Protein AF-0000000075759577 (afdb_homodimer)

InterPro domains:
  IPR001563 Peptidase S10, serine carboxypeptidase [PF00450] (45-496)
  IPR001563 Peptidase S10, serine carboxypeptidase [PR00724] (120-132)
  IPR001563 Peptidase S10, serine carboxypeptidase [PR00724] (133-143)
  IPR001563 Peptidase S10, serine carboxypeptidase [PR00724] (204-229)
  IPR001563 Peptidase S10, serine carboxypeptidase [PR00724] (468-481)
  IPR001563 Peptidase S10, serine carboxypeptidase [PTHR11802] (53-485)
  IPR029058 Alpha/Beta hydrolase fold [G3DSA:3.40.50.1820] (35-510)
  IPR029058 Alpha/Beta hydrolase fold [SSF53474] (46-500)

Radius of gyration: 33.75 Å; Cα contacts (8 Å, |Δi|>4): 2721; chains: 2; bounding box: 63×104×94 Å

Nearest PDB structures (foldseek):
  4cia-assembly1_A-2  TM=8.245E-01  e=8.008E-30  Homo sapiens
  6wia-assembly1_A-2  TM=8.044E-01  e=1.510E-29  Homo sapiens
  1ivy-assembly1_A  TM=7.315E-01  e=8.516E-29  Homo sapiens
  7kdv-assembly1_B  TM=7.246E-01  e=3.411E-27  Mus musculus
  1ac5-assembly1_A  TM=7.403E-01  e=3.828E-27  Saccharomyces cerevisiae

Secondary structure (DSSP, 8-state):
------------------SSPPPPS--EEEE-GGG-EEEEEEPPTTSS---TTS-EEEEEEEEETTEEEEEEEE--SSS-TTTS-EEEEE--TTTB-THHIIIIISSSEEE-TTS-EEE-TT-GGGTSEEEEE--STTSTT-BSSEEEEEE-TTS-EEE-SSSS--HHHHTTT--EEEE---GGGS-SSHHHHHHHHHHHHHHHHHH-GGGSSS-EEEEEETTHHHHHHHHHHHHHHHHHH--TT-----EEEEEEES----HHHHHHHHHHHHTSS--TT------HHHHHHHHHHHHSTTSHHHHHHHHHHH--HHHHHHHHHHHIIIIIHHHHHHH-EETTEEEEESSP--S--THHHHHTSHHHHHHHT--S---SB-HHHHHHHHHHTGGGS-TTHHHHHHHHHHTT-EEEEEEETT-STT-HHHHHHHHHHH--TTGGG--EEEEE-TTS-EEEEEEEETTEEEEEETT--S-HHHHSHHHHHHHHHHHHTTB-TTTS-SB--TT---B--SBSS------GGG---SPPPTT--EETTTTEEPPPHHHHHHHHHHH-/------------------SSPPPPS--EEEE-GGG-EEEEEEPPTTSS---TTS-EEEEEEEEETTEEEEEEEE--SSS-TTTS-EEEEE--TTTB-THHIIIIISSSEEE-TTS-EEE-TT-GGGTSEEEEE--STTSTT-BSSEEEEEE-TTS-EEE-SSSS--HHHHTTT--EEEE---GGGS-SSHHHHHHHHHHHHHHHHHH-GGGSSS-EEEEEETTHHHHHHHHHHHHHHHHHH--TT-----EEEEEEES----HHHHHHHHHHHHTSS--TT------HHHHHHHHHHHHSTTSHHHHHHHHHHH--HHHHHHHHHHHIIIIIHHHHHHH-EETTEEEEESSP--S--THHHHHTSHHHHHHHT--S---SB-HHHHHHHHHHTGGG--TTHHHHHHHHHHTT-EEEEEEETT-STT-HHHHHHHHHHH--TTGGG--EEEEE-TTS-EEEEEEEETTEEEEEETT--S-HHHHSHHHHHHHHHHHHTTB-TTTS-SB--TT---B--SBSS------GGG---SPPPTT--EETTTTEEPPPHHHHHHHHHH--

Solvent-accessible surface area (backbone atoms only — not comparable to full-atom values): 56148 Å² total; per-residue (Å²): 135,83,78,77,78,76,78,78,75,76,78,70,78,74,71,66,63,49,46,65,46,61,75,59,85,73,61,46,76,38,66,18,22,57,78,15,42,23,36,30,40,72,35,58,61,55,76,46,50,64,52,76,87,45,58,31,36,21,30,31,22,44,66,46,95,58,27,27,32,21,36,44,36,35,41,15,64,53,71,58,38,59,68,21,29,26,33,38,37,34,40,19,63,66,16,22,18,15,60,52,45,34,44,42,33,41,23,48,19,34,44,42,93,88,62,47,69,43,79,35,92,47,17,48,28,47,69,18,20,34,35,33,34,14,47,56,44,40,5,20,58,7,25,39,49,71,35,37,22,31,51,51,98,86,52,48,77,46,46,46,95,46,93,61,75,49,78,74,47,48,86,72,68,41,42,19,15,35,43,51,79,53,60,89,72,36,47,38,39,65,76,62,43,31,61,54,54,51,40,36,51,32,4,50,40,42,57,39,48,59,43,55,70,44,41,29,32,44,33,29,22,35,34,12,23,38,41,50,25,46,34,50,41,49,50,54,52,42,47,74,63,54,56,76,68,52,73,74,74,55,66,43,38,38,40,28,31,19,35,42,41,42,36,76,55,40,57,54,26,47,49,25,42,51,65,58,89,31,39,47,40,69,61,67,90,68,51,70,48,57,50,50,46,44,48,33,36,35,69,24,68,80,22,31,52,50,31,33,50,48,18,68,73,67,66,41,33,65,50,12,22,49,27,33,53,48,32,44,61,51,43,59,39,47,51,51,72,72,64,51,30,28,48,46,28,52,39,32,26,55,69,57,49,75,72,64,68,43,46,58,63,48,53,31,23,53,69,47,24,60,48,45,50,36,44,34,47,62,42,66,58,18,49,56,35,37,50,39,25,48,56,38,10,43,80,34,33,46,84,56,18,55,61,24,44,48,52,34,46,72,72,59,24,29,39,38,39,36,15,15,58,33,11,51,78,36,25,37,71,24,45,51,54,49,53,59,69,48,48,53,80,62,35,89,74,22,5,30,36,62,23,58,44,95,85,71,48,72,51,29,34,32,33,29,18,46,46,36,35,44,32,44,30,56,72,9,25,51,56,35,35,51,38,38,29,65,59,43,36,54,46,49,50,19,55,76,67,36,24,37,72,35,70,50,77,46,76,58,42,84,85,60,76,50,58,34,80,50,40,84,60,84,78,79,61,78,42,53,80,63,49,47,91,59,69,60,57,78,82,62,49,79,29,69,88,73,42,36,70,53,75,57,72,79,52,55,51,47,53,52,51,67,72,92,135,83,79,76,76,77,76,79,75,73,78,69,80,71,70,65,63,47,44,66,46,61,76,60,82,75,60,46,77,38,68,17,23,56,80,14,41,25,37,31,38,72,35,59,61,53,77,45,49,65,51,79,87,45,57,32,36,21,29,32,24,43,65,45,93,58,27,28,32,22,36,44,36,35,41,15,65,54,71,59,36,57,68,21,29,25,33,38,38,34,41,19,65,66,16,20,15,15,62,52,46,35,46,45,34,42,24,48,18,33,43,41,93,87,64,47,68,41,78,34,91,46,16,50,28,47,70,19,20,34,36,32,33,14,46,57,44,40,4,21,59,8,24,37,48,71,35,37,22,33,49,50,98,86,53,47,76,45,45,44,94,45,93,59,75,49,78,72,47,49,84,71,69,41,44,19,14,34,43,52,80,53,61,90,70,36,46,37,39,65,77,62,43,29,62,55,55,51,39,38,49,33,5,50,41,41,57,40,50,59,43,55,70,45,42,30,32,43,35,29,23,34,36,12,22,38,41,51,25,46,35,50,42,50,49,56,53,43,49,74,64,56,57,77,68,52,73,75,75,54,66,43,38,37,39,28,30,18,36,42,41,41,36,77,54,41,58,52,26,48,49,25,40,52,64,58,89,31,39,47,40,69,61,67,90,67,52,71,48,55,50,50,47,43,47,32,36,35,70,24,67,80,24,32,52,49,32,34,50,47,18,67,74,66,65,42,33,65,49,13,22,50,27,33,53,48,30,45,61,49,44,58,40,46,50,51,73,73,64,51,30,29,49,46,28,53,40,34,24,55,69,56,48,73,72,65,68,43,46,58,63,49,52,31,22,53,70,48,26,61,48,46,52,36,43,35,48,60,42,66,57,17,51,57,36,36,50,38,24,48,56,39,10,42,80,33,34,46,84,55,18,54,61,24,44,48,52,35,45,74,71,59,24,28,39,38,39,35,16,16,58,33,11,53,78,35,26,36,69,25,45,51,52,48,53,58,69,47,47,54,78,62,36,89,74,22,4,30,37,61,24,61,44,96,83,72,51,74,52,29,33,32,32,28,18,45,47,36,35,43,32,45,30,56,72,10,25,50,56,35,36,51,40,38,29,65,60,42,34,54,45,48,51,18,56,78,67,36,25,37,71,34,70,50,76,46,77,57,42,84,83,60,77,50,58,34,81,50,42,84,60,85,77,80,62,77,41,52,80,62,48,47,91,58,69,59,58,78,80,62,48,79,28,70,87,73,43,35,68,53,70,55,71,80,54,48,53,48,52,55,50,68,72,92

Foldseek 3Di:
DPPPPPPPPPPPVPQPQPQAFAFFDPWDWDAFFPRKIWTKDKFQAQLAPPDRVKTKMWTWICLDQLWTKIKIKTAAPPDDSLQAAEEEEEEPQVFFFLVCCQAQFAHQWHAAPSGGIDGDPLHLSNGHIYMGIQDGAQRFLHARDKAFFFADPVGDTGGDPDQDDDPVRVVVVGTYIGHDLDLVRHAQALLRRQSSVQSRVRRVCRRCVSNQDHAYEYEYEACCLSNQLNNVLVLVVCLVVVPPRGDRHRFAAYEYELYQFAQLLLLVVLLCCAPPVHALQPDHPDDPVLNVQQCCQNPNPPHQNVLLVVCAVPLFQVSLLVSLVSSCVRHVCSCCVPQCADLQFRLAHPPDLPPPDSVLSSCSRNVSCNSNSGNIRGDRGHPSRSVSNSSRNNSSDSNCSLVSVLVCLVVNHFYEYEYEQRHSSSHLVSVLVSLVSSPHVPQQVAAWDFAAFPVRDGQWIWWDWFRYIYIYGYLGGRRRCNLASRLVSLQSVLNSQCADRRYSPHHGDSPPGDTHDDHRDDDDRPYNPQRDDDHDDSNWDADSVSSHTDDDPVVVVVVVVVVD/DPPPPPPPPPPPVPQPQDQAFAFFDPWDWDAFFPRKIWTKDKFQAQLAPPDRVKTKMWTWICLDQLWTKIKIKTAAPPDDSLQAAEEEEEEPQVFFFLVCCQAQFAHQWHAAPSGGIDGDPLHLSNGHIYMGIQDGAQRFLHARDKAFFFADPVGDTGGDPDQDDDPVRVVVVGTYIGHDLDLVRHAQALLRRQSSVQSRVRRVCRRCVSNQDHAYEYEYEACCLSNQLNNVLVLVVCLVVVPPRGDRHRFAAYEYELYQFAQLLLLVVLLCCAPPVHALQPDHPDDPVLNVQQCCQNPNPPHQNVLLVVCAVPVFQVSLLVSLVSSCVRHVCSCCVPQCADLQFRLAHPPDLPPPDSVLSSCSRNVSCNSNSGNIRGDRGHPSRSVSNSSRNNSSDSNCSLVSVLVCLVVNHFYEYEYEQRHSSSHLVSVLVSLVSSPHVCQQVAAWDFAAFPVRDGQWIWWDWFRYIYIYGYLGGRRRCNLASRLVSLQSVLNSQCADRRYSPHHGDSPPGDTHDDHRDDDDRPYNPQRDDDHDDNNWDADSVSSHTDDDPVVVVVVVVVVD

Sequence (1128 aa):
MVLYTKLFLAVLANYATAQFVPAPTDLLTKKGHAGIDVRYKEVPPGICEQDPNVKSYSGYADVGEDEHIFWWFFEARNGDPKDAPLTVWINGGPGSSSMIGLFQELGPCGVDQDGNVYNNPYSWSNVSNMLFVDQPATVGLSYTTPIPAYEDNDGNIVQLPSEQCPDYARDLGTCGTYSKPDIALVPNTTANAAPNMWKTLQGFMGAFPQYSRNGFNFATESYGGHYGPVFNEYFVKQNAKKPHNSIRIDLENVLIGNGWFDPLIQYQAYYNFSIFPGNTYDFNPYNESVQAEWYNNLYGEGNCVDRTRECYATGRNDICSAADDFCASKVESLFDIYSERDEYDMRELTPDPFPYAFYVDYLNSPKVQAAIGAYQNFSESSGTVSNAFGNTGDDDRESGTIESVRKLLEAGVQVLLYFGDADYNCNWLGGQVVAEEINAPGYEHAGFVNITTSDGVVHGQVRQSDLFSFVRIYESGHEVPFYQPLASLEMFERVLLRKDIATGKEHLKTLGGYRTRGTPTSDYREGNGTVVLKVLDSNATYNTTLNGPNPSDLASARLRRRGNMVLYTKLFLAVLANYATAQFVPAPTDLLTKKGHAGIDVRYKEVPPGICEQDPNVKSYSGYADVGEDEHIFWWFFEARNGDPKDAPLTVWINGGPGSSSMIGLFQELGPCGVDQDGNVYNNPYSWSNVSNMLFVDQPATVGLSYTTPIPAYEDNDGNIVQLPSEQCPDYARDLGTCGTYSKPDIALVPNTTANAAPNMWKTLQGFMGAFPQYSRNGFNFATESYGGHYGPVFNEYFVKQNAKKPHNSIRIDLENVLIGNGWFDPLIQYQAYYNFSIFPGNTYDFNPYNESVQAEWYNNLYGEGNCVDRTRECYATGRNDICSAADDFCASKVESLFDIYSERDEYDMRELTPDPFPYAFYVDYLNSPKVQAAIGAYQNFSESSGTVSNAFGNTGDDDRESGTIESVRKLLEAGVQVLLYFGDADYNCNWLGGQVVAEEINAPGYEHAGFVNITTSDGVVHGQVRQSDLFSFVRIYESGHEVPFYQPLASLEMFERVLLRKDIATGKEHLKTLGGYRTRGTPTSDYREGNGTVVLKVLDSNATYNTTLNGPNPSDLASARLRRRGN

Structure (mmCIF, N/CA/C/O backbone):
data_AF-0000000075759577-model_v1
#
loop_
_entity.id
_entity.type
_entity.pdbx_description
1 polymer 'Pc21g06670 protein'
#
loop_
_atom_site.group_PDB
_atom_site.id
_atom_site.type_symbol
_atom_site.label_atom_id
_atom_site.label_alt_id
_atom_site.label_comp_id
_atom_site.label_asym_id
_atom_site.label_entity_id
_atom_site.label_seq_id
_atom_site.pdbx_PDB_ins_code
_atom_site.Cartn_x
_atom_site.Cartn_y
_atom_site.Cartn_z
_atom_site.occupancy
_atom_site.B_iso_or_equiv
_atom_site.auth_seq_id
_atom_site.auth_comp_id
_atom_site.auth_asym_id
_atom_site.auth_atom_id
_atom_site.pdbx_PDB_model_num
ATOM 1 N N . MET A 1 1 ? -26.562 -6.52 57.094 1 25.06 1 MET A N 1
ATOM 2 C CA . MET A 1 1 ? -26.359 -5.148 56.656 1 25.06 1 MET A CA 1
ATOM 3 C C . MET A 1 1 ? -26.156 -5.102 55.156 1 25.06 1 MET A C 1
ATOM 5 O O . MET A 1 1 ? -25.203 -5.672 54.625 1 25.06 1 MET A O 1
ATOM 9 N N . VAL A 1 2 ? -27.281 -4.945 54.375 1 27.38 2 VAL A N 1
ATOM 10 C CA . VAL A 1 2 ? -27.594 -5.031 52.938 1 27.38 2 VAL A CA 1
ATOM 11 C C . VAL A 1 2 ? -27 -3.838 52.219 1 27.38 2 VAL A C 1
ATOM 13 O O . VAL A 1 2 ? -27.391 -2.693 52.438 1 27.38 2 VAL A O 1
ATOM 16 N N . LEU A 1 3 ? -25.625 -3.844 52.125 1 29.31 3 LEU A N 1
ATOM 17 C CA . LEU A 1 3 ? -24.969 -2.715 51.469 1 29.31 3 LEU A CA 1
ATOM 18 C C . LEU A 1 3 ? -25.578 -2.455 50.094 1 29.31 3 LEU A C 1
ATOM 20 O O . LEU A 1 3 ? -25.641 -3.359 49.25 1 29.31 3 LEU A O 1
ATOM 24 N N . TYR A 1 4 ? -26.516 -1.455 50 1 29.11 4 TYR A N 1
ATOM 25 C CA . TYR A 1 4 ? -27.172 -0.927 48.812 1 29.11 4 TYR A CA 1
ATOM 26 C C . TYR A 1 4 ? -26.172 -0.362 47.812 1 29.11 4 TYR A C 1
ATOM 28 O O . TYR A 1 4 ? -25.422 0.57 48.125 1 29.11 4 TYR A O 1
ATOM 36 N N . THR A 1 5 ? -25.516 -1.212 47 1 26.75 5 THR A N 1
ATOM 37 C CA . THR A 1 5 ? -24.625 -0.784 45.938 1 26.75 5 THR A CA 1
ATOM 38 C C . THR A 1 5 ? -25.344 0.19 45 1 26.75 5 THR A C 1
ATOM 40 O O . THR A 1 5 ? -26.328 -0.172 44.344 1 26.75 5 THR A O 1
ATOM 43 N N . LYS A 1 6 ? -25.328 1.464 45.344 1 29.81 6 LYS A N 1
ATOM 44 C CA . LYS A 1 6 ? -25.906 2.527 44.531 1 29.81 6 LYS A CA 1
ATOM 45 C C . LYS A 1 6 ? -25.328 2.51 43.125 1 29.81 6 LYS A C 1
ATOM 47 O O . LYS A 1 6 ? -24.125 2.621 42.938 1 29.81 6 LYS A O 1
ATOM 52 N N . LEU A 1 7 ? -26.047 1.998 42.156 1 29.67 7 LEU A N 1
ATOM 53 C CA . LEU A 1 7 ? -25.844 1.98 40.688 1 29.67 7 LEU A CA 1
ATOM 54 C C . LEU A 1 7 ? -25.781 3.398 40.156 1 29.67 7 LEU A C 1
ATOM 56 O O . LEU A 1 7 ? -26.781 4.137 40.219 1 29.67 7 LEU A O 1
ATOM 60 N N . PHE A 1 8 ? -24.688 4.117 40.312 1 29.16 8 PHE A N 1
ATOM 61 C CA . PHE A 1 8 ? -24.609 5.41 39.656 1 29.16 8 PHE A CA 1
ATOM 62 C C . PHE A 1 8 ? -24.828 5.258 38.156 1 29.16 8 PHE A C 1
ATOM 64 O O . PHE A 1 8 ? -24.078 4.555 37.469 1 29.16 8 PHE A O 1
ATOM 71 N N . LEU A 1 9 ? -26.062 5.441 37.688 1 28.97 9 LEU A N 1
ATOM 72 C CA . LEU A 1 9 ? -26.438 5.582 36.281 1 28.97 9 LEU A CA 1
ATOM 73 C C . LEU A 1 9 ? -25.797 6.82 35.656 1 28.97 9 LEU A C 1
ATOM 75 O O . LEU A 1 9 ? -26.172 7.949 36 1 28.97 9 LEU A O 1
ATOM 79 N N . ALA A 1 10 ? -24.531 6.848 35.375 1 33.28 10 ALA A N 1
ATOM 80 C CA . ALA A 1 10 ? -24.047 7.977 34.594 1 33.28 10 ALA A CA 1
ATOM 81 C C . ALA A 1 10 ? -24.938 8.211 33.375 1 33.28 10 ALA A C 1
ATOM 83 O O . ALA A 1 10 ? -25.172 7.293 32.594 1 33.28 10 ALA A O 1
ATOM 84 N N . VAL A 1 11 ? -25.75 9.195 33.438 1 31.98 11 VAL A N 1
ATOM 85 C CA . VAL A 1 11 ? -26.484 9.734 32.312 1 31.98 11 VAL A CA 1
ATOM 86 C C . VAL A 1 11 ? -25.531 10.055 31.156 1 31.98 11 VAL A C 1
ATOM 88 O O . VAL A 1 11 ? -24.719 10.977 31.266 1 31.98 11 VAL A O 1
ATOM 91 N N . LEU A 1 12 ? -24.922 9.109 30.5 1 32.34 12 LEU A N 1
ATOM 92 C CA . LEU A 1 12 ? -24.297 9.383 29.203 1 32.34 12 LEU A CA 1
ATOM 93 C C . LEU A 1 12 ? -25.234 10.211 28.328 1 32.34 12 LEU A C 1
ATOM 95 O O . LEU A 1 12 ? -26.344 9.773 28 1 32.34 12 LEU A O 1
ATOM 99 N N . ALA A 1 13 ? -25.219 11.453 28.453 1 34.97 13 ALA A N 1
ATOM 100 C CA . ALA A 1 13 ? -25.906 12.289 27.469 1 34.97 13 ALA A CA 1
ATOM 101 C C . ALA A 1 13 ? -25.734 11.727 26.062 1 34.97 13 ALA A C 1
ATOM 103 O O . ALA A 1 13 ? -24.641 11.734 25.516 1 34.97 13 ALA A O 1
ATOM 104 N N . ASN A 1 14 ? -26.391 10.711 25.578 1 37.59 14 ASN A N 1
ATOM 105 C CA . ASN A 1 14 ? -26.5 10.109 24.25 1 37.59 14 ASN A CA 1
ATOM 106 C C . ASN A 1 14 ? -26.672 11.164 23.172 1 37.59 14 ASN A C 1
ATOM 108 O O . ASN A 1 14 ? -27.781 11.641 22.938 1 37.59 14 ASN A O 1
ATOM 112 N N . TYR A 1 15 ? -25.75 12.047 23.016 1 40 15 TYR A N 1
ATOM 113 C CA . TYR A 1 15 ? -25.891 12.805 21.781 1 40 15 TYR A CA 1
ATOM 114 C C . TYR A 1 15 ? -26.219 11.883 20.609 1 40 15 TYR A C 1
ATOM 116 O O . TYR A 1 15 ? -25.562 10.852 20.438 1 40 15 TYR A O 1
ATOM 124 N N . ALA A 1 16 ? -27.406 12.016 20.125 1 45.25 16 ALA A N 1
ATOM 125 C CA . ALA A 1 16 ? -27.812 11.234 18.969 1 45.25 16 ALA A CA 1
ATOM 126 C C . ALA A 1 16 ? -26.859 11.477 17.781 1 45.25 16 ALA A C 1
ATOM 128 O O . ALA A 1 16 ? -26.672 12.617 17.359 1 45.25 16 ALA A O 1
ATOM 129 N N . THR A 1 17 ? -25.781 10.82 17.562 1 54.84 17 THR A N 1
ATOM 130 C CA . THR A 1 17 ? -24.953 10.883 16.359 1 54.84 17 THR A CA 1
ATOM 131 C C . THR A 1 17 ? -25.828 10.742 15.109 1 54.84 17 THR A C 1
ATOM 133 O O . THR A 1 17 ? -26.734 9.906 15.07 1 54.84 17 THR A O 1
ATOM 136 N N . ALA A 1 18 ? -25.953 11.867 14.336 1 59.88 18 ALA A N 1
ATOM 137 C CA . ALA A 1 18 ? -26.641 11.742 13.047 1 59.88 18 ALA A CA 1
ATOM 138 C C . ALA A 1 18 ? -26 10.633 12.211 1 59.88 18 ALA A C 1
ATOM 140 O O . ALA A 1 18 ? -24.812 10.695 11.883 1 59.88 18 ALA A O 1
ATOM 141 N N . GLN A 1 19 ? -26.703 9.703 12.047 1 80.62 19 GLN A N 1
ATOM 142 C CA . GLN A 1 19 ? -26.125 8.625 11.242 1 80.62 19 GLN A CA 1
ATOM 143 C C . GLN A 1 19 ? -25.906 9.07 9.805 1 80.62 19 GLN A C 1
ATOM 145 O O . GLN A 1 19 ? -24.766 9.281 9.375 1 80.62 19 GLN A O 1
ATOM 150 N N . PHE A 1 20 ? -27 9.625 9.078 1 96.12 20 PHE A N 1
ATOM 151 C CA . PHE A 1 20 ? -26.859 10.141 7.723 1 96.12 20 PHE A CA 1
ATOM 152 C C . PHE A 1 20 ? -27.141 11.641 7.676 1 96.12 20 PHE A C 1
ATOM 154 O O . PHE A 1 20 ? -28.172 12.094 8.18 1 96.12 20 PHE A O 1
ATOM 161 N N . VAL A 1 21 ? -26.266 12.484 7.121 1 97.75 21 VAL A N 1
ATOM 162 C CA . VAL A 1 21 ? -26.328 13.938 7.125 1 97.75 21 VAL A CA 1
ATOM 163 C C . VAL A 1 21 ? -27.125 14.422 5.918 1 97.75 21 VAL A C 1
ATOM 165 O O . VAL A 1 21 ? -26.734 14.188 4.77 1 97.75 21 VAL A O 1
ATOM 168 N N . PRO A 1 22 ? -28.234 15.086 6.09 1 96.12 22 PRO A N 1
ATOM 169 C CA . PRO A 1 22 ? -28.984 15.609 4.949 1 96.12 22 PRO A CA 1
ATOM 170 C C . PRO A 1 22 ? -28.297 16.781 4.266 1 96.12 22 PRO A C 1
ATOM 172 O O . PRO A 1 22 ? -27.516 17.5 4.902 1 96.12 22 PRO A O 1
ATOM 175 N N . ALA A 1 23 ? -28.547 16.969 3.012 1 96.19 23 ALA A N 1
ATOM 176 C CA . ALA A 1 23 ? -28.016 18.125 2.297 1 96.19 23 ALA A CA 1
ATOM 177 C C . ALA A 1 23 ? -28.453 19.438 2.963 1 96.19 23 ALA A C 1
ATOM 179 O O . ALA A 1 23 ? -29.609 19.562 3.381 1 96.19 23 ALA A O 1
ATOM 180 N N . PRO A 1 24 ? -27.547 20.359 3.086 1 96.88 24 PRO A N 1
ATOM 181 C CA . PRO A 1 24 ? -27.984 21.641 3.617 1 96.88 24 PRO A CA 1
ATOM 182 C C . PRO A 1 24 ? -28.953 22.375 2.686 1 96.88 24 PRO A C 1
ATOM 184 O O . PRO A 1 24 ? -28.797 22.312 1.463 1 96.88 24 PRO A O 1
ATOM 187 N N . THR A 1 25 ? -29.922 23.078 3.205 1 95.5 25 THR A N 1
ATOM 188 C CA . THR A 1 25 ? -30.953 23.719 2.389 1 95.5 25 THR A CA 1
ATOM 189 C C . THR A 1 25 ? -30.922 25.234 2.566 1 95.5 25 THR A C 1
ATOM 191 O O . THR A 1 25 ? -31.672 25.953 1.908 1 95.5 25 THR A O 1
ATOM 194 N N . ASP A 1 26 ? -30.125 25.734 3.414 1 97.69 26 ASP A N 1
ATOM 195 C CA . ASP A 1 26 ? -30.203 27.141 3.773 1 97.69 26 ASP A CA 1
ATOM 196 C C . ASP A 1 26 ? -28.891 27.859 3.477 1 97.69 26 ASP A C 1
ATOM 198 O O . ASP A 1 26 ? -28.547 28.844 4.141 1 97.69 26 ASP A O 1
ATOM 202 N N . LEU A 1 27 ? -28.125 27.328 2.578 1 98.38 27 LEU A N 1
ATOM 203 C CA . LEU A 1 27 ? -26.922 28.031 2.162 1 98.38 27 LEU A CA 1
ATOM 204 C C . LEU A 1 27 ? -27.25 29.109 1.129 1 98.38 27 LEU A C 1
ATOM 206 O O . LEU A 1 27 ? -28.094 28.891 0.255 1 98.38 27 LEU A O 1
ATOM 210 N N . LEU A 1 28 ? -26.641 30.234 1.27 1 98.44 28 LEU A N 1
ATOM 211 C CA . LEU A 1 28 ? -26.688 31.281 0.265 1 98.44 28 LEU A CA 1
ATOM 212 C C . LEU A 1 28 ? -25.547 31.125 -0.746 1 98.44 28 LEU A C 1
ATOM 214 O O . LEU A 1 28 ? -24.469 30.672 -0.399 1 98.44 28 LEU A O 1
ATOM 218 N N . THR A 1 29 ? -25.781 31.484 -1.975 1 98.12 29 THR A N 1
ATOM 219 C CA . THR A 1 29 ? -24.766 31.375 -3.004 1 98.12 29 THR A CA 1
ATOM 220 C C . THR A 1 29 ? -24.297 32.75 -3.467 1 98.12 29 THR A C 1
ATOM 222 O O . THR A 1 29 ? -25.125 33.656 -3.684 1 98.12 29 THR A O 1
ATOM 225 N N . LYS A 1 30 ? -23.094 32.906 -3.531 1 97.44 30 LYS A N 1
ATOM 226 C CA . LYS A 1 30 ? -22.453 34.094 -4.086 1 97.44 30 LYS A CA 1
ATOM 227 C C . LYS A 1 30 ? -21.375 33.719 -5.098 1 97.44 30 LYS A C 1
ATOM 229 O O . LYS A 1 30 ? -20.703 32.688 -4.949 1 97.44 30 LYS A O 1
ATOM 234 N N . LYS A 1 31 ? -21.234 34.531 -6.102 1 96.62 31 LYS A N 1
ATOM 235 C CA . LYS A 1 31 ? -20.172 34.344 -7.07 1 96.62 31 LYS A CA 1
ATOM 236 C C . LYS A 1 31 ? -18.859 34.938 -6.578 1 96.62 31 LYS A C 1
ATOM 238 O O . LYS A 1 31 ? -18.812 36.125 -6.215 1 96.62 31 LYS A O 1
ATOM 243 N N . GLY A 1 32 ? -17.906 34.125 -6.562 1 97.25 32 GLY A N 1
ATOM 244 C CA . GLY A 1 32 ? -16.562 34.594 -6.223 1 97.25 32 GLY A CA 1
ATOM 245 C C . GLY A 1 32 ? -15.734 34.938 -7.438 1 97.25 32 GLY A C 1
ATOM 246 O O . GLY A 1 32 ? -16.25 35.031 -8.555 1 97.25 32 GLY A O 1
ATOM 247 N N . HIS A 1 33 ? -14.516 35.281 -7.164 1 97.69 33 HIS A N 1
ATOM 248 C CA . HIS A 1 33 ? -13.578 35.531 -8.25 1 97.69 33 HIS A CA 1
ATOM 249 C C . HIS A 1 33 ? -13.227 34.219 -8.969 1 97.69 33 HIS A C 1
ATOM 251 O O . HIS A 1 33 ? -13.516 33.156 -8.469 1 97.69 33 HIS A O 1
ATOM 257 N N . ALA A 1 34 ? -12.617 34.312 -10.195 1 97.38 34 ALA A N 1
ATOM 258 C CA . ALA A 1 34 ? -12.156 33.219 -11.023 1 97.38 34 ALA A CA 1
ATOM 259 C C . ALA A 1 34 ? -13.305 32.281 -11.359 1 97.38 34 ALA A C 1
ATOM 261 O O . ALA A 1 34 ? -13.086 31.078 -11.57 1 97.38 34 ALA A O 1
ATOM 262 N N . GLY A 1 35 ? -14.469 32.781 -11.242 1 96.69 35 GLY A N 1
ATOM 263 C CA . GLY A 1 35 ? -15.648 32 -11.641 1 96.69 35 GLY A CA 1
ATOM 264 C C . GLY A 1 35 ? -16.062 30.969 -10.617 1 96.69 35 GLY A C 1
ATOM 265 O O . GLY A 1 35 ? -16.797 30.031 -10.938 1 96.69 35 GLY A O 1
ATOM 266 N N . ILE A 1 36 ? -15.656 31.094 -9.359 1 98.38 36 ILE A N 1
ATOM 267 C CA . ILE A 1 36 ? -15.914 30.094 -8.328 1 98.38 36 ILE A CA 1
ATOM 268 C C . ILE A 1 36 ? -17.188 30.453 -7.578 1 98.38 36 ILE A C 1
ATOM 270 O O . ILE A 1 36 ? -17.312 31.547 -7.02 1 98.38 36 ILE A O 1
ATOM 274 N N . ASP A 1 37 ? -18.109 29.531 -7.543 1 98.38 37 ASP A N 1
ATOM 275 C CA . ASP A 1 37 ? -19.297 29.719 -6.715 1 98.38 37 ASP A CA 1
ATOM 276 C C . ASP A 1 37 ? -19.016 29.391 -5.254 1 98.38 37 ASP A C 1
ATOM 278 O O . ASP A 1 37 ? -18.312 28.422 -4.953 1 98.38 37 ASP A O 1
ATOM 282 N N . VAL A 1 38 ? -19.547 30.25 -4.422 1 98.75 38 VAL A N 1
ATOM 283 C CA . VAL A 1 38 ? -19.406 30.047 -2.982 1 98.75 38 VAL A CA 1
ATOM 284 C C . VAL A 1 38 ? -20.797 29.906 -2.346 1 98.75 38 VAL A C 1
ATOM 286 O O . VAL A 1 38 ? -21.656 30.766 -2.533 1 98.75 38 VAL A O 1
ATOM 289 N N . ARG A 1 39 ? -20.984 28.781 -1.662 1 98.81 39 ARG A N 1
ATOM 290 C CA . ARG A 1 39 ? -22.188 28.578 -0.858 1 98.81 39 ARG A CA 1
ATOM 291 C C . ARG A 1 39 ? -21.875 28.703 0.63 1 98.81 39 ARG A C 1
ATOM 293 O O . ARG A 1 39 ? -20.875 28.172 1.11 1 98.81 39 ARG A O 1
ATOM 300 N N . TYR A 1 40 ? -22.719 29.516 1.342 1 98.75 40 TYR A N 1
ATOM 301 C CA . TYR A 1 40 ? -22.328 29.766 2.721 1 98.75 40 TYR A CA 1
ATOM 302 C C . TYR A 1 40 ? -23.531 30.109 3.582 1 98.75 40 TYR A C 1
ATOM 304 O O . TYR A 1 40 ? -24.641 30.297 3.068 1 98.75 40 TYR A O 1
ATOM 312 N N . LYS A 1 41 ? -23.297 30.141 4.895 1 98.69 41 LYS A N 1
ATOM 313 C CA . LYS A 1 41 ? -24.25 30.641 5.879 1 98.69 41 LYS A CA 1
ATOM 314 C C . LYS A 1 41 ? -23.531 31.25 7.078 1 98.69 41 LYS A C 1
ATOM 316 O O . LYS A 1 41 ? -22.359 30.953 7.316 1 98.69 41 LYS A O 1
ATOM 321 N N . GLU A 1 42 ? -24.234 32.125 7.727 1 98.44 42 GLU A N 1
ATOM 322 C CA . GLU A 1 42 ? -23.719 32.625 9 1 98.44 42 GLU A CA 1
ATOM 323 C C . GLU A 1 42 ? -23.891 31.562 10.102 1 98.44 42 GLU A C 1
ATOM 325 O O . GLU A 1 42 ? -24.938 30.938 10.211 1 98.44 42 GLU A O 1
ATOM 330 N N . VAL A 1 43 ? -22.859 31.312 10.836 1 98.75 43 VAL A N 1
ATOM 331 C CA . VAL A 1 43 ? -22.891 30.328 11.914 1 98.75 43 VAL A CA 1
ATOM 332 C C . VAL A 1 43 ? -23.344 31 13.203 1 98.75 43 VAL A C 1
ATOM 334 O O . VAL A 1 43 ? -22.797 32.031 13.609 1 98.75 43 VAL A O 1
ATOM 337 N N . PRO A 1 44 ? -24.297 30.453 13.922 1 98 44 PRO A N 1
ATOM 338 C CA . PRO A 1 44 ? -24.797 31.094 15.141 1 98 44 PRO A CA 1
ATOM 339 C C . PRO A 1 44 ? -23.75 31.203 16.234 1 98 44 PRO A C 1
ATOM 341 O O . PRO A 1 44 ? -22.953 30.281 16.422 1 98 44 PRO A O 1
ATOM 344 N N . PRO A 1 45 ? -23.828 32.312 16.922 1 96.75 45 PRO A N 1
ATOM 345 C CA . PRO A 1 45 ? -22.953 32.406 18.094 1 96.75 45 PRO A CA 1
ATOM 346 C C . PRO A 1 45 ? -23.141 31.219 19.047 1 96.75 45 PRO A C 1
ATOM 348 O O . PRO A 1 45 ? -24.266 30.766 19.25 1 96.75 45 PRO A O 1
ATOM 351 N N . GLY A 1 46 ? -22.062 30.734 19.578 1 96.69 46 GLY A N 1
ATOM 352 C CA . GLY A 1 46 ? -22.156 29.656 20.547 1 96.69 46 GLY A CA 1
ATOM 353 C C . GLY A 1 46 ? -21.781 28.312 19.969 1 96.69 46 GLY A C 1
ATOM 354 O O . GLY A 1 46 ? -21.422 27.391 20.703 1 96.69 46 GLY A O 1
ATOM 355 N N . ILE A 1 47 ? -21.859 28.188 18.656 1 98.44 47 ILE A N 1
ATOM 356 C CA . ILE A 1 47 ? -21.422 26.953 18.031 1 98.44 47 ILE A CA 1
ATOM 357 C C . ILE A 1 47 ? -19.906 26.797 18.203 1 98.44 47 ILE A C 1
ATOM 359 O O . ILE A 1 47 ? -19.422 25.688 18.469 1 98.44 47 ILE A O 1
ATOM 363 N N . CYS A 1 48 ? -19.172 27.875 17.984 1 98.5 48 CYS A N 1
ATOM 364 C CA . CYS A 1 48 ? -17.766 27.969 18.312 1 98.5 48 CYS A CA 1
ATOM 365 C C . CYS A 1 48 ? -17.438 29.328 18.906 1 98.5 48 CYS A C 1
ATOM 367 O O . CYS A 1 48 ? -17.391 29.484 20.141 1 98.5 48 CYS A O 1
ATOM 369 N N . GLU A 1 49 ? -17.453 30.344 18.062 1 97.75 49 GLU A N 1
ATOM 370 C CA . GLU A 1 49 ? -17.281 31.688 18.594 1 97.75 49 GLU A CA 1
ATOM 371 C C . GLU A 1 49 ? -18.422 32.031 19.562 1 97.75 49 GLU A C 1
ATOM 373 O O . GLU A 1 49 ? -19.594 31.969 19.188 1 97.75 49 GLU A O 1
ATOM 378 N N . GLN A 1 50 ? -18.094 32.469 20.781 1 95.31 50 GLN A N 1
ATOM 379 C CA . GLN A 1 50 ? -19.094 32.688 21.828 1 95.31 50 GLN A CA 1
ATOM 380 C C . GLN A 1 50 ? -19.531 34.156 21.875 1 95.31 50 GLN A C 1
ATOM 382 O O . GLN A 1 50 ? -20.594 34.469 22.422 1 95.31 50 GLN A O 1
ATOM 387 N N . ASP A 1 51 ? -18.734 35.031 21.375 1 96.31 51 ASP A N 1
ATOM 388 C CA . ASP A 1 51 ? -19.078 36.438 21.344 1 96.31 51 ASP A CA 1
ATOM 389 C C . ASP A 1 51 ? -20.109 36.719 20.266 1 96.31 51 ASP A C 1
ATOM 391 O O . ASP A 1 51 ? -19.812 36.625 19.078 1 96.31 51 ASP A O 1
ATOM 395 N N . PRO A 1 52 ? -21.266 37.156 20.594 1 95.94 52 PRO A N 1
ATOM 396 C CA . PRO A 1 52 ? -22.312 37.375 19.594 1 95.94 52 PRO A CA 1
ATOM 397 C C . PRO A 1 52 ? -22.016 38.531 18.656 1 95.94 52 PRO A C 1
ATOM 399 O O . PRO A 1 52 ? -22.672 38.719 17.641 1 95.94 52 PRO A O 1
ATOM 402 N N . ASN A 1 53 ? -21.094 39.344 19 1 95.81 53 ASN A N 1
ATOM 403 C CA . ASN A 1 53 ? -20.75 40.5 18.172 1 95.81 53 ASN A CA 1
ATOM 404 C C . ASN A 1 53 ? -19.672 40.156 17.141 1 95.81 53 ASN A C 1
ATOM 406 O O . ASN A 1 53 ? -19.312 40.969 16.312 1 95.81 53 ASN A O 1
ATOM 410 N N . VAL A 1 54 ? -19.125 39.062 17.203 1 97.62 54 VAL A N 1
ATOM 411 C CA . VAL A 1 54 ? -18.125 38.562 16.25 1 97.62 54 VAL A CA 1
ATOM 412 C C . VAL A 1 54 ? -18.75 37.531 15.312 1 97.62 54 VAL A C 1
ATOM 414 O O . VAL A 1 54 ? -19.203 36.469 15.75 1 97.62 54 VAL A O 1
ATOM 417 N N . LYS A 1 55 ? -18.75 37.781 14.055 1 98 55 LYS A N 1
ATOM 418 C CA . LYS A 1 55 ? -19.469 36.938 13.102 1 98 55 LYS A CA 1
ATOM 419 C C . LYS A 1 55 ? -18.594 35.75 12.664 1 98 55 LYS A C 1
ATOM 421 O O . LYS A 1 55 ? -17.359 35.844 12.688 1 98 55 LYS A O 1
ATOM 426 N N . SER A 1 56 ? -19.266 34.75 12.32 1 98.5 56 SER A N 1
ATOM 427 C CA . SER A 1 56 ? -18.656 33.562 11.734 1 98.5 56 SER A CA 1
ATOM 428 C C . SER A 1 56 ? -19.5 33.031 10.586 1 98.5 56 SER A C 1
ATOM 430 O O . SER A 1 56 ? -20.734 33.125 10.609 1 98.5 56 SER A O 1
ATOM 432 N N . TYR A 1 57 ? -18.812 32.594 9.539 1 98.69 57 TYR A N 1
ATOM 433 C CA . TYR A 1 57 ? -19.453 31.969 8.383 1 98.69 57 TYR A CA 1
ATOM 434 C C . TYR A 1 57 ? -18.812 30.641 8.047 1 98.69 57 TYR A C 1
ATOM 436 O O . TYR A 1 57 ? -17.625 30.422 8.32 1 98.69 57 TYR A O 1
ATOM 444 N N . SER A 1 58 ? -19.547 29.734 7.551 1 98.81 58 SER A N 1
ATOM 445 C CA . SER A 1 58 ? -19.031 28.5 6.984 1 98.81 58 SER A CA 1
ATOM 446 C C . SER A 1 58 ? -19.719 28.172 5.66 1 98.81 58 SER A C 1
ATOM 448 O O . SER A 1 58 ? -20.797 28.688 5.363 1 98.81 58 SER A O 1
ATOM 450 N N . GLY A 1 59 ? -19.016 27.391 4.883 1 98.44 59 GLY A N 1
ATOM 451 C CA . GLY A 1 59 ? -19.578 27 3.602 1 98.44 59 GLY A CA 1
ATOM 452 C C . GLY A 1 59 ? -18.594 26.266 2.705 1 98.44 59 GLY A C 1
ATOM 453 O O . GLY A 1 59 ? -17.734 25.547 3.189 1 98.44 59 GLY A O 1
ATOM 454 N N . TYR A 1 60 ? -18.891 26.344 1.381 1 98.81 60 TYR A N 1
ATOM 455 C CA . TYR A 1 60 ? -18.141 25.594 0.392 1 98.81 60 TYR A CA 1
ATOM 456 C C . TYR A 1 60 ? -17.703 26.484 -0.767 1 98.81 60 TYR A C 1
ATOM 458 O O . TYR A 1 60 ? -18.469 27.344 -1.206 1 98.81 60 TYR A O 1
ATOM 466 N N . ALA A 1 61 ? -16.516 26.359 -1.184 1 98.88 61 ALA A N 1
ATOM 467 C CA . ALA A 1 61 ? -16.094 26.812 -2.51 1 98.88 61 ALA A CA 1
ATOM 468 C C . ALA A 1 61 ? -16.188 25.688 -3.529 1 98.88 61 ALA A C 1
ATOM 470 O O . ALA A 1 61 ? -15.586 24.625 -3.344 1 98.88 61 ALA A O 1
ATOM 471 N N . ASP A 1 62 ? -16.938 25.844 -4.578 1 98.69 62 ASP A N 1
ATOM 472 C CA . ASP A 1 62 ? -17.109 24.828 -5.617 1 98.69 62 ASP A CA 1
ATOM 473 C C . ASP A 1 62 ? -16.031 24.953 -6.688 1 98.69 62 ASP A C 1
ATOM 475 O O . ASP A 1 62 ? -16.234 25.594 -7.711 1 98.69 62 ASP A O 1
ATOM 479 N N . VAL A 1 63 ? -14.953 24.266 -6.523 1 98.5 63 VAL A N 1
ATOM 480 C CA . VAL A 1 63 ? -13.727 24.547 -7.273 1 98.5 63 VAL A CA 1
ATOM 481 C C . VAL A 1 63 ? -13.695 23.688 -8.539 1 98.5 63 VAL A C 1
ATOM 483 O O . VAL A 1 63 ? -12.812 23.859 -9.383 1 98.5 63 VAL A O 1
ATOM 486 N N . GLY A 1 64 ? -14.594 22.844 -8.703 1 97.19 64 GLY A N 1
ATOM 487 C CA . GLY A 1 64 ? -14.742 21.969 -9.859 1 97.19 64 GLY A CA 1
ATOM 488 C C . GLY A 1 64 ? -15.984 21.094 -9.797 1 97.19 64 GLY A C 1
ATOM 489 O O . GLY A 1 64 ? -16.719 21.125 -8.805 1 97.19 64 GLY A O 1
ATOM 490 N N . GLU A 1 65 ? -16.172 20.328 -10.883 1 96.5 65 GLU A N 1
ATOM 491 C CA . GLU A 1 65 ? -17.297 19.406 -10.867 1 96.5 65 GLU A CA 1
ATOM 492 C C . GLU A 1 65 ? -17.156 18.375 -9.75 1 96.5 65 GLU A C 1
ATOM 494 O O . GLU A 1 65 ? -16.172 17.625 -9.711 1 96.5 65 GLU A O 1
ATOM 499 N N . ASP A 1 66 ? -18 18.391 -8.766 1 97.31 66 ASP A N 1
ATOM 500 C CA . ASP A 1 66 ? -18.078 17.5 -7.609 1 97.31 66 ASP A CA 1
ATOM 501 C C . ASP A 1 66 ? -16.891 17.719 -6.676 1 97.31 66 ASP A C 1
ATOM 503 O O . ASP A 1 66 ? -16.422 16.766 -6.031 1 97.31 66 ASP A O 1
ATOM 507 N N . GLU A 1 67 ? -16.297 18.781 -6.727 1 98.38 67 GLU A N 1
ATOM 508 C CA . GLU A 1 67 ? -15.242 19.172 -5.805 1 98.38 67 GLU A CA 1
ATOM 509 C C . GLU A 1 67 ? -15.641 20.406 -4.984 1 98.38 67 GLU A C 1
ATOM 511 O O . GLU A 1 67 ? -15.508 21.531 -5.445 1 98.38 67 GLU A O 1
ATOM 516 N N . HIS A 1 68 ? -16.047 20.203 -3.764 1 98.75 68 HIS A N 1
ATOM 517 C CA . HIS A 1 68 ? -16.578 21.234 -2.879 1 98.75 68 HIS A CA 1
ATOM 518 C C . HIS A 1 68 ? -15.727 21.375 -1.617 1 98.75 68 HIS A C 1
ATOM 520 O O . HIS A 1 68 ? -15.758 20.5 -0.749 1 98.75 68 HIS A O 1
ATOM 526 N N . ILE A 1 69 ? -15.023 22.422 -1.519 1 98.88 69 ILE A N 1
ATOM 527 C CA . ILE A 1 69 ? -14.047 22.609 -0.446 1 98.88 69 ILE A CA 1
ATOM 528 C C . ILE A 1 69 ? -14.695 23.375 0.708 1 98.88 69 ILE A C 1
ATOM 530 O O . ILE A 1 69 ? -15.109 24.531 0.543 1 98.88 69 ILE A O 1
ATOM 534 N N . PHE A 1 70 ? -14.766 22.734 1.866 1 98.88 70 PHE A N 1
ATOM 535 C CA . PHE A 1 70 ? -15.352 23.328 3.059 1 98.88 70 PHE A CA 1
ATOM 536 C C . PHE A 1 70 ? -14.398 24.328 3.699 1 98.88 70 PHE A C 1
ATOM 538 O O . PHE A 1 70 ? -13.188 24.094 3.762 1 98.88 70 PHE A O 1
ATOM 545 N N . TRP A 1 71 ? -14.953 25.422 4.145 1 98.88 71 TRP A N 1
ATOM 546 C CA . TRP A 1 71 ? -14.195 26.406 4.918 1 98.88 71 TRP A CA 1
ATOM 547 C C . TRP A 1 71 ? -15.039 26.953 6.062 1 98.88 71 TRP A C 1
ATOM 549 O O . TRP A 1 71 ? -16.266 26.969 5.992 1 98.88 71 TRP A O 1
ATOM 559 N N . TRP A 1 72 ? -14.438 27.312 7.117 1 98.94 72 TRP A N 1
ATOM 560 C CA . TRP A 1 72 ? -15.039 27.938 8.289 1 98.94 72 TRP A CA 1
ATOM 561 C C . TRP A 1 72 ? -14.297 29.219 8.656 1 98.94 72 TRP A C 1
ATOM 563 O O . TRP A 1 72 ? -13.109 29.188 9 1 98.94 72 TRP A O 1
ATOM 573 N N . PHE A 1 73 ? -15.023 30.375 8.562 1 98.88 73 PHE A N 1
ATOM 574 C CA . PHE A 1 73 ? -14.453 31.703 8.711 1 98.88 73 PHE A CA 1
ATOM 575 C C . PHE A 1 73 ? -14.859 32.344 10.039 1 98.88 73 PHE A C 1
ATOM 577 O O . PHE A 1 73 ? -16 32.188 10.477 1 98.88 73 PHE A O 1
ATOM 584 N N . PHE A 1 74 ? -13.891 33.125 10.672 1 98.88 74 PHE A N 1
ATOM 585 C CA . PHE A 1 74 ? -14.141 33.875 11.883 1 98.88 74 PHE A CA 1
ATOM 586 C C . PHE A 1 74 ? -13.609 35.312 11.734 1 98.88 74 PHE A C 1
ATOM 588 O O . PHE A 1 74 ? -12.445 35.5 11.367 1 98.88 74 PHE A O 1
ATOM 595 N N . GLU A 1 75 ? -14.406 36.281 12.07 1 98.69 75 GLU A N 1
ATOM 596 C CA . GLU A 1 75 ? -13.961 37.656 12.117 1 98.69 75 GLU A CA 1
ATOM 597 C C . GLU A 1 75 ? -12.938 37.875 13.227 1 98.69 75 GLU A C 1
ATOM 599 O O . GLU A 1 75 ? -12.953 37.188 14.242 1 98.69 75 GLU A O 1
ATOM 604 N N . ALA A 1 76 ? -12.117 38.812 12.977 1 98.38 76 ALA A N 1
ATOM 605 C CA . ALA A 1 76 ? -11.211 39.25 14.039 1 98.38 76 ALA A CA 1
ATOM 606 C C . ALA A 1 76 ? -11.984 39.781 15.242 1 98.38 76 ALA A C 1
ATOM 608 O O . ALA A 1 76 ? -12.992 40.469 15.094 1 98.38 76 ALA A O 1
ATOM 609 N N . ARG A 1 77 ? -11.477 39.438 16.438 1 97.75 77 ARG A N 1
ATOM 610 C CA . ARG A 1 77 ? -12.125 39.844 17.672 1 97.75 77 ARG A CA 1
ATOM 611 C C . ARG A 1 77 ? -11.797 41.281 18.031 1 97.75 77 ARG A C 1
ATOM 613 O O . ARG A 1 77 ? -12.641 42 18.562 1 97.75 77 ARG A O 1
ATOM 620 N N . ASN A 1 78 ? -10.562 41.594 17.844 1 96.25 78 ASN A N 1
ATOM 621 C CA . ASN A 1 78 ? -10.109 42.938 18.219 1 96.25 78 ASN A CA 1
ATOM 622 C C . ASN A 1 78 ? -10.031 43.844 17.016 1 96.25 78 ASN A C 1
ATOM 624 O O . ASN A 1 78 ? -9.359 43.531 16.016 1 96.25 78 ASN A O 1
ATOM 628 N N . GLY A 1 79 ? -10.695 45 17.109 1 93.06 79 GLY A N 1
ATOM 629 C CA . GLY A 1 79 ? -10.734 45.938 16 1 93.06 79 GLY A CA 1
ATOM 630 C C . GLY A 1 79 ? -11.844 45.625 15.008 1 93.06 79 GLY A C 1
ATOM 631 O O . GLY A 1 79 ? -12.672 44.75 15.234 1 93.06 79 GLY A O 1
ATOM 632 N N . ASP A 1 80 ? -11.859 46.406 13.906 1 96.31 80 ASP A N 1
ATOM 633 C CA . ASP A 1 80 ? -12.812 46.188 12.828 1 96.31 80 ASP A CA 1
ATOM 634 C C . ASP A 1 80 ? -12.359 45.062 11.914 1 96.31 80 ASP A C 1
ATOM 636 O O . ASP A 1 80 ? -11.305 45.156 11.289 1 96.31 80 ASP A O 1
ATOM 640 N N . PRO A 1 81 ? -13.141 44.031 11.82 1 97.44 81 PRO A N 1
ATOM 641 C CA . PRO A 1 81 ? -12.766 42.906 10.969 1 97.44 81 PRO A CA 1
ATOM 642 C C . PRO A 1 81 ? -12.484 43.312 9.531 1 97.44 81 PRO A C 1
ATOM 644 O O . PRO A 1 81 ? -11.695 42.656 8.836 1 97.44 81 PRO A O 1
ATOM 647 N N . LYS A 1 82 ? -13.023 44.375 9.07 1 96.75 82 LYS A N 1
ATOM 648 C CA . LYS A 1 82 ? -12.82 44.844 7.695 1 96.75 82 LYS A CA 1
ATOM 649 C C . LYS A 1 82 ? -11.422 45.406 7.508 1 96.75 82 LYS A C 1
ATOM 651 O O . LYS A 1 82 ? -10.938 45.531 6.379 1 96.75 82 LYS A O 1
ATOM 656 N N . ASP A 1 83 ? -10.859 45.781 8.617 1 95.88 83 ASP A N 1
ATOM 657 C CA . ASP A 1 83 ? -9.516 46.344 8.562 1 95.88 83 ASP A CA 1
ATOM 658 C C . ASP A 1 83 ? -8.469 45.312 8.938 1 95.88 83 ASP A C 1
ATOM 660 O O . ASP A 1 83 ? -7.266 45.531 8.789 1 95.88 83 ASP A O 1
ATOM 664 N N . ALA A 1 84 ? -8.93 44.156 9.422 1 97.56 84 ALA A N 1
ATOM 665 C CA . ALA A 1 84 ? -8.008 43.125 9.867 1 97.56 84 ALA A CA 1
ATOM 666 C C . ALA A 1 84 ? -7.488 42.312 8.68 1 97.56 84 ALA A C 1
ATOM 668 O O . ALA A 1 84 ? -8.18 42.188 7.668 1 97.56 84 ALA A O 1
ATOM 669 N N . PRO A 1 85 ? -6.27 41.812 8.773 1 97.81 85 PRO A N 1
ATOM 670 C CA . PRO A 1 85 ? -5.793 40.906 7.723 1 97.81 85 PRO A CA 1
ATOM 671 C C . PRO A 1 85 ? -6.547 39.594 7.707 1 97.81 85 PRO A C 1
ATOM 673 O O . PRO A 1 85 ? -7.27 39.281 8.656 1 97.81 85 PRO A O 1
ATOM 676 N N . LEU A 1 86 ? -6.414 38.875 6.59 1 98.69 86 LEU A N 1
ATOM 677 C CA . LEU A 1 86 ? -6.977 37.531 6.449 1 98.69 86 LEU A CA 1
ATOM 678 C C . LEU A 1 86 ? -5.891 36.469 6.562 1 98.69 86 LEU A C 1
ATOM 680 O O . LEU A 1 86 ? -4.875 36.531 5.867 1 98.69 86 LEU A O 1
ATOM 684 N N . THR A 1 87 ? -6.047 35.562 7.461 1 98.88 87 THR A N 1
ATOM 685 C CA . THR A 1 87 ? -5.141 34.438 7.594 1 98.88 87 THR A CA 1
ATOM 686 C C . THR A 1 87 ? -5.867 33.125 7.312 1 98.88 87 THR A C 1
ATOM 688 O O . THR A 1 87 ? -6.93 32.875 7.883 1 98.88 87 THR A O 1
ATOM 691 N N . VAL A 1 88 ? -5.281 32.312 6.473 1 98.81 88 VAL A N 1
ATOM 692 C CA . VAL A 1 88 ? -5.816 30.984 6.23 1 98.81 88 VAL A CA 1
ATOM 693 C C . VAL A 1 88 ? -5 29.953 7.008 1 98.81 88 VAL A C 1
ATOM 695 O O . VAL A 1 88 ? -3.779 30.094 7.133 1 98.81 88 VAL A O 1
ATOM 698 N N . TRP A 1 89 ? -5.703 29 7.492 1 98.88 89 TRP A N 1
ATOM 699 C CA . TRP A 1 89 ? -5.086 27.828 8.125 1 98.88 89 TRP A CA 1
ATOM 700 C C . TRP A 1 89 ? -5.48 26.547 7.398 1 98.88 89 TRP A C 1
ATOM 702 O O . TRP A 1 89 ? -6.664 26.297 7.164 1 98.88 89 TRP A O 1
ATOM 712 N N . ILE A 1 90 ? -4.488 25.703 7.062 1 98.75 90 ILE A N 1
ATOM 713 C CA . ILE A 1 90 ? -4.746 24.328 6.629 1 98.75 90 ILE A CA 1
ATOM 714 C C . ILE A 1 90 ? -3.844 23.359 7.398 1 98.75 90 ILE A C 1
ATOM 716 O O . ILE A 1 90 ? -2.699 23.688 7.715 1 98.75 90 ILE A O 1
ATOM 720 N N . ASN A 1 91 ? -4.387 22.219 7.754 1 98.5 91 ASN A N 1
ATOM 721 C CA . ASN A 1 91 ? -3.568 21.172 8.328 1 98.5 91 ASN A CA 1
ATOM 722 C C . ASN A 1 91 ? -2.82 20.391 7.254 1 98.5 91 ASN A C 1
ATOM 724 O O . ASN A 1 91 ? -3.059 20.578 6.062 1 98.5 91 ASN A O 1
ATOM 728 N N . GLY A 1 92 ? -1.93 19.562 7.75 1 96.69 92 GLY A N 1
ATOM 729 C CA . GLY A 1 92 ? -1.139 18.766 6.828 1 96.69 92 GLY A CA 1
ATOM 730 C C . GLY A 1 92 ? -1.784 17.438 6.48 1 96.69 92 GLY A C 1
ATOM 731 O O . GLY A 1 92 ? -2.951 17.391 6.086 1 96.69 92 GLY A O 1
ATOM 732 N N . GLY A 1 93 ? -1.061 16.438 6.691 1 93.75 93 GLY A N 1
ATOM 733 C CA . GLY A 1 93 ? -1.445 15.086 6.328 1 93.75 93 GLY A CA 1
ATOM 734 C C . GLY A 1 93 ? -0.42 14.391 5.453 1 93.75 93 GLY A C 1
ATOM 735 O O . GLY A 1 93 ? 0.708 14.148 5.887 1 93.75 93 GLY A O 1
ATOM 736 N N . PRO A 1 94 ? -0.692 14.367 4.227 1 94.88 94 PRO A N 1
ATOM 737 C CA . PRO A 1 94 ? -1.778 14.969 3.451 1 94.88 94 PRO A CA 1
ATOM 738 C C . PRO A 1 94 ? -3.137 14.336 3.75 1 94.88 94 PRO A C 1
ATOM 740 O O . PRO A 1 94 ? -3.227 13.133 3.975 1 94.88 94 PRO A O 1
ATOM 743 N N . GLY A 1 95 ? -4.086 15.172 3.908 1 96.25 95 GLY A N 1
ATOM 744 C CA . GLY A 1 95 ? -5.449 14.703 4.078 1 96.25 95 GLY A CA 1
ATOM 745 C C . GLY A 1 95 ? -5.996 14.945 5.473 1 96.25 95 GLY A C 1
ATOM 746 O O . GLY A 1 95 ? -7.027 14.383 5.848 1 96.25 95 GLY A O 1
ATOM 747 N N . SER A 1 96 ? -5.324 15.742 6.285 1 98 96 SER A N 1
ATOM 748 C CA . SER A 1 96 ? -5.816 16.062 7.621 1 98 96 SER A CA 1
ATOM 749 C C . SER A 1 96 ? -6.723 17.281 7.594 1 98 96 SER A C 1
ATOM 751 O O . SER A 1 96 ? -6.453 18.25 6.875 1 98 96 SER A O 1
ATOM 753 N N . SER A 1 97 ? -7.707 17.281 8.391 1 98.62 97 SER A N 1
ATOM 754 C CA . SER A 1 97 ? -8.695 18.359 8.445 1 98.62 97 SER A CA 1
ATOM 755 C C . SER A 1 97 ? -8.156 19.562 9.203 1 98.62 97 SER A C 1
ATOM 757 O O . SER A 1 97 ? -7.469 19.406 10.211 1 98.62 97 SER A O 1
ATOM 759 N N . SER A 1 98 ? -8.609 20.703 8.812 1 98.81 98 SER A N 1
ATOM 760 C CA . SER A 1 98 ? -8.234 21.953 9.469 1 98.81 98 SER A CA 1
ATOM 761 C C . SER A 1 98 ? -9.047 22.172 10.734 1 98.81 98 SER A C 1
ATOM 763 O O . SER A 1 98 ? -8.727 23.047 11.539 1 98.81 98 SER A O 1
ATOM 765 N N . MET A 1 99 ? -10.031 21.297 10.945 1 98.81 99 MET A N 1
ATOM 766 C CA . MET A 1 99 ? -10.773 21.359 12.203 1 98.81 99 MET A CA 1
ATOM 767 C C . MET A 1 99 ? -9.891 20.969 13.383 1 98.81 99 MET A C 1
ATOM 769 O O . MET A 1 99 ? -10.164 21.344 14.523 1 98.81 99 MET A O 1
ATOM 773 N N . ILE A 1 100 ? -8.82 20.266 13.055 1 98.69 100 ILE A N 1
ATOM 774 C CA . ILE A 1 100 ? -7.84 19.984 14.094 1 98.69 100 ILE A CA 1
ATOM 775 C C . ILE A 1 100 ? -7.266 21.297 14.633 1 98.69 100 ILE A C 1
ATOM 777 O O . ILE A 1 100 ? -7.324 21.562 15.836 1 98.69 100 ILE A O 1
ATOM 781 N N . GLY A 1 101 ? -6.777 22.141 13.742 1 98.69 101 GLY A N 1
ATOM 782 C CA . GLY A 1 101 ? -6.262 23.438 14.141 1 98.69 101 GLY A CA 1
ATOM 783 C C . GLY A 1 101 ? -7.312 24.312 14.781 1 98.69 101 GLY A C 1
ATOM 784 O O . GLY A 1 101 ? -7.031 25.031 15.75 1 98.69 101 GLY A O 1
ATOM 785 N N . LEU A 1 102 ? -8.5 24.234 14.297 1 98.88 102 LEU A N 1
ATOM 786 C CA . LEU A 1 102 ? -9.586 25.094 14.781 1 98.88 102 LEU A CA 1
ATOM 787 C C . LEU A 1 102 ? -9.938 24.75 16.234 1 98.88 102 LEU A C 1
ATOM 789 O O . LEU A 1 102 ? -10.062 25.641 17.062 1 98.88 102 LEU A O 1
ATOM 793 N N . PHE A 1 103 ? -10.016 23.5 16.5 1 98.75 103 PHE A N 1
ATOM 794 C CA . PHE A 1 103 ? -10.602 23.125 17.781 1 98.75 103 PHE A CA 1
ATOM 795 C C . PHE A 1 103 ? -9.516 22.781 18.797 1 98.75 103 PHE A C 1
ATOM 797 O O . PHE A 1 103 ? -9.727 22.891 20 1 98.75 103 PHE A O 1
ATOM 804 N N . GLN A 1 104 ? -8.344 22.359 18.344 1 98.12 104 GLN A N 1
ATOM 805 C CA . GLN A 1 104 ? -7.301 21.938 19.266 1 98.12 104 GLN A CA 1
ATOM 806 C C . GLN A 1 104 ? -6.266 23.031 19.484 1 98.12 104 GLN A C 1
ATOM 808 O O . GLN A 1 104 ? -5.57 23.047 20.5 1 98.12 104 GLN A O 1
ATOM 813 N N . GLU A 1 105 ? -6.199 23.969 18.531 1 98.38 105 GLU A N 1
ATOM 814 C CA . GLU A 1 105 ? -5.02 24.812 18.531 1 98.38 105 GLU A CA 1
ATOM 815 C C . GLU A 1 105 ? -5.406 26.297 18.547 1 98.38 105 GLU A C 1
ATOM 817 O O . GLU A 1 105 ? -5.672 26.859 19.609 1 98.38 105 GLU A O 1
ATOM 822 N N . LEU A 1 106 ? -5.617 26.938 17.484 1 98.31 106 LEU A N 1
ATOM 823 C CA . LEU A 1 106 ? -5.547 28.391 17.391 1 98.31 106 LEU A CA 1
ATOM 824 C C . LEU A 1 106 ? -6.926 28.984 17.094 1 98.31 106 LEU A C 1
ATOM 826 O O . LEU A 1 106 ? -7.055 30.188 16.891 1 98.31 106 LEU A O 1
ATOM 830 N N . GLY A 1 107 ? -7.969 28.172 17.047 1 98.69 107 GLY A N 1
ATOM 831 C CA . GLY A 1 107 ? -9.312 28.656 16.828 1 98.69 107 GLY A CA 1
ATOM 832 C C . GLY A 1 107 ? -9.914 29.344 18.031 1 98.69 107 GLY A C 1
ATOM 833 O O . GLY A 1 107 ? -9.305 29.359 19.109 1 98.69 107 GLY A O 1
ATOM 834 N N . PRO A 1 108 ? -11.117 29.891 17.875 1 98.62 108 PRO A N 1
ATOM 835 C CA . PRO A 1 108 ? -11.703 30.703 18.938 1 98.62 108 PRO A CA 1
ATOM 836 C C . PRO A 1 108 ? -12.375 29.875 20.016 1 98.62 108 PRO A C 1
ATOM 838 O O . PRO A 1 108 ? -12.773 30.406 21.062 1 98.62 108 PRO A O 1
ATOM 841 N N . CYS A 1 109 ? -12.469 28.562 19.844 1 98.62 109 CYS A N 1
ATOM 842 C CA . CYS A 1 109 ? -13.18 27.734 20.812 1 98.62 109 CYS A CA 1
ATOM 843 C C . CYS A 1 109 ? -12.523 26.375 20.953 1 98.62 109 CYS A C 1
ATOM 845 O O . CYS A 1 109 ? -11.625 26.031 20.172 1 98.62 109 CYS A O 1
ATOM 847 N N . GLY A 1 110 ? -12.867 25.609 21.969 1 97.94 110 GLY A N 1
ATOM 848 C CA . GLY A 1 110 ? -12.641 24.188 22.172 1 97.94 110 GLY A CA 1
ATOM 849 C C . GLY A 1 110 ? -13.867 23.453 22.688 1 97.94 110 GLY A C 1
ATOM 850 O O . GLY A 1 110 ? -14.898 24.078 22.953 1 97.94 110 GLY A O 1
ATOM 851 N N . VAL A 1 111 ? -13.742 22.172 22.719 1 97.75 111 VAL A N 1
ATOM 852 C CA . VAL A 1 111 ? -14.82 21.359 23.25 1 97.75 111 VAL A CA 1
ATOM 853 C C . VAL A 1 111 ? -14.297 20.484 24.391 1 97.75 111 VAL A C 1
ATOM 855 O O . VAL A 1 111 ? -13.25 19.859 24.266 1 97.75 111 VAL A O 1
ATOM 858 N N . ASP A 1 112 ? -14.984 20.5 25.516 1 95.62 112 ASP A N 1
ATOM 859 C CA . ASP A 1 112 ? -14.516 19.719 26.656 1 95.62 112 ASP A CA 1
ATOM 860 C C . ASP A 1 112 ? -15.125 18.312 26.641 1 95.62 112 ASP A C 1
ATOM 862 O O . ASP A 1 112 ? -15.805 17.938 25.688 1 95.62 112 ASP A O 1
ATOM 866 N N . GLN A 1 113 ? -14.812 17.453 27.609 1 94.31 113 GLN A N 1
ATOM 867 C CA . GLN A 1 113 ? -15.188 16.047 27.672 1 94.31 113 GLN A CA 1
ATOM 868 C C . GLN A 1 113 ? -16.703 15.875 27.719 1 94.31 113 GLN A C 1
ATOM 870 O O . GLN A 1 113 ? -17.234 14.844 27.297 1 94.31 113 GLN A O 1
ATOM 875 N N . ASP A 1 114 ? -17.422 16.906 28.25 1 94.94 114 ASP A N 1
ATOM 876 C CA . ASP A 1 114 ? -18.875 16.828 28.391 1 94.94 114 ASP A CA 1
ATOM 877 C C . ASP A 1 114 ? -19.578 17.359 27.141 1 94.94 114 ASP A C 1
ATOM 879 O O . ASP A 1 114 ? -20.797 17.422 27.094 1 94.94 114 ASP A O 1
ATOM 883 N N . GLY A 1 115 ? -18.797 17.859 26.156 1 95 115 GLY A N 1
ATOM 884 C CA . GLY A 1 115 ? -19.375 18.359 24.906 1 95 115 GLY A CA 1
ATOM 885 C C . GLY A 1 115 ? -19.656 19.844 24.938 1 95 115 GLY A C 1
ATOM 886 O O . GLY A 1 115 ? -20.281 20.375 24.016 1 95 115 GLY A O 1
ATOM 887 N N . ASN A 1 116 ? -19.219 20.453 25.969 1 96.5 116 ASN A N 1
ATOM 888 C CA . ASN A 1 116 ? -19.438 21.906 26.062 1 96.5 116 ASN A CA 1
ATOM 889 C C . ASN A 1 116 ? -18.344 22.672 25.328 1 96.5 116 ASN A C 1
ATOM 891 O O . ASN A 1 116 ? -17.172 22.312 25.391 1 96.5 116 ASN A O 1
ATOM 895 N N . VAL A 1 117 ? -18.828 23.719 24.703 1 98.06 117 VAL A N 1
ATOM 896 C CA . VAL A 1 117 ? -17.906 24.594 23.984 1 98.06 117 VAL A CA 1
ATOM 897 C C . VAL A 1 117 ? -17.344 25.656 24.938 1 98.06 117 VAL A C 1
ATOM 899 O O . VAL A 1 117 ? -18.094 26.219 25.734 1 98.06 117 VAL A O 1
ATOM 902 N N . TYR A 1 118 ? -16.078 25.891 24.922 1 97 118 TYR A N 1
ATOM 903 C CA . TYR A 1 118 ? -15.477 26.938 25.75 1 97 118 TYR A CA 1
ATOM 904 C C . TYR A 1 118 ? -14.672 27.906 24.891 1 97 118 TYR A C 1
ATOM 906 O O . TYR A 1 118 ? -14.211 27.547 23.797 1 97 118 TYR A O 1
ATOM 914 N N . ASN A 1 119 ? -14.5 29.125 25.359 1 97.81 119 ASN A N 1
ATOM 915 C CA . ASN A 1 119 ? -13.75 30.188 24.688 1 97.81 119 ASN A CA 1
ATOM 916 C C . ASN A 1 119 ? -12.242 29.953 24.781 1 97.81 119 ASN A C 1
ATOM 918 O O . ASN A 1 119 ? -11.727 29.578 25.844 1 97.81 119 ASN A O 1
ATOM 922 N N . ASN A 1 120 ? -11.562 30.156 23.688 1 98.25 120 ASN A N 1
ATOM 923 C CA . ASN A 1 120 ? -10.102 30.188 23.672 1 98.25 120 ASN A CA 1
ATOM 924 C C . ASN A 1 120 ? -9.57 31.609 23.703 1 98.25 120 ASN A C 1
ATOM 926 O O . ASN A 1 120 ? -9.555 32.312 22.688 1 98.25 120 ASN A O 1
ATOM 930 N N . PRO A 1 121 ? -9.102 32 24.812 1 97.62 121 PRO A N 1
ATOM 931 C CA . PRO A 1 121 ? -8.641 33.375 24.891 1 97.62 121 PRO A CA 1
ATOM 932 C C . PRO A 1 121 ? -7.359 33.625 24.109 1 97.62 121 PRO A C 1
ATOM 934 O O . PRO A 1 121 ? -6.973 34.781 23.891 1 97.62 121 PRO A O 1
ATOM 937 N N . TYR A 1 122 ? -6.727 32.625 23.641 1 98.31 122 TYR A N 1
ATOM 938 C CA . TYR A 1 122 ? -5.473 32.75 22.906 1 98.31 122 TYR A CA 1
ATOM 939 C C . TYR A 1 122 ? -5.672 32.5 21.422 1 98.31 122 TYR A C 1
ATOM 941 O O . TYR A 1 122 ? -4.723 32.156 20.703 1 98.31 122 TYR A O 1
ATOM 949 N N . SER A 1 123 ? -6.875 32.625 20.969 1 98.62 123 SER A N 1
ATOM 950 C CA . SER A 1 123 ? -7.207 32.438 19.547 1 98.62 123 SER A CA 1
ATOM 951 C C . SER A 1 123 ? -6.445 33.406 18.672 1 98.62 123 SER A C 1
ATOM 953 O O . SER A 1 123 ? -6.273 34.594 19.031 1 98.62 123 SER A O 1
ATOM 955 N N . TRP A 1 124 ? -6.023 32.938 17.516 1 98.88 124 TRP A N 1
ATOM 956 C CA . TRP A 1 124 ? -5.391 33.844 16.547 1 98.88 124 TRP A CA 1
ATOM 957 C C . TRP A 1 124 ? -6.398 34.812 15.977 1 98.88 124 TRP A C 1
ATOM 959 O O . TRP A 1 124 ? -6.02 35.875 15.438 1 98.88 124 TRP A O 1
ATOM 969 N N . SER A 1 125 ? -7.727 34.562 16.156 1 98.69 125 SER A N 1
ATOM 970 C CA . SER A 1 125 ? -8.75 35.5 15.695 1 98.69 125 SER A CA 1
ATOM 971 C C . SER A 1 125 ? -8.766 36.781 16.531 1 98.69 125 SER A C 1
ATOM 973 O O . SER A 1 125 ? -9.453 37.75 16.188 1 98.69 125 SER A O 1
ATOM 975 N N . ASN A 1 126 ? -7.973 36.781 17.562 1 98.5 126 ASN A N 1
ATOM 976 C CA . ASN A 1 126 ? -7.82 38.031 18.312 1 98.5 126 ASN A CA 1
ATOM 977 C C . ASN A 1 126 ? -7.266 39.125 17.422 1 98.5 126 ASN A C 1
ATOM 979 O O . ASN A 1 126 ? -7.559 40.312 17.641 1 98.5 126 ASN A O 1
ATOM 983 N N . VAL A 1 127 ? -6.488 38.781 16.391 1 97.94 127 VAL A N 1
ATOM 984 C CA . VAL A 1 127 ? -5.758 39.844 15.703 1 97.94 127 VAL A CA 1
ATOM 985 C C . VAL A 1 127 ? -5.902 39.656 14.188 1 97.94 127 VAL A C 1
ATOM 987 O O . VAL A 1 127 ? -5.375 40.469 13.414 1 97.94 127 VAL A O 1
ATOM 990 N N . SER A 1 128 ? -6.594 38.688 13.75 1 98.5 128 SER A N 1
ATOM 991 C CA . SER A 1 128 ? -6.777 38.438 12.328 1 98.5 128 SER A CA 1
ATOM 992 C C . SER A 1 128 ? -8.133 37.812 12.055 1 98.5 128 SER A C 1
ATOM 994 O O . SER A 1 128 ? -8.688 37.094 12.906 1 98.5 128 SER A O 1
ATOM 996 N N . ASN A 1 129 ? -8.75 38.156 10.859 1 98.75 129 ASN A N 1
ATOM 997 C CA . ASN A 1 129 ? -9.742 37.219 10.312 1 98.75 129 ASN A CA 1
ATOM 998 C C . ASN A 1 129 ? -9.133 35.844 10.031 1 98.75 129 ASN A C 1
ATOM 1000 O O . ASN A 1 129 ? -8.008 35.75 9.547 1 98.75 129 ASN A O 1
ATOM 1004 N N . MET A 1 130 ? -9.852 34.812 10.43 1 98.88 130 MET A N 1
ATOM 1005 C CA . MET A 1 130 ? -9.305 33.469 10.266 1 98.88 130 MET A CA 1
ATOM 1006 C C . MET A 1 130 ? -10.18 32.656 9.328 1 98.88 130 MET A C 1
ATOM 1008 O O . MET A 1 130 ? -11.406 32.656 9.453 1 98.88 130 MET A O 1
ATOM 1012 N N . LEU A 1 131 ? -9.555 31.984 8.406 1 98.88 131 LEU A N 1
ATOM 1013 C CA . LEU A 1 131 ? -10.211 31.062 7.477 1 98.88 131 LEU A CA 1
ATOM 1014 C C . LEU A 1 131 ? -9.609 29.672 7.574 1 98.88 131 LEU A C 1
ATOM 1016 O O . LEU A 1 131 ? -8.453 29.453 7.203 1 98.88 131 LEU A O 1
ATOM 1020 N N . PHE A 1 132 ? -10.359 28.719 8.117 1 98.88 132 PHE A N 1
ATOM 1021 C CA . PHE A 1 132 ? -9.945 27.328 8.188 1 98.88 132 PHE A CA 1
ATOM 1022 C C . PHE A 1 132 ? -10.484 26.547 6.992 1 98.88 132 PHE A C 1
ATOM 1024 O O . PHE A 1 132 ? -11.695 26.516 6.75 1 98.88 132 PHE A O 1
ATOM 1031 N N . VAL A 1 133 ? -9.602 25.859 6.238 1 98.94 133 VAL A N 1
ATOM 1032 C CA . VAL A 1 133 ? -10.016 25.234 4.988 1 98.94 133 VAL A CA 1
ATOM 1033 C C . VAL A 1 133 ? -9.695 23.734 5.031 1 98.94 133 VAL A C 1
ATOM 1035 O O . VAL A 1 133 ? -8.539 23.344 5.215 1 98.94 133 VAL A O 1
ATOM 1038 N N . ASP A 1 134 ? -10.719 22.922 4.914 1 98.69 134 ASP A N 1
ATOM 1039 C CA . ASP A 1 134 ? -10.523 21.484 4.703 1 98.69 134 ASP A CA 1
ATOM 1040 C C . ASP A 1 134 ? -10.156 21.203 3.25 1 98.69 134 ASP A C 1
ATOM 1042 O O . ASP A 1 134 ? -11.023 21.172 2.377 1 98.69 134 ASP A O 1
ATOM 1046 N N . GLN A 1 135 ? -8.914 21.031 3.027 1 97.44 135 GLN A N 1
ATOM 1047 C CA . GLN A 1 135 ? -8.477 20.766 1.661 1 97.44 135 GLN A CA 1
ATOM 1048 C C . GLN A 1 135 ? -7.527 19.578 1.605 1 97.44 135 GLN A C 1
ATOM 1050 O O . GLN A 1 135 ? -6.801 19.297 2.564 1 97.44 135 GLN A O 1
ATOM 1055 N N . PRO A 1 136 ? -7.539 18.781 0.437 1 97.69 136 PRO A N 1
ATOM 1056 C CA . PRO A 1 136 ? -8.383 18.891 -0.756 1 97.69 136 PRO A CA 1
ATOM 1057 C C . PRO A 1 136 ? -9.758 18.25 -0.567 1 97.69 136 PRO A C 1
ATOM 1059 O O . PRO A 1 136 ? -10.219 18.109 0.566 1 97.69 136 PRO A O 1
ATOM 1062 N N . ALA A 1 137 ? -10.445 18.047 -1.73 1 97.88 137 ALA A N 1
ATOM 1063 C CA . ALA A 1 137 ? -11.742 17.375 -1.642 1 97.88 137 ALA A CA 1
ATOM 1064 C C . ALA A 1 137 ? -11.633 16.062 -0.874 1 97.88 137 ALA A C 1
ATOM 1066 O O . ALA A 1 137 ? -10.609 15.383 -0.951 1 97.88 137 ALA A O 1
ATOM 1067 N N . THR A 1 138 ? -12.633 15.75 -0.061 1 97.44 138 THR A N 1
ATOM 1068 C CA . THR A 1 138 ? -12.836 14.57 0.778 1 97.44 138 THR A CA 1
ATOM 1069 C C . THR A 1 138 ? -12.211 14.773 2.154 1 97.44 138 THR A C 1
ATOM 1071 O O . THR A 1 138 ? -12.43 13.977 3.066 1 97.44 138 THR A O 1
ATOM 1074 N N . VAL A 1 139 ? -11.477 15.812 2.398 1 98.06 139 VAL A N 1
ATOM 1075 C CA . VAL A 1 139 ? -10.852 16.062 3.693 1 98.06 139 VAL A CA 1
ATOM 1076 C C . VAL A 1 139 ? -11.852 16.766 4.617 1 98.06 139 VAL A C 1
ATOM 1078 O O . VAL A 1 139 ? -12.453 17.766 4.25 1 98.06 139 VAL A O 1
ATOM 1081 N N . GLY A 1 140 ? -11.984 16.172 5.809 1 98.06 140 GLY A N 1
ATOM 1082 C CA . GLY A 1 140 ? -12.875 16.766 6.797 1 98.06 140 GLY A CA 1
ATOM 1083 C C . GLY A 1 140 ? -14.312 16.844 6.324 1 98.06 140 GLY A C 1
ATOM 1084 O O . GLY A 1 140 ? -14.938 15.836 6.023 1 98.06 140 GLY A O 1
ATOM 1085 N N . LEU A 1 141 ? -14.734 18.109 6.094 1 98.69 141 LEU A N 1
ATOM 1086 C CA . LEU A 1 141 ? -16.125 18.344 5.695 1 98.69 141 LEU A CA 1
ATOM 1087 C C . LEU A 1 141 ? -16.203 18.672 4.211 1 98.69 141 LEU A C 1
ATOM 1089 O O . LEU A 1 141 ? -17.297 18.953 3.699 1 98.69 141 LEU A O 1
ATOM 1093 N N . SER A 1 142 ? -15.07 18.719 3.547 1 98.69 142 SER A N 1
ATOM 1094 C CA . SER A 1 142 ? -15.086 18.844 2.092 1 98.69 142 SER A CA 1
ATOM 1095 C C . SER A 1 142 ? -15.562 17.547 1.432 1 98.69 142 SER A C 1
ATOM 1097 O O . SER A 1 142 ? -15.32 16.453 1.943 1 98.69 142 SER A O 1
ATOM 1099 N N . TYR A 1 143 ? -16.219 17.734 0.278 1 98.12 143 TYR A N 1
ATOM 1100 C CA . TYR A 1 143 ? -16.781 16.5 -0.275 1 98.12 143 TYR A CA 1
ATOM 1101 C C . TYR A 1 143 ? -16.75 16.531 -1.798 1 98.12 143 TYR A C 1
ATOM 1103 O O . TYR A 1 143 ? -16.625 17.594 -2.406 1 98.12 143 TYR A O 1
ATOM 1111 N N . THR A 1 144 ? -16.766 15.375 -2.398 1 97.62 144 THR A N 1
ATOM 1112 C CA . THR A 1 144 ? -17.062 15.172 -3.812 1 97.62 144 THR A CA 1
ATOM 1113 C C . THR A 1 144 ? -18.547 14.891 -4.027 1 97.62 144 THR A C 1
ATOM 1115 O O . THR A 1 144 ? -19.375 15.805 -3.977 1 97.62 144 THR A O 1
ATOM 1118 N N . THR A 1 145 ? -18.906 13.617 -4.098 1 97.5 145 THR A N 1
ATOM 1119 C CA . THR A 1 145 ? -20.312 13.203 -4.117 1 97.5 145 THR A CA 1
ATOM 1120 C C . THR A 1 145 ? -20.688 12.531 -2.801 1 97.5 145 THR A C 1
ATOM 1122 O O . THR A 1 145 ? -20.219 11.438 -2.49 1 97.5 145 THR A O 1
ATOM 1125 N N . PRO A 1 146 ? -21.578 13.242 -2.053 1 97.44 146 PRO A N 1
ATOM 1126 C CA . PRO A 1 146 ? -22.016 12.602 -0.805 1 97.44 146 PRO A CA 1
ATOM 1127 C C . PRO A 1 146 ? -22.812 11.32 -1.04 1 97.44 146 PRO A C 1
ATOM 1129 O O . PRO A 1 146 ? -23.734 11.305 -1.864 1 97.44 146 PRO A O 1
ATOM 1132 N N . ILE A 1 147 ? -22.469 10.281 -0.334 1 98 147 ILE A N 1
ATOM 1133 C CA . ILE A 1 147 ? -23.125 8.984 -0.465 1 98 147 ILE A CA 1
ATOM 1134 C C . ILE A 1 147 ? -23.375 8.391 0.919 1 98 147 ILE A C 1
ATOM 1136 O O . ILE A 1 147 ? -22.625 8.656 1.861 1 98 147 ILE A O 1
ATOM 1140 N N . PRO A 1 148 ? -24.5 7.59 1.088 1 98.06 148 PRO A N 1
ATOM 1141 C CA . PRO A 1 148 ? -24.562 6.758 2.291 1 98.06 148 PRO A CA 1
ATOM 1142 C C . PRO A 1 148 ? -23.484 5.68 2.318 1 98.06 148 PRO A C 1
ATOM 1144 O O . PRO A 1 148 ? -23.266 5.004 1.312 1 98.06 148 PRO A O 1
ATOM 1147 N N . ALA A 1 149 ? -22.75 5.543 3.348 1 98.25 149 ALA A N 1
ATOM 1148 C CA . ALA A 1 149 ? -21.641 4.59 3.432 1 98.25 149 ALA A CA 1
ATOM 1149 C C . ALA A 1 149 ? -21.297 4.281 4.883 1 98.25 149 ALA A C 1
ATOM 1151 O O . ALA A 1 149 ? -21.938 4.785 5.805 1 98.25 149 ALA A O 1
ATOM 1152 N N . TYR A 1 150 ? -20.453 3.381 5.113 1 96.75 150 TYR A N 1
ATOM 1153 C CA . TYR A 1 150 ? -19.719 3.221 6.371 1 96.75 150 TYR A CA 1
ATOM 1154 C C . TYR A 1 150 ? -18.219 3.176 6.129 1 96.75 150 TYR A C 1
ATOM 1156 O O . TYR A 1 150 ? -17.766 2.943 5.008 1 96.75 150 TYR A O 1
ATOM 1164 N N . GLU A 1 151 ? -17.469 3.559 7.07 1 93.44 151 GLU A N 1
ATOM 1165 C CA . GLU A 1 151 ? -16.016 3.436 7.07 1 93.44 151 GLU A CA 1
ATOM 1166 C C . GLU A 1 151 ? -15.57 2.221 7.875 1 93.44 151 GLU A C 1
ATOM 1168 O O . GLU A 1 151 ? -15.961 2.059 9.031 1 93.44 151 GLU A O 1
ATOM 1173 N N . ASP A 1 152 ? -14.766 1.414 7.25 1 89.44 152 ASP A N 1
ATOM 1174 C CA . ASP A 1 152 ? -14.297 0.247 7.992 1 89.44 152 ASP A CA 1
ATOM 1175 C C . ASP A 1 152 ? -13.055 0.578 8.82 1 89.44 152 ASP A C 1
ATOM 1177 O O . ASP A 1 152 ? -12.633 1.733 8.867 1 89.44 152 ASP A O 1
ATOM 1181 N N . ASN A 1 153 ? -12.484 -0.442 9.484 1 83.38 153 ASN A N 1
ATOM 1182 C CA . ASN A 1 153 ? -11.383 -0.234 10.422 1 83.38 153 ASN A CA 1
ATOM 1183 C C . ASN A 1 153 ? -10.102 0.16 9.695 1 83.38 153 ASN A C 1
ATOM 1185 O O . ASN A 1 153 ? -9.195 0.748 10.297 1 83.38 153 ASN A O 1
ATOM 1189 N N . ASP A 1 154 ? -10.094 -0.068 8.422 1 77.25 154 ASP A N 1
ATOM 1190 C CA . ASP A 1 154 ? -8.898 0.253 7.652 1 77.25 154 ASP A CA 1
ATOM 1191 C C . ASP A 1 154 ? -9.047 1.59 6.93 1 77.25 154 ASP A C 1
ATOM 1193 O O . ASP A 1 154 ? -8.156 2.006 6.188 1 77.25 154 ASP A O 1
ATOM 1197 N N . GLY A 1 155 ? -10.164 2.209 7.125 1 80.75 155 GLY A N 1
ATOM 1198 C CA . GLY A 1 155 ? -10.375 3.537 6.566 1 80.75 155 GLY A CA 1
ATOM 1199 C C . GLY A 1 155 ? -11.047 3.516 5.207 1 80.75 155 GLY A C 1
ATOM 1200 O O . GLY A 1 155 ? -11.195 4.559 4.57 1 80.75 155 GLY A O 1
ATOM 1201 N N . ASN A 1 156 ? -11.492 2.354 4.777 1 86.12 156 ASN A N 1
ATOM 1202 C CA . ASN A 1 156 ? -12.219 2.256 3.514 1 86.12 156 ASN A CA 1
ATOM 1203 C C . ASN A 1 156 ? -13.656 2.764 3.65 1 86.12 156 ASN A C 1
ATOM 1205 O O . ASN A 1 156 ? -14.32 2.498 4.652 1 86.12 156 ASN A O 1
ATOM 1209 N N . ILE A 1 157 ? -14.023 3.533 2.674 1 95 157 ILE A N 1
ATOM 1210 C CA . ILE A 1 157 ? -15.414 3.957 2.568 1 95 157 ILE A CA 1
ATOM 1211 C C . ILE A 1 157 ? -16.188 2.971 1.696 1 95 157 ILE A C 1
ATOM 1213 O O . ILE A 1 157 ? -15.891 2.818 0.509 1 95 157 ILE A O 1
ATOM 1217 N N . VAL A 1 158 ? -17.156 2.287 2.234 1 97 158 VAL A N 1
ATOM 1218 C CA . VAL A 1 158 ? -17.984 1.318 1.513 1 97 158 VAL A CA 1
ATOM 1219 C C . VAL A 1 158 ? -19.391 1.865 1.339 1 97 158 VAL A C 1
ATOM 1221 O O . VAL A 1 158 ? -20.109 2.084 2.32 1 97 158 VAL A O 1
ATOM 1224 N N . GLN A 1 159 ? -19.797 2.072 0.132 1 98.12 159 GLN A N 1
ATOM 1225 C CA . GLN A 1 159 ? -21.094 2.676 -0.15 1 98.12 159 GLN A CA 1
ATOM 1226 C C . GLN A 1 159 ? -22.234 1.715 0.188 1 98.12 159 GLN A C 1
ATOM 1228 O O . GLN A 1 159 ? -22.141 0.517 -0.087 1 98.12 159 GLN A O 1
ATOM 1233 N N . LEU A 1 160 ? -23.219 2.195 0.825 1 98 160 LEU A N 1
ATOM 1234 C CA . LEU A 1 160 ? -24.422 1.448 1.178 1 98 160 LEU A CA 1
ATOM 1235 C C . LEU A 1 160 ? -25.5 1.629 0.119 1 98 160 LEU A C 1
ATOM 1237 O O . LEU A 1 160 ? -25.5 2.619 -0.616 1 98 160 LEU A O 1
ATOM 1241 N N . PRO A 1 161 ? -26.453 0.673 0.022 1 96.25 161 PRO A N 1
ATOM 1242 C CA . PRO A 1 161 ? -27.516 0.786 -0.977 1 96.25 161 PRO A CA 1
ATOM 1243 C C . PRO A 1 161 ? -28.547 1.857 -0.623 1 96.25 161 PRO A C 1
ATOM 1245 O O . PRO A 1 161 ? -29.297 2.305 -1.49 1 96.25 161 PRO A O 1
ATOM 1248 N N . SER A 1 162 ? -28.641 2.182 0.675 1 96.06 162 SER A N 1
ATOM 1249 C CA . SER A 1 162 ? -29.594 3.18 1.157 1 96.06 162 SER A CA 1
ATOM 1250 C C . SER A 1 162 ? -29.109 3.83 2.447 1 96.06 162 SER A C 1
ATOM 1252 O O . SER A 1 162 ? -28.031 3.49 2.953 1 96.06 162 SER A O 1
ATOM 1254 N N . GLU A 1 163 ? -29.828 4.77 2.932 1 96.19 163 GLU A N 1
ATOM 1255 C CA . GLU A 1 163 ? -29.516 5.43 4.195 1 96.19 163 GLU A CA 1
ATOM 1256 C C . GLU A 1 163 ? -30 4.602 5.383 1 96.19 163 GLU A C 1
ATOM 1258 O O . GLU A 1 163 ? -30.672 5.121 6.281 1 96.19 163 GLU A O 1
ATOM 1263 N N . GLN A 1 164 ? -29.906 3.383 5.297 1 96.12 164 GLN A N 1
ATOM 1264 C CA . GLN A 1 164 ? -30.125 2.434 6.383 1 96.12 164 GLN A CA 1
ATOM 1265 C C . GLN A 1 164 ? -28.844 1.665 6.703 1 96.12 164 GLN A C 1
ATOM 1267 O O . GLN A 1 164 ? -28.156 1.175 5.797 1 96.12 164 GLN A O 1
ATOM 1272 N N . CYS A 1 165 ? -28.5 1.661 7.941 1 97 165 CYS A N 1
ATOM 1273 C CA . CYS A 1 165 ? -27.297 0.955 8.344 1 97 165 CYS A CA 1
ATOM 1274 C C . CYS A 1 165 ? -27.547 -0.544 8.453 1 97 165 CYS A C 1
ATOM 1276 O O . CYS A 1 165 ? -28.312 -0.988 9.312 1 97 165 CYS A O 1
ATOM 1278 N N . PRO A 1 166 ? -26.953 -1.291 7.629 1 97.06 166 PRO A N 1
ATOM 1279 C CA . PRO A 1 166 ? -27.188 -2.734 7.68 1 97.06 166 PRO A CA 1
ATOM 1280 C C . PRO A 1 166 ? -26.547 -3.398 8.891 1 97.06 166 PRO A C 1
ATOM 1282 O O . PRO A 1 166 ? -25.656 -2.811 9.523 1 97.06 166 PRO A O 1
ATOM 1285 N N . ASP A 1 167 ? -26.906 -4.637 9.18 1 96.19 167 ASP A N 1
ATOM 1286 C CA . ASP A 1 167 ? -26.422 -5.391 10.336 1 96.19 167 ASP A CA 1
ATOM 1287 C C . ASP A 1 167 ? -24.906 -5.539 10.297 1 96.19 167 ASP A C 1
ATOM 1289 O O . ASP A 1 167 ? -24.234 -5.41 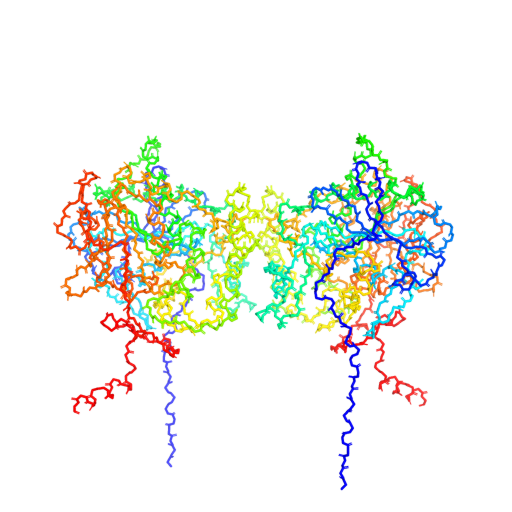11.328 1 96.19 167 ASP A O 1
ATOM 1293 N N . TYR A 1 168 ? -24.359 -5.727 9.141 1 95.75 168 TYR A N 1
ATOM 1294 C CA . TYR A 1 168 ? -22.938 -6.031 9.016 1 95.75 168 TYR A CA 1
ATOM 1295 C C . TYR A 1 168 ? -22.078 -4.793 9.273 1 95.75 168 TYR A C 1
ATOM 1297 O O . TYR A 1 168 ? -20.859 -4.891 9.438 1 95.75 168 TYR A O 1
ATOM 1305 N N . ALA A 1 169 ? -22.672 -3.631 9.289 1 95.81 169 ALA A N 1
ATOM 1306 C CA . ALA A 1 169 ? -21.922 -2.389 9.484 1 95.81 169 ALA A CA 1
ATOM 1307 C C . ALA A 1 169 ? -22.328 -1.706 10.789 1 95.81 169 ALA A C 1
ATOM 1309 O O . ALA A 1 169 ? -21.688 -0.746 11.211 1 95.81 169 ALA A O 1
ATOM 1310 N N . ARG A 1 170 ? -23.344 -2.168 11.484 1 94 170 ARG A N 1
ATOM 1311 C CA . ARG A 1 170 ? -23.969 -1.493 12.617 1 94 170 ARG A CA 1
ATOM 1312 C C . ARG A 1 170 ? -23 -1.401 13.797 1 94 170 ARG A C 1
ATOM 1314 O O . ARG A 1 170 ? -22.906 -0.362 14.453 1 94 170 ARG A O 1
ATOM 1321 N N . ASP A 1 171 ? -22.297 -2.486 13.977 1 92.75 171 ASP A N 1
ATOM 1322 C CA . ASP A 1 171 ? -21.453 -2.568 15.172 1 92.75 171 ASP A CA 1
ATOM 1323 C C . ASP A 1 171 ? -20.219 -1.67 15.039 1 92.75 171 ASP A C 1
ATOM 1325 O O . ASP A 1 171 ? -19.578 -1.335 16.031 1 92.75 171 ASP A O 1
ATOM 1329 N N . LEU A 1 172 ? -19.859 -1.321 13.773 1 92.12 172 LEU A N 1
ATOM 1330 C CA . LEU A 1 172 ? -18.75 -0.416 13.562 1 92.12 172 LEU A CA 1
ATOM 1331 C C . LEU A 1 172 ? -19.078 0.993 14.031 1 92.12 172 LEU A C 1
ATOM 1333 O O . LEU A 1 172 ? -18.188 1.776 14.359 1 92.12 172 LEU A O 1
ATOM 1337 N N . GLY A 1 173 ? -20.359 1.338 13.922 1 93.88 173 GLY A N 1
ATOM 1338 C CA . GLY A 1 173 ? -20.812 2.639 14.391 1 93.88 173 GLY A CA 1
ATOM 1339 C C . GLY A 1 173 ? -20.406 3.777 13.477 1 93.88 173 GLY A C 1
ATOM 1340 O O . GLY A 1 173 ? -20.328 4.93 13.906 1 93.88 173 GLY A O 1
ATOM 1341 N N . THR A 1 174 ? -20.109 3.479 12.195 1 95.69 174 THR A N 1
ATOM 1342 C CA . THR A 1 174 ? -19.562 4.512 11.328 1 95.69 174 THR A CA 1
ATOM 1343 C C . THR A 1 174 ? -20.531 4.809 10.172 1 95.69 174 THR A C 1
ATOM 1345 O O . THR A 1 174 ? -20.188 5.555 9.25 1 95.69 174 THR A O 1
ATOM 1348 N N . CYS A 1 175 ? -21.688 4.156 10.141 1 97.25 175 CYS A N 1
ATOM 1349 C CA . CYS A 1 175 ? -22.609 4.461 9.062 1 97.25 175 CYS A CA 1
ATOM 1350 C C . CYS A 1 175 ? -22.922 5.953 9.008 1 97.25 175 CYS A C 1
ATOM 1352 O O . CYS A 1 175 ? -23.156 6.578 10.039 1 97.25 175 CYS A O 1
ATOM 1354 N N . GLY A 1 176 ? -22.859 6.492 7.844 1 97.75 176 GLY A N 1
ATOM 1355 C CA . GLY A 1 176 ? -23.109 7.918 7.672 1 97.75 176 GLY A CA 1
ATOM 1356 C C . GLY A 1 176 ? -22.984 8.375 6.23 1 97.75 176 GLY A C 1
ATOM 1357 O O . GLY A 1 176 ? -23.062 7.562 5.309 1 97.75 176 GLY A O 1
ATOM 1358 N N . THR A 1 177 ? -22.969 9.641 6.047 1 98.25 177 THR A N 1
ATOM 1359 C CA . THR A 1 177 ? -22.75 10.266 4.742 1 98.25 177 THR A CA 1
ATOM 1360 C C . THR A 1 177 ? -21.281 10.617 4.543 1 98.25 177 THR A C 1
ATOM 1362 O O . THR A 1 177 ? -20.688 11.336 5.355 1 98.25 177 THR A O 1
ATOM 1365 N N . TYR A 1 178 ? -20.734 10.078 3.508 1 97.75 178 TYR A N 1
ATOM 1366 C CA . TYR A 1 178 ? -19.328 10.312 3.201 1 97.75 178 TYR A CA 1
ATOM 1367 C C . TYR A 1 178 ? -19.156 10.719 1.744 1 97.75 178 TYR A C 1
ATOM 1369 O O . TYR A 1 178 ? -20.078 10.594 0.938 1 97.75 178 TYR A O 1
ATOM 1377 N N . SER A 1 179 ? -18 11.258 1.481 1 97.5 179 SER A N 1
ATOM 1378 C CA . SER A 1 179 ? -17.625 11.484 0.088 1 97.5 179 SER A CA 1
ATOM 1379 C C . SER A 1 179 ? -17.391 10.172 -0.646 1 97.5 179 SER A C 1
ATOM 1381 O O . SER A 1 179 ? -16.719 9.273 -0.126 1 97.5 179 SER A O 1
ATOM 1383 N N . LYS A 1 180 ? -18 10.102 -1.868 1 96.62 180 LYS A N 1
ATOM 1384 C CA . LYS A 1 180 ? -17.531 9.023 -2.736 1 96.62 180 LYS A CA 1
ATOM 1385 C C . LYS A 1 180 ? -16 9.062 -2.869 1 96.62 180 LYS A C 1
ATOM 1387 O O . LYS A 1 180 ? -15.422 10.109 -3.141 1 96.62 180 LYS A O 1
ATOM 1392 N N . PRO A 1 181 ? -15.336 7.891 -2.596 1 95.25 181 PRO A N 1
ATOM 1393 C CA . PRO A 1 181 ? -13.875 7.879 -2.637 1 95.25 181 PRO A CA 1
ATOM 1394 C C . PRO A 1 181 ? -13.328 7.824 -4.062 1 95.25 181 PRO A C 1
ATOM 1396 O O . PRO A 1 181 ? -12.641 6.863 -4.43 1 95.25 181 PRO A O 1
ATOM 1399 N N . ASP A 1 182 ? -13.516 8.875 -4.824 1 94.31 182 ASP A N 1
ATOM 1400 C CA . ASP A 1 182 ? -13.102 8.977 -6.223 1 94.31 182 ASP A CA 1
ATOM 1401 C C . ASP A 1 182 ? -11.672 9.5 -6.332 1 94.31 182 ASP A C 1
ATOM 1403 O O . ASP A 1 182 ? -11.445 10.711 -6.285 1 94.31 182 ASP A O 1
ATOM 1407 N N . ILE A 1 183 ? -10.75 8.633 -6.625 1 93.31 183 ILE A N 1
ATOM 1408 C CA . ILE A 1 183 ? -9.328 8.953 -6.68 1 93.31 183 ILE A CA 1
ATOM 1409 C C . ILE A 1 183 ? -9.078 9.984 -7.773 1 93.31 183 ILE A C 1
ATOM 1411 O O . ILE A 1 183 ? -8.172 10.812 -7.656 1 93.31 183 ILE A O 1
ATOM 1415 N N . ALA A 1 184 ? -9.883 10.031 -8.758 1 93.31 184 ALA A N 1
ATOM 1416 C CA . ALA A 1 184 ? -9.695 10.922 -9.906 1 93.31 184 ALA A CA 1
ATOM 1417 C C . ALA A 1 184 ? -10.016 12.375 -9.531 1 93.31 184 ALA A C 1
ATOM 1419 O O . ALA A 1 184 ? -9.633 13.305 -10.242 1 93.31 184 ALA A O 1
ATOM 1420 N N . LEU A 1 185 ? -10.688 12.602 -8.406 1 96 185 LEU A N 1
ATOM 1421 C CA . LEU A 1 185 ? -11.141 13.938 -8.039 1 96 185 LEU A CA 1
ATOM 1422 C C . LEU A 1 185 ? -10.289 14.523 -6.922 1 96 185 LEU A C 1
ATOM 1424 O O . LEU A 1 185 ? -10.555 15.617 -6.43 1 96 185 LEU A O 1
ATOM 1428 N N . VAL A 1 186 ? -9.266 13.789 -6.492 1 96.31 186 VAL A N 1
ATOM 1429 C CA . VAL A 1 186 ? -8.359 14.336 -5.484 1 96.31 186 VAL A CA 1
ATOM 1430 C C . VAL A 1 186 ? -6.938 14.391 -6.047 1 96.31 186 VAL A C 1
ATOM 1432 O O . VAL A 1 186 ? -6.57 13.586 -6.906 1 96.31 186 VAL A O 1
ATOM 1435 N N . PRO A 1 187 ? -6.18 15.383 -5.598 1 96.94 187 PRO A N 1
ATOM 1436 C CA . PRO A 1 187 ? -4.785 15.43 -6.047 1 96.94 187 PRO A CA 1
ATOM 1437 C C . PRO A 1 187 ? -3.936 14.305 -5.457 1 96.94 187 PRO A C 1
ATOM 1439 O O . PRO A 1 187 ? -4.328 13.688 -4.465 1 96.94 187 PRO A O 1
ATOM 1442 N N . ASN A 1 188 ? -2.766 14.039 -6.113 1 95.31 188 ASN A N 1
ATOM 1443 C CA . ASN A 1 188 ? -1.907 12.953 -5.648 1 95.31 188 ASN A CA 1
ATOM 1444 C C . ASN A 1 188 ? -0.49 13.445 -5.367 1 95.31 188 ASN A C 1
ATOM 1446 O O . ASN A 1 188 ? 0.397 12.641 -5.062 1 95.31 188 ASN A O 1
ATOM 1450 N N . THR A 1 189 ? -0.208 14.742 -5.504 1 97.06 189 THR A N 1
ATOM 1451 C CA . THR A 1 189 ? 1.04 15.391 -5.121 1 97.06 189 THR A CA 1
ATOM 1452 C C . THR A 1 189 ? 0.773 16.781 -4.559 1 97.06 189 THR A C 1
ATOM 1454 O O . THR A 1 189 ? -0.309 17.344 -4.754 1 97.06 189 THR A O 1
ATOM 1457 N N . THR A 1 190 ? 1.769 17.312 -3.918 1 98 190 THR A N 1
ATOM 1458 C CA . THR A 1 190 ? 1.684 18.656 -3.381 1 98 190 THR A CA 1
ATOM 1459 C C . THR A 1 190 ? 1.444 19.672 -4.496 1 98 190 THR A C 1
ATOM 1461 O O . THR A 1 190 ? 0.583 20.547 -4.379 1 98 190 THR A O 1
ATOM 1464 N N . ALA A 1 191 ? 2.141 19.547 -5.582 1 97.62 191 ALA A N 1
ATOM 1465 C CA . ALA A 1 191 ? 2.008 20.484 -6.699 1 97.62 191 ALA A CA 1
ATOM 1466 C C . ALA A 1 191 ? 0.61 20.422 -7.305 1 97.62 191 ALA A C 1
ATOM 1468 O O . ALA A 1 191 ? 0.032 21.453 -7.668 1 97.62 191 ALA A O 1
ATOM 1469 N N . ASN A 1 192 ? 0.087 19.203 -7.352 1 97.44 192 ASN A N 1
ATOM 1470 C CA . ASN A 1 192 ? -1.226 19.016 -7.957 1 97.44 192 ASN A CA 1
ATOM 1471 C C . ASN A 1 192 ? -2.342 19.547 -7.062 1 97.44 192 ASN A C 1
ATOM 1473 O O . ASN A 1 192 ? -3.469 19.734 -7.52 1 97.44 192 ASN A O 1
ATOM 1477 N N . ALA A 1 193 ? -2.068 19.812 -5.816 1 98.06 193 ALA A N 1
ATOM 1478 C CA . ALA A 1 193 ? -3.086 20.266 -4.867 1 98.06 193 ALA A CA 1
ATOM 1479 C C . ALA A 1 193 ? -3.188 21.781 -4.848 1 98.06 193 ALA A C 1
ATOM 1481 O O . ALA A 1 193 ? -4.199 22.344 -4.414 1 98.06 193 ALA A O 1
ATOM 1482 N N . ALA A 1 194 ? -2.223 22.469 -5.336 1 98.56 194 ALA A N 1
ATOM 1483 C CA . ALA A 1 194 ? -2.086 23.922 -5.207 1 98.56 194 ALA A CA 1
ATOM 1484 C C . ALA A 1 194 ? -3.189 24.656 -5.969 1 98.56 194 ALA A C 1
ATOM 1486 O O . ALA A 1 194 ? -3.783 25.609 -5.457 1 98.56 194 ALA A O 1
ATOM 1487 N N . PRO A 1 195 ? -3.596 24.203 -7.168 1 98.38 195 PRO A N 1
ATOM 1488 C CA . PRO A 1 195 ? -4.582 24.969 -7.949 1 98.38 195 PRO A CA 1
ATOM 1489 C C . PRO A 1 195 ? -5.938 25.062 -7.254 1 98.38 195 PRO A C 1
ATOM 1491 O O . PRO A 1 195 ? -6.559 26.125 -7.238 1 98.38 195 PRO A O 1
ATOM 1494 N N . ASN A 1 196 ? -6.355 23.984 -6.672 1 98.38 196 ASN A N 1
ATOM 1495 C CA . ASN A 1 196 ? -7.668 24.031 -6.035 1 98.38 196 ASN A CA 1
ATOM 1496 C C . ASN A 1 196 ? -7.648 24.859 -4.758 1 98.38 196 ASN A C 1
ATOM 1498 O O . ASN A 1 196 ? -8.648 25.484 -4.402 1 98.38 196 ASN A O 1
ATOM 1502 N N . MET A 1 197 ? -6.523 24.891 -4.066 1 98.75 197 MET A N 1
ATOM 1503 C CA . MET A 1 197 ? -6.402 25.797 -2.936 1 98.75 197 MET A CA 1
ATOM 1504 C C . MET A 1 197 ? -6.488 27.25 -3.396 1 98.75 197 MET A C 1
ATOM 1506 O O . MET A 1 197 ? -7.145 28.078 -2.756 1 98.75 197 MET A O 1
ATOM 1510 N N . TRP A 1 198 ? -5.828 27.531 -4.508 1 98.81 198 TRP A N 1
ATOM 1511 C CA . TRP A 1 198 ? -5.895 28.875 -5.098 1 98.81 198 TRP A CA 1
ATOM 1512 C C . TRP A 1 198 ? -7.332 29.234 -5.465 1 98.81 198 TRP A C 1
ATOM 1514 O O . TRP A 1 198 ? -7.801 30.328 -5.16 1 98.81 198 TRP A O 1
ATOM 1524 N N . LYS A 1 199 ? -8.039 28.297 -6.07 1 98.75 199 LYS A N 1
ATOM 1525 C CA . LYS A 1 199 ? -9.43 28.531 -6.457 1 98.75 199 LYS A CA 1
ATOM 1526 C C . LYS A 1 199 ? -10.312 28.766 -5.234 1 98.75 199 LYS A C 1
ATOM 1528 O O . LYS A 1 199 ? -11.211 29.609 -5.27 1 98.75 199 LYS A O 1
ATOM 1533 N N . THR A 1 200 ? -10.062 28.016 -4.211 1 98.88 200 THR A N 1
ATOM 1534 C CA . THR A 1 200 ? -10.82 28.188 -2.975 1 98.88 200 THR A CA 1
ATOM 1535 C C . THR A 1 200 ? -10.664 29.609 -2.441 1 98.88 200 THR A C 1
ATOM 1537 O O . THR A 1 200 ? -11.656 30.25 -2.072 1 98.88 200 THR A O 1
ATOM 1540 N N . LEU A 1 201 ? -9.453 30.094 -2.467 1 98.75 201 LEU A N 1
ATOM 1541 C CA . LEU A 1 201 ? -9.188 31.438 -1.974 1 98.75 201 LEU A CA 1
ATOM 1542 C C . LEU A 1 201 ? -9.828 32.5 -2.879 1 98.75 201 LEU A C 1
ATOM 1544 O O . LEU A 1 201 ? -10.391 33.469 -2.395 1 98.75 201 LEU A O 1
ATOM 1548 N N . GLN A 1 202 ? -9.766 32.281 -4.195 1 98.62 202 GLN A N 1
ATOM 1549 C CA . GLN A 1 202 ? -10.414 33.188 -5.129 1 98.62 202 GLN A CA 1
ATOM 1550 C C . GLN A 1 202 ? -11.914 33.281 -4.879 1 98.62 202 GLN A C 1
ATOM 1552 O O . GLN A 1 202 ? -12.5 34.344 -4.891 1 98.62 202 GLN A O 1
ATOM 1557 N N . GLY A 1 203 ? -12.477 32.125 -4.672 1 98.75 203 GLY A N 1
ATOM 1558 C CA . GLY A 1 203 ? -13.898 32.062 -4.355 1 98.75 203 GLY A CA 1
ATOM 1559 C C . GLY A 1 203 ? -14.25 32.844 -3.104 1 98.75 203 GLY A C 1
ATOM 1560 O O . GLY A 1 203 ? -15.109 33.719 -3.139 1 98.75 203 GLY A O 1
ATOM 1561 N N . PHE A 1 204 ? -13.594 32.625 -2.045 1 98.62 204 PHE A N 1
ATOM 1562 C CA . PHE A 1 204 ? -13.891 33.25 -0.774 1 98.62 204 PHE A CA 1
ATOM 1563 C C . PHE A 1 204 ? -13.688 34.781 -0.875 1 98.62 204 PHE A C 1
ATOM 1565 O O . PHE A 1 204 ? -14.531 35.531 -0.432 1 98.62 204 PHE A O 1
ATOM 1572 N N . MET A 1 205 ? -12.547 35.188 -1.444 1 98.19 205 MET A N 1
ATOM 1573 C CA . MET A 1 205 ? -12.195 36.625 -1.519 1 98.19 205 MET A CA 1
ATOM 1574 C C . MET A 1 205 ? -13.18 37.375 -2.396 1 98.19 205 MET A C 1
ATOM 1576 O O . MET A 1 205 ? -13.43 38.562 -2.168 1 98.19 205 MET A O 1
ATOM 1580 N N . GLY A 1 206 ? -13.688 36.688 -3.354 1 97.56 206 GLY A N 1
ATOM 1581 C CA . GLY A 1 206 ? -14.711 37.312 -4.176 1 97.56 206 GLY A CA 1
ATOM 1582 C C . GLY A 1 206 ? -16.062 37.406 -3.479 1 97.56 206 GLY A C 1
ATOM 1583 O O . GLY A 1 206 ? -16.766 38.406 -3.633 1 97.56 206 GLY A O 1
ATOM 1584 N N . ALA A 1 207 ? -16.375 36.406 -2.736 1 97.94 207 ALA A N 1
ATOM 1585 C CA . ALA A 1 207 ? -17.641 36.406 -2.02 1 97.94 207 ALA A CA 1
ATOM 1586 C C . ALA A 1 207 ? -17.625 37.344 -0.835 1 97.94 207 ALA A C 1
ATOM 1588 O O . ALA A 1 207 ? -18.672 37.938 -0.475 1 97.94 207 ALA A O 1
ATOM 1589 N N . PHE A 1 208 ? -16.453 37.562 -0.248 1 97.69 208 PHE A N 1
ATOM 1590 C CA . PHE A 1 208 ? -16.312 38.406 0.934 1 97.69 208 PHE A CA 1
ATOM 1591 C C . PHE A 1 208 ? -15.18 39.406 0.757 1 97.69 208 PHE A C 1
ATOM 1593 O O . PHE A 1 208 ? -14.195 39.375 1.503 1 97.69 208 PHE A O 1
ATOM 1600 N N . PRO A 1 209 ? -15.305 40.312 -0.134 1 96.25 209 PRO A N 1
ATOM 1601 C CA . PRO A 1 209 ? -14.211 41.219 -0.429 1 96.25 209 PRO A CA 1
ATOM 1602 C C . PRO A 1 209 ? -13.844 42.094 0.767 1 96.25 209 PRO A C 1
ATOM 1604 O O . PRO A 1 209 ? -12.695 42.531 0.883 1 96.25 209 PRO A O 1
ATOM 1607 N N . GLN A 1 210 ? -14.742 42.344 1.729 1 96.06 210 GLN A N 1
ATOM 1608 C CA . GLN A 1 210 ? -14.492 43.219 2.875 1 96.06 210 GLN A CA 1
ATOM 1609 C C . GLN A 1 210 ? -13.453 42.594 3.809 1 96.06 210 GLN A C 1
ATOM 1611 O O . GLN A 1 210 ? -12.836 43.312 4.609 1 96.06 210 GLN A O 1
ATOM 1616 N N . TYR A 1 211 ? -13.227 41.281 3.709 1 96.62 211 TYR A N 1
ATOM 1617 C CA . TYR A 1 211 ? -12.289 40.625 4.609 1 96.62 211 TYR A CA 1
ATOM 1618 C C . TYR A 1 211 ? -10.953 40.375 3.92 1 96.62 211 TYR A C 1
ATOM 1620 O O . TYR A 1 211 ? -10.07 39.719 4.48 1 96.62 211 TYR A O 1
ATOM 1628 N N . SER A 1 212 ? -10.766 40.812 2.711 1 90.19 212 SER A N 1
ATOM 1629 C CA . SER A 1 212 ? -9.602 40.438 1.922 1 90.19 212 SER A CA 1
ATOM 1630 C C . SER A 1 212 ? -8.836 41.656 1.431 1 90.19 212 SER A C 1
ATOM 1632 O O . SER A 1 212 ? -8.141 41.625 0.416 1 90.19 212 SER A O 1
ATOM 1634 N N . ARG A 1 213 ? -8.898 42.719 2.115 1 87.88 213 ARG A N 1
ATOM 1635 C CA . ARG A 1 213 ? -8.391 44 1.6 1 87.88 213 ARG A CA 1
ATOM 1636 C C . ARG A 1 213 ? -7.062 44.344 2.254 1 87.88 213 ARG A C 1
ATOM 1638 O O . ARG A 1 213 ? -6.324 45.188 1.736 1 87.88 213 ARG A O 1
ATOM 1645 N N . ASN A 1 214 ? -6.809 43.781 3.336 1 89.25 214 ASN A N 1
ATOM 1646 C CA . ASN A 1 214 ? -5.707 44.281 4.141 1 89.25 214 ASN A CA 1
ATOM 1647 C C . ASN A 1 214 ? -4.656 43.219 4.406 1 89.25 214 ASN A C 1
ATOM 1649 O O . ASN A 1 214 ? -4.281 42.969 5.555 1 89.25 214 ASN A O 1
ATOM 1653 N N . GLY A 1 215 ? -4.246 42.531 3.309 1 94.25 215 GLY A N 1
ATOM 1654 C CA . GLY A 1 215 ? -3.158 41.562 3.432 1 94.25 215 GLY A CA 1
ATOM 1655 C C . GLY A 1 215 ? -3.637 40.156 3.646 1 94.25 215 GLY A C 1
ATOM 1656 O O . GLY A 1 215 ? -4.723 39.938 4.188 1 94.25 215 GLY A O 1
ATOM 1657 N N . PHE A 1 216 ? -2.82 39.188 3.229 1 98.25 216 PHE A N 1
ATOM 1658 C CA . PHE A 1 216 ? -3.137 37.781 3.303 1 98.25 216 PHE A CA 1
ATOM 1659 C C . PHE A 1 216 ? -1.98 37 3.91 1 98.25 216 PHE A C 1
ATOM 1661 O O . PHE A 1 216 ? -0.817 37.25 3.586 1 98.25 216 PHE A O 1
ATOM 1668 N N . ASN A 1 217 ? -2.303 36.188 4.855 1 98.81 217 ASN A N 1
ATOM 1669 C CA . ASN A 1 217 ? -1.339 35.281 5.492 1 98.81 217 ASN A CA 1
ATOM 1670 C C . ASN A 1 217 ? -1.75 33.812 5.359 1 98.81 217 ASN A C 1
ATOM 1672 O O . ASN A 1 217 ? -2.941 33.5 5.332 1 98.81 217 ASN A O 1
ATOM 1676 N N . PHE A 1 218 ? -0.742 33 5.211 1 98.88 218 PHE A N 1
ATOM 1677 C CA . PHE A 1 218 ? -0.943 31.547 5.086 1 98.88 218 PHE A CA 1
ATOM 1678 C C . PHE A 1 218 ? -0.238 30.797 6.215 1 98.88 218 PHE A C 1
ATOM 1680 O O . PHE A 1 218 ? 0.972 30.953 6.398 1 98.88 218 PHE A O 1
ATOM 1687 N N . ALA A 1 219 ? -1.023 30.047 6.961 1 98.94 219 ALA A N 1
ATOM 1688 C CA . ALA A 1 219 ? -0.448 29.266 8.055 1 98.94 219 ALA A CA 1
ATOM 1689 C C . ALA A 1 219 ? -0.811 27.781 7.922 1 98.94 219 ALA A C 1
ATOM 1691 O O . ALA A 1 219 ? -1.917 27.453 7.492 1 98.94 219 ALA A O 1
ATOM 1692 N N . THR A 1 220 ? 0.106 26.922 8.242 1 98.81 220 THR A N 1
ATOM 1693 C CA . THR A 1 220 ? -0.074 25.484 8.141 1 98.81 220 THR A CA 1
ATOM 1694 C C . THR A 1 220 ? 0.864 24.75 9.102 1 98.81 220 THR A C 1
ATOM 1696 O O . THR A 1 220 ? 1.53 25.375 9.922 1 98.81 220 THR A O 1
ATOM 1699 N N . GLU A 1 221 ? 0.77 23.438 9.102 1 98.5 221 GLU A N 1
ATOM 1700 C CA . GLU A 1 221 ? 1.552 22.609 10.023 1 98.5 221 GLU A CA 1
ATOM 1701 C C . GLU A 1 221 ? 1.817 21.234 9.438 1 98.5 221 GLU A C 1
ATOM 1703 O O . GLU A 1 221 ? 1.148 20.812 8.492 1 98.5 221 GLU A O 1
ATOM 1708 N N . SER A 1 222 ? 2.846 20.484 9.992 1 98.38 222 SER A N 1
ATOM 1709 C CA . SER A 1 222 ? 3.107 19.109 9.625 1 98.38 222 SER A CA 1
ATOM 1710 C C . SER A 1 222 ? 3.418 18.984 8.133 1 98.38 222 SER A C 1
ATOM 1712 O O . SER A 1 222 ? 4.305 19.656 7.617 1 98.38 222 SER A O 1
ATOM 1714 N N . TYR A 1 223 ? 2.574 18.219 7.375 1 98.38 223 TYR A N 1
ATOM 1715 C CA . TYR A 1 223 ? 2.752 18.125 5.93 1 98.38 223 TYR A CA 1
ATOM 1716 C C . TYR A 1 223 ? 2.625 19.5 5.281 1 98.38 223 TYR A C 1
ATOM 1718 O O . TYR A 1 223 ? 2.928 19.656 4.098 1 98.38 223 TYR A O 1
ATOM 1726 N N . GLY A 1 224 ? 2.307 20.469 6.109 1 98.5 224 GLY A N 1
ATOM 1727 C CA . GLY A 1 224 ? 2.33 21.859 5.688 1 98.5 224 GLY A CA 1
ATOM 1728 C C . GLY A 1 224 ? 3.703 22.328 5.246 1 98.5 224 GLY A C 1
ATOM 1729 O O . GLY A 1 224 ? 3.824 23.328 4.535 1 98.5 224 GLY A O 1
ATOM 1730 N N . GLY A 1 225 ? 4.719 21.609 5.68 1 98.69 225 GLY A N 1
ATOM 1731 C CA . GLY A 1 225 ? 6.043 21.891 5.152 1 98.69 225 GLY A CA 1
ATOM 1732 C C . GLY A 1 225 ? 6.148 21.672 3.656 1 98.69 225 GLY A C 1
ATOM 1733 O O . GLY A 1 225 ? 6.977 22.297 2.988 1 98.69 225 GLY A O 1
ATOM 1734 N N . HIS A 1 226 ? 5.324 20.75 3.146 1 98.56 226 HIS A N 1
ATOM 1735 C CA . HIS A 1 226 ? 5.18 20.594 1.704 1 98.56 226 HIS A CA 1
ATOM 1736 C C . HIS A 1 226 ? 4.199 21.609 1.132 1 98.56 226 HIS A C 1
ATOM 1738 O O . HIS A 1 226 ? 4.527 22.344 0.189 1 98.56 226 HIS A O 1
ATOM 1744 N N . TYR A 1 227 ? 3.062 21.766 1.724 1 98.56 227 TYR A N 1
ATOM 1745 C CA . TYR A 1 227 ? 1.973 22.578 1.202 1 98.56 227 TYR A CA 1
ATOM 1746 C C . TYR A 1 227 ? 2.346 24.062 1.212 1 98.56 227 TYR A C 1
ATOM 1748 O O . TYR A 1 227 ? 2.238 24.734 0.189 1 98.56 227 TYR A O 1
ATOM 1756 N N . GLY A 1 228 ? 2.809 24.531 2.363 1 98.69 228 GLY A N 1
ATOM 1757 C CA . GLY A 1 228 ? 3.035 25.953 2.572 1 98.69 228 GLY A CA 1
ATOM 1758 C C . GLY A 1 228 ? 3.877 26.594 1.484 1 98.69 228 GLY A C 1
ATOM 1759 O O . GLY A 1 228 ? 3.406 27.484 0.763 1 98.69 228 GLY A O 1
ATOM 1760 N N . PRO A 1 229 ? 5.066 26.078 1.324 1 98.81 229 PRO A N 1
ATOM 1761 C CA . PRO A 1 229 ? 5.941 26.672 0.318 1 98.81 229 PRO A CA 1
ATOM 1762 C C . PRO A 1 229 ? 5.402 26.531 -1.103 1 98.81 229 PRO A C 1
ATOM 1764 O O . PRO A 1 229 ? 5.348 27.5 -1.855 1 98.81 229 PRO A O 1
ATOM 1767 N N . VAL A 1 230 ? 4.922 25.359 -1.42 1 98.75 230 VAL A N 1
ATOM 1768 C CA . VAL A 1 230 ? 4.566 25.062 -2.801 1 98.75 230 VAL A CA 1
ATOM 1769 C C . VAL A 1 230 ? 3.268 25.766 -3.172 1 98.75 230 VAL A C 1
ATOM 1771 O O . VAL A 1 230 ? 3.15 26.328 -4.266 1 98.75 230 VAL A O 1
ATOM 1774 N N . PHE A 1 231 ? 2.307 25.766 -2.293 1 98.81 231 PHE A N 1
ATOM 1775 C CA . PHE A 1 231 ? 1.054 26.469 -2.557 1 98.81 231 PHE A CA 1
ATOM 1776 C C . PHE A 1 231 ? 1.297 27.953 -2.75 1 98.81 231 PHE A C 1
ATOM 1778 O O . PHE A 1 231 ? 0.794 28.547 -3.703 1 98.81 231 PHE A O 1
ATOM 1785 N N . ASN A 1 232 ? 2.043 28.531 -1.902 1 98.88 232 ASN A N 1
ATOM 1786 C CA . ASN A 1 232 ? 2.18 29.984 -1.917 1 98.88 232 ASN A CA 1
ATOM 1787 C C . ASN A 1 232 ? 3.076 30.438 -3.062 1 98.88 232 ASN A C 1
ATOM 1789 O O . ASN A 1 232 ? 2.875 31.531 -3.611 1 98.88 232 ASN A O 1
ATOM 1793 N N . GLU A 1 233 ? 4.098 29.625 -3.385 1 98.75 233 GLU A N 1
ATOM 1794 C CA . GLU A 1 233 ? 4.789 29.938 -4.625 1 98.75 233 GLU A CA 1
ATOM 1795 C C . GLU A 1 233 ? 3.83 29.938 -5.812 1 98.75 233 GLU A C 1
ATOM 1797 O O . GLU A 1 233 ? 3.926 30.797 -6.695 1 98.75 233 GLU A O 1
ATOM 1802 N N . TYR A 1 234 ? 2.965 28.953 -5.848 1 98.75 234 TYR A N 1
ATOM 1803 C CA . TYR A 1 234 ? 1.955 28.906 -6.898 1 98.75 234 TYR A CA 1
ATOM 1804 C C . TYR A 1 234 ? 1.105 30.172 -6.902 1 98.75 234 TYR A C 1
ATOM 1806 O O . TYR A 1 234 ? 0.804 30.719 -7.965 1 98.75 234 TYR A O 1
ATOM 1814 N N . PHE A 1 235 ? 0.697 30.688 -5.711 1 98.62 235 PHE A N 1
ATOM 1815 C CA . PHE A 1 235 ? -0.095 31.906 -5.617 1 98.62 235 PHE A CA 1
ATOM 1816 C C . PHE A 1 235 ? 0.661 33.094 -6.207 1 98.62 235 PHE A C 1
ATOM 1818 O O . PHE A 1 235 ? 0.091 33.875 -6.957 1 98.62 235 PHE A O 1
ATOM 1825 N N . VAL A 1 236 ? 1.911 33.188 -5.863 1 98.38 236 VAL A N 1
ATOM 1826 C CA . VAL A 1 236 ? 2.744 34.281 -6.367 1 98.38 236 VAL A CA 1
ATOM 1827 C C . VAL A 1 236 ? 2.834 34.188 -7.887 1 98.38 236 VAL A C 1
ATOM 1829 O O . VAL A 1 236 ? 2.744 35.219 -8.578 1 98.38 236 VAL A O 1
ATOM 1832 N N . LYS A 1 237 ? 2.994 32.969 -8.383 1 98.19 237 LYS A N 1
ATOM 1833 C CA . LYS A 1 237 ? 3.066 32.781 -9.828 1 98.19 237 LYS A CA 1
ATOM 1834 C C . LYS A 1 237 ? 1.749 33.156 -10.5 1 98.19 237 LYS A C 1
ATOM 1836 O O . LYS A 1 237 ? 1.744 33.75 -11.578 1 98.19 237 LYS A O 1
ATOM 1841 N N . GLN A 1 238 ? 0.678 32.812 -9.867 1 98.31 238 GLN A N 1
ATOM 1842 C CA . GLN A 1 238 ? -0.626 33.156 -10.422 1 98.31 238 GLN A CA 1
ATOM 1843 C C . GLN A 1 238 ? -0.85 34.656 -10.406 1 98.31 238 GLN A C 1
ATOM 1845 O O . GLN A 1 238 ? -1.477 35.219 -11.312 1 98.31 238 GLN A O 1
ATOM 1850 N N . ASN A 1 239 ? -0.417 35.344 -9.375 1 97.81 239 ASN A N 1
ATOM 1851 C CA . ASN A 1 239 ? -0.485 36.781 -9.336 1 97.81 239 ASN A CA 1
ATOM 1852 C C . ASN A 1 239 ? 0.186 37.406 -10.555 1 97.81 239 ASN A C 1
ATOM 1854 O O . ASN A 1 239 ? -0.299 38.406 -11.086 1 97.81 239 ASN A O 1
ATOM 1858 N N . ALA A 1 240 ? 1.302 36.812 -10.906 1 97.19 240 ALA A N 1
ATOM 1859 C CA . ALA A 1 240 ? 2.047 37.344 -12.055 1 97.19 240 ALA A CA 1
ATOM 1860 C C . ALA A 1 240 ? 1.306 37.062 -13.359 1 97.19 240 ALA A C 1
ATOM 1862 O O . ALA A 1 240 ? 1.335 37.875 -14.281 1 97.19 240 ALA A O 1
ATOM 1863 N N . LYS A 1 241 ? 0.6 35.938 -13.406 1 97.44 241 LYS A N 1
ATOM 1864 C CA . LYS A 1 241 ? -0.096 35.531 -14.617 1 97.44 241 LYS A CA 1
ATOM 1865 C C . LYS A 1 241 ? -1.434 36.25 -14.766 1 97.44 241 LYS A C 1
ATOM 1867 O O . LYS A 1 241 ? -1.943 36.406 -15.875 1 97.44 241 LYS A O 1
ATOM 1872 N N . LYS A 1 242 ? -2.01 36.594 -13.734 1 95.5 242 LYS A N 1
ATOM 1873 C CA . LYS A 1 242 ? -3.271 37.312 -13.688 1 95.5 242 LYS A CA 1
ATOM 1874 C C . LYS A 1 242 ? -4.363 36.594 -14.453 1 95.5 242 LYS A C 1
ATOM 1876 O O . LYS A 1 242 ? -4.973 37.156 -15.367 1 95.5 242 LYS A O 1
ATOM 1881 N N . PRO A 1 243 ? -4.625 35.375 -14.016 1 94.88 243 PRO A N 1
ATOM 1882 C CA . PRO A 1 243 ? -5.703 34.656 -14.703 1 94.88 243 PRO A CA 1
ATOM 1883 C C . PRO A 1 243 ? -6.988 35.469 -14.797 1 94.88 243 PRO A C 1
ATOM 1885 O O . PRO A 1 243 ? -7.238 36.344 -13.945 1 94.88 243 PRO A O 1
ATOM 1888 N N . HIS A 1 244 ? -7.855 35.156 -15.727 1 94.56 244 HIS A N 1
ATOM 1889 C CA . HIS A 1 244 ? -9.078 35.906 -16.016 1 94.56 244 HIS A CA 1
ATOM 1890 C C . HIS A 1 244 ? -10 35.938 -14.797 1 94.56 244 HIS A C 1
ATOM 1892 O O . HIS A 1 244 ? -10.219 34.906 -14.156 1 94.56 244 HIS A O 1
ATOM 1898 N N . ASN A 1 245 ? -10.531 37.156 -14.492 1 96.38 245 ASN A N 1
ATOM 1899 C CA . ASN A 1 245 ? -11.523 37.375 -13.453 1 96.38 245 ASN A CA 1
ATOM 1900 C C . ASN A 1 245 ? -10.992 36.969 -12.07 1 96.38 245 ASN A C 1
ATOM 1902 O O . ASN A 1 245 ? -11.758 36.562 -11.203 1 96.38 245 ASN A O 1
ATOM 1906 N N . SER A 1 246 ? -9.711 36.938 -11.898 1 97.38 246 SER A N 1
ATOM 1907 C CA . SER A 1 246 ? -9.102 36.656 -10.609 1 97.38 246 SER A CA 1
ATOM 1908 C C . SER A 1 246 ? -8.594 37.906 -9.938 1 97.38 246 SER A C 1
ATOM 1910 O O . SER A 1 246 ? -8.508 38.969 -10.57 1 97.38 246 SER A O 1
ATOM 1912 N N . ILE A 1 247 ? -8.305 37.812 -8.656 1 97.12 247 ILE A N 1
ATOM 1913 C CA . ILE A 1 247 ? -7.691 38.906 -7.93 1 97.12 247 ILE A CA 1
ATOM 1914 C C . ILE A 1 247 ? -6.297 38.531 -7.457 1 97.12 247 ILE A C 1
ATOM 1916 O O . ILE A 1 247 ? -5.984 37.344 -7.355 1 97.12 247 ILE A O 1
ATOM 1920 N N . ARG A 1 248 ? -5.535 39.531 -7.285 1 97 248 ARG A N 1
ATOM 1921 C CA . ARG A 1 248 ? -4.223 39.312 -6.688 1 97 248 ARG A CA 1
ATOM 1922 C C . ARG A 1 248 ? -4.348 38.875 -5.223 1 97 248 ARG A C 1
ATOM 1924 O O . ARG A 1 248 ? -5.125 39.5 -4.473 1 97 248 ARG A O 1
ATOM 1931 N N . ILE A 1 249 ? -3.697 37.875 -4.844 1 97.94 249 ILE A N 1
ATOM 1932 C CA . ILE A 1 249 ? -3.553 37.531 -3.436 1 97.94 249 ILE A CA 1
ATOM 1933 C C . ILE A 1 249 ? -2.344 38.25 -2.842 1 97.94 249 ILE A C 1
ATOM 1935 O O . ILE A 1 249 ? -1.204 37.969 -3.23 1 97.94 249 ILE A O 1
ATOM 1939 N N . ASP A 1 250 ? -2.619 39.156 -1.967 1 97.38 250 ASP A N 1
ATOM 1940 C CA . ASP A 1 250 ? -1.56 39.969 -1.363 1 97.38 250 ASP A CA 1
ATOM 1941 C C . ASP A 1 250 ? -0.875 39.219 -0.228 1 97.38 250 ASP A C 1
ATOM 1943 O O . ASP A 1 250 ? -0.999 39.594 0.939 1 97.38 250 ASP A O 1
ATOM 1947 N N . LEU A 1 251 ? -0.062 38.219 -0.595 1 98.44 251 LEU A N 1
ATOM 1948 C CA . LEU A 1 251 ? 0.604 37.344 0.342 1 98.44 251 LEU A CA 1
ATOM 1949 C C . LEU A 1 251 ? 1.711 38.062 1.099 1 98.44 251 LEU A C 1
ATOM 1951 O O . LEU A 1 251 ? 2.674 38.531 0.492 1 98.44 251 LEU A O 1
ATOM 1955 N N . GLU A 1 252 ? 1.559 38.094 2.416 1 98 252 GLU A N 1
ATOM 1956 C CA . GLU A 1 252 ? 2.52 38.812 3.234 1 98 252 GLU A CA 1
ATOM 1957 C C . GLU A 1 252 ? 3.369 37.875 4.074 1 98 252 GLU A C 1
ATOM 1959 O O . GLU A 1 252 ? 4.578 38.062 4.203 1 98 252 GLU A O 1
ATOM 1964 N N . ASN A 1 253 ? 2.742 36.875 4.629 1 98.62 253 ASN A N 1
ATOM 1965 C CA . ASN A 1 253 ? 3.424 36 5.578 1 98.62 253 ASN A CA 1
ATOM 1966 C C . ASN A 1 253 ? 3.025 34.562 5.383 1 98.62 253 ASN A C 1
ATOM 1968 O O . ASN A 1 253 ? 1.87 34.25 5.066 1 98.62 253 ASN A O 1
ATOM 1972 N N . VAL A 1 254 ? 3.99 33.656 5.547 1 98.94 254 VAL A N 1
ATOM 1973 C CA . VAL A 1 254 ? 3.758 32.219 5.605 1 98.94 254 VAL A CA 1
ATOM 1974 C C . VAL A 1 254 ? 4.32 31.656 6.91 1 98.94 254 VAL A C 1
ATOM 1976 O O . VAL A 1 254 ? 5.5 31.859 7.219 1 98.94 254 VAL A O 1
ATOM 1979 N N . LEU A 1 255 ? 3.459 31.031 7.695 1 98.94 255 LEU A N 1
ATOM 1980 C CA . LEU A 1 255 ? 3.852 30.391 8.945 1 98.94 255 LEU A CA 1
ATOM 1981 C C . LEU A 1 255 ? 3.697 28.875 8.844 1 98.94 255 LEU A C 1
ATOM 1983 O O . LEU A 1 255 ? 2.643 28.391 8.438 1 98.94 255 LEU A O 1
ATOM 1987 N N . ILE A 1 256 ? 4.719 28.125 9.25 1 98.94 256 ILE A N 1
ATOM 1988 C CA . ILE A 1 256 ? 4.688 26.672 9.133 1 98.94 256 ILE A CA 1
ATOM 1989 C C . ILE A 1 256 ? 5.137 26.047 10.453 1 98.94 256 ILE A C 1
ATOM 1991 O O . ILE A 1 256 ? 6.293 26.188 10.852 1 98.94 256 ILE A O 1
ATOM 1995 N N . GLY A 1 257 ? 4.238 25.344 11.086 1 98.88 257 GLY A N 1
ATOM 1996 C CA . GLY A 1 257 ? 4.527 24.672 12.344 1 98.88 257 GLY A CA 1
ATOM 1997 C C . GLY A 1 257 ? 4.941 23.219 12.148 1 98.88 257 GLY A C 1
ATOM 1998 O O . GLY A 1 257 ? 4.258 22.469 11.461 1 98.88 257 GLY A O 1
ATOM 1999 N N . ASN A 1 258 ? 6.043 22.875 12.781 1 98.75 258 ASN A N 1
ATOM 2000 C CA . ASN A 1 258 ? 6.512 21.5 12.711 1 98.75 258 ASN A CA 1
ATOM 2001 C C . ASN A 1 258 ? 6.328 20.922 11.312 1 98.75 258 ASN A C 1
ATOM 2003 O O . ASN A 1 258 ? 5.734 19.844 11.148 1 98.75 258 ASN A O 1
ATOM 2007 N N . GLY A 1 259 ? 6.938 21.547 10.375 1 98.75 259 GLY A N 1
ATOM 2008 C CA . GLY A 1 259 ? 6.707 21.219 8.977 1 98.75 259 GLY A CA 1
ATOM 2009 C C . GLY A 1 259 ? 7.57 20.078 8.469 1 98.75 259 GLY A C 1
ATOM 2010 O O . GLY A 1 259 ? 8.727 19.938 8.883 1 98.75 259 GLY A O 1
ATOM 2011 N N . TRP A 1 260 ? 7.043 19.297 7.57 1 98.69 260 TRP A N 1
ATOM 2012 C CA . TRP A 1 260 ? 7.758 18.281 6.805 1 98.69 260 TRP A CA 1
ATOM 2013 C C . TRP A 1 260 ? 8.188 18.828 5.445 1 98.69 260 TRP A C 1
ATOM 2015 O O . TRP A 1 260 ? 7.348 19.078 4.574 1 98.69 260 TRP A O 1
ATOM 2025 N N . PHE A 1 261 ? 9.531 19 5.219 1 98.5 261 PHE A N 1
ATOM 2026 C CA . PHE A 1 261 ? 10.062 19.656 4.027 1 98.5 261 PHE A CA 1
ATOM 2027 C C . PHE A 1 261 ? 10.836 18.656 3.166 1 98.5 261 PHE A C 1
ATOM 2029 O O . PHE A 1 261 ? 10.391 18.297 2.08 1 98.5 261 PHE A O 1
ATOM 2036 N N . ASP A 1 262 ? 11.914 18.234 3.715 1 98.44 262 ASP A N 1
ATOM 2037 C CA . ASP A 1 262 ? 12.867 17.375 3.004 1 98.44 262 ASP A CA 1
ATOM 2038 C C . ASP A 1 262 ? 13.062 16.047 3.723 1 98.44 262 ASP A C 1
ATOM 2040 O O . ASP A 1 262 ? 13.727 15.984 4.758 1 98.44 262 ASP A O 1
ATOM 2044 N N . PRO A 1 263 ? 12.609 15.008 3.08 1 98.38 263 PRO A N 1
ATOM 2045 C CA . PRO A 1 263 ? 12.703 13.703 3.734 1 98.38 263 PRO A CA 1
ATOM 2046 C C . PRO A 1 263 ? 14.148 13.273 4.004 1 98.38 263 PRO A C 1
ATOM 2048 O O . PRO A 1 263 ? 14.43 12.648 5.027 1 98.38 263 PRO A O 1
ATOM 2051 N N . LEU A 1 264 ? 15.07 13.562 3.109 1 98.38 264 LEU A N 1
ATOM 2052 C CA . LEU A 1 264 ? 16.453 13.148 3.307 1 98.38 264 LEU A CA 1
ATOM 2053 C C . LEU A 1 264 ? 17.031 13.758 4.582 1 98.38 264 LEU A C 1
ATOM 2055 O O . LEU A 1 264 ? 17.797 13.109 5.293 1 98.38 264 LEU A O 1
ATOM 2059 N N . ILE A 1 265 ? 16.672 14.945 4.902 1 98.5 265 ILE A N 1
ATOM 2060 C CA . ILE A 1 265 ? 17.109 15.625 6.117 1 98.5 265 ILE A CA 1
ATOM 2061 C C . ILE A 1 265 ? 16.328 15.086 7.312 1 98.5 265 ILE A C 1
ATOM 2063 O O . ILE A 1 265 ? 16.906 14.734 8.336 1 98.5 265 ILE A O 1
ATOM 2067 N N . GLN A 1 266 ? 15.062 14.992 7.168 1 98.56 266 GLN A N 1
ATOM 2068 C CA . GLN A 1 266 ? 14.211 14.828 8.344 1 98.56 266 GLN A CA 1
ATOM 2069 C C . GLN A 1 266 ? 14.109 13.359 8.75 1 98.56 266 GLN A C 1
ATOM 2071 O O . GLN A 1 266 ? 13.797 13.055 9.898 1 98.56 266 GLN A O 1
ATOM 2076 N N . TYR A 1 267 ? 14.375 12.414 7.867 1 98.56 267 TYR A N 1
ATOM 2077 C CA . TYR A 1 267 ? 14.539 11.031 8.32 1 98.56 267 TYR A CA 1
ATOM 2078 C C . TYR A 1 267 ? 15.781 10.891 9.188 1 98.56 267 TYR A C 1
ATOM 2080 O O . TYR A 1 267 ? 15.773 10.125 10.164 1 98.56 267 TYR A O 1
ATOM 2088 N N . GLN A 1 268 ? 16.875 11.555 8.828 1 98.62 268 GLN A N 1
ATOM 2089 C CA . GLN A 1 268 ? 18.062 11.531 9.656 1 98.62 268 GLN A CA 1
ATOM 2090 C C . GLN A 1 268 ? 17.797 12.156 11.023 1 98.62 268 GLN A C 1
ATOM 2092 O O . GLN A 1 268 ? 18.359 11.711 12.031 1 98.62 268 GLN A O 1
ATOM 2097 N N . ALA A 1 269 ? 16.938 13.109 11.047 1 98.69 269 ALA A N 1
ATOM 2098 C CA . ALA A 1 269 ? 16.625 13.812 12.289 1 98.69 269 ALA A CA 1
ATOM 2099 C C . ALA A 1 269 ? 15.914 12.898 13.273 1 98.69 269 ALA A C 1
ATOM 2101 O O . ALA A 1 269 ? 15.953 13.117 14.484 1 98.69 269 ALA A O 1
ATOM 2102 N N . TYR A 1 270 ? 15.195 11.836 12.742 1 98.69 270 TYR A N 1
ATOM 2103 C CA . TYR A 1 270 ? 14.586 10.867 13.641 1 98.69 270 TYR A CA 1
ATOM 2104 C C . TYR A 1 270 ? 15.648 10.188 14.5 1 98.69 270 TYR A C 1
ATOM 2106 O O . TYR A 1 270 ? 15.461 10.016 15.711 1 98.69 270 TYR A O 1
ATOM 2114 N N . TYR A 1 271 ? 16.734 9.781 13.852 1 98.31 271 TYR A N 1
ATOM 2115 C CA . TYR A 1 271 ? 17.844 9.18 14.586 1 98.31 271 TYR A CA 1
ATOM 2116 C C . TYR A 1 271 ? 18.5 10.203 15.508 1 98.31 271 TYR A C 1
ATOM 2118 O O . TYR A 1 271 ? 18.812 9.891 16.656 1 98.31 271 TYR A O 1
ATOM 2126 N N . ASN A 1 272 ? 18.719 11.414 15.047 1 98.12 272 ASN A N 1
ATOM 2127 C CA . ASN A 1 272 ? 19.359 12.469 15.844 1 98.12 272 ASN A CA 1
ATOM 2128 C C . ASN A 1 272 ? 18.547 12.797 17.094 1 98.12 272 ASN A C 1
ATOM 2130 O O . ASN A 1 272 ? 19.109 12.969 18.172 1 98.12 272 ASN A O 1
ATOM 2134 N N . PHE A 1 273 ? 17.25 12.883 16.922 1 98.25 273 PHE A N 1
ATOM 2135 C CA . PHE A 1 273 ? 16.344 13.234 18.016 1 98.25 273 PHE A CA 1
ATOM 2136 C C . PHE A 1 273 ? 16.266 12.109 19.047 1 98.25 273 PHE A C 1
ATOM 2138 O O . PHE A 1 273 ? 16.172 12.359 20.25 1 98.25 273 PHE A O 1
ATOM 2145 N N . SER A 1 274 ? 16.375 10.867 18.594 1 97.81 274 SER A N 1
ATOM 2146 C CA . SER A 1 274 ? 16.109 9.719 19.453 1 97.81 274 SER A CA 1
ATOM 2147 C C . SER A 1 274 ? 17.406 9.211 20.094 1 97.81 274 SER A C 1
ATOM 2149 O O . SER A 1 274 ? 17.406 8.781 21.25 1 97.81 274 SER A O 1
ATOM 2151 N N . ILE A 1 275 ? 18.516 9.281 19.359 1 96.81 275 ILE A N 1
ATOM 2152 C CA . ILE A 1 275 ? 19.719 8.555 19.781 1 96.81 275 ILE A CA 1
ATOM 2153 C C . ILE A 1 275 ? 20.844 9.547 20 1 96.81 275 ILE A C 1
ATOM 2155 O O . ILE A 1 275 ? 21.328 9.703 21.141 1 96.81 275 ILE A O 1
ATOM 2159 N N . PHE A 1 276 ? 21.312 10.18 18.953 1 94.94 276 PHE A N 1
ATOM 2160 C CA . PHE A 1 276 ? 22.438 11.109 19.078 1 94.94 276 PHE A CA 1
ATOM 2161 C C . PHE A 1 276 ? 22.281 12.281 18.125 1 94.94 276 PHE A C 1
ATOM 2163 O O . PHE A 1 276 ? 22.188 12.086 16.906 1 94.94 276 PHE A O 1
ATOM 2170 N N . PRO A 1 277 ? 22.312 13.562 18.688 1 94.94 277 PRO A N 1
ATOM 2171 C CA . PRO A 1 277 ? 22.688 13.961 20.047 1 94.94 277 PRO A CA 1
ATOM 2172 C C . PRO A 1 277 ? 21.562 13.734 21.062 1 94.94 277 PRO A C 1
ATOM 2174 O O . PRO A 1 277 ? 21.781 13.867 22.266 1 94.94 277 PRO A O 1
ATOM 2177 N N . GLY A 1 278 ? 20.375 13.312 20.531 1 96 278 GLY A N 1
ATOM 2178 C CA . GLY A 1 278 ? 19.266 13.039 21.422 1 96 278 GLY A CA 1
ATOM 2179 C C . GLY A 1 278 ? 18.391 14.25 21.672 1 96 278 GLY A C 1
ATOM 2180 O O . GLY A 1 278 ? 18.812 15.383 21.453 1 96 278 GLY A O 1
ATOM 2181 N N . ASN A 1 279 ? 17.188 13.93 22.172 1 96.69 279 ASN A N 1
ATOM 2182 C CA . ASN A 1 279 ? 16.281 15.008 22.516 1 96.69 279 ASN A CA 1
ATOM 2183 C C . ASN A 1 279 ? 16.734 15.75 23.766 1 96.69 279 ASN A C 1
ATOM 2185 O O . ASN A 1 279 ? 17.547 15.242 24.531 1 96.69 279 ASN A O 1
ATOM 2189 N N . THR A 1 280 ? 16.156 16.906 23.953 1 96.31 280 THR A N 1
ATOM 2190 C CA . THR A 1 280 ? 16.625 17.797 25.016 1 96.31 280 THR A CA 1
ATOM 2191 C C . THR A 1 280 ? 15.852 17.516 26.312 1 96.31 280 THR A C 1
ATOM 2193 O O . THR A 1 280 ? 16.062 18.203 27.328 1 96.31 280 THR A O 1
ATOM 2196 N N . TYR A 1 281 ? 14.984 16.562 26.25 1 97.38 281 TYR A N 1
ATOM 2197 C CA . TYR A 1 281 ? 14.258 16.125 27.438 1 97.38 281 TYR A CA 1
ATOM 2198 C C . TYR A 1 281 ? 14.992 14.992 28.141 1 97.38 281 TYR A C 1
ATOM 2200 O O . TYR A 1 281 ? 14.461 14.398 29.094 1 97.38 281 TYR A O 1
ATOM 2208 N N . ASP A 1 282 ? 16.172 14.695 27.625 1 94.75 282 ASP A N 1
ATOM 2209 C CA . ASP A 1 282 ? 17.078 13.711 28.203 1 94.75 282 ASP A CA 1
ATOM 2210 C C . ASP A 1 282 ? 16.406 12.352 28.359 1 94.75 282 ASP A C 1
ATOM 2212 O O . ASP A 1 282 ? 16.5 11.711 29.406 1 94.75 282 ASP A O 1
ATOM 2216 N N . PHE A 1 283 ? 15.68 11.984 27.453 1 93.5 283 PHE A N 1
ATOM 2217 C CA . PHE A 1 283 ? 15.016 10.688 27.406 1 93.5 283 PHE A CA 1
ATOM 2218 C C . PHE A 1 283 ? 15.641 9.797 26.344 1 93.5 283 PHE A C 1
ATOM 2220 O O . PHE A 1 283 ? 15.602 10.117 25.141 1 93.5 283 PHE A O 1
ATOM 2227 N N . ASN A 1 284 ? 16.297 8.734 26.672 1 91.94 284 ASN A N 1
ATOM 2228 C CA . ASN A 1 284 ? 16.922 7.77 25.766 1 91.94 284 ASN A CA 1
ATOM 2229 C C . ASN A 1 284 ? 16.859 6.352 26.328 1 91.94 284 ASN A C 1
ATOM 2231 O O . ASN A 1 284 ? 17.844 5.852 26.859 1 91.94 284 ASN A O 1
ATOM 2235 N N . PRO A 1 285 ? 15.703 5.727 26.078 1 94.81 285 PRO A N 1
ATOM 2236 C CA . PRO A 1 285 ? 15.539 4.391 26.641 1 94.81 285 PRO A CA 1
ATOM 2237 C C . PRO A 1 285 ? 16.109 3.291 25.75 1 94.81 285 PRO A C 1
ATOM 2239 O O . PRO A 1 285 ? 15.938 2.104 26.047 1 94.81 285 PRO A O 1
ATOM 2242 N N . TYR A 1 286 ? 16.766 3.561 24.734 1 97.31 286 TYR A N 1
ATOM 2243 C CA . TYR A 1 286 ? 17.109 2.598 23.703 1 97.31 286 TYR A CA 1
ATOM 2244 C C . TYR A 1 286 ? 18.438 1.922 24 1 97.31 286 TYR A C 1
ATOM 2246 O O . TYR A 1 286 ? 19.469 2.594 24.188 1 97.31 286 TYR A O 1
ATOM 2254 N N . ASN A 1 287 ? 18.484 0.627 24.094 1 97.25 287 ASN A N 1
ATOM 2255 C CA . ASN A 1 287 ? 19.719 -0.106 24.297 1 97.25 287 ASN A CA 1
ATOM 2256 C C . ASN A 1 287 ? 20.578 -0.146 23.047 1 97.25 287 ASN A C 1
ATOM 2258 O O . ASN A 1 287 ? 20.188 0.399 22 1 97.25 287 ASN A O 1
ATOM 2262 N N . GLU A 1 288 ? 21.703 -0.733 23.125 1 97.25 288 GLU A N 1
ATOM 2263 C CA . GLU A 1 288 ? 22.688 -0.725 22.047 1 97.25 288 GLU A CA 1
ATOM 2264 C C . GLU A 1 288 ? 22.141 -1.402 20.797 1 97.25 288 GLU A C 1
ATOM 2266 O O . GLU A 1 288 ? 22.438 -0.974 19.672 1 97.25 288 GLU A O 1
ATOM 2271 N N . SER A 1 289 ? 21.422 -2.449 20.953 1 97.25 289 SER A N 1
ATOM 2272 C CA . SER A 1 289 ? 20.859 -3.203 19.844 1 97.25 289 SER A CA 1
ATOM 2273 C C . SER A 1 289 ? 19.875 -2.361 19.047 1 97.25 289 SER A C 1
ATOM 2275 O O . SER A 1 289 ? 19.891 -2.354 17.812 1 97.25 289 SER A O 1
ATOM 2277 N N . VAL A 1 290 ? 19 -1.688 19.719 1 97.5 290 VAL A N 1
ATOM 2278 C CA . VAL A 1 290 ? 18.016 -0.824 19.094 1 97.5 290 VAL A CA 1
ATOM 2279 C C . VAL A 1 290 ? 18.719 0.323 18.359 1 97.5 290 VAL A C 1
ATOM 2281 O O . VAL A 1 290 ? 18.344 0.685 17.25 1 97.5 290 VAL A O 1
ATOM 2284 N N . GLN A 1 291 ? 19.734 0.906 18.984 1 98.12 291 GLN A N 1
ATOM 2285 C CA . GLN A 1 291 ? 20.484 1.988 18.375 1 98.12 291 GLN A CA 1
ATOM 2286 C C . GLN A 1 291 ? 21.156 1.523 17.078 1 98.12 291 GLN A C 1
ATOM 2288 O O . GLN A 1 291 ? 21.156 2.244 16.078 1 98.12 291 GLN A O 1
ATOM 2293 N N . ALA A 1 292 ? 21.688 0.338 17.172 1 97.88 292 ALA A N 1
ATOM 2294 C CA . ALA A 1 292 ? 22.344 -0.231 15.984 1 97.88 292 ALA A CA 1
ATOM 2295 C C . ALA A 1 292 ? 21.344 -0.473 14.867 1 97.88 292 ALA A C 1
ATOM 2297 O O . ALA A 1 292 ? 21.641 -0.236 13.695 1 97.88 292 ALA A O 1
ATOM 2298 N N . GLU A 1 293 ? 20.172 -1.013 15.211 1 97.75 293 GLU A N 1
ATOM 2299 C CA . GLU A 1 293 ? 19.094 -1.218 14.242 1 97.75 293 GLU A CA 1
ATOM 2300 C C . GLU A 1 293 ? 18.719 0.092 13.555 1 97.75 293 GLU A C 1
ATOM 2302 O O . GLU A 1 293 ? 18.625 0.152 12.328 1 97.75 293 GLU A O 1
ATOM 2307 N N . TRP A 1 294 ? 18.516 1.112 14.352 1 98.25 294 TRP A N 1
ATOM 2308 C CA . TRP A 1 294 ? 18.125 2.426 13.859 1 98.25 294 TRP A CA 1
ATOM 2309 C C . TRP A 1 294 ? 19.172 2.984 12.898 1 98.25 294 TRP A C 1
ATOM 2311 O O . TRP A 1 294 ? 18.828 3.473 11.82 1 98.25 294 TRP A O 1
ATOM 2321 N N . TYR A 1 295 ? 20.406 2.902 13.312 1 98.5 295 TYR A N 1
ATOM 2322 C CA . TYR A 1 295 ? 21.5 3.414 12.508 1 98.5 295 TYR A CA 1
ATOM 2323 C C . TYR A 1 295 ? 21.578 2.688 11.164 1 98.5 295 TYR A C 1
ATOM 2325 O O . TYR A 1 295 ? 21.719 3.318 10.117 1 98.5 295 TYR A O 1
ATOM 2333 N N . ASN A 1 296 ? 21.516 1.405 11.219 1 98.44 296 ASN A N 1
ATOM 2334 C CA . ASN A 1 296 ? 21.594 0.625 9.984 1 98.44 296 ASN A CA 1
ATOM 2335 C C . ASN A 1 296 ? 20.406 0.913 9.07 1 98.44 296 ASN A C 1
ATOM 2337 O O . ASN A 1 296 ? 20.578 1.078 7.859 1 98.44 296 ASN A O 1
ATOM 2341 N N . ASN A 1 297 ? 19.203 0.875 9.617 1 98.25 297 ASN A N 1
ATOM 2342 C CA . ASN A 1 297 ? 18 1.126 8.82 1 98.25 297 ASN A CA 1
ATOM 2343 C C . ASN A 1 297 ? 18.062 2.488 8.133 1 98.25 297 ASN A C 1
ATOM 2345 O O . ASN A 1 297 ? 17.531 2.656 7.035 1 98.25 297 ASN A O 1
ATOM 2349 N N . LEU A 1 298 ? 18.734 3.391 8.766 1 98.75 298 LEU A N 1
ATOM 2350 C CA . LEU A 1 298 ? 18.797 4.75 8.234 1 98.75 298 LEU A CA 1
ATOM 2351 C C . LEU A 1 298 ? 19.969 4.918 7.285 1 98.75 298 LEU A C 1
ATOM 2353 O O . LEU A 1 298 ? 19.797 5.367 6.148 1 98.75 298 LEU A O 1
ATOM 2357 N N . TYR A 1 299 ? 21.203 4.551 7.77 1 98.62 299 TYR A N 1
ATOM 2358 C CA . TYR A 1 299 ? 22.422 4.938 7.082 1 98.62 299 TYR A CA 1
ATOM 2359 C C . TYR A 1 299 ? 23.047 3.742 6.375 1 98.62 299 TYR A C 1
ATOM 2361 O O . TYR A 1 299 ? 23.938 3.908 5.531 1 98.62 299 TYR A O 1
ATOM 2369 N N . GLY A 1 300 ? 22.672 2.537 6.824 1 98.25 300 GLY A N 1
ATOM 2370 C CA . GLY A 1 300 ? 23.266 1.372 6.18 1 98.25 300 GLY A CA 1
ATOM 2371 C C . GLY A 1 300 ? 23.094 1.378 4.672 1 98.25 300 GLY A C 1
ATOM 2372 O O . GLY A 1 300 ? 22.109 1.907 4.152 1 98.25 300 GLY A O 1
ATOM 2373 N N . GLU A 1 301 ? 23.969 0.699 4.039 1 97.44 301 GLU A N 1
ATOM 2374 C CA . GLU A 1 301 ? 23.953 0.63 2.582 1 97.44 301 GLU A CA 1
ATOM 2375 C C . GLU A 1 301 ? 22.609 0.086 2.078 1 97.44 301 GLU A C 1
ATOM 2377 O O . GLU A 1 301 ? 22.109 -0.905 2.604 1 97.44 301 GLU A O 1
ATOM 2382 N N . GLY A 1 302 ? 22 0.803 1.094 1 96.81 302 GLY A N 1
ATOM 2383 C CA . GLY A 1 302 ? 20.797 0.351 0.431 1 96.81 302 GLY A CA 1
ATOM 2384 C C . GLY A 1 302 ? 19.531 0.627 1.235 1 96.81 302 GLY A C 1
ATOM 2385 O O . GLY A 1 302 ? 18.422 0.319 0.79 1 96.81 302 GLY A O 1
ATOM 2386 N N . ASN A 1 303 ? 19.688 1.145 2.398 1 98.06 303 ASN A N 1
ATOM 2387 C CA . ASN A 1 303 ? 18.531 1.363 3.262 1 98.06 303 ASN A CA 1
ATOM 2388 C C . ASN A 1 303 ? 17.984 2.779 3.117 1 98.06 303 ASN A C 1
ATOM 2390 O O . ASN A 1 303 ? 17.984 3.342 2.021 1 98.06 303 ASN A O 1
ATOM 2394 N N . CYS A 1 304 ? 17.438 3.424 4.062 1 98.38 304 CYS A N 1
ATOM 2395 C CA . CYS A 1 304 ? 16.547 4.566 3.945 1 98.38 304 CYS A CA 1
ATOM 2396 C C . CYS A 1 304 ? 17.219 5.711 3.191 1 98.38 304 CYS A C 1
ATOM 2398 O O . CYS A 1 304 ? 16.672 6.215 2.207 1 98.38 304 CYS A O 1
ATOM 2400 N N . VAL A 1 305 ? 18.375 6.184 3.625 1 98.75 305 VAL A N 1
ATOM 2401 C CA . VAL A 1 305 ? 19.047 7.316 3 1 98.75 305 VAL A CA 1
ATOM 2402 C C . VAL A 1 305 ? 19.297 7.023 1.523 1 98.75 305 VAL A C 1
ATOM 2404 O O . VAL A 1 305 ? 19.031 7.863 0.662 1 98.75 305 VAL A O 1
ATOM 2407 N N . ASP A 1 306 ? 19.797 5.824 1.244 1 98.31 306 ASP A N 1
ATOM 2408 C CA . ASP A 1 306 ? 20.062 5.434 -0.136 1 98.31 306 ASP A CA 1
ATOM 2409 C C . ASP A 1 306 ? 18.766 5.375 -0.952 1 98.31 306 ASP A C 1
ATOM 2411 O O . ASP A 1 306 ? 18.734 5.797 -2.109 1 98.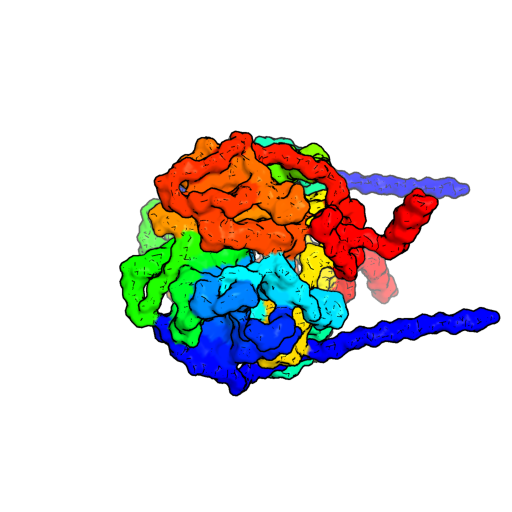31 306 ASP A O 1
ATOM 2415 N N . ARG A 1 307 ? 17.734 4.844 -0.412 1 97.75 307 ARG A N 1
ATOM 2416 C CA . ARG A 1 307 ? 16.453 4.723 -1.109 1 97.75 307 ARG A CA 1
ATOM 2417 C C . ARG A 1 307 ? 15.852 6.094 -1.393 1 97.75 307 ARG A C 1
ATOM 2419 O O . ARG A 1 307 ? 15.32 6.336 -2.48 1 97.75 307 ARG A O 1
ATOM 2426 N N . THR A 1 308 ? 15.891 6.977 -0.446 1 98.56 308 THR A N 1
ATOM 2427 C CA . THR A 1 308 ? 15.406 8.336 -0.644 1 98.56 308 THR A CA 1
ATOM 2428 C C . THR A 1 308 ? 16.203 9.047 -1.725 1 98.56 308 THR A C 1
ATOM 2430 O O . THR A 1 308 ? 15.648 9.773 -2.551 1 98.56 308 THR A O 1
ATOM 2433 N N . ARG A 1 309 ? 17.5 8.859 -1.705 1 98.44 309 ARG A N 1
ATOM 2434 C CA . ARG A 1 309 ? 18.344 9.453 -2.738 1 98.44 309 ARG A CA 1
ATOM 2435 C C . ARG A 1 309 ? 17.969 8.93 -4.121 1 98.44 309 ARG A C 1
ATOM 2437 O O . ARG A 1 309 ? 17.984 9.68 -5.098 1 98.44 309 ARG A O 1
ATOM 2444 N N . GLU A 1 310 ? 17.672 7.648 -4.188 1 97.69 310 GLU A N 1
ATOM 2445 C CA . GLU A 1 310 ? 17.219 7.09 -5.461 1 97.69 310 GLU A CA 1
ATOM 2446 C C . GLU A 1 310 ? 15.906 7.715 -5.906 1 97.69 310 GLU A C 1
ATOM 2448 O O . GLU A 1 310 ? 15.703 7.977 -7.094 1 97.69 310 GLU A O 1
ATOM 2453 N N . CYS A 1 311 ? 15.008 7.902 -5.008 1 97.75 311 CYS A N 1
ATOM 2454 C CA . CYS A 1 311 ? 13.773 8.617 -5.305 1 97.75 311 CYS A CA 1
ATOM 2455 C C . CYS A 1 311 ? 14.062 9.984 -5.898 1 97.75 311 CYS A C 1
ATOM 2457 O O . CYS A 1 311 ? 13.516 10.344 -6.941 1 97.75 311 CYS A O 1
ATOM 2459 N N . TYR A 1 312 ? 14.961 10.719 -5.254 1 97.88 312 TYR A N 1
ATOM 2460 C CA . TYR A 1 312 ? 15.328 12.047 -5.738 1 97.88 312 TYR A CA 1
ATOM 2461 C C . TYR A 1 312 ? 15.906 11.969 -7.145 1 97.88 312 TYR A C 1
ATOM 2463 O O . TYR A 1 312 ? 15.609 12.82 -7.988 1 97.88 312 TYR A O 1
ATOM 2471 N N . ALA A 1 313 ? 16.703 10.984 -7.379 1 97.31 313 ALA A N 1
ATOM 2472 C CA . ALA A 1 313 ? 17.453 10.875 -8.633 1 97.31 313 ALA A CA 1
ATOM 2473 C C . ALA A 1 313 ? 16.531 10.477 -9.781 1 97.31 313 ALA A C 1
ATOM 2475 O O . ALA A 1 313 ? 16.703 10.945 -10.914 1 97.31 313 ALA A O 1
ATOM 2476 N N . THR A 1 314 ? 15.539 9.625 -9.539 1 95.75 314 THR A N 1
ATOM 2477 C CA . THR A 1 314 ? 14.75 9.047 -10.625 1 95.75 314 THR A CA 1
ATOM 2478 C C . THR A 1 314 ? 13.43 9.789 -10.789 1 95.75 314 THR A C 1
ATOM 2480 O O . THR A 1 314 ? 12.891 9.875 -11.898 1 95.75 314 THR A O 1
ATOM 2483 N N . GLY A 1 315 ? 12.867 10.18 -9.672 1 95.25 315 GLY A N 1
ATOM 2484 C CA . GLY A 1 315 ? 11.555 10.805 -9.695 1 95.25 315 GLY A CA 1
ATOM 2485 C C . GLY A 1 315 ? 10.43 9.836 -9.992 1 95.25 315 GLY A C 1
ATOM 2486 O O . GLY A 1 315 ? 9.281 10.242 -10.172 1 95.25 315 GLY A O 1
ATOM 2487 N N . ARG A 1 316 ? 10.734 8.547 -10.031 1 92.62 316 ARG A N 1
ATOM 2488 C CA . ARG A 1 316 ? 9.719 7.547 -10.359 1 92.62 316 ARG A CA 1
ATOM 2489 C C . ARG A 1 316 ? 8.773 7.332 -9.188 1 92.62 316 ARG A C 1
ATOM 2491 O O . ARG A 1 316 ? 9.211 7.191 -8.039 1 92.62 316 ARG A O 1
ATOM 2498 N N . ASN A 1 317 ? 7.473 7.215 -9.492 1 92.88 317 ASN A N 1
ATOM 2499 C CA . ASN A 1 317 ? 6.461 7.078 -8.445 1 92.88 317 ASN A CA 1
ATOM 2500 C C . ASN A 1 317 ? 6.645 5.785 -7.656 1 92.88 317 ASN A C 1
ATOM 2502 O O . ASN A 1 317 ? 6.574 5.789 -6.426 1 92.88 317 ASN A O 1
ATOM 2506 N N . ASP A 1 318 ? 6.863 4.652 -8.312 1 92.12 318 ASP A N 1
ATOM 2507 C CA . ASP A 1 318 ? 6.973 3.361 -7.641 1 92.12 318 ASP A CA 1
ATOM 2508 C C . ASP A 1 318 ? 8.211 3.309 -6.75 1 92.12 318 ASP A C 1
ATOM 2510 O O . ASP A 1 318 ? 8.172 2.744 -5.656 1 92.12 318 ASP A O 1
ATOM 2514 N N . ILE A 1 319 ? 9.344 3.916 -7.164 1 94.94 319 ILE A N 1
ATOM 2515 C CA . ILE A 1 319 ? 10.578 3.961 -6.391 1 94.94 319 ILE A CA 1
ATOM 2516 C C . ILE A 1 319 ? 10.391 4.844 -5.16 1 94.94 319 ILE A C 1
ATOM 2518 O O . ILE A 1 319 ? 10.758 4.457 -4.047 1 94.94 319 ILE A O 1
ATOM 2522 N N . CYS A 1 320 ? 9.75 5.996 -5.371 1 96.88 320 CYS A N 1
ATOM 2523 C CA . CYS A 1 320 ? 9.539 6.926 -4.27 1 96.88 320 CYS A CA 1
ATOM 2524 C C . CYS A 1 320 ? 8.555 6.359 -3.254 1 96.88 320 CYS A C 1
ATOM 2526 O O . CYS A 1 320 ? 8.742 6.516 -2.047 1 96.88 320 CYS A O 1
ATOM 2528 N N . SER A 1 321 ? 7.48 5.734 -3.777 1 95.94 321 SER A N 1
ATOM 2529 C CA . SER A 1 321 ? 6.512 5.098 -2.887 1 95.94 321 SER A CA 1
ATOM 2530 C C . SER A 1 321 ? 7.172 4.012 -2.043 1 95.94 321 SER A C 1
ATOM 2532 O O . SER A 1 321 ? 6.93 3.92 -0.838 1 95.94 321 SER A O 1
ATOM 2534 N N . ALA A 1 322 ? 8.031 3.23 -2.635 1 94.44 322 ALA A N 1
ATOM 2535 C CA . ALA A 1 322 ? 8.727 2.164 -1.918 1 94.44 322 ALA A CA 1
ATOM 2536 C C . ALA A 1 322 ? 9.695 2.734 -0.886 1 94.44 322 ALA A C 1
ATOM 2538 O O . ALA A 1 322 ? 9.836 2.188 0.209 1 94.44 322 ALA A O 1
ATOM 2539 N N . ALA A 1 323 ? 10.383 3.771 -1.249 1 96.94 323 ALA A N 1
ATOM 2540 C CA . ALA A 1 323 ? 11.289 4.43 -0.317 1 96.94 323 ALA A CA 1
ATOM 2541 C C . ALA A 1 323 ? 10.539 4.969 0.896 1 96.94 323 ALA A C 1
ATOM 2543 O O . ALA A 1 323 ? 10.977 4.793 2.035 1 96.94 323 ALA A O 1
ATOM 2544 N N . ASP A 1 324 ? 9.438 5.57 0.593 1 97.12 324 ASP A N 1
ATOM 2545 C CA . ASP A 1 324 ? 8.609 6.117 1.665 1 97.12 324 ASP A CA 1
ATOM 2546 C C . ASP A 1 324 ? 8.164 5.02 2.629 1 97.12 324 ASP A C 1
ATOM 2548 O O . ASP A 1 324 ? 8.266 5.18 3.848 1 97.12 324 ASP A O 1
ATOM 2552 N N . ASP A 1 325 ? 7.684 3.965 2.061 1 95.5 325 ASP A N 1
ATOM 2553 C CA . ASP A 1 325 ? 7.199 2.852 2.869 1 95.5 325 ASP A CA 1
ATOM 2554 C C . ASP A 1 325 ? 8.312 2.287 3.75 1 95.5 325 ASP A C 1
ATOM 2556 O O . ASP A 1 325 ? 8.094 2.004 4.93 1 95.5 325 ASP A O 1
ATOM 2560 N N . PHE A 1 326 ? 9.477 2.094 3.184 1 96.56 326 PHE A N 1
ATOM 2561 C CA . PHE A 1 326 ? 10.602 1.532 3.926 1 96.56 326 PHE A CA 1
ATOM 2562 C C . PHE A 1 326 ? 11.031 2.467 5.051 1 96.56 326 PHE A C 1
ATOM 2564 O O . PHE A 1 326 ? 11.195 2.033 6.191 1 96.56 326 PHE A O 1
ATOM 2571 N N . CYS A 1 327 ? 11.227 3.729 4.758 1 98.19 327 CYS A N 1
ATOM 2572 C CA . CYS A 1 327 ? 11.734 4.688 5.73 1 98.19 327 CYS A CA 1
ATOM 2573 C C . CYS A 1 327 ? 10.727 4.918 6.852 1 98.19 327 CYS A C 1
ATOM 2575 O O . CYS A 1 327 ? 11.109 5.047 8.016 1 98.19 327 CYS A O 1
ATOM 2577 N N . ALA A 1 328 ? 9.461 4.961 6.469 1 97.38 328 ALA A N 1
ATOM 2578 C CA . ALA A 1 328 ? 8.422 5.094 7.484 1 97.38 328 ALA A CA 1
ATOM 2579 C C . ALA A 1 328 ? 8.414 3.895 8.43 1 97.38 328 ALA A C 1
ATOM 2581 O O . ALA A 1 328 ? 8.375 4.059 9.648 1 97.38 328 ALA A O 1
ATOM 2582 N N . SER A 1 329 ? 8.555 2.715 7.895 1 96.5 329 SER A N 1
ATOM 2583 C CA . SER A 1 329 ? 8.398 1.491 8.672 1 96.5 329 SER A CA 1
ATOM 2584 C C . SER A 1 329 ? 9.68 1.161 9.445 1 96.5 329 SER A C 1
ATOM 2586 O O . SER A 1 329 ? 9.617 0.627 10.555 1 96.5 329 SER A O 1
ATOM 2588 N N . LYS A 1 330 ? 10.836 1.457 8.875 1 97.38 330 LYS A N 1
ATOM 2589 C CA . LYS A 1 330 ? 12.078 0.933 9.422 1 97.38 330 LYS A CA 1
ATOM 2590 C C . LYS A 1 330 ? 12.867 2.023 10.148 1 97.38 330 LYS A C 1
ATOM 2592 O O . LYS A 1 330 ? 13.812 1.732 10.883 1 97.38 330 LYS A O 1
ATOM 2597 N N . VAL A 1 331 ? 12.406 3.275 9.984 1 98.06 331 VAL A N 1
ATOM 2598 C CA . VAL A 1 331 ? 13.125 4.348 10.664 1 98.06 331 VAL A CA 1
ATOM 2599 C C . VAL A 1 331 ? 12.164 5.113 11.578 1 98.06 331 VAL A C 1
ATOM 2601 O O . VAL A 1 331 ? 12.312 5.094 12.805 1 98.06 331 VAL A O 1
ATOM 2604 N N . GLU A 1 332 ? 11.125 5.664 10.992 1 98 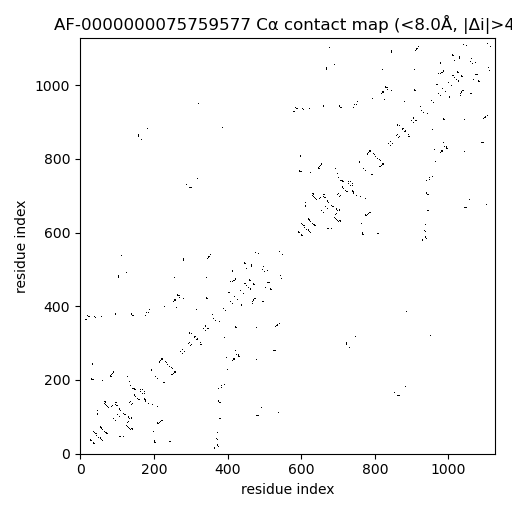332 GLU A N 1
ATOM 2605 C CA . GLU A 1 332 ? 10.188 6.477 11.766 1 98 332 GLU A CA 1
ATOM 2606 C C . GLU A 1 332 ? 9.477 5.645 12.828 1 98 332 GLU A C 1
ATOM 2608 O O . GLU A 1 332 ? 9.383 6.055 13.984 1 98 332 GLU A O 1
ATOM 2613 N N . SER A 1 333 ? 9.023 4.48 12.461 1 96.94 333 SER A N 1
ATOM 2614 C CA . SER A 1 333 ? 8.164 3.668 13.32 1 96.94 333 SER A CA 1
ATOM 2615 C C . SER A 1 333 ? 8.938 3.109 14.508 1 96.94 333 SER A C 1
ATOM 2617 O O . SER A 1 333 ? 8.336 2.645 15.484 1 96.94 333 SER A O 1
ATOM 2619 N N . LEU A 1 334 ? 10.281 3.102 14.469 1 97 334 LEU A N 1
ATOM 2620 C CA . LEU A 1 334 ? 11.07 2.551 15.562 1 97 334 LEU A CA 1
ATOM 2621 C C . LEU A 1 334 ? 10.797 3.293 16.859 1 97 334 LEU A C 1
ATOM 2623 O O . LEU A 1 334 ? 10.828 2.697 17.938 1 97 334 LEU A O 1
ATOM 2627 N N . PHE A 1 335 ? 10.5 4.586 16.719 1 97.88 335 PHE A N 1
ATOM 2628 C CA . PHE A 1 335 ? 10.148 5.352 17.891 1 97.88 335 PHE A CA 1
ATOM 2629 C C . PHE A 1 335 ? 8.906 4.773 18.562 1 97.88 335 PHE A C 1
ATOM 2631 O O . PHE A 1 335 ? 8.898 4.539 19.781 1 97.88 335 PHE A O 1
ATOM 2638 N N . ASP A 1 336 ? 7.887 4.504 17.781 1 96.31 336 ASP A N 1
ATOM 2639 C CA . ASP A 1 336 ? 6.633 3.963 18.312 1 96.31 336 ASP A CA 1
ATOM 2640 C C . ASP A 1 336 ? 6.836 2.559 18.875 1 96.31 336 ASP A C 1
ATOM 2642 O O . ASP A 1 336 ? 6.25 2.205 19.891 1 96.31 336 ASP A O 1
ATOM 2646 N N . ILE A 1 337 ? 7.633 1.811 18.219 1 94.38 337 ILE A N 1
ATOM 2647 C CA . ILE A 1 337 ? 7.832 0.408 18.562 1 94.38 337 ILE A CA 1
ATOM 2648 C C . ILE A 1 337 ? 8.586 0.309 19.891 1 94.38 337 ILE A C 1
ATOM 2650 O O . ILE A 1 337 ? 8.242 -0.514 20.75 1 94.38 337 ILE A O 1
ATOM 2654 N N . TYR A 1 338 ? 9.539 1.187 20.125 1 96.38 338 TYR A N 1
ATOM 2655 C CA . TYR A 1 338 ? 10.461 0.932 21.219 1 96.38 338 TYR A CA 1
ATOM 2656 C C . TYR A 1 338 ? 10.234 1.911 22.359 1 96.38 338 TYR A C 1
ATOM 2658 O O . TYR A 1 338 ? 10.664 1.669 23.484 1 96.38 338 TYR A O 1
ATOM 2666 N N . SER A 1 339 ? 9.633 3.096 22.094 1 95.81 339 SER A N 1
ATOM 2667 C CA . SER A 1 339 ? 9.523 4.082 23.156 1 95.81 339 SER A CA 1
ATOM 2668 C C . SER A 1 339 ? 8.164 3.992 23.859 1 95.81 339 SER A C 1
ATOM 2670 O O . SER A 1 339 ? 8.023 4.41 25 1 95.81 339 SER A O 1
ATOM 2672 N N . GLU A 1 340 ? 7.113 3.514 23.125 1 93.94 340 GLU A N 1
ATOM 2673 C CA . GLU A 1 340 ? 5.727 3.459 23.594 1 93.94 340 GLU A CA 1
ATOM 2674 C C . GLU A 1 340 ? 5.184 4.855 23.875 1 93.94 340 GLU A C 1
ATOM 2676 O O . GLU A 1 340 ? 4.293 5.027 24.703 1 93.94 340 GLU A O 1
ATOM 2681 N N . ARG A 1 341 ? 5.773 5.863 23.312 1 97.25 341 ARG A N 1
ATOM 2682 C CA . ARG A 1 341 ? 5.414 7.254 23.562 1 97.25 341 ARG A CA 1
ATOM 2683 C C . ARG A 1 341 ? 4.789 7.887 22.328 1 97.25 341 ARG A C 1
ATOM 2685 O O . ARG A 1 341 ? 4.922 7.355 21.219 1 97.25 341 ARG A O 1
ATOM 2692 N N . ASP A 1 342 ? 4.07 8.969 22.562 1 97.81 342 ASP A N 1
ATOM 2693 C CA . ASP A 1 342 ? 3.35 9.641 21.484 1 97.81 342 ASP A CA 1
ATOM 2694 C C . ASP A 1 342 ? 4.309 10.398 20.562 1 97.81 342 ASP A C 1
ATOM 2696 O O . ASP A 1 342 ? 5.055 11.266 21.016 1 97.81 342 ASP A O 1
ATOM 2700 N N . GLU A 1 343 ? 4.238 10.18 19.328 1 97.69 343 GLU A N 1
ATOM 2701 C CA . GLU A 1 343 ? 5.16 10.789 18.359 1 97.69 343 GLU A CA 1
ATOM 2702 C C . GLU A 1 343 ? 4.906 12.281 18.234 1 97.69 343 GLU A C 1
ATOM 2704 O O . GLU A 1 343 ? 5.77 13.023 17.75 1 97.69 343 GLU A O 1
ATOM 2709 N N . TYR A 1 344 ? 3.725 12.766 18.656 1 98.31 344 TYR A N 1
ATOM 2710 C CA . TYR A 1 344 ? 3.398 14.188 18.547 1 98.31 344 TYR A CA 1
ATOM 2711 C C . TYR A 1 344 ? 3.779 14.938 19.812 1 98.31 344 TYR A C 1
ATOM 2713 O O . TYR A 1 344 ? 3.809 16.172 19.828 1 98.31 344 TYR A O 1
ATOM 2721 N N . ASP A 1 345 ? 4.035 14.227 20.844 1 98.5 345 ASP A N 1
ATOM 2722 C CA . ASP A 1 345 ? 4.609 14.727 22.094 1 98.5 345 ASP A CA 1
ATOM 2723 C C . ASP A 1 345 ? 5.328 13.609 22.844 1 98.5 345 ASP A C 1
ATOM 2725 O O . ASP A 1 345 ? 4.73 12.93 23.688 1 98.5 345 ASP A O 1
ATOM 2729 N N . MET A 1 346 ? 6.547 13.523 22.641 1 98.06 346 MET A N 1
ATOM 2730 C CA . MET A 1 346 ? 7.328 12.406 23.156 1 98.06 346 MET A CA 1
ATOM 2731 C C . MET A 1 346 ? 7.309 12.383 24.672 1 98.06 346 MET A C 1
ATOM 2733 O O . MET A 1 346 ? 7.691 11.383 25.297 1 98.06 346 MET A O 1
ATOM 2737 N N . ARG A 1 347 ? 6.844 13.406 25.344 1 97.69 347 ARG A N 1
ATOM 2738 C CA . ARG A 1 347 ? 6.797 13.438 26.797 1 97.69 347 ARG A CA 1
ATOM 2739 C C . ARG A 1 347 ? 5.703 12.516 27.328 1 97.69 347 ARG A C 1
ATOM 2741 O O . ARG A 1 347 ? 5.723 12.133 28.5 1 97.69 347 ARG A O 1
ATOM 2748 N N . GLU A 1 348 ? 4.77 12.188 26.469 1 98.06 348 GLU A N 1
ATOM 2749 C CA . GLU A 1 348 ? 3.58 11.461 26.891 1 98.06 348 GLU A CA 1
ATOM 2750 C C . GLU A 1 348 ? 3.623 10.008 26.422 1 98.06 348 GLU A C 1
ATOM 2752 O O . GLU A 1 348 ? 4.039 9.719 25.297 1 98.06 348 GLU A O 1
ATOM 2757 N N . LEU A 1 349 ? 3.152 9.133 27.297 1 97.19 349 LEU A N 1
ATOM 2758 C CA . LEU A 1 349 ? 2.936 7.742 26.906 1 97.19 349 LEU A CA 1
ATOM 2759 C C . LEU A 1 349 ? 1.65 7.602 26.094 1 97.19 349 LEU A C 1
ATOM 2761 O O . LEU A 1 349 ? 0.741 8.422 26.219 1 97.19 349 LEU A O 1
ATOM 2765 N N . THR A 1 350 ? 1.6 6.621 25.25 1 96.81 350 THR A N 1
ATOM 2766 C CA . THR A 1 350 ? 0.381 6.309 24.516 1 96.81 350 THR A CA 1
ATOM 2767 C C . THR A 1 350 ? -0.5 5.348 25.312 1 96.81 350 THR A C 1
ATOM 2769 O O . THR A 1 350 ? -0.002 4.402 25.922 1 96.81 350 THR A O 1
ATOM 2772 N N . PRO A 1 351 ? -1.825 5.473 25.312 1 96.69 351 PRO A N 1
ATOM 2773 C CA . PRO A 1 351 ? -2.551 6.555 24.641 1 96.69 351 PRO A CA 1
ATOM 2774 C C . PRO A 1 351 ? -2.375 7.902 25.344 1 96.69 351 PRO A C 1
ATOM 2776 O O . PRO A 1 351 ? -2.348 7.969 26.562 1 96.69 351 PRO A O 1
ATOM 2779 N N . ASP A 1 352 ? -2.174 8.93 24.578 1 96.94 352 ASP A N 1
ATOM 2780 C CA . ASP A 1 352 ? -2.037 10.312 25.016 1 96.94 352 ASP A CA 1
ATOM 2781 C C . ASP A 1 352 ? -3.354 11.07 24.875 1 96.94 352 ASP A C 1
ATOM 2783 O O . ASP A 1 352 ? -3.867 11.211 23.75 1 96.94 352 ASP A O 1
ATOM 2787 N N . PRO A 1 353 ? -3.889 11.586 25.922 1 96.62 353 PRO A N 1
ATOM 2788 C CA . PRO A 1 353 ? -5.176 12.281 25.828 1 96.62 353 PRO A CA 1
ATOM 2789 C C . PRO A 1 353 ? -5.047 13.688 25.234 1 96.62 353 PRO A C 1
ATOM 2791 O O . PRO A 1 353 ? -6.055 14.359 25 1 96.62 353 PRO A O 1
ATOM 2794 N N . PHE A 1 354 ? -3.793 14.219 25 1 97.06 354 PHE A N 1
ATOM 2795 C CA . PHE A 1 354 ? -3.59 15.586 24.531 1 97.06 354 PHE A CA 1
ATOM 2796 C C . PHE A 1 354 ? -3.141 15.609 23.078 1 97.06 354 PHE A C 1
ATOM 2798 O O . PHE A 1 354 ? -2.32 14.781 22.656 1 97.06 354 PHE A O 1
ATOM 2805 N N . PRO A 1 355 ? -3.574 16.609 22.266 1 97.31 355 PRO A N 1
ATOM 2806 C CA . PRO A 1 355 ? -4.684 17.516 22.578 1 97.31 355 PRO A CA 1
ATOM 2807 C C . PRO A 1 355 ? -6.031 16.797 22.609 1 97.31 355 PRO A C 1
ATOM 2809 O O . PRO A 1 355 ? -6.137 15.641 22.203 1 97.31 355 PRO A O 1
ATOM 2812 N N . TYR A 1 356 ? -7.062 17.469 23.031 1 96.69 356 TYR A N 1
ATOM 2813 C CA . TYR A 1 356 ? -8.367 16.844 23.219 1 96.69 356 TYR A CA 1
ATOM 2814 C C . TYR A 1 356 ? -9.039 16.562 21.891 1 96.69 356 TYR A C 1
ATOM 2816 O O . TYR A 1 356 ? -8.992 17.391 20.969 1 96.69 356 TYR A O 1
ATOM 2824 N N . ALA A 1 357 ? -9.672 15.414 21.781 1 95.88 357 ALA A N 1
ATOM 2825 C CA . ALA A 1 357 ? -10.32 15.047 20.531 1 95.88 357 ALA A CA 1
ATOM 2826 C C . ALA A 1 357 ? -11.836 15.055 20.672 1 95.88 357 ALA A C 1
ATOM 2828 O O . ALA A 1 357 ? -12.555 14.555 19.797 1 95.88 357 ALA A O 1
ATOM 2829 N N . PHE A 1 358 ? -12.445 15.641 21.672 1 97.31 358 PHE A N 1
ATOM 2830 C CA . PHE A 1 358 ? -13.875 15.633 21.969 1 97.31 358 PHE A CA 1
ATOM 2831 C C . PHE A 1 358 ? -14.656 16.359 20.875 1 97.31 358 PHE A C 1
ATOM 2833 O O . PHE A 1 358 ? -15.859 16.125 20.719 1 97.31 358 PHE A O 1
ATOM 2840 N N . TYR A 1 359 ? -14 17.203 20.141 1 98.12 359 TYR A N 1
ATOM 2841 C CA . TYR A 1 359 ? -14.656 17.984 19.094 1 98.12 359 TYR A CA 1
ATOM 2842 C C . TYR A 1 359 ? -15.148 17.078 17.969 1 98.12 359 TYR A C 1
ATOM 2844 O O . TYR A 1 359 ? -16.031 17.469 17.188 1 98.12 359 TYR A O 1
ATOM 2852 N N . VAL A 1 360 ? -14.594 15.922 17.781 1 97.62 360 VAL A N 1
ATOM 2853 C CA . VAL A 1 360 ? -14.992 15.008 16.719 1 97.62 360 VAL A CA 1
ATOM 2854 C C . VAL A 1 360 ? -16.453 14.617 16.891 1 97.62 360 VAL A C 1
ATOM 2856 O O . VAL A 1 360 ? -17.25 14.695 15.945 1 97.62 360 VAL A O 1
ATOM 2859 N N . ASP A 1 361 ? -16.812 14.188 18.109 1 96.62 361 ASP A N 1
ATOM 2860 C CA . ASP A 1 361 ? -18.219 13.867 18.406 1 96.62 361 ASP A CA 1
ATOM 2861 C C . ASP A 1 361 ? -19.094 15.109 18.266 1 96.62 361 ASP A C 1
ATOM 2863 O O . ASP A 1 361 ? -20.234 15.023 17.781 1 96.62 361 ASP A O 1
ATOM 2867 N N . TYR A 1 362 ? -18.594 16.234 18.734 1 97.69 362 TYR A N 1
ATOM 2868 C CA . TYR A 1 362 ? -19.312 17.5 18.656 1 97.69 362 TYR A CA 1
ATOM 2869 C C . TYR A 1 362 ? -19.656 17.859 17.219 1 97.69 362 TYR A C 1
ATOM 2871 O O . TYR A 1 362 ? -20.812 18.172 16.906 1 97.69 362 TYR A O 1
ATOM 2879 N N . LEU A 1 363 ? -18.672 17.734 16.297 1 98.31 363 LEU A N 1
ATOM 2880 C CA . LEU A 1 363 ? -18.859 18.078 14.891 1 98.31 363 LEU A CA 1
ATOM 2881 C C . LEU A 1 363 ? -19.797 17.094 14.203 1 98.31 363 LEU A C 1
ATOM 2883 O O . LEU A 1 363 ? -20.344 17.375 13.133 1 98.31 363 LEU A O 1
ATOM 2887 N N . ASN A 1 364 ? -19.984 15.938 14.781 1 97.56 364 ASN A N 1
ATOM 2888 C CA . ASN A 1 364 ? -20.844 14.93 14.172 1 97.56 364 ASN A CA 1
ATOM 2889 C C . ASN A 1 364 ? -22.25 14.938 14.781 1 97.56 364 ASN A C 1
ATOM 2891 O O . ASN A 1 364 ? -23.062 14.062 14.492 1 97.56 364 ASN A O 1
ATOM 2895 N N . SER A 1 365 ? -22.547 15.906 15.617 1 96.81 365 SER A N 1
ATOM 2896 C CA . SER A 1 365 ? -23.906 16.094 16.109 1 96.81 365 SER A CA 1
ATOM 2897 C C . SER A 1 365 ? -24.781 16.797 15.094 1 96.81 365 SER A C 1
ATOM 2899 O O . SER A 1 365 ? -24.328 17.688 14.383 1 96.81 365 SER A O 1
ATOM 2901 N N . PRO A 1 366 ? -26.078 16.391 15.016 1 96.38 366 PRO A N 1
ATOM 2902 C CA . PRO A 1 366 ? -26.969 17.016 14.031 1 96.38 366 PRO A CA 1
ATOM 2903 C C . PRO A 1 366 ? -27.062 18.531 14.188 1 96.38 366 PRO A C 1
ATOM 2905 O O . PRO A 1 366 ? -27.109 19.25 13.188 1 96.38 366 PRO A O 1
ATOM 2908 N N . LYS A 1 367 ? -27.094 18.984 15.406 1 96.44 367 LYS A N 1
ATOM 2909 C CA . LYS A 1 367 ? -27.188 20.406 15.68 1 96.44 367 LYS A CA 1
ATOM 2910 C C . LYS A 1 367 ? -26.016 21.172 15.055 1 96.44 367 LYS A C 1
ATOM 2912 O O . LYS A 1 367 ? -26.219 22.188 14.391 1 96.44 367 LYS A O 1
ATOM 2917 N N . VAL A 1 368 ? -24.844 20.703 15.281 1 98.06 368 VAL A N 1
ATOM 2918 C CA . VAL A 1 368 ? -23.656 21.406 14.797 1 98.06 368 VAL A CA 1
ATOM 2919 C C . VAL A 1 368 ? -23.562 21.281 13.281 1 98.06 368 VAL A C 1
ATOM 2921 O O . VAL A 1 368 ? -23.234 22.25 12.586 1 98.06 368 VAL A O 1
ATOM 2924 N N . GLN A 1 369 ? -23.844 20.078 12.734 1 98.19 369 GLN A N 1
ATOM 2925 C CA . GLN A 1 369 ? -23.812 19.891 11.297 1 98.19 369 GLN A CA 1
ATOM 2926 C C . GLN A 1 369 ? -24.781 20.828 10.586 1 98.19 369 GLN A C 1
ATOM 2928 O O . GLN A 1 369 ? -24.453 21.406 9.547 1 98.19 369 GLN A O 1
ATOM 2933 N N . ALA A 1 370 ? -25.953 20.969 11.156 1 97.62 370 ALA A N 1
ATOM 2934 C CA . ALA A 1 370 ? -26.906 21.922 10.594 1 97.62 370 ALA A CA 1
ATOM 2935 C C . ALA A 1 370 ? -26.406 23.344 10.711 1 97.62 370 ALA A C 1
ATOM 2937 O O . ALA A 1 370 ? -26.578 24.141 9.789 1 97.62 370 ALA A O 1
ATOM 2938 N N . ALA A 1 371 ? -25.812 23.672 11.82 1 98.38 371 ALA A N 1
ATOM 2939 C CA . ALA A 1 371 ? -25.375 25.031 12.109 1 98.38 371 ALA A CA 1
ATOM 2940 C C . ALA A 1 371 ? -24.266 25.469 11.148 1 98.38 371 ALA A C 1
ATOM 2942 O O . ALA A 1 371 ? -24.172 26.641 10.789 1 98.38 371 ALA A O 1
ATOM 2943 N N . ILE A 1 372 ? -23.469 24.516 10.711 1 98.69 372 ILE A N 1
ATOM 2944 C CA . ILE A 1 372 ? -22.312 24.891 9.883 1 98.69 372 ILE A CA 1
ATOM 2945 C C . ILE A 1 372 ? -22.594 24.5 8.43 1 98.69 372 ILE A C 1
ATOM 2947 O O . ILE A 1 372 ? -21.734 24.719 7.559 1 98.69 372 ILE A O 1
ATOM 2951 N N . GLY A 1 373 ? -23.703 23.938 8.164 1 98.31 373 GLY A N 1
ATOM 2952 C CA . GLY A 1 373 ? -24.094 23.578 6.805 1 98.31 373 GLY A CA 1
ATOM 2953 C C . GLY A 1 373 ? -23.297 22.406 6.262 1 98.31 373 GLY A C 1
ATOM 2954 O O . GLY A 1 373 ? -22.938 22.375 5.082 1 98.31 373 GLY A O 1
ATOM 2955 N N . ALA A 1 374 ? -22.953 21.453 7.098 1 98.06 374 ALA A N 1
ATOM 2956 C CA . ALA A 1 374 ? -22.219 20.281 6.672 1 98.06 374 ALA A CA 1
ATOM 2957 C C . ALA A 1 374 ? -23.109 19.328 5.871 1 98.06 374 ALA A C 1
ATOM 2959 O O . ALA A 1 374 ? -24.297 19.188 6.16 1 98.06 374 ALA A O 1
ATOM 2960 N N . TYR A 1 375 ? -22.484 18.656 4.863 1 97.81 375 TYR A N 1
ATOM 2961 C CA . TYR A 1 375 ? -23.234 17.719 4.043 1 97.81 375 TYR A CA 1
ATOM 2962 C C . TYR A 1 375 ? -22.719 16.297 4.246 1 97.81 375 TYR A C 1
ATOM 2964 O O . TYR A 1 375 ? -23.156 15.367 3.566 1 97.81 375 TYR A O 1
ATOM 2972 N N . GLN A 1 376 ? -21.734 16.109 5.055 1 97.69 376 GLN A N 1
ATOM 2973 C CA . GLN A 1 376 ? -21.219 14.781 5.367 1 97.69 376 GLN A CA 1
ATOM 2974 C C . GLN A 1 376 ? -20.766 14.688 6.82 1 97.69 376 GLN A C 1
ATOM 2976 O O . GLN A 1 376 ? -20.641 15.711 7.5 1 97.69 376 GLN A O 1
ATOM 2981 N N . ASN A 1 377 ? -20.578 13.445 7.273 1 97.56 377 ASN A N 1
ATOM 2982 C CA . ASN A 1 377 ? -19.984 13.219 8.586 1 97.56 377 ASN A CA 1
ATOM 2983 C C . ASN A 1 377 ? -18.531 13.664 8.617 1 97.56 377 ASN A C 1
ATOM 2985 O O . ASN A 1 377 ? -17.828 13.609 7.598 1 97.56 377 ASN A O 1
ATOM 2989 N N . PHE A 1 378 ? -18.172 14.133 9.75 1 97.44 378 PHE A N 1
ATOM 2990 C CA . PHE A 1 378 ? -16.812 14.633 9.93 1 97.44 378 PHE A CA 1
ATOM 2991 C C . PHE A 1 378 ? -15.852 13.5 10.219 1 97.44 378 PHE A C 1
ATOM 2993 O O . PHE A 1 378 ? -16.172 12.578 10.977 1 97.44 378 PHE A O 1
ATOM 3000 N N . SER A 1 379 ? -14.672 13.539 9.586 1 95.06 379 SER A N 1
ATOM 3001 C CA . SER A 1 379 ? -13.508 12.734 9.922 1 95.06 379 SER A CA 1
ATOM 3002 C C . SER A 1 379 ? -12.234 13.578 9.93 1 95.06 379 SER A C 1
ATOM 3004 O O . SER A 1 379 ? -12.117 14.547 9.172 1 95.06 379 SER A O 1
ATOM 3006 N N . GLU A 1 380 ? -11.289 13.164 10.719 1 96 380 GLU A N 1
ATOM 3007 C CA . GLU A 1 380 ? -10.07 13.953 10.891 1 96 380 GLU A CA 1
ATOM 3008 C C . GLU A 1 380 ? -9.109 13.734 9.727 1 96 380 GLU A C 1
ATOM 3010 O O . GLU A 1 380 ? -8.211 14.547 9.492 1 96 380 GLU A O 1
ATOM 3015 N N . SER A 1 381 ? -9.289 12.633 9.039 1 95.38 381 SER A N 1
ATOM 3016 C CA . SER A 1 381 ? -8.367 12.312 7.961 1 95.38 381 SER A CA 1
ATOM 3017 C C . SER A 1 381 ? -9.094 11.672 6.781 1 95.38 381 SER A C 1
ATOM 3019 O O . SER A 1 381 ? -10.102 11 6.965 1 95.38 381 SER A O 1
ATOM 3021 N N . SER A 1 382 ? -8.594 11.992 5.586 1 95.81 382 SER A N 1
ATOM 3022 C CA . SER A 1 382 ? -9.125 11.391 4.367 1 95.81 382 SER A CA 1
ATOM 3023 C C . SER A 1 382 ? -8.219 10.266 3.875 1 95.81 382 SER A C 1
ATOM 3025 O O . SER A 1 382 ? -7.113 10.516 3.395 1 95.81 382 SER A O 1
ATOM 3027 N N . GLY A 1 383 ? -8.734 9.047 3.941 1 93.44 383 GLY A N 1
ATOM 3028 C CA . GLY A 1 383 ? -8.008 7.926 3.381 1 93.44 383 GLY A CA 1
ATOM 3029 C C . GLY A 1 383 ? -7.828 8.016 1.878 1 93.44 383 GLY A C 1
ATOM 3030 O O . GLY A 1 383 ? -6.805 7.586 1.34 1 93.44 383 GLY A O 1
ATOM 3031 N N . THR A 1 384 ? -8.812 8.617 1.155 1 94.12 384 THR A N 1
ATOM 3032 C CA . THR A 1 384 ? -8.75 8.781 -0.293 1 94.12 384 THR A CA 1
ATOM 3033 C C . THR A 1 384 ? -7.543 9.625 -0.692 1 94.12 384 THR A C 1
ATOM 3035 O O . THR A 1 384 ? -6.789 9.25 -1.596 1 94.12 384 THR A O 1
ATOM 3038 N N . VAL A 1 385 ? -7.355 10.688 0.032 1 95.75 385 VAL A N 1
ATOM 3039 C CA . VAL A 1 385 ? -6.25 11.594 -0.255 1 95.75 385 VAL A CA 1
ATOM 3040 C C . VAL A 1 385 ? -4.926 10.938 0.13 1 95.75 385 VAL A C 1
ATOM 3042 O O . VAL A 1 385 ? -3.959 10.984 -0.633 1 95.75 385 VAL A O 1
ATOM 3045 N N . SER A 1 386 ? -4.895 10.312 1.29 1 94.38 386 SER A N 1
ATOM 3046 C CA . SER A 1 386 ? -3.668 9.656 1.744 1 94.38 386 SER A CA 1
ATOM 3047 C C . SER A 1 386 ? -3.219 8.586 0.761 1 94.38 386 SER A C 1
ATOM 3049 O O . SER A 1 386 ? -2.023 8.445 0.489 1 94.38 386 SER A O 1
ATOM 3051 N N . ASN A 1 387 ? -4.168 7.859 0.256 1 91.38 387 ASN A N 1
ATOM 3052 C CA . ASN A 1 387 ? -3.85 6.805 -0.704 1 91.38 387 ASN A CA 1
ATOM 3053 C C . ASN A 1 387 ? -3.316 7.383 -2.012 1 91.38 387 ASN A C 1
ATOM 3055 O O . ASN A 1 387 ? -2.381 6.836 -2.602 1 91.38 387 ASN A O 1
ATOM 3059 N N . ALA A 1 388 ? -3.957 8.398 -2.488 1 93.81 388 ALA A N 1
ATOM 3060 C CA . ALA A 1 388 ? -3.518 9.039 -3.729 1 93.81 388 ALA A CA 1
ATOM 3061 C C . ALA A 1 388 ? -2.082 9.539 -3.607 1 93.81 388 ALA A C 1
ATOM 3063 O O . ALA A 1 388 ? -1.261 9.312 -4.496 1 93.81 388 ALA A O 1
ATOM 3064 N N . PHE A 1 389 ? -1.79 10.195 -2.482 1 96.19 389 PHE A N 1
ATOM 3065 C CA . PHE A 1 389 ? -0.445 10.719 -2.26 1 96.19 389 PHE A CA 1
ATOM 3066 C C . PHE A 1 389 ? 0.542 9.578 -2.029 1 96.19 389 PHE A C 1
ATOM 3068 O O . PHE A 1 389 ? 1.696 9.656 -2.453 1 96.19 389 PHE A O 1
ATOM 3075 N N . GLY A 1 390 ? 0.124 8.531 -1.345 1 94.88 390 GLY A N 1
ATOM 3076 C CA . GLY A 1 390 ? 0.966 7.371 -1.124 1 94.88 390 GLY A CA 1
ATOM 3077 C C . GLY A 1 390 ? 1.401 6.695 -2.412 1 94.88 390 GLY A C 1
ATOM 3078 O O . GLY A 1 390 ? 2.521 6.191 -2.508 1 94.88 390 GLY A O 1
ATOM 3079 N N . ASN A 1 391 ? 0.573 6.695 -3.414 1 94.31 391 ASN A N 1
ATOM 3080 C CA . ASN A 1 391 ? 0.852 6.035 -4.684 1 94.31 391 ASN A CA 1
ATOM 3081 C C . ASN A 1 391 ? 1.997 6.711 -5.43 1 94.31 391 ASN A C 1
ATOM 3083 O O . ASN A 1 391 ? 2.729 6.059 -6.18 1 94.31 391 ASN A O 1
ATOM 3087 N N . THR A 1 392 ? 2.244 8.008 -5.176 1 95.94 392 THR A N 1
ATOM 3088 C CA . THR A 1 392 ? 3.307 8.727 -5.871 1 95.94 392 THR A CA 1
ATOM 3089 C C . THR A 1 392 ? 4.535 8.875 -4.977 1 95.94 392 THR A C 1
ATOM 3091 O O . THR A 1 392 ? 5.594 9.312 -5.434 1 95.94 392 THR A O 1
ATOM 3094 N N . GLY A 1 393 ? 4.398 8.586 -3.68 1 97 393 GLY A N 1
ATOM 3095 C CA . GLY A 1 393 ? 5.496 8.758 -2.742 1 97 393 GLY A CA 1
ATOM 3096 C C . GLY A 1 393 ? 5.852 10.211 -2.506 1 97 393 GLY A C 1
ATOM 3097 O O . GLY A 1 393 ? 7.023 10.547 -2.32 1 97 393 GLY A O 1
ATOM 3098 N N . ASP A 1 394 ? 4.84 11.047 -2.518 1 97.69 394 ASP A N 1
ATOM 3099 C CA . ASP A 1 394 ? 5.09 12.477 -2.375 1 97.69 394 ASP A CA 1
ATOM 3100 C C . ASP A 1 394 ? 5.777 12.781 -1.046 1 97.69 394 ASP A C 1
ATOM 3102 O O . ASP A 1 394 ? 6.59 13.703 -0.96 1 97.69 394 ASP A O 1
ATOM 3106 N N . ASP A 1 395 ? 5.527 11.992 -0.061 1 97.56 395 ASP A N 1
ATOM 3107 C CA . ASP A 1 395 ? 6.055 12.18 1.287 1 97.56 395 ASP A CA 1
ATOM 3108 C C . ASP A 1 395 ? 7.559 11.914 1.329 1 97.56 395 ASP A C 1
ATOM 3110 O O . ASP A 1 395 ? 8.234 12.32 2.275 1 97.56 395 ASP A O 1
ATOM 3114 N N . ASP A 1 396 ? 8.086 11.25 0.36 1 98.19 396 ASP A N 1
ATOM 3115 C CA . ASP A 1 396 ? 9.516 10.961 0.316 1 98.19 396 ASP A CA 1
ATOM 3116 C C . ASP A 1 396 ? 10.227 11.844 -0.708 1 98.19 396 ASP A C 1
ATOM 3118 O O . ASP A 1 396 ? 11.391 11.609 -1.037 1 98.19 396 ASP A O 1
ATOM 3122 N N . ARG A 1 397 ? 9.516 12.852 -1.175 1 97.44 397 ARG A N 1
ATOM 3123 C CA . ARG A 1 397 ? 10.086 13.805 -2.119 1 97.44 397 ARG A CA 1
ATOM 3124 C C . ARG A 1 397 ? 10.352 15.148 -1.447 1 97.44 397 ARG A C 1
ATOM 3126 O O . ARG A 1 397 ? 9.609 15.555 -0.545 1 97.44 397 ARG A O 1
ATOM 3133 N N . GLU A 1 398 ? 11.422 15.75 -1.909 1 92.12 398 GLU A N 1
ATOM 3134 C CA . GLU A 1 398 ? 11.617 17.125 -1.441 1 92.12 398 GLU A CA 1
ATOM 3135 C C . GLU A 1 398 ? 10.602 18.062 -2.062 1 92.12 398 GLU A C 1
ATOM 3137 O O . GLU A 1 398 ? 10.148 19.016 -1.414 1 92.12 398 GLU A O 1
ATOM 3142 N N . SER A 1 399 ? 10.172 17.781 -3.232 1 88.69 399 SER A N 1
ATOM 3143 C CA . SER A 1 399 ? 9.062 18.438 -3.932 1 88.69 399 SER A CA 1
ATOM 3144 C C . SER A 1 399 ? 9.32 19.922 -4.113 1 88.69 399 SER A C 1
ATOM 3146 O O . SER A 1 399 ? 8.383 20.719 -4.16 1 88.69 399 SER A O 1
ATOM 3148 N N . GLY A 1 400 ? 10.586 20.422 -3.965 1 96.19 400 GLY A N 1
ATOM 3149 C CA . GLY A 1 400 ? 10.953 21.812 -4.227 1 96.19 400 GLY A CA 1
ATOM 3150 C C . GLY A 1 400 ? 10.617 22.734 -3.078 1 96.19 400 GLY A C 1
ATOM 3151 O O . GLY A 1 400 ? 10.555 23.953 -3.258 1 96.19 400 GLY A O 1
ATOM 3152 N N . THR A 1 401 ? 10.406 22.266 -1.945 1 98.31 401 THR A N 1
ATOM 3153 C CA . THR A 1 401 ? 9.945 23.047 -0.804 1 98.31 401 THR A CA 1
ATOM 3154 C C . THR A 1 401 ? 10.977 24.094 -0.41 1 98.31 401 THR A C 1
ATOM 3156 O O . THR A 1 401 ? 10.633 25.25 -0.149 1 98.31 401 THR A O 1
ATOM 3159 N N . ILE A 1 402 ? 12.242 23.719 -0.445 1 98.31 402 ILE A N 1
ATOM 3160 C CA . ILE A 1 402 ? 13.32 24.625 -0.035 1 98.31 402 ILE A CA 1
ATOM 3161 C C . ILE A 1 402 ? 13.43 25.766 -1.028 1 98.31 402 ILE A C 1
ATOM 3163 O O . ILE A 1 402 ? 13.469 26.938 -0.632 1 98.31 402 ILE A O 1
ATOM 3167 N N . GLU A 1 403 ? 13.461 25.438 -2.285 1 98.31 403 GLU A N 1
ATOM 3168 C CA . GLU A 1 403 ? 13.539 26.469 -3.318 1 98.31 403 GLU A CA 1
ATOM 3169 C C . GLU A 1 403 ? 12.305 27.359 -3.293 1 98.31 403 GLU A C 1
ATOM 3171 O O . GLU A 1 403 ? 12.406 28.562 -3.551 1 98.31 403 GLU A O 1
ATOM 3176 N N . SER A 1 404 ? 11.211 26.75 -2.988 1 98.75 404 SER A N 1
ATOM 3177 C CA . SER A 1 404 ? 9.977 27.531 -2.918 1 98.75 404 SER A CA 1
ATOM 3178 C C . SER A 1 404 ? 10.039 28.562 -1.796 1 98.75 404 SER A C 1
ATOM 3180 O O . SER A 1 404 ? 9.57 29.688 -1.956 1 98.75 404 SER A O 1
ATOM 3182 N N . VAL A 1 405 ? 10.586 28.203 -0.679 1 98.81 405 VAL A N 1
ATOM 3183 C CA . VAL A 1 405 ? 10.734 29.156 0.413 1 98.81 405 VAL A CA 1
ATOM 3184 C C . VAL A 1 405 ? 11.648 30.312 -0.023 1 98.81 405 VAL A C 1
ATOM 3186 O O . VAL A 1 405 ? 11.359 31.469 0.248 1 98.81 405 VAL A O 1
ATOM 3189 N N . ARG A 1 406 ? 12.742 30 -0.72 1 98.5 406 ARG A N 1
ATOM 3190 C CA . ARG A 1 406 ? 13.656 31.016 -1.205 1 98.5 406 ARG A CA 1
ATOM 3191 C C . ARG A 1 406 ? 12.938 32 -2.139 1 98.5 406 ARG A C 1
ATOM 3193 O O . ARG A 1 406 ? 13.125 33.219 -2.041 1 98.5 406 ARG A O 1
ATOM 3200 N N . LYS A 1 407 ? 12.141 31.406 -2.975 1 98.31 407 LYS A N 1
ATOM 3201 C CA . LYS A 1 407 ? 11.406 32.25 -3.932 1 98.31 407 LYS A CA 1
ATOM 3202 C C . LYS A 1 407 ? 10.406 33.156 -3.223 1 98.31 407 LYS A C 1
ATOM 3204 O O . LYS A 1 407 ? 10.188 34.281 -3.639 1 98.31 407 LYS A O 1
ATOM 3209 N N . LEU A 1 408 ? 9.797 32.656 -2.188 1 98.62 408 LEU A N 1
ATOM 3210 C CA . LEU A 1 408 ? 8.867 33.469 -1.411 1 98.62 408 LEU A CA 1
ATOM 3211 C C . LEU A 1 408 ? 9.602 34.625 -0.736 1 98.62 408 LEU A C 1
ATOM 3213 O O . LEU A 1 408 ? 9.125 35.75 -0.761 1 98.62 408 LEU A O 1
ATOM 3217 N N . LEU A 1 409 ? 10.727 34.344 -0.199 1 97.69 409 LEU A N 1
ATOM 3218 C CA . LEU A 1 409 ? 11.523 35.375 0.45 1 97.69 409 LEU A CA 1
ATOM 3219 C C . LEU A 1 409 ? 11.961 36.438 -0.557 1 97.69 409 LEU A C 1
ATOM 3221 O O . LEU A 1 409 ? 11.938 37.656 -0.26 1 97.69 409 LEU A O 1
ATOM 3225 N N . GLU A 1 410 ? 12.352 36 -1.712 1 96.25 410 GLU A N 1
ATOM 3226 C CA . GLU A 1 410 ? 12.734 36.938 -2.777 1 96.25 410 GLU A CA 1
ATOM 3227 C C . GLU A 1 410 ? 11.57 37.812 -3.178 1 96.25 410 GLU A C 1
ATOM 3229 O O . GLU A 1 410 ? 11.781 38.969 -3.562 1 96.25 410 GLU A O 1
ATOM 3234 N N . ALA A 1 411 ? 10.398 37.312 -3.039 1 96.31 411 ALA A N 1
ATOM 3235 C CA . ALA A 1 411 ? 9.195 38.031 -3.412 1 96.31 411 ALA A CA 1
ATOM 3236 C C . ALA A 1 411 ? 8.758 38.969 -2.287 1 96.31 411 ALA A C 1
ATOM 3238 O O . ALA A 1 411 ? 7.746 39.688 -2.408 1 96.31 411 ALA A O 1
ATOM 3239 N N . GLY A 1 412 ? 9.469 38.969 -1.191 1 95.94 412 GLY A N 1
ATOM 3240 C CA . GLY A 1 412 ? 9.164 39.875 -0.087 1 95.94 412 GLY A CA 1
ATOM 3241 C C . GLY A 1 412 ? 8.195 39.281 0.914 1 95.94 412 GLY A C 1
ATOM 3242 O O . GLY A 1 412 ? 7.656 40 1.763 1 95.94 412 GLY A O 1
ATOM 3243 N N . VAL A 1 413 ? 7.953 38.031 0.812 1 97.94 413 VAL A N 1
ATOM 3244 C CA . VAL A 1 413 ? 7.074 37.312 1.742 1 97.94 413 VAL A CA 1
ATOM 3245 C C . VAL A 1 413 ? 7.859 36.906 2.979 1 97.94 413 VAL A C 1
ATOM 3247 O O . VAL A 1 413 ? 8.969 36.344 2.861 1 97.94 413 VAL A O 1
ATOM 3250 N N . GLN A 1 414 ? 7.352 37.219 4.148 1 98.19 414 GLN A N 1
ATOM 3251 C CA . GLN A 1 414 ? 7.949 36.75 5.387 1 98.19 414 GLN A CA 1
ATOM 3252 C C . GLN A 1 414 ? 7.617 35.281 5.617 1 98.19 414 GLN A C 1
ATOM 3254 O O . GLN A 1 414 ? 6.477 34.844 5.41 1 98.19 414 GLN A O 1
ATOM 3259 N N . VAL A 1 415 ? 8.633 34.438 5.977 1 98.81 415 VAL A N 1
ATOM 3260 C CA . VAL A 1 415 ? 8.422 33.031 6.266 1 98.81 415 VAL A CA 1
ATOM 3261 C C . VAL A 1 415 ? 8.922 32.719 7.672 1 98.81 415 VAL A C 1
ATOM 3263 O O . VAL A 1 415 ? 10.07 33 8.008 1 98.81 415 VAL A O 1
ATOM 3266 N N . LEU A 1 416 ? 8.062 32.156 8.469 1 98.88 416 LEU A N 1
ATOM 3267 C CA . LEU A 1 416 ? 8.406 31.734 9.82 1 98.88 416 LEU A CA 1
ATOM 3268 C C . LEU A 1 416 ? 8.203 30.234 9.977 1 98.88 416 LEU A C 1
ATOM 3270 O O . LEU A 1 416 ? 7.113 29.719 9.711 1 98.88 416 LEU A O 1
ATOM 3274 N N . LEU A 1 417 ? 9.227 29.547 10.352 1 98.94 417 LEU A N 1
ATOM 3275 C CA . LEU A 1 417 ? 9.164 28.141 10.758 1 98.94 417 LEU A CA 1
ATOM 3276 C C . LEU A 1 417 ? 9.164 28.016 12.281 1 98.94 417 LEU A C 1
ATOM 3278 O O . LEU A 1 417 ? 10.078 28.516 12.945 1 98.94 417 LEU A O 1
ATOM 3282 N N . TYR A 1 418 ? 8.18 27.391 12.836 1 98.94 418 TYR A N 1
ATOM 3283 C CA . TYR A 1 418 ? 8.188 27.188 14.281 1 98.94 418 TYR A CA 1
ATOM 3284 C C . TYR A 1 418 ? 7.957 25.719 14.625 1 98.94 418 TYR A C 1
ATOM 3286 O O . TYR A 1 418 ? 7.195 25.031 13.945 1 98.94 418 TYR A O 1
ATOM 3294 N N . PHE A 1 419 ? 8.695 25.219 15.609 1 98.88 419 PHE A N 1
ATOM 3295 C CA . PHE A 1 419 ? 8.695 23.812 15.977 1 98.88 419 PHE A CA 1
ATOM 3296 C C . PHE A 1 419 ? 8.539 23.641 17.484 1 98.88 419 PHE A C 1
ATOM 3298 O O . PHE A 1 419 ? 9.32 24.203 18.25 1 98.88 419 PHE A O 1
ATOM 3305 N N . GLY A 1 420 ? 7.449 22.906 17.891 1 98.88 420 GLY A N 1
ATOM 3306 C CA . GLY A 1 420 ? 7.484 22.375 19.25 1 98.88 420 GLY A CA 1
ATOM 3307 C C . GLY A 1 420 ? 8.594 21.359 19.453 1 98.88 420 GLY A C 1
ATOM 3308 O O . GLY A 1 420 ? 8.773 20.453 18.641 1 98.88 420 GLY A O 1
ATOM 3309 N N . ASP A 1 421 ? 9.297 21.469 20.531 1 98.44 421 ASP A N 1
ATOM 3310 C CA . ASP A 1 421 ? 10.562 20.75 20.609 1 98.44 421 ASP A CA 1
ATOM 3311 C C . ASP A 1 421 ? 10.383 19.375 21.25 1 98.44 421 ASP A C 1
ATOM 3313 O O . ASP A 1 421 ? 11.352 18.625 21.391 1 98.44 421 ASP A O 1
ATOM 3317 N N . ALA A 1 422 ? 9.117 19.016 21.609 1 98.62 422 ALA A N 1
ATOM 3318 C CA . ALA A 1 422 ? 8.844 17.672 22.094 1 98.62 422 ALA A CA 1
ATOM 3319 C C . ALA A 1 422 ? 8.211 16.812 21 1 98.62 422 ALA A C 1
ATOM 3321 O O . ALA A 1 422 ? 7.883 15.648 21.234 1 98.62 422 ALA A O 1
ATOM 3322 N N . ASP A 1 423 ? 8.062 17.344 19.891 1 98.69 423 ASP A N 1
ATOM 3323 C CA . ASP A 1 423 ? 7.531 16.625 18.734 1 98.69 423 ASP A CA 1
ATOM 3324 C C . ASP A 1 423 ? 8.594 15.727 18.109 1 98.69 423 ASP A C 1
ATOM 3326 O O . ASP A 1 423 ? 9.648 16.203 17.672 1 98.69 423 ASP A O 1
ATOM 3330 N N . TYR A 1 424 ? 8.273 14.5 18.016 1 98.44 424 TYR A N 1
ATOM 3331 C CA . TYR A 1 424 ? 9.164 13.57 17.328 1 98.44 424 TYR A CA 1
ATOM 3332 C C . TYR A 1 424 ? 8.867 13.547 15.828 1 98.44 424 TYR A C 1
ATOM 3334 O O . TYR A 1 424 ? 9.789 13.43 15.008 1 98.44 424 TYR A O 1
ATOM 3342 N N . ASN A 1 425 ? 7.688 13.57 15.406 1 98.12 425 ASN A N 1
ATOM 3343 C CA . ASN A 1 425 ? 7.203 13.305 14.055 1 98.12 425 ASN A CA 1
ATOM 3344 C C . ASN A 1 425 ? 7.797 14.289 13.047 1 98.12 425 ASN A C 1
ATOM 3346 O O . ASN A 1 425 ? 8.211 13.891 11.953 1 98.12 425 ASN A O 1
ATOM 3350 N N . CYS A 1 426 ? 7.789 15.57 13.336 1 98.38 426 CYS A N 1
ATOM 3351 C CA . CYS A 1 426 ? 8.484 16.656 12.641 1 98.38 426 CYS A CA 1
ATOM 3352 C C . CYS A 1 426 ? 9.352 17.453 13.602 1 98.38 426 CYS A C 1
ATOM 3354 O O . CYS A 1 426 ? 9.094 18.641 13.836 1 98.38 426 CYS A O 1
ATOM 3356 N N . ASN A 1 427 ? 10.438 16.797 13.992 1 98.62 427 ASN A N 1
ATOM 3357 C CA . ASN A 1 427 ? 11.148 17.344 15.141 1 98.62 427 ASN A CA 1
ATOM 3358 C C . ASN A 1 427 ? 12.023 18.531 14.75 1 98.62 427 ASN A C 1
ATOM 3360 O O . ASN A 1 427 ? 12.359 18.703 13.57 1 98.62 427 ASN A O 1
ATOM 3364 N N . TRP A 1 428 ? 12.328 19.312 15.758 1 98.69 428 TRP A N 1
ATOM 3365 C CA . TRP A 1 428 ? 12.945 20.625 15.547 1 98.69 428 TRP A CA 1
ATOM 3366 C C . TRP A 1 428 ? 14.391 20.484 15.086 1 98.69 428 TRP A C 1
ATOM 3368 O O . TRP A 1 428 ? 14.93 21.391 14.438 1 98.69 428 TRP A O 1
ATOM 3378 N N . LEU A 1 429 ? 15.07 19.391 15.398 1 98.44 429 LEU A N 1
ATOM 3379 C CA . LEU A 1 429 ? 16.438 19.203 14.922 1 98.44 429 LEU A CA 1
ATOM 3380 C C . LEU A 1 429 ? 16.469 19.156 13.398 1 98.44 429 LEU A C 1
ATOM 3382 O O . LEU A 1 429 ? 17.344 19.781 12.773 1 98.44 429 LEU A O 1
ATOM 3386 N N . GLY A 1 430 ? 15.516 18.391 12.844 1 98.44 430 GLY A N 1
ATOM 3387 C CA . GLY A 1 430 ? 15.391 18.406 11.398 1 98.44 430 GLY A CA 1
ATOM 3388 C C . GLY A 1 430 ? 15 19.75 10.836 1 98.44 430 GLY A C 1
ATOM 3389 O O . GLY A 1 430 ? 15.508 20.172 9.789 1 98.44 430 GLY A O 1
ATOM 3390 N N . GLY A 1 431 ? 14.102 20.406 11.5 1 98.31 431 GLY A N 1
ATOM 3391 C CA . GLY A 1 431 ? 13.688 21.75 11.094 1 98.31 431 GLY A CA 1
ATOM 3392 C C . GLY A 1 431 ? 14.836 22.734 11.055 1 98.31 431 GLY A C 1
ATOM 3393 O O . GLY A 1 431 ? 14.898 23.578 10.156 1 98.31 431 GLY A O 1
ATOM 3394 N N . GLN A 1 432 ? 15.664 22.641 12.016 1 98 432 GLN A N 1
ATOM 3395 C CA . GLN A 1 432 ? 16.812 23.531 12.07 1 98 432 GLN A CA 1
ATOM 3396 C C . GLN A 1 432 ? 17.719 23.344 10.859 1 98 432 GLN A C 1
ATOM 3398 O O . GLN A 1 432 ? 18.203 24.312 10.281 1 98 432 GLN A O 1
ATOM 3403 N N . VAL A 1 433 ? 18 22.062 10.5 1 98.19 433 VAL A N 1
ATOM 3404 C CA . VAL A 1 433 ? 18.828 21.781 9.336 1 98.19 433 VAL A CA 1
ATOM 3405 C C . VAL A 1 433 ? 18.125 22.297 8.07 1 98.19 433 VAL A C 1
ATOM 3407 O O . VAL A 1 433 ? 18.781 22.828 7.172 1 98.19 433 VAL A O 1
ATOM 3410 N N . VAL A 1 434 ? 16.828 22.141 7.965 1 98.56 434 VAL A N 1
ATOM 3411 C CA . VAL A 1 434 ? 16.062 22.672 6.844 1 98.56 434 VAL A CA 1
ATOM 3412 C C . VAL A 1 434 ? 16.25 24.172 6.742 1 98.56 434 VAL A C 1
ATOM 3414 O O . VAL A 1 434 ? 16.453 24.719 5.648 1 98.56 434 VAL A O 1
ATOM 3417 N N . ALA A 1 435 ? 16.172 24.859 7.859 1 98.56 435 ALA A N 1
ATOM 3418 C CA . ALA A 1 435 ? 16.359 26.312 7.875 1 98.56 435 ALA A CA 1
ATOM 3419 C C . ALA A 1 435 ? 17.75 26.672 7.348 1 98.56 435 ALA A C 1
ATOM 3421 O O . ALA A 1 435 ? 17.891 27.656 6.613 1 98.56 435 ALA A O 1
ATOM 3422 N N . GLU A 1 436 ? 18.734 25.922 7.766 1 98.06 436 GLU A N 1
ATOM 3423 C CA . GLU A 1 436 ? 20.078 26.156 7.27 1 98.06 436 GLU A CA 1
ATOM 3424 C C . GLU A 1 436 ? 20.172 25.938 5.762 1 98.06 436 GLU A C 1
ATOM 3426 O O . GLU A 1 436 ? 20.891 26.656 5.062 1 98.06 436 GLU A O 1
ATOM 3431 N N . GLU A 1 437 ? 19.469 24.922 5.301 1 97.94 437 GLU A N 1
ATOM 3432 C CA . GLU A 1 437 ? 19.469 24.625 3.871 1 97.94 437 GLU A CA 1
ATOM 3433 C C . GLU A 1 437 ? 18.781 25.719 3.074 1 97.94 437 GLU A C 1
ATOM 3435 O O . GLU A 1 437 ? 19.172 26.016 1.939 1 97.94 437 GLU A O 1
ATOM 3440 N N . ILE A 1 438 ? 17.688 26.203 3.613 1 98.25 438 ILE A N 1
ATOM 3441 C CA . ILE A 1 438 ? 17.016 27.328 2.967 1 98.25 438 ILE A CA 1
ATOM 3442 C C . ILE A 1 438 ? 18 28.484 2.799 1 98.25 438 ILE A C 1
ATOM 3444 O O . ILE A 1 438 ? 18.062 29.109 1.735 1 98.25 438 ILE A O 1
ATOM 3448 N N . ASN A 1 439 ? 18.734 28.781 3.855 1 95.88 439 ASN A N 1
ATOM 3449 C CA . ASN A 1 439 ? 19.828 29.75 3.869 1 95.88 439 ASN A CA 1
ATOM 3450 C C . ASN A 1 439 ? 19.375 31.109 3.35 1 95.88 439 ASN A C 1
ATOM 3452 O O . ASN A 1 439 ? 19.969 31.641 2.412 1 95.88 439 ASN A O 1
ATOM 3456 N N . ALA A 1 440 ? 18.344 31.656 3.973 1 96.5 440 ALA A N 1
ATOM 3457 C CA . ALA A 1 440 ? 17.906 33 3.652 1 96.5 440 ALA A CA 1
ATOM 3458 C C . ALA A 1 440 ? 19.062 34 3.746 1 96.5 440 ALA A C 1
ATOM 3460 O O . ALA A 1 440 ? 20.031 33.75 4.469 1 96.5 440 ALA A O 1
ATOM 3461 N N . PRO A 1 441 ? 19 35.125 2.979 1 94.88 441 PRO A N 1
ATOM 3462 C CA . PRO A 1 441 ? 20.094 36.094 3.041 1 94.88 441 PRO A CA 1
ATOM 3463 C C . PRO A 1 441 ? 20.406 36.531 4.469 1 94.88 441 PRO A C 1
ATOM 3465 O O . PRO A 1 441 ? 19.531 37 5.195 1 94.88 441 PRO A O 1
ATOM 3468 N N . GLY A 1 442 ? 21.641 36.312 4.867 1 95.44 442 GLY A N 1
ATOM 3469 C CA . GLY A 1 442 ? 22.109 36.75 6.164 1 95.44 442 GLY A CA 1
ATOM 3470 C C . GLY A 1 442 ? 21.875 35.75 7.277 1 95.44 442 GLY A C 1
ATOM 3471 O O . GLY A 1 442 ? 22.359 35.938 8.391 1 95.44 442 GLY A O 1
ATOM 3472 N N . TYR A 1 443 ? 21.172 34.719 6.984 1 97.44 443 TYR A N 1
ATOM 3473 C CA . TYR A 1 443 ? 20.781 33.781 8.016 1 97.44 443 TYR A CA 1
ATOM 3474 C C . TYR A 1 443 ? 22 33.094 8.625 1 97.44 443 TYR A C 1
ATOM 3476 O O . TYR A 1 443 ? 22.031 32.781 9.82 1 97.44 443 TYR A O 1
ATOM 3484 N N . GLU A 1 444 ? 23.031 32.812 7.805 1 96.38 444 GLU A N 1
ATOM 3485 C CA . GLU A 1 444 ? 24.25 32.156 8.273 1 96.38 444 GLU A CA 1
ATOM 3486 C C . GLU A 1 444 ? 24.938 32.969 9.367 1 96.38 444 GLU A C 1
ATOM 3488 O O . GLU A 1 444 ? 25.734 32.438 10.141 1 96.38 444 GLU A O 1
ATOM 3493 N N . HIS A 1 445 ? 24.609 34.25 9.469 1 96.75 445 HIS A N 1
ATOM 3494 C CA . HIS A 1 445 ? 25.25 35.125 10.445 1 96.75 445 HIS A CA 1
ATOM 3495 C C . HIS A 1 445 ? 24.344 35.344 11.641 1 96.75 445 HIS A C 1
ATOM 3497 O O . HIS A 1 445 ? 24.75 36 12.609 1 96.75 445 HIS A O 1
ATOM 3503 N N . ALA A 1 446 ? 23.141 34.875 11.594 1 98.12 446 ALA A N 1
ATOM 3504 C CA . ALA A 1 446 ? 22.219 35.031 12.711 1 98.12 446 ALA A CA 1
ATOM 3505 C C . ALA A 1 446 ? 22.438 33.969 13.766 1 98.12 446 ALA A C 1
ATOM 3507 O O . ALA A 1 446 ? 23.109 32.969 13.5 1 98.12 446 ALA A O 1
ATOM 3508 N N . GLY A 1 447 ? 21.938 34.219 14.977 1 98.31 447 GLY A N 1
ATOM 3509 C CA . GLY A 1 447 ? 22.016 33.25 16.062 1 98.31 447 GLY A CA 1
ATOM 3510 C C . GLY A 1 447 ? 20.766 33.219 16.906 1 98.31 447 GLY A C 1
ATOM 3511 O O . GLY A 1 447 ? 19.906 34.094 16.812 1 98.31 447 GLY A O 1
ATOM 3512 N N . PHE A 1 448 ? 20.734 32.188 17.75 1 98.62 448 PHE A N 1
ATOM 3513 C CA . PHE A 1 448 ? 19.547 31.969 18.562 1 98.62 448 PHE A CA 1
ATOM 3514 C C . PHE A 1 448 ? 19.516 32.906 19.766 1 98.62 448 PHE A C 1
ATOM 3516 O O . PHE A 1 448 ? 20.531 33.094 20.422 1 98.62 448 PHE A O 1
ATOM 3523 N N . VAL A 1 449 ? 18.375 33.531 20.016 1 98.56 449 VAL A N 1
ATOM 3524 C CA . VAL A 1 449 ? 18.125 34.344 21.188 1 98.56 449 VAL A CA 1
ATOM 3525 C C . VAL A 1 449 ? 16.781 33.969 21.797 1 98.56 449 VAL A C 1
ATOM 3527 O O . VAL A 1 449 ? 15.938 33.375 21.141 1 98.56 449 VAL A O 1
ATOM 3530 N N . ASN A 1 450 ? 16.594 34.312 22.984 1 98.25 450 ASN A N 1
ATOM 3531 C CA . ASN A 1 450 ? 15.367 34 23.688 1 98.25 450 ASN A CA 1
ATOM 3532 C C . ASN A 1 450 ? 14.18 34.781 23.125 1 98.25 450 ASN A C 1
ATOM 3534 O O . ASN A 1 450 ? 14.336 35.938 22.688 1 98.25 450 ASN A O 1
ATOM 3538 N N . ILE A 1 451 ? 13.078 34.188 23.172 1 98.31 451 ILE A N 1
ATOM 3539 C CA . ILE A 1 451 ? 11.82 34.875 22.906 1 98.31 451 ILE A CA 1
ATOM 3540 C C . ILE A 1 451 ? 11.227 35.406 24.219 1 98.31 451 ILE A C 1
ATOM 3542 O O . ILE A 1 451 ? 10.992 34.625 25.156 1 98.31 451 ILE A O 1
ATOM 3546 N N . THR A 1 452 ? 11 36.594 24.328 1 94.44 452 THR A N 1
ATOM 3547 C CA . THR A 1 452 ? 10.367 37.188 25.5 1 94.44 452 THR A CA 1
ATOM 3548 C C . THR A 1 452 ? 8.867 37.375 25.281 1 94.44 452 THR A C 1
ATOM 3550 O O . THR A 1 452 ? 8.445 37.969 24.281 1 94.44 452 THR A O 1
ATOM 3553 N N . THR A 1 453 ? 8.062 36.844 26.188 1 96.88 453 THR A N 1
ATOM 3554 C CA . THR A 1 453 ? 6.613 37 26.094 1 96.88 453 THR A CA 1
ATOM 3555 C C . THR A 1 453 ? 6.082 37.875 27.234 1 96.88 453 THR A C 1
ATOM 3557 O O . THR A 1 453 ? 6.828 38.219 28.141 1 96.88 453 THR A O 1
ATOM 3560 N N . SER A 1 454 ? 4.852 38.188 27.156 1 97.12 454 SER A N 1
ATOM 3561 C CA . SER A 1 454 ? 4.254 39.156 28.062 1 97.12 454 SER A CA 1
ATOM 3562 C C . SER A 1 454 ? 4.191 38.625 29.484 1 97.12 454 SER A C 1
ATOM 3564 O O . SER A 1 454 ? 4.094 39.406 30.438 1 97.12 454 SER A O 1
ATOM 3566 N N . ASP A 1 455 ? 4.23 37.375 29.625 1 96.25 455 ASP A N 1
ATOM 3567 C CA . ASP A 1 455 ? 4.188 36.812 30.969 1 96.25 455 ASP A CA 1
ATOM 3568 C C . ASP A 1 455 ? 5.582 36.75 31.578 1 96.25 455 ASP A C 1
ATOM 3570 O O . ASP A 1 455 ? 5.746 36.281 32.719 1 96.25 455 ASP A O 1
ATOM 3574 N N . GLY A 1 456 ? 6.527 37.125 30.906 1 95.81 456 GLY A N 1
ATOM 3575 C CA . GLY A 1 456 ? 7.887 37.188 31.422 1 95.81 456 GLY A CA 1
ATOM 3576 C C . GLY A 1 456 ? 8.602 35.844 31.375 1 95.81 456 GLY A C 1
ATOM 3577 O O . GLY A 1 456 ? 9.719 35.719 31.859 1 95.81 456 GLY A O 1
ATOM 3578 N N . VAL A 1 457 ? 8.016 34.875 30.781 1 95.75 457 VAL A N 1
ATOM 3579 C CA . VAL A 1 457 ? 8.594 33.531 30.672 1 95.75 457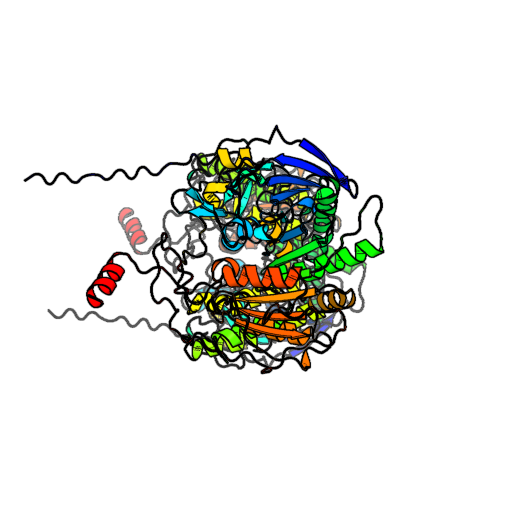 VAL A CA 1
ATOM 3580 C C . VAL A 1 457 ? 9.297 33.375 29.328 1 95.75 457 VAL A C 1
ATOM 3582 O O . VAL A 1 457 ? 8.836 33.906 28.312 1 95.75 457 VAL A O 1
ATOM 3585 N N . VAL A 1 458 ? 10.422 32.688 29.234 1 96.69 458 VAL A N 1
ATOM 3586 C CA . VAL A 1 458 ? 11.094 32.312 28 1 96.69 458 VAL A CA 1
ATOM 3587 C C . VAL A 1 458 ? 10.516 31 27.469 1 96.69 458 VAL A C 1
ATOM 3589 O O . VAL A 1 458 ? 10.93 29.922 27.875 1 96.69 458 VAL A O 1
ATOM 3592 N N . HIS A 1 459 ? 9.711 31.109 26.531 1 97.19 459 HIS A N 1
ATOM 3593 C CA . HIS A 1 459 ? 9.008 29.953 25.984 1 97.19 459 HIS A CA 1
ATOM 3594 C C . HIS A 1 459 ? 9.773 29.328 24.844 1 97.19 459 HIS A C 1
ATOM 3596 O O . HIS A 1 459 ? 9.352 28.297 24.281 1 97.19 459 HIS A O 1
ATOM 3602 N N . GLY A 1 460 ? 10.836 29.891 24.422 1 98.31 460 GLY A N 1
ATOM 3603 C CA . GLY A 1 460 ? 11.594 29.359 23.297 1 98.31 460 GLY A CA 1
ATOM 3604 C C . GLY A 1 460 ? 12.688 30.297 22.828 1 98.31 460 GLY A C 1
ATOM 3605 O O . GLY A 1 460 ? 13.016 31.266 23.5 1 98.31 460 GLY A O 1
ATOM 3606 N N . GLN A 1 461 ? 13.258 29.953 21.672 1 98.81 461 GLN A N 1
ATOM 3607 C CA . GLN A 1 461 ? 14.305 30.75 21.047 1 98.81 461 GLN A CA 1
ATOM 3608 C C . GLN A 1 461 ? 14.031 30.938 19.547 1 98.81 461 GLN A C 1
ATOM 3610 O O . GLN A 1 461 ? 13.328 30.125 18.938 1 98.81 461 GLN A O 1
ATOM 3615 N N . VAL A 1 462 ? 14.617 31.984 19.031 1 98.81 462 VAL A N 1
ATOM 3616 C CA . VAL A 1 462 ? 14.453 32.281 17.625 1 98.81 462 VAL A CA 1
ATOM 3617 C C . VAL A 1 462 ? 15.812 32.625 17 1 98.81 462 VAL A C 1
ATOM 3619 O O . VAL A 1 462 ? 16.672 33.219 17.672 1 98.81 462 VAL A O 1
ATOM 3622 N N . ARG A 1 463 ? 16.078 32.156 15.891 1 98.75 463 ARG A N 1
ATOM 3623 C CA . ARG A 1 463 ? 17.109 32.594 14.953 1 98.75 463 ARG A CA 1
ATOM 3624 C C . ARG A 1 463 ? 16.484 33.25 13.734 1 98.75 463 ARG A C 1
ATOM 3626 O O . ARG A 1 463 ? 15.734 32.625 12.984 1 98.75 463 ARG A O 1
ATOM 3633 N N . GLN A 1 464 ? 16.766 34.594 13.57 1 98.44 464 GLN A N 1
ATOM 3634 C CA . GLN A 1 464 ? 16.031 35.344 12.578 1 98.44 464 GLN A CA 1
ATOM 3635 C C . GLN A 1 464 ? 16.984 36.219 11.758 1 98.44 464 GLN A C 1
ATOM 3637 O O . GLN A 1 464 ? 17.922 36.812 12.297 1 98.44 464 GLN A O 1
ATOM 3642 N N . SER A 1 465 ? 16.797 36.25 10.508 1 97.56 465 SER A N 1
ATOM 3643 C CA . SER A 1 465 ? 17.406 37.188 9.57 1 97.56 465 SER A CA 1
ATOM 3644 C C . SER A 1 465 ? 16.328 37.875 8.719 1 97.56 465 SER A C 1
ATOM 3646 O O . SER A 1 465 ? 15.766 37.25 7.809 1 97.56 465 SER A O 1
ATOM 3648 N N . ASP A 1 466 ? 16.047 39.125 9.055 1 97 466 ASP A N 1
ATOM 3649 C CA . ASP A 1 466 ? 15 39.906 8.383 1 97 466 ASP A CA 1
ATOM 3650 C C . ASP A 1 466 ? 13.688 39.125 8.336 1 97 466 ASP A C 1
ATOM 3652 O O . ASP A 1 466 ? 13.148 38.75 9.375 1 97 466 ASP A O 1
ATOM 3656 N N . LEU A 1 467 ? 13.273 38.688 7.113 1 97.62 467 LEU A N 1
ATOM 3657 C CA . LEU A 1 467 ? 11.922 38.156 6.926 1 97.62 467 LEU A CA 1
ATOM 3658 C C . LEU A 1 467 ? 11.906 36.656 7.082 1 97.62 467 LEU A C 1
ATOM 3660 O O . LEU A 1 467 ? 10.891 36 6.824 1 97.62 467 LEU A O 1
ATOM 3664 N N . PHE A 1 468 ? 13.031 36.062 7.504 1 98.38 468 PHE A N 1
ATOM 3665 C CA . PHE A 1 468 ? 13.078 34.625 7.715 1 98.38 468 PHE A CA 1
ATOM 3666 C C . PHE A 1 468 ? 13.43 34.312 9.164 1 98.38 468 PHE A C 1
ATOM 3668 O O . PHE A 1 468 ? 14.383 34.844 9.711 1 98.38 468 PHE A O 1
ATOM 3675 N N . SER A 1 469 ? 12.672 33.438 9.742 1 98.62 469 SER A N 1
ATOM 3676 C CA . SER A 1 469 ? 12.945 33.062 11.125 1 98.62 469 SER A CA 1
ATOM 3677 C C . SER A 1 469 ? 12.695 31.578 11.359 1 98.62 469 SER A C 1
ATOM 3679 O O . SER A 1 469 ? 11.781 31 10.773 1 98.62 469 SER A O 1
ATOM 3681 N N . PHE A 1 470 ? 13.508 30.969 12.148 1 98.81 470 PHE A N 1
ATOM 3682 C CA . PHE A 1 470 ? 13.336 29.641 12.734 1 98.81 470 PHE A CA 1
ATOM 3683 C C . PHE A 1 470 ? 13.125 29.734 14.242 1 98.81 470 PHE A C 1
ATOM 3685 O O . PHE A 1 470 ? 13.945 30.328 14.953 1 98.81 470 PHE A O 1
ATOM 3692 N N . VAL A 1 471 ? 12.047 29.109 14.695 1 98.94 471 VAL A N 1
ATOM 3693 C CA . VAL A 1 471 ? 11.68 29.234 16.109 1 98.94 471 VAL A CA 1
ATOM 3694 C C . VAL A 1 471 ? 11.594 27.844 16.719 1 98.94 471 VAL A C 1
ATOM 3696 O O . VAL A 1 471 ? 10.922 26.953 16.203 1 98.94 471 VAL A O 1
ATOM 3699 N N . ARG A 1 472 ? 12.281 27.578 17.781 1 98.88 472 ARG A N 1
ATOM 3700 C CA . ARG A 1 472 ? 12.117 26.438 18.672 1 98.88 472 ARG A CA 1
ATOM 3701 C C . ARG A 1 472 ? 11.258 26.797 19.875 1 98.88 472 ARG A C 1
ATOM 3703 O O . ARG A 1 472 ? 11.594 27.719 20.641 1 98.88 472 ARG A O 1
ATOM 3710 N N . ILE A 1 473 ? 10.18 26.172 20.078 1 98.81 473 ILE A N 1
ATOM 3711 C CA . ILE A 1 473 ? 9.289 26.406 21.203 1 98.81 473 ILE A CA 1
ATOM 3712 C C . ILE A 1 473 ? 9.43 25.281 22.234 1 98.81 473 ILE A C 1
ATOM 3714 O O . ILE A 1 473 ? 9.219 24.109 21.906 1 98.81 473 ILE A O 1
ATOM 3718 N N . TYR A 1 474 ? 9.703 25.672 23.5 1 98.25 474 TYR A N 1
ATOM 3719 C CA . TYR A 1 474 ? 9.977 24.719 24.578 1 98.25 474 TYR A CA 1
ATOM 3720 C C . TYR A 1 474 ? 8.68 24.078 25.078 1 98.25 474 TYR A C 1
ATOM 3722 O O . TYR A 1 474 ? 7.613 24.703 25 1 98.25 474 TYR A O 1
ATOM 3730 N N . GLU A 1 475 ? 8.805 22.828 25.594 1 97.88 475 GLU A N 1
ATOM 3731 C CA . GLU A 1 475 ? 7.746 22.094 26.281 1 97.88 475 GLU A CA 1
ATOM 3732 C C . GLU A 1 475 ? 6.469 22.047 25.453 1 97.88 475 GLU A C 1
ATOM 3734 O O . GLU A 1 475 ? 5.379 22.312 25.953 1 97.88 475 GLU A O 1
ATOM 3739 N N . SER A 1 476 ? 6.699 21.766 24.203 1 98.44 476 SER A N 1
ATOM 3740 C CA . SER A 1 476 ? 5.598 21.766 23.25 1 98.44 476 SER A CA 1
ATOM 3741 C C . SER A 1 476 ? 5.672 20.562 22.328 1 98.44 476 SER A C 1
ATOM 3743 O O . SER A 1 476 ? 6.734 20.266 21.781 1 98.44 476 SER A O 1
ATOM 3745 N N . GLY A 1 477 ? 4.516 19.891 22.219 1 98.44 477 GLY A N 1
ATOM 3746 C CA . GLY A 1 477 ? 4.387 18.875 21.188 1 98.44 477 GLY A CA 1
ATOM 3747 C C . GLY A 1 477 ? 4.129 19.453 19.812 1 98.44 477 GLY A C 1
ATOM 3748 O O . GLY A 1 477 ? 4.539 20.578 19.531 1 98.44 477 GLY A O 1
ATOM 3749 N N . HIS A 1 478 ? 3.523 18.672 18.922 1 98.56 478 HIS A N 1
ATOM 3750 C CA . HIS A 1 478 ? 3.293 18.969 17.516 1 98.56 478 HIS A CA 1
ATOM 3751 C C . HIS A 1 478 ? 2.387 20.188 17.344 1 98.56 478 HIS A C 1
ATOM 3753 O O . HIS A 1 478 ? 2.625 21.031 16.484 1 98.56 478 HIS A O 1
ATOM 3759 N N . GLU A 1 479 ? 1.335 20.234 18.188 1 98.69 479 GLU A N 1
ATOM 3760 C CA . GLU A 1 479 ? 0.348 21.297 18.109 1 98.69 479 GLU A CA 1
ATOM 3761 C C . GLU A 1 479 ? 0.729 22.469 19.016 1 98.69 479 GLU A C 1
ATOM 3763 O O . GLU A 1 479 ? 0.058 22.719 20.016 1 98.69 479 GLU A O 1
ATOM 3768 N N . VAL A 1 480 ? 1.563 23.312 18.609 1 98.88 480 VAL A N 1
ATOM 3769 C CA . VAL A 1 480 ? 2.213 24.344 19.406 1 98.88 480 VAL A CA 1
ATOM 3770 C C . VAL A 1 480 ? 1.158 25.25 20.047 1 98.88 480 VAL A C 1
ATOM 3772 O O . VAL A 1 480 ? 1.221 25.531 21.25 1 98.88 480 VAL A O 1
ATOM 3775 N N . PRO A 1 481 ? 0.133 25.703 19.328 1 98.88 481 PRO A N 1
ATOM 3776 C CA . PRO A 1 481 ? -0.82 26.609 19.969 1 98.88 481 PRO A CA 1
ATOM 3777 C C . PRO A 1 481 ? -1.581 25.953 21.109 1 98.88 481 PRO A C 1
ATOM 3779 O O . PRO A 1 481 ? -2.115 26.656 21.984 1 98.88 481 PRO A O 1
ATOM 3782 N N . PHE A 1 482 ? -1.657 24.609 21.078 1 98.56 482 PHE A N 1
ATOM 3783 C CA . PHE A 1 482 ? -2.279 23.922 22.203 1 98.56 482 PHE A CA 1
ATOM 3784 C C . PHE A 1 482 ? -1.379 23.969 23.438 1 98.56 482 PHE A C 1
ATOM 3786 O O . PHE A 1 482 ? -1.829 24.312 24.531 1 98.56 482 PHE A O 1
ATOM 3793 N N . TYR A 1 483 ? -0.118 23.688 23.297 1 98.56 483 TYR A N 1
ATOM 3794 C CA . TYR A 1 483 ? 0.804 23.484 24.406 1 98.56 483 TYR A CA 1
ATOM 3795 C C . TYR A 1 483 ? 1.329 24.812 24.938 1 98.56 483 TYR A C 1
ATOM 3797 O O . TYR A 1 483 ? 1.632 24.938 26.125 1 98.56 483 TYR A O 1
ATOM 3805 N N . GLN A 1 484 ? 1.522 25.75 24.016 1 98.38 484 GLN A N 1
ATOM 3806 C CA . GLN A 1 484 ? 2.025 27.078 24.359 1 98.38 484 GLN A CA 1
ATOM 3807 C C . GLN A 1 484 ? 1.169 28.172 23.719 1 98.38 484 GLN A C 1
ATOM 3809 O O . GLN A 1 484 ? 1.64 28.922 22.859 1 98.38 484 GLN A O 1
ATOM 3814 N N . PRO A 1 485 ? -0.042 28.344 24.219 1 98.38 485 PRO A N 1
ATOM 3815 C CA . PRO A 1 485 ? -1.012 29.219 23.562 1 98.38 485 PRO A CA 1
ATOM 3816 C C . PRO A 1 485 ? -0.587 30.688 23.562 1 98.38 485 PRO A C 1
ATOM 3818 O O . PRO A 1 485 ? -0.717 31.375 22.547 1 98.38 485 PRO A O 1
ATOM 3821 N N . LEU A 1 486 ? -0.034 31.188 24.688 1 98.31 486 LEU A N 1
ATOM 3822 C CA . LEU A 1 486 ? 0.377 32.594 24.75 1 98.31 486 LEU A CA 1
ATOM 3823 C C . LEU A 1 486 ? 1.506 32.875 23.766 1 98.31 486 LEU A C 1
ATOM 3825 O O . LEU A 1 486 ? 1.446 33.844 23.016 1 98.31 486 LEU A O 1
ATOM 3829 N N . ALA A 1 487 ? 2.527 32.062 23.812 1 98.44 487 ALA A N 1
ATOM 3830 C CA . ALA A 1 487 ? 3.668 32.25 22.922 1 98.44 487 ALA A CA 1
ATOM 3831 C C . ALA A 1 487 ? 3.232 32.188 21.469 1 98.44 487 ALA A C 1
ATOM 3833 O O . ALA A 1 487 ? 3.74 32.938 20.625 1 98.44 487 ALA A O 1
ATOM 3834 N N . SER A 1 488 ? 2.352 31.266 21.203 1 98.75 488 SER A N 1
ATOM 3835 C CA . SER A 1 488 ? 1.84 31.109 19.844 1 98.75 488 SER A CA 1
ATOM 3836 C C . SER A 1 488 ? 1.147 32.375 19.359 1 98.75 488 SER A C 1
ATOM 3838 O O . SER A 1 488 ? 1.42 32.875 18.25 1 98.75 488 SER A O 1
ATOM 3840 N N . LEU A 1 489 ? 0.26 32.938 20.125 1 98.81 489 LEU A N 1
ATOM 3841 C CA . LEU A 1 489 ? -0.49 34.125 19.734 1 98.81 489 LEU A CA 1
ATOM 3842 C C . LEU A 1 489 ? 0.435 35.312 19.594 1 98.81 489 LEU A C 1
ATOM 3844 O O . LEU A 1 489 ? 0.327 36.094 18.625 1 98.81 489 LEU A O 1
ATOM 3848 N N . GLU A 1 490 ? 1.336 35.5 20.516 1 98.69 490 GLU A N 1
ATOM 3849 C CA . GLU A 1 490 ? 2.221 36.656 20.453 1 98.69 490 GLU A CA 1
ATOM 3850 C C . GLU A 1 490 ? 3.197 36.562 19.297 1 98.69 490 GLU A C 1
ATOM 3852 O O . GLU A 1 490 ? 3.537 37.562 18.656 1 98.69 490 GLU A O 1
ATOM 3857 N N . MET A 1 491 ? 3.717 35.344 19.047 1 98.75 491 MET A N 1
ATOM 3858 C CA . MET A 1 491 ? 4.527 35.094 17.859 1 98.75 491 MET A CA 1
ATOM 3859 C C . MET A 1 491 ? 3.764 35.469 16.594 1 98.75 491 MET A C 1
ATOM 3861 O O . MET A 1 491 ? 4.301 36.156 15.719 1 98.75 491 MET A O 1
ATOM 3865 N N . PHE A 1 492 ? 2.537 35.125 16.5 1 98.81 492 PHE A N 1
ATOM 3866 C CA . PHE A 1 492 ? 1.688 35.406 15.352 1 98.81 492 PHE A CA 1
ATOM 3867 C C . PHE A 1 492 ? 1.479 36.906 15.203 1 98.81 492 PHE A C 1
ATOM 3869 O O . PHE A 1 492 ? 1.566 37.438 14.094 1 98.81 492 PHE A O 1
ATOM 3876 N N . GLU A 1 493 ? 1.223 37.562 16.281 1 98.38 493 GLU A N 1
ATOM 3877 C CA . GLU A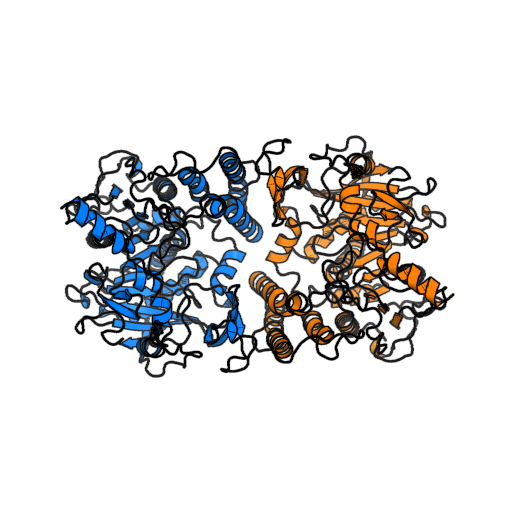 1 493 ? 1.05 39 16.266 1 98.38 493 GLU A CA 1
ATOM 3878 C C . GLU A 1 493 ? 2.291 39.688 15.719 1 98.38 493 GLU A C 1
ATOM 3880 O O . GLU A 1 493 ? 2.182 40.625 14.922 1 98.38 493 GLU A O 1
ATOM 3885 N N . ARG A 1 494 ? 3.377 39.281 16.172 1 98.69 494 ARG A N 1
ATOM 3886 C CA . ARG A 1 494 ? 4.629 39.875 15.727 1 98.69 494 ARG A CA 1
ATOM 3887 C C . ARG A 1 494 ? 4.848 39.656 14.234 1 98.69 494 ARG A C 1
ATOM 3889 O O . ARG A 1 494 ? 5.348 40.531 13.539 1 98.69 494 ARG A O 1
ATOM 3896 N N . VAL A 1 495 ? 4.512 38.469 13.766 1 98.56 495 VAL A N 1
ATOM 3897 C CA . VAL A 1 495 ? 4.613 38.156 12.344 1 98.56 495 VAL A CA 1
ATOM 3898 C C . VAL A 1 495 ? 3.723 39.094 11.539 1 98.56 495 VAL A C 1
ATOM 3900 O O . VAL A 1 495 ? 4.156 39.656 10.539 1 98.56 495 VAL A O 1
ATOM 3903 N N . LEU A 1 496 ? 2.477 39.281 11.969 1 97.69 496 LEU A N 1
ATOM 3904 C CA . LEU A 1 496 ? 1.52 40.125 11.25 1 97.69 496 LEU A CA 1
ATOM 3905 C C . LEU A 1 496 ? 2.02 41.562 11.156 1 97.69 496 LEU A C 1
ATOM 3907 O O . LEU A 1 496 ? 1.792 42.219 10.156 1 97.69 496 LEU A O 1
ATOM 3911 N N . LEU A 1 497 ? 2.697 41.938 12.203 1 96.31 497 LEU A N 1
ATOM 3912 C CA . LEU A 1 497 ? 3.15 43.344 12.273 1 96.31 497 LEU A CA 1
ATOM 3913 C C . LEU A 1 497 ? 4.547 43.469 11.68 1 96.31 497 LEU A C 1
ATOM 3915 O O . LEU A 1 497 ? 5.113 44.562 11.672 1 96.31 497 LEU A O 1
ATOM 3919 N N . ARG A 1 498 ? 5.176 42.406 11.25 1 96.5 498 ARG A N 1
ATOM 3920 C CA . ARG A 1 498 ? 6.531 42.375 10.711 1 96.5 498 ARG A CA 1
ATOM 3921 C C . ARG A 1 498 ? 7.535 42.938 11.711 1 96.5 498 ARG A C 1
ATOM 3923 O O . ARG A 1 498 ? 8.32 43.812 11.383 1 96.5 498 ARG A O 1
ATOM 3930 N N . LYS A 1 499 ? 7.387 42.406 12.836 1 97.88 499 LYS A N 1
ATOM 3931 C CA . LYS A 1 499 ? 8.32 42.719 13.914 1 97.88 499 LYS A CA 1
ATOM 3932 C C . LYS A 1 499 ? 9.211 41.531 14.227 1 97.88 499 LYS A C 1
ATOM 3934 O O . LYS A 1 499 ? 8.906 40.406 13.844 1 97.88 499 LYS A O 1
ATOM 3939 N N . ASP A 1 500 ? 10.32 41.875 14.891 1 98.19 500 ASP A N 1
ATOM 3940 C CA . ASP A 1 500 ? 11.203 40.781 15.273 1 98.19 500 ASP A CA 1
ATOM 3941 C C . ASP A 1 500 ? 10.492 39.812 16.203 1 98.19 500 ASP A C 1
ATOM 3943 O O . ASP A 1 500 ? 9.688 40.219 17.047 1 98.19 500 ASP A O 1
ATOM 3947 N N . ILE A 1 501 ? 10.852 38.562 16.109 1 98.69 501 ILE A N 1
ATOM 3948 C CA . ILE A 1 501 ? 10.141 37.5 16.828 1 98.69 501 ILE A CA 1
ATOM 3949 C C . ILE A 1 501 ? 10.609 37.469 18.281 1 98.69 501 ILE A C 1
ATOM 3951 O O . ILE A 1 501 ? 9.828 37.156 19.188 1 98.69 501 ILE A O 1
ATOM 3955 N N . ALA A 1 502 ? 11.797 37.844 18.578 1 98.56 502 ALA A N 1
ATOM 3956 C CA . ALA A 1 502 ? 12.398 37.719 19.906 1 98.56 502 ALA A CA 1
ATOM 3957 C C . ALA A 1 502 ? 11.695 38.625 20.906 1 98.56 502 ALA A C 1
ATOM 3959 O O . ALA A 1 502 ? 11.375 38.188 22.016 1 98.56 502 ALA A O 1
ATOM 3960 N N . THR A 1 503 ? 11.438 39.938 20.469 1 97.12 503 THR A N 1
ATOM 3961 C CA . THR A 1 503 ? 10.953 40.906 21.422 1 97.12 503 THR A CA 1
ATOM 3962 C C . THR A 1 503 ? 9.664 41.562 20.922 1 97.12 503 THR A C 1
ATOM 3964 O O . THR A 1 503 ? 8.891 42.094 21.719 1 97.12 503 THR A O 1
ATOM 3967 N N . GLY A 1 504 ? 9.492 41.594 19.656 1 97.25 504 GLY A N 1
ATOM 3968 C CA . GLY A 1 504 ? 8.367 42.281 19.062 1 97.25 504 GLY A CA 1
ATOM 3969 C C . GLY A 1 504 ? 8.547 43.781 19.031 1 97.25 504 GLY A C 1
ATOM 3970 O O . GLY A 1 504 ? 7.578 44.531 18.891 1 97.25 504 GLY A O 1
ATOM 3971 N N . LYS A 1 505 ? 9.758 44.312 19.094 1 96.25 505 LYS A N 1
ATOM 3972 C CA . LYS A 1 505 ? 9.977 45.75 19.234 1 96.25 505 LYS A CA 1
ATOM 3973 C C . LYS A 1 505 ? 10.547 46.344 17.938 1 96.25 505 LYS A C 1
ATOM 3975 O O . LYS A 1 505 ? 10.32 47.5 17.641 1 96.25 505 LYS A O 1
ATOM 3980 N N . GLU A 1 506 ? 11.258 45.5 17.219 1 95.44 506 GLU A N 1
ATOM 3981 C CA . GLU A 1 506 ? 11.922 46 16.016 1 95.44 506 GLU A CA 1
ATOM 3982 C C . GLU A 1 506 ? 11.086 45.719 14.773 1 95.44 506 GLU A C 1
ATOM 3984 O O . GLU A 1 506 ? 10.641 44.594 14.555 1 95.44 506 GLU A O 1
ATOM 3989 N N . HIS A 1 507 ? 10.898 46.75 13.977 1 95.88 507 HIS A N 1
ATOM 3990 C CA . HIS A 1 507 ? 10.234 46.562 12.688 1 95.88 507 HIS A CA 1
ATOM 3991 C C . HIS A 1 507 ? 11.195 46 11.641 1 95.88 507 HIS A C 1
ATOM 3993 O O . HIS A 1 507 ? 12.359 46.406 11.586 1 95.88 507 HIS A O 1
ATOM 3999 N N . LEU A 1 508 ? 10.672 45.156 10.883 1 95.12 508 LEU A N 1
ATOM 4000 C CA . LEU A 1 508 ? 11.492 44.5 9.883 1 95.12 508 LEU A CA 1
ATOM 4001 C C . LEU A 1 508 ? 11.219 45.062 8.492 1 95.12 508 LEU A C 1
ATOM 4003 O O . LEU A 1 508 ? 10.078 45.406 8.18 1 95.12 508 LEU A O 1
ATOM 4007 N N . LYS A 1 509 ? 12.289 45.125 7.699 1 86.88 509 LYS A N 1
ATOM 4008 C CA . LYS A 1 509 ? 12.211 45.469 6.277 1 86.88 509 LYS A CA 1
ATOM 4009 C C . LYS A 1 509 ? 12.734 44.312 5.414 1 86.88 509 LYS A C 1
ATOM 4011 O O . LYS A 1 509 ? 13.445 43.438 5.906 1 86.88 509 LYS A O 1
ATOM 4016 N N . THR A 1 510 ? 12.352 44.188 4.168 1 82.19 510 THR A N 1
ATOM 4017 C CA . THR A 1 510 ? 12.773 43.125 3.254 1 82.19 510 THR A CA 1
ATOM 4018 C C . THR A 1 510 ? 14.297 43.094 3.152 1 82.19 510 THR A C 1
ATOM 4020 O O . THR A 1 510 ? 14.891 42 3.133 1 82.19 510 THR A O 1
ATOM 4023 N N . LEU A 1 511 ? 15.031 44 3.174 1 82.5 511 LEU A N 1
ATOM 4024 C CA . LEU A 1 511 ? 16.484 44.094 3.146 1 82.5 511 LEU A CA 1
ATOM 4025 C C . LEU A 1 511 ? 17 45.125 4.125 1 82.5 511 LEU A C 1
ATOM 4027 O O . LEU A 1 511 ? 17.766 46.031 3.748 1 82.5 511 LEU A O 1
ATOM 4031 N N . GLY A 1 512 ? 16.531 44.812 5.312 1 88.06 512 GLY A N 1
ATOM 4032 C CA . GLY A 1 512 ? 16.844 45.812 6.309 1 88.06 512 GLY A CA 1
ATOM 4033 C C . GLY A 1 512 ? 18.109 45.531 7.078 1 88.06 512 GLY A C 1
ATOM 4034 O O . GLY A 1 512 ? 18.656 46.438 7.734 1 88.06 512 GLY A O 1
ATOM 4035 N N . GLY A 1 513 ? 18.516 44.25 7.07 1 92.06 513 GLY A N 1
ATOM 4036 C CA . GLY A 1 513 ? 19.781 43.906 7.707 1 92.06 513 GLY A CA 1
ATOM 4037 C C . GLY A 1 513 ? 19.609 43.469 9.148 1 92.06 513 GLY A C 1
ATOM 4038 O O . GLY A 1 513 ? 20.609 43.25 9.852 1 92.06 513 GLY A O 1
ATOM 4039 N N . TYR A 1 514 ? 18.406 43.281 9.57 1 96.69 514 TYR A N 1
ATOM 4040 C CA . TYR A 1 514 ? 18.172 42.781 10.922 1 96.69 514 TYR A CA 1
ATOM 4041 C C . TYR A 1 514 ? 18.641 41.344 11.07 1 96.69 514 TYR A C 1
ATOM 4043 O O . TYR A 1 514 ? 18.406 40.5 10.188 1 96.69 514 TYR A O 1
ATOM 4051 N N . ARG A 1 515 ? 19.328 41.031 12.219 1 96.88 515 ARG A N 1
ATOM 4052 C CA . ARG A 1 515 ? 19.75 39.688 12.578 1 96.88 515 ARG A CA 1
ATOM 4053 C C . ARG A 1 515 ? 19.781 39.5 14.094 1 96.88 515 ARG A C 1
ATOM 4055 O O . ARG A 1 515 ? 20.203 40.406 14.82 1 96.88 515 ARG A O 1
ATOM 4062 N N . THR A 1 516 ? 19.266 38.406 14.461 1 98.06 516 THR A N 1
ATOM 4063 C CA . THR A 1 516 ? 19.453 38.094 15.867 1 98.06 516 THR A CA 1
ATOM 4064 C C . THR A 1 516 ? 20.906 37.719 16.156 1 98.06 516 THR A C 1
ATOM 4066 O O . THR A 1 516 ? 21.562 37.094 15.32 1 98.06 516 THR A O 1
ATOM 4069 N N . ARG A 1 517 ? 21.375 38.125 17.297 1 97.5 517 ARG A N 1
ATOM 4070 C CA . ARG A 1 517 ? 22.734 37.844 17.719 1 97.5 517 ARG A CA 1
ATOM 4071 C C . ARG A 1 517 ? 22.766 36.875 18.906 1 97.5 517 ARG A C 1
ATOM 4073 O O . ARG A 1 517 ? 22.422 37.25 20.031 1 97.5 517 ARG A O 1
ATOM 4080 N N . GLY A 1 518 ? 23.156 35.781 18.609 1 97.25 518 GLY A N 1
ATOM 4081 C CA . GLY A 1 518 ? 23.219 34.75 19.625 1 97.25 518 GLY A CA 1
ATOM 4082 C C . GLY A 1 518 ? 24.031 33.531 19.188 1 97.25 518 GLY A C 1
ATOM 4083 O O . GLY A 1 518 ? 25.031 33.688 18.469 1 97.25 518 GLY A O 1
ATOM 4084 N N . THR A 1 519 ? 23.734 32.375 19.719 1 95.81 519 THR A N 1
ATOM 4085 C CA . THR A 1 519 ? 24.469 31.156 19.391 1 95.81 519 THR A CA 1
ATOM 4086 C C . THR A 1 519 ? 23.969 30.547 18.094 1 95.81 519 THR A C 1
ATOM 4088 O O . THR A 1 519 ? 22.781 30.656 17.766 1 95.81 519 THR A O 1
ATOM 4091 N N . PRO A 1 520 ? 24.797 29.953 17.438 1 91.88 520 PRO A N 1
ATOM 4092 C CA . PRO A 1 520 ? 24.391 29.344 16.156 1 91.88 520 PRO A CA 1
ATOM 4093 C C . PRO A 1 520 ? 23.438 28.156 16.344 1 91.88 520 PRO A C 1
ATOM 4095 O O . PRO A 1 520 ? 22.734 27.781 15.422 1 91.88 520 PRO A O 1
ATOM 4098 N N . THR A 1 521 ? 23.516 27.531 17.547 1 92.88 521 THR A N 1
ATOM 4099 C CA . THR A 1 521 ? 22.625 26.422 17.875 1 92.88 521 THR A CA 1
ATOM 4100 C C . THR A 1 521 ? 21.766 26.75 19.094 1 92.88 521 THR A C 1
ATOM 4102 O O . THR A 1 521 ? 22.094 27.641 19.875 1 92.88 521 THR A O 1
ATOM 4105 N N . SER A 1 522 ? 20.609 26.125 19.078 1 95.75 522 SER A N 1
ATOM 4106 C CA . SER A 1 522 ? 19.781 26.203 20.281 1 95.75 522 SER A CA 1
ATOM 4107 C C . SER A 1 522 ? 20.125 25.078 21.25 1 95.75 522 SER A C 1
ATOM 4109 O O . SER A 1 522 ? 19.812 23.922 21.016 1 95.75 522 SER A O 1
ATOM 4111 N N . ASP A 1 523 ? 20.719 25.406 22.406 1 92.31 523 ASP A N 1
ATOM 4112 C CA . ASP A 1 523 ? 21.328 24.375 23.25 1 92.31 523 ASP A CA 1
ATOM 4113 C C . ASP A 1 523 ? 20.547 24.188 24.547 1 92.31 523 ASP A C 1
ATOM 4115 O O . ASP A 1 523 ? 20.953 23.406 25.406 1 92.31 523 ASP A O 1
ATOM 4119 N N . TYR A 1 524 ? 19.5 24.906 24.656 1 94.94 524 TYR A N 1
ATOM 4120 C CA . TYR A 1 524 ? 18.719 24.781 25.891 1 94.94 524 TYR A CA 1
ATOM 4121 C C . TYR A 1 524 ? 18.234 23.344 26.062 1 94.94 524 TYR A C 1
ATOM 4123 O O . TYR A 1 524 ? 17.766 22.719 25.109 1 94.94 524 TYR A O 1
ATOM 4131 N N . ARG A 1 525 ? 18.328 22.812 27.25 1 95.56 525 ARG A N 1
ATOM 4132 C CA . ARG A 1 525 ? 17.844 21.484 27.594 1 95.56 525 ARG A CA 1
ATOM 4133 C C . ARG A 1 525 ? 16.828 21.547 28.734 1 95.56 525 ARG A C 1
ATOM 4135 O O . ARG A 1 525 ? 17.141 22.031 29.828 1 95.56 525 ARG A O 1
ATOM 4142 N N . GLU A 1 526 ? 15.688 21.062 28.594 1 94.12 526 GLU A N 1
ATOM 4143 C CA . GLU A 1 526 ? 14.617 21.078 29.578 1 94.12 526 GLU A CA 1
ATOM 4144 C C . GLU A 1 526 ? 14.875 20.078 30.703 1 94.12 526 GLU A C 1
ATOM 4146 O O . GLU A 1 526 ? 14.453 20.281 31.828 1 94.12 526 GLU A O 1
ATOM 4151 N N . GLY A 1 527 ? 15.633 19.016 30.328 1 94.25 527 GLY A N 1
ATOM 4152 C CA . GLY A 1 527 ? 15.68 17.875 31.234 1 94.25 527 GLY A CA 1
ATOM 4153 C C . GLY A 1 527 ? 14.398 17.062 31.234 1 94.25 527 GLY A C 1
ATOM 4154 O O . GLY A 1 527 ? 13.445 17.391 30.516 1 94.25 527 GLY A O 1
ATOM 4155 N N . ASN A 1 528 ? 14.25 16.094 32.031 1 93.75 528 ASN A N 1
ATOM 4156 C CA . ASN A 1 528 ? 13.133 15.156 31.922 1 93.75 528 ASN A CA 1
ATOM 4157 C C . ASN A 1 528 ? 12.031 15.484 32.938 1 93.75 528 ASN A C 1
ATOM 4159 O O . ASN A 1 528 ? 11.242 14.617 33.312 1 93.75 528 ASN A O 1
ATOM 4163 N N . GLY A 1 529 ? 12.016 16.672 33.375 1 93.31 529 GLY A N 1
ATOM 4164 C CA . GLY A 1 529 ? 11.062 17.062 34.406 1 93.31 529 GLY A CA 1
ATOM 4165 C C . GLY A 1 529 ? 9.617 17.016 33.938 1 93.31 529 GLY A C 1
ATOM 4166 O O . GLY A 1 529 ? 8.703 16.828 34.75 1 93.31 529 GLY A O 1
ATOM 4167 N N . THR A 1 530 ? 9.383 17.219 32.688 1 95.38 530 THR A N 1
ATOM 4168 C CA . THR A 1 530 ? 8.023 17.25 32.156 1 95.38 530 THR A CA 1
ATOM 4169 C C . THR A 1 530 ? 7.664 15.93 31.484 1 95.38 530 THR A C 1
ATOM 4171 O O . THR A 1 530 ? 6.578 15.789 30.922 1 95.38 530 THR A O 1
ATOM 4174 N N . VAL A 1 531 ? 8.555 14.945 31.469 1 96.81 531 VAL A N 1
ATOM 4175 C CA . VAL A 1 531 ? 8.289 13.633 30.891 1 96.81 531 VAL A CA 1
ATOM 4176 C C . VAL A 1 531 ? 7.336 12.844 31.781 1 96.81 531 VAL A C 1
ATOM 4178 O O . VAL A 1 531 ? 7.621 12.641 32.969 1 96.81 531 VAL A O 1
ATOM 4181 N N . VAL A 1 532 ? 6.254 12.43 31.25 1 96.69 532 VAL A N 1
ATOM 4182 C CA . VAL A 1 532 ? 5.223 11.719 32 1 96.69 532 VAL A CA 1
ATOM 4183 C C . VAL A 1 532 ? 5.512 10.219 31.969 1 96.69 532 VAL A C 1
ATOM 4185 O O . VAL A 1 532 ? 5.668 9.633 30.906 1 96.69 532 VAL A O 1
ATOM 4188 N N . LEU A 1 533 ? 5.465 9.547 33.094 1 94.94 533 LEU A N 1
ATOM 4189 C CA . LEU A 1 533 ? 5.969 8.188 33.188 1 94.94 533 LEU A CA 1
ATOM 4190 C C . LEU A 1 533 ? 4.824 7.191 33.344 1 94.94 533 LEU A C 1
ATOM 4192 O O . LEU A 1 533 ? 5.051 5.984 33.438 1 94.94 533 LEU A O 1
ATOM 4196 N N . LYS A 1 534 ? 3.594 7.652 33.344 1 95.38 534 LYS A N 1
ATOM 4197 C CA . LYS A 1 534 ? 2.436 6.766 33.375 1 95.38 534 LYS A CA 1
ATOM 4198 C C . LYS A 1 534 ? 1.42 7.145 32.312 1 95.38 534 LYS A C 1
ATOM 4200 O O . LYS A 1 534 ? 1.369 8.297 31.875 1 95.38 534 LYS A O 1
ATOM 4205 N N . VAL A 1 535 ? 0.618 6.172 31.891 1 96.56 535 VAL A N 1
ATOM 4206 C CA . VAL A 1 535 ? -0.472 6.457 30.953 1 96.56 535 VAL A CA 1
ATOM 4207 C C . VAL A 1 535 ? -1.548 7.281 31.656 1 96.56 535 VAL A C 1
ATOM 4209 O O . VAL A 1 535 ? -1.975 6.941 32.781 1 96.56 535 VAL A O 1
ATOM 4212 N N . LEU A 1 536 ? -1.982 8.312 31.078 1 96.12 536 LEU A N 1
ATOM 4213 C CA . LEU A 1 536 ? -2.939 9.234 31.688 1 96.12 536 LEU A CA 1
ATOM 4214 C C . LEU A 1 536 ? -4.371 8.773 31.422 1 96.12 536 LEU A C 1
ATOM 4216 O O . LEU A 1 536 ? -4.641 8.078 30.453 1 96.12 536 LEU A O 1
ATOM 4220 N N . ASP A 1 537 ? -5.164 9.242 32.344 1 94.06 537 ASP A N 1
ATOM 4221 C CA . ASP A 1 537 ? -6.59 9.031 32.125 1 94.06 537 ASP A CA 1
ATOM 4222 C C . ASP A 1 537 ? -7.082 9.797 30.906 1 94.06 537 ASP A C 1
ATOM 4224 O O . ASP A 1 537 ? -6.586 10.883 30.609 1 94.06 537 ASP A O 1
ATOM 4228 N N . SER A 1 538 ? -8.125 9.312 30.25 1 91.5 538 SER A N 1
ATOM 4229 C CA . SER A 1 538 ? -8.633 9.898 29.016 1 91.5 538 SER A CA 1
ATOM 4230 C C . SER A 1 538 ? -9.227 11.281 29.266 1 91.5 538 SER A C 1
ATOM 4232 O O . SER A 1 538 ? -9.367 12.078 28.344 1 91.5 538 SER A O 1
ATOM 4234 N N . ASN A 1 539 ? -9.562 11.602 30.5 1 89.75 539 ASN A N 1
ATOM 4235 C CA . ASN A 1 539 ? -10.18 12.891 30.812 1 89.75 539 ASN A CA 1
ATOM 4236 C C . ASN A 1 539 ? -9.18 13.836 31.469 1 89.75 539 ASN A C 1
ATOM 4238 O O . ASN A 1 539 ? -9.578 14.852 32.062 1 89.75 539 ASN A O 1
ATOM 4242 N N . ALA A 1 540 ? -7.883 13.438 31.438 1 94.31 540 ALA A N 1
ATOM 4243 C CA . ALA A 1 540 ? -6.855 14.328 31.969 1 94.31 540 ALA A CA 1
ATOM 4244 C C . ALA A 1 540 ? -6.895 15.688 31.281 1 94.31 540 ALA A C 1
ATOM 4246 O O . ALA A 1 540 ? -7.262 15.781 30.109 1 94.31 540 ALA A O 1
ATOM 4247 N N . THR A 1 541 ? -6.594 16.75 31.969 1 95.25 541 THR A N 1
ATOM 4248 C CA . THR A 1 541 ? -6.555 18.094 31.406 1 95.25 541 THR A CA 1
ATOM 4249 C C . THR A 1 541 ? -5.129 18.641 31.406 1 95.25 541 THR A C 1
ATOM 4251 O O . THR A 1 541 ? -4.32 18.281 32.25 1 95.25 541 THR A O 1
ATOM 4254 N N . TYR A 1 542 ? -4.848 19.438 30.5 1 96.19 542 TYR A N 1
ATOM 4255 C CA . TYR A 1 542 ? -3.51 19.984 30.328 1 96.19 542 TYR A CA 1
ATOM 4256 C C . TYR A 1 542 ? -3.365 21.312 31.062 1 96.19 542 TYR A C 1
ATOM 4258 O O . TYR A 1 542 ? -4.293 22.125 31.078 1 96.19 542 TYR A O 1
ATOM 4266 N N . ASN A 1 543 ? -2.213 21.562 31.719 1 95.88 543 ASN A N 1
ATOM 4267 C CA . ASN A 1 543 ? -1.859 22.781 32.438 1 95.88 543 ASN A CA 1
ATOM 4268 C C . ASN A 1 543 ? -0.705 23.516 31.781 1 95.88 543 ASN A C 1
ATOM 4270 O O . ASN A 1 543 ? 0.446 23.094 31.859 1 95.88 543 ASN A O 1
ATOM 4274 N N . THR A 1 544 ? -0.959 24.703 31.188 1 95.12 544 THR A N 1
ATOM 4275 C CA . THR A 1 544 ? 0.046 25.438 30.422 1 95.12 544 THR A CA 1
ATOM 4276 C C . THR A 1 544 ? 1.044 26.125 31.359 1 95.12 544 THR A C 1
ATOM 4278 O O . THR A 1 544 ? 2.117 26.547 30.922 1 95.12 544 THR A O 1
ATOM 4281 N N . THR A 1 545 ? 0.674 26.219 32.594 1 93.06 545 THR A N 1
ATOM 4282 C CA . THR A 1 545 ? 1.612 26.75 33.594 1 93.06 545 THR A CA 1
ATOM 4283 C C . THR A 1 545 ? 2.646 25.703 33.969 1 93.06 545 THR A C 1
ATOM 4285 O O . THR A 1 545 ? 3.838 26 34.094 1 93.06 545 THR A O 1
ATOM 4288 N N . LEU A 1 546 ? 2.178 24.484 34.094 1 93.75 546 LEU A N 1
ATOM 4289 C CA . LEU A 1 546 ? 3.064 23.391 34.469 1 93.75 546 LEU A CA 1
ATOM 4290 C C . LEU A 1 546 ? 3.67 22.75 33.219 1 93.75 546 LEU A C 1
ATOM 4292 O O . LEU A 1 546 ? 4.617 21.969 33.312 1 93.75 546 LEU A O 1
ATOM 4296 N N . ASN A 1 547 ? 3.107 23.156 32.094 1 96 547 ASN A N 1
ATOM 4297 C CA . ASN A 1 547 ? 3.492 22.531 30.828 1 96 547 ASN A CA 1
ATOM 4298 C C . ASN A 1 547 ? 3.365 21.016 30.891 1 96 547 ASN A C 1
ATOM 4300 O O . ASN A 1 547 ? 4.289 20.297 30.516 1 96 547 ASN A O 1
ATOM 4304 N N . GLY A 1 548 ? 2.287 20.5 31.391 1 95.69 548 GLY A N 1
ATOM 4305 C CA . GLY A 1 548 ? 1.983 19.094 31.609 1 95.69 548 GLY A CA 1
ATOM 4306 C C . GLY A 1 548 ? 0.573 18.859 32.125 1 95.69 548 GLY A C 1
ATOM 4307 O O . GLY A 1 548 ? -0.243 19.781 32.156 1 95.69 548 GLY A O 1
ATOM 4308 N N . PRO A 1 549 ? 0.314 17.609 32.406 1 96.12 549 PRO A N 1
ATOM 4309 C CA . PRO A 1 549 ? -1.028 17.312 32.906 1 96.12 549 PRO A CA 1
ATOM 4310 C C . PRO A 1 549 ? -1.297 17.938 34.281 1 96.12 549 PRO A C 1
ATOM 4312 O O . PRO A 1 549 ? -0.386 18.031 35.094 1 96.12 549 PRO A O 1
ATOM 4315 N N . ASN A 1 550 ? -2.59 18.375 34.469 1 94.12 550 ASN A N 1
ATOM 4316 C CA . ASN A 1 550 ? -2.994 18.75 35.812 1 94.12 550 ASN A CA 1
ATOM 4317 C C . ASN A 1 550 ? -2.852 17.594 36.781 1 94.12 550 ASN A C 1
ATOM 4319 O O . ASN A 1 550 ? -3.156 16.438 36.438 1 94.12 550 ASN A O 1
ATOM 4323 N N . PRO A 1 551 ? -2.291 17.922 37.938 1 86.19 551 PRO A N 1
ATOM 4324 C CA . PRO A 1 551 ? -2.17 16.844 38.906 1 86.19 551 PRO A CA 1
ATOM 4325 C C . PRO A 1 551 ? -3.52 16.25 39.312 1 86.19 551 PRO A C 1
ATOM 4327 O O . PRO A 1 551 ? -4.535 16.953 39.312 1 86.19 551 PRO A O 1
ATOM 4330 N N . SER A 1 552 ? -3.604 14.852 39.344 1 68.44 552 SER A N 1
ATOM 4331 C CA . SER A 1 552 ? -4.84 14.203 39.781 1 68.44 552 SER A CA 1
ATOM 4332 C C . SER A 1 552 ? -5.309 14.719 41.125 1 68.44 552 SER A C 1
ATOM 4334 O O . SER A 1 552 ? -4.496 15.156 41.938 1 68.44 552 SER A O 1
ATOM 4336 N N . ASP A 1 553 ? -6.605 15.125 41.312 1 53.47 553 ASP A N 1
ATOM 4337 C CA . ASP A 1 553 ? -7.203 15.578 42.562 1 53.47 553 ASP A CA 1
ATOM 4338 C C . ASP A 1 553 ? -6.637 14.805 43.75 1 53.47 553 ASP A C 1
ATOM 4340 O O . ASP A 1 553 ? -6.477 15.359 44.844 1 53.47 553 ASP A O 1
ATOM 4344 N N . LEU A 1 554 ? -6.426 13.469 43.875 1 47.03 554 LEU A N 1
ATOM 4345 C CA . LEU A 1 554 ? -5.922 12.789 45.062 1 47.03 554 LEU A CA 1
ATOM 4346 C C . LEU A 1 554 ? -4.5 13.234 45.406 1 47.03 554 LEU A C 1
ATOM 4348 O O . LEU A 1 554 ? -4.066 13.164 46.531 1 47.03 554 LEU A O 1
ATOM 4352 N N . ALA A 1 555 ? -3.65 13.594 44.562 1 46.12 555 ALA A N 1
ATOM 4353 C CA . ALA A 1 555 ? -2.279 14.016 44.844 1 46.12 555 ALA A CA 1
ATOM 4354 C C . ALA A 1 555 ? -2.227 15.5 45.219 1 46.12 555 ALA A C 1
ATOM 4356 O O . ALA A 1 555 ? -1.377 15.914 46 1 46.12 555 ALA A O 1
ATOM 4357 N N . SER A 1 556 ? -3.027 16.297 44.656 1 40.53 556 SER A N 1
ATOM 4358 C CA . SER A 1 556 ? -3.086 17.703 45.031 1 40.53 556 SER A CA 1
ATOM 4359 C C . SER A 1 556 ? -3.508 17.859 46.5 1 40.53 556 SER A C 1
ATOM 4361 O O . SER A 1 556 ? -3.27 18.891 47.125 1 40.53 556 SER A O 1
ATOM 4363 N N . ALA A 1 557 ? -4.215 17.016 46.969 1 46.91 557 ALA A N 1
ATOM 4364 C CA . ALA A 1 557 ? -4.504 16.984 48.406 1 46.91 557 ALA A CA 1
ATOM 4365 C C . ALA A 1 557 ? -3.248 16.656 49.188 1 46.91 557 ALA A C 1
ATOM 4367 O O . ALA A 1 557 ? -3.057 17.172 50.312 1 46.91 557 ALA A O 1
ATOM 4368 N N . ARG A 1 558 ? -2.492 15.812 48.656 1 43.09 558 ARG A N 1
ATOM 4369 C CA . ARG A 1 558 ? -1.307 15.461 49.438 1 43.09 558 ARG A CA 1
ATOM 4370 C C . ARG A 1 558 ? -0.291 16.609 49.438 1 43.09 558 ARG A C 1
ATOM 4372 O O . ARG A 1 558 ? 0.495 16.75 50.375 1 43.09 558 ARG A O 1
ATOM 4379 N N . LEU A 1 559 ? -0.131 17.219 48.375 1 37.09 559 LEU A N 1
ATOM 4380 C CA . LEU A 1 559 ? 0.793 18.344 48.344 1 37.09 559 LEU A CA 1
ATOM 4381 C C . LEU A 1 559 ? 0.291 19.484 49.219 1 37.09 559 LEU A C 1
ATOM 4383 O O . LEU A 1 559 ? 1.087 20.188 49.844 1 37.09 559 LEU A O 1
ATOM 4387 N N . ARG A 1 560 ? -0.901 19.734 49.281 1 40.81 560 ARG A N 1
ATOM 4388 C CA . ARG A 1 560 ? -1.361 20.672 50.281 1 40.81 560 ARG A CA 1
ATOM 4389 C C . ARG A 1 560 ? -1.137 20.125 51.688 1 40.81 560 ARG A C 1
ATOM 4391 O O . ARG A 1 560 ? -0.99 20.906 52.656 1 40.81 560 ARG A O 1
ATOM 4398 N N . ARG A 1 561 ? -1.287 18.828 51.844 1 40.12 561 ARG A N 1
ATOM 4399 C CA . ARG A 1 561 ? -1.079 18.328 53.219 1 40.12 561 ARG A CA 1
ATOM 4400 C C . ARG A 1 561 ? 0.391 18.422 53.594 1 40.12 561 ARG A C 1
ATOM 4402 O O . ARG A 1 561 ? 0.724 18.391 54.781 1 40.12 561 ARG A O 1
ATOM 4409 N N . ARG A 1 562 ? 1.229 18.172 52.594 1 38.25 562 ARG A N 1
ATOM 4410 C CA . ARG A 1 562 ? 2.605 18.312 53.062 1 38.25 562 ARG A CA 1
ATOM 4411 C C . ARG A 1 562 ? 2.973 19.781 53.25 1 38.25 562 ARG A C 1
ATOM 4413 O O . ARG A 1 562 ? 4.027 20.094 53.812 1 38.25 562 ARG A O 1
ATOM 4420 N N . GLY A 1 563 ? 2.379 20.594 52.406 1 29.59 563 GLY A N 1
ATOM 4421 C CA . GLY A 1 563 ? 2.709 21.969 52.719 1 29.59 563 GLY A CA 1
ATOM 4422 C C . GLY A 1 563 ? 2.008 22.469 53.969 1 29.59 563 GLY A C 1
ATOM 4423 O O . GLY A 1 563 ? 2.195 23.609 54.375 1 29.59 563 GLY A O 1
ATOM 4424 N N . ASN A 1 564 ? 0.97 21.844 54.375 1 28.73 564 ASN A N 1
ATOM 4425 C CA . ASN A 1 564 ? 0.649 22.25 55.75 1 28.73 564 ASN A CA 1
ATOM 4426 C C . ASN A 1 564 ? 1.433 21.453 56.781 1 28.73 564 ASN A C 1
ATOM 4428 O O . ASN A 1 564 ? 1.582 20.234 56.625 1 28.73 564 ASN A O 1
ATOM 4432 N N . MET B 1 1 ? 8.422 -46.188 43.688 1 24.55 1 MET B N 1
ATOM 4433 C CA . MET B 1 1 ? 8.617 -46.531 42.281 1 24.55 1 MET B CA 1
ATOM 4434 C C . MET B 1 1 ? 8.773 -45.25 41.438 1 24.55 1 MET B C 1
ATOM 4436 O O . MET B 1 1 ? 7.863 -44.438 41.406 1 24.55 1 MET B O 1
ATOM 4440 N N . VAL B 1 2 ? 10.047 -44.781 41.312 1 27.28 2 VAL B N 1
ATOM 4441 C CA . VAL B 1 2 ? 10.656 -43.562 40.75 1 27.28 2 VAL B CA 1
ATOM 4442 C C . VAL B 1 2 ? 10.453 -43.562 39.219 1 27.28 2 VAL B C 1
ATOM 4444 O O . VAL B 1 2 ? 10.969 -44.438 38.531 1 27.28 2 VAL B O 1
ATOM 4447 N N . LEU B 1 3 ? 9.18 -43.25 38.844 1 29.97 3 LEU B N 1
ATOM 4448 C CA . LEU B 1 3 ? 8.859 -43.219 37.406 1 29.97 3 LEU B CA 1
ATOM 4449 C C . LEU B 1 3 ? 9.852 -42.375 36.625 1 29.97 3 LEU B C 1
ATOM 4451 O O . LEU B 1 3 ? 10.039 -41.188 36.969 1 29.97 3 LEU B O 1
ATOM 4455 N N . TYR B 1 4 ? 10.898 -43.031 36.062 1 29.88 4 TYR B N 1
ATOM 4456 C CA . TYR B 1 4 ? 11.914 -42.469 35.219 1 29.88 4 TYR B CA 1
ATOM 4457 C C . TYR B 1 4 ? 11.281 -41.844 33.969 1 29.88 4 TYR B C 1
ATOM 4459 O O . TYR B 1 4 ? 10.602 -42.5 33.188 1 29.88 4 TYR B O 1
ATOM 4467 N N . THR B 1 5 ? 10.828 -40.562 34.062 1 27.09 5 THR B N 1
ATOM 4468 C CA . THR B 1 5 ? 10.352 -39.75 32.969 1 27.09 5 THR B CA 1
ATOM 4469 C C . THR B 1 5 ? 11.383 -39.75 31.828 1 27.09 5 THR B C 1
ATOM 4471 O O . THR B 1 5 ? 12.492 -39.25 32.031 1 27.09 5 THR B O 1
ATOM 4474 N N . LYS B 1 6 ? 11.352 -40.75 31.016 1 30.14 6 LYS B N 1
ATOM 4475 C CA . LYS B 1 6 ? 12.227 -40.812 29.844 1 30.14 6 LYS B CA 1
ATOM 4476 C C . LYS B 1 6 ? 12.07 -39.562 28.984 1 30.14 6 LYS B C 1
ATOM 4478 O O . LYS B 1 6 ? 10.977 -39.25 28.5 1 30.14 6 LYS B O 1
ATOM 4483 N N . LEU B 1 7 ? 12.969 -38.594 29.125 1 30.03 7 LEU B N 1
ATOM 4484 C CA . LEU B 1 7 ? 13.172 -37.406 28.328 1 30.03 7 LEU B CA 1
ATOM 4485 C C . LEU B 1 7 ? 13.438 -37.75 26.875 1 30.03 7 LEU B C 1
ATOM 4487 O O . LEU B 1 7 ? 14.445 -38.406 26.562 1 30.03 7 LEU B O 1
ATOM 4491 N N . PHE B 1 8 ? 12.43 -38.125 26.109 1 29.11 8 PHE B N 1
ATOM 4492 C CA . PHE B 1 8 ? 12.672 -38.312 24.688 1 29.11 8 PHE B CA 1
ATOM 4493 C C . PHE B 1 8 ? 13.297 -37.062 24.078 1 29.11 8 PHE B C 1
ATOM 4495 O O . PHE B 1 8 ? 12.695 -35.969 24.094 1 29.11 8 PHE B O 1
ATOM 4502 N N . LEU B 1 9 ? 14.625 -37 24.047 1 29.12 9 LEU B N 1
ATOM 4503 C CA . LEU B 1 9 ? 15.383 -36 23.297 1 29.12 9 LEU B CA 1
ATOM 4504 C C . LEU B 1 9 ? 15.094 -36.125 21.797 1 29.12 9 LEU B C 1
ATOM 4506 O O . LEU B 1 9 ? 15.508 -37.094 21.156 1 29.12 9 LEU B O 1
ATOM 4510 N N . ALA B 1 10 ? 13.977 -35.719 21.312 1 33.19 10 ALA B N 1
ATOM 4511 C CA . ALA B 1 10 ? 13.875 -35.625 19.844 1 33.19 10 ALA B CA 1
ATOM 4512 C C . ALA B 1 10 ? 15.102 -34.969 19.25 1 33.19 10 ALA B C 1
ATOM 4514 O O . ALA B 1 10 ? 15.445 -33.844 19.609 1 33.19 10 ALA B O 1
ATOM 4515 N N . VAL B 1 11 ? 15.977 -35.75 18.75 1 32.19 11 VAL B N 1
ATOM 4516 C CA . VAL B 1 11 ? 17.062 -35.281 17.891 1 32.19 11 VAL B CA 1
ATOM 4517 C C . VAL B 1 11 ? 16.5 -34.406 16.766 1 32.19 11 VAL B C 1
ATOM 4519 O O . VAL B 1 11 ? 15.82 -34.906 15.867 1 32.19 11 VAL B O 1
ATOM 4522 N N . LEU B 1 12 ? 15.977 -33.219 17 1 32.88 12 LEU B N 1
ATOM 4523 C CA . LEU B 1 12 ? 15.789 -32.281 15.914 1 32.88 12 LEU B CA 1
ATOM 4524 C C . LEU B 1 12 ? 17.031 -32.219 15.031 1 32.88 12 LEU B C 1
ATOM 4526 O O . LEU B 1 12 ? 18.125 -31.875 15.492 1 32.88 12 LEU B O 1
ATOM 4530 N N . ALA B 1 13 ? 17.125 -33.062 14.125 1 34.91 13 ALA B N 1
ATOM 4531 C CA . ALA B 1 13 ? 18.156 -32.875 13.102 1 34.91 13 ALA B CA 1
ATOM 4532 C C . ALA B 1 13 ? 18.312 -31.406 12.734 1 34.91 13 ALA B C 1
ATOM 4534 O O . ALA B 1 13 ? 17.422 -30.812 12.117 1 34.91 13 ALA B O 1
ATOM 4535 N N . ASN B 1 14 ? 18.891 -30.531 13.5 1 38.09 14 ASN B N 1
ATOM 4536 C CA . ASN B 1 14 ? 19.297 -29.141 13.266 1 38.09 14 ASN B CA 1
ATOM 4537 C C . ASN B 1 14 ? 19.969 -28.969 11.906 1 38.09 14 ASN B C 1
ATOM 4539 O O . ASN B 1 14 ? 21.156 -29.25 11.75 1 38.09 14 ASN B O 1
ATOM 4543 N N . TYR B 1 15 ? 19.281 -29.25 10.852 1 40.69 15 TYR B N 1
ATOM 4544 C CA . TYR B 1 15 ? 19.922 -28.781 9.633 1 40.69 15 TYR B CA 1
ATOM 4545 C C . TYR B 1 15 ? 20.438 -27.359 9.805 1 40.69 15 TYR B C 1
ATOM 4547 O O . TYR B 1 15 ? 19.734 -26.484 10.328 1 40.69 15 TYR B O 1
ATOM 4555 N N . ALA B 1 16 ? 21.719 -27.25 9.805 1 45.94 16 ALA B N 1
ATOM 4556 C CA . ALA B 1 16 ? 22.344 -25.938 9.898 1 45.94 16 ALA B CA 1
ATOM 4557 C C . ALA B 1 16 ? 21.844 -25.016 8.781 1 45.94 16 ALA B C 1
ATOM 4559 O O . ALA B 1 16 ? 21.953 -25.359 7.602 1 45.94 16 ALA B O 1
ATOM 4560 N N . THR B 1 17 ? 20.797 -24.266 8.875 1 55.03 17 THR B N 1
ATOM 4561 C CA . THR B 1 17 ? 20.406 -23.219 7.93 1 55.03 17 THR B CA 1
ATOM 4562 C C . THR B 1 17 ? 21.578 -22.312 7.609 1 55.03 17 THR B C 1
ATOM 4564 O O . THR B 1 17 ? 22.328 -21.922 8.508 1 55.03 17 THR B O 1
ATOM 4567 N N . ALA B 1 18 ? 22.078 -22.391 6.328 1 60.5 18 ALA B N 1
ATOM 4568 C CA . ALA B 1 18 ? 23.094 -21.422 5.926 1 60.5 18 ALA B CA 1
ATOM 4569 C C . ALA B 1 18 ? 22.609 -19.984 6.164 1 60.5 18 ALA B C 1
ATOM 4571 O O . ALA B 1 18 ? 21.594 -19.578 5.609 1 60.5 18 ALA B O 1
ATOM 4572 N N . GLN B 1 19 ? 23.219 -19.422 6.996 1 81.06 19 GLN B N 1
ATOM 4573 C CA . GLN B 1 19 ? 22.781 -18.047 7.238 1 81.06 19 GLN B CA 1
ATOM 4574 C C . GLN B 1 19 ? 23.078 -17.156 6.031 1 81.06 19 GLN B C 1
ATOM 4576 O O . GLN B 1 19 ? 22.172 -16.797 5.285 1 81.06 19 GLN B O 1
ATOM 4581 N N . PHE B 1 20 ? 24.406 -17.094 5.547 1 96.12 20 PHE B N 1
ATOM 4582 C CA . PHE B 1 20 ? 24.75 -16.328 4.355 1 96.12 20 PHE B CA 1
ATOM 4583 C C . PHE B 1 20 ? 25.266 -17.25 3.252 1 96.12 20 PHE B C 1
ATOM 4585 O O . PHE B 1 20 ? 26.141 -18.062 3.482 1 96.12 20 PHE B O 1
ATOM 4592 N N . VAL B 1 21 ? 24.734 -17.188 2.027 1 97.75 21 VAL B N 1
ATOM 4593 C CA . VAL B 1 21 ? 25 -18.078 0.906 1 97.75 21 VAL B CA 1
ATOM 4594 C C . VAL B 1 21 ? 26.188 -17.547 0.105 1 97.75 21 VAL B C 1
ATOM 4596 O O . VAL B 1 21 ? 26.141 -16.453 -0.456 1 97.75 21 VAL B O 1
ATOM 4599 N N . PRO B 1 22 ? 27.297 -18.25 0.015 1 96.12 22 PRO B N 1
ATOM 4600 C CA . PRO B 1 22 ? 28.422 -17.797 -0.792 1 96.12 22 PRO B CA 1
ATOM 4601 C C . PRO B 1 22 ? 28.141 -17.859 -2.293 1 96.12 22 PRO B C 1
ATOM 4603 O O . PRO B 1 22 ? 27.328 -18.672 -2.736 1 96.12 22 PRO B O 1
ATOM 4606 N N . ALA B 1 23 ? 28.797 -17.047 -3.051 1 96.19 23 ALA B N 1
ATOM 4607 C CA . ALA B 1 23 ? 28.688 -17.109 -4.504 1 96.19 23 ALA B CA 1
ATOM 4608 C C . ALA B 1 23 ? 29.094 -18.484 -5.023 1 96.19 23 ALA B C 1
ATOM 4610 O O . ALA B 1 23 ? 30.078 -19.078 -4.555 1 96.19 23 ALA B O 1
ATOM 4611 N N . PRO B 1 24 ? 28.344 -19 -5.953 1 96.88 24 PRO B N 1
ATOM 4612 C CA . PRO B 1 24 ? 28.781 -20.266 -6.539 1 96.88 24 PRO B CA 1
ATOM 4613 C C . PRO B 1 24 ? 30.078 -20.125 -7.328 1 96.88 24 PRO B C 1
ATOM 4615 O O . PRO B 1 24 ? 30.297 -19.125 -8 1 96.88 24 PRO B O 1
ATOM 4618 N N . THR B 1 25 ? 30.953 -21.109 -7.301 1 95.56 25 THR B N 1
ATOM 4619 C CA . THR B 1 25 ? 32.25 -21.016 -7.938 1 95.56 25 THR B CA 1
ATOM 4620 C C . THR B 1 25 ? 32.406 -22.078 -9.031 1 95.56 25 THR B C 1
ATOM 4622 O O . THR B 1 25 ? 33.438 -22.109 -9.727 1 95.56 25 THR B O 1
ATOM 4625 N N . ASP B 1 26 ? 31.484 -22.922 -9.188 1 97.69 26 ASP B N 1
ATOM 4626 C CA . ASP B 1 26 ? 31.672 -24.062 -10.07 1 97.69 26 ASP B CA 1
ATOM 4627 C C . ASP B 1 26 ? 30.625 -24.078 -11.18 1 97.69 26 ASP B C 1
ATOM 4629 O O . ASP B 1 26 ? 30.25 -25.141 -11.688 1 97.69 26 ASP B O 1
ATOM 4633 N N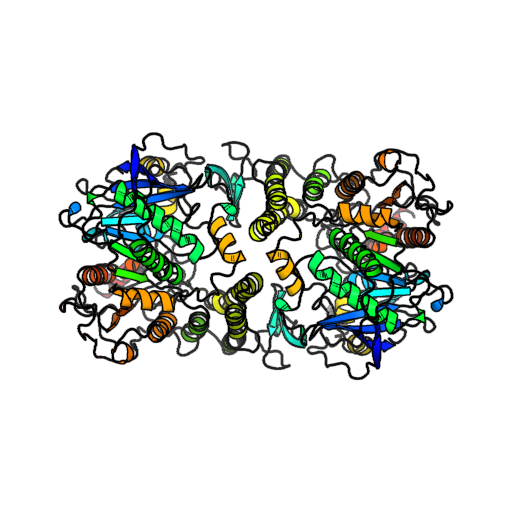 . LEU B 1 27 ? 30.078 -22.938 -11.484 1 98.38 27 LEU B N 1
ATOM 4634 C CA . LEU B 1 27 ? 29.188 -22.875 -12.633 1 98.38 27 LEU B CA 1
ATOM 4635 C C . LEU B 1 27 ? 29.969 -22.766 -13.938 1 98.38 27 LEU B C 1
ATOM 4637 O O . LEU B 1 27 ? 30.984 -22.078 -14 1 98.38 27 LEU B O 1
ATOM 4641 N N . LEU B 1 28 ? 29.516 -23.469 -14.922 1 98.44 28 LEU B N 1
ATOM 4642 C CA . LEU B 1 28 ? 30.031 -23.328 -16.281 1 98.44 28 LEU B CA 1
ATOM 4643 C C . LEU B 1 28 ? 29.25 -22.266 -17.047 1 98.44 28 LEU B C 1
ATOM 4645 O O . LEU B 1 28 ? 28.047 -22.062 -16.797 1 98.44 28 LEU B O 1
ATOM 4649 N N . THR B 1 29 ? 29.875 -21.578 -17.953 1 98.12 29 THR B N 1
ATOM 4650 C CA . THR B 1 29 ? 29.203 -20.547 -18.734 1 98.12 29 THR B CA 1
ATOM 4651 C C . THR B 1 29 ? 29.109 -20.953 -20.203 1 98.12 29 THR B C 1
ATOM 4653 O O . THR B 1 29 ? 30.078 -21.469 -20.766 1 98.12 29 THR B O 1
ATOM 4656 N N . LYS B 1 30 ? 28.016 -20.797 -20.703 1 97.38 30 LYS B N 1
ATOM 4657 C CA . LYS B 1 30 ? 27.75 -20.984 -22.125 1 97.38 30 LYS B CA 1
ATOM 4658 C C . LYS B 1 30 ? 26.984 -19.812 -22.719 1 97.38 30 LYS B C 1
ATOM 4660 O O . LYS B 1 30 ? 26.156 -19.203 -22.031 1 97.38 30 LYS B O 1
ATOM 4665 N N . LYS B 1 31 ? 27.281 -19.516 -23.953 1 96.62 31 LYS B N 1
ATOM 4666 C CA . LYS B 1 31 ? 26.531 -18.469 -24.641 1 96.62 31 LYS B CA 1
ATOM 4667 C C . LYS B 1 31 ? 25.25 -19.016 -25.234 1 96.62 31 LYS B C 1
ATOM 4669 O O . LYS B 1 31 ? 25.266 -20.016 -25.969 1 96.62 31 LYS B O 1
ATOM 4674 N N . GLY B 1 32 ? 24.219 -18.406 -24.875 1 97.25 32 GLY B N 1
ATOM 4675 C CA . GLY B 1 32 ? 22.938 -18.75 -25.453 1 97.25 32 GLY B CA 1
ATOM 4676 C C . GLY B 1 32 ? 22.562 -17.891 -26.656 1 97.25 32 GLY B C 1
ATOM 4677 O O . GLY B 1 32 ? 23.406 -17.172 -27.172 1 97.25 32 GLY B O 1
ATOM 4678 N N . HIS B 1 33 ? 21.375 -18.109 -27.125 1 97.62 33 HIS B N 1
ATOM 4679 C CA . HIS B 1 33 ? 20.859 -17.266 -28.203 1 97.62 33 HIS B CA 1
ATOM 4680 C C . HIS B 1 33 ? 20.547 -15.867 -27.688 1 97.62 33 HIS B C 1
ATOM 4682 O O . HIS B 1 33 ? 20.516 -15.641 -26.469 1 97.62 33 HIS B O 1
ATOM 4688 N N . ALA B 1 34 ? 20.359 -14.875 -28.625 1 97.38 34 ALA B N 1
ATOM 4689 C CA . ALA B 1 34 ? 20 -13.484 -28.359 1 97.38 34 ALA B CA 1
ATOM 4690 C C . ALA B 1 34 ? 21.031 -12.812 -27.453 1 97.38 34 ALA B C 1
ATOM 4692 O O . ALA B 1 34 ? 20.719 -11.898 -26.703 1 97.38 34 ALA B O 1
ATOM 4693 N N . GLY B 1 35 ? 22.188 -13.391 -27.422 1 96.62 35 GLY B N 1
ATOM 4694 C CA . GLY B 1 35 ? 23.297 -12.797 -26.703 1 96.62 35 GLY B CA 1
ATOM 4695 C C . GLY B 1 35 ? 23.219 -13.031 -25.203 1 96.62 35 GLY B C 1
ATOM 4696 O O . GLY B 1 35 ? 23.859 -12.312 -24.422 1 96.62 35 GLY B O 1
ATOM 4697 N N . ILE B 1 36 ? 22.469 -14.023 -24.734 1 98.38 36 ILE B N 1
ATOM 4698 C CA . ILE B 1 36 ? 22.266 -14.266 -23.312 1 98.38 36 ILE B CA 1
ATOM 4699 C C . ILE B 1 36 ? 23.297 -15.266 -22.797 1 98.38 36 ILE B C 1
ATOM 4701 O O . ILE B 1 36 ? 23.406 -16.375 -23.312 1 98.38 36 ILE B O 1
ATOM 4705 N N . ASP B 1 37 ? 24.031 -14.859 -21.781 1 98.38 37 ASP B N 1
ATOM 4706 C CA . ASP B 1 37 ? 24.922 -15.797 -21.125 1 98.38 37 ASP B CA 1
ATOM 4707 C C . ASP B 1 37 ? 24.172 -16.703 -20.156 1 98.38 37 ASP B C 1
ATOM 4709 O O . ASP B 1 37 ? 23.266 -16.234 -19.438 1 98.38 37 ASP B O 1
ATOM 4713 N N . VAL B 1 38 ? 24.547 -17.953 -20.203 1 98.75 38 VAL B N 1
ATOM 4714 C CA . VAL B 1 38 ? 23.969 -18.938 -19.297 1 98.75 38 VAL B CA 1
ATOM 4715 C C . VAL B 1 38 ? 25.047 -19.547 -18.422 1 98.75 38 VAL B C 1
ATOM 4717 O O . VAL B 1 38 ? 26.047 -20.062 -18.922 1 98.75 38 VAL B O 1
ATOM 4720 N N . ARG B 1 39 ? 24.859 -19.438 -17.109 1 98.81 39 ARG B N 1
ATOM 4721 C CA . ARG B 1 39 ? 25.719 -20.109 -16.141 1 98.81 39 ARG B CA 1
ATOM 4722 C C . ARG B 1 39 ? 25 -21.312 -15.523 1 98.81 39 ARG B C 1
ATOM 4724 O O . ARG B 1 39 ? 23.828 -21.219 -15.148 1 98.81 39 ARG B O 1
ATOM 4731 N N . TYR B 1 40 ? 25.703 -22.484 -15.5 1 98.75 40 TYR B N 1
ATOM 4732 C CA . TYR B 1 40 ? 24.953 -23.656 -15.07 1 98.75 40 TYR B CA 1
ATOM 4733 C C . TYR B 1 40 ? 25.891 -24.719 -14.492 1 98.75 40 TYR B C 1
ATOM 4735 O O . TYR B 1 40 ? 27.109 -24.594 -14.586 1 98.75 40 TYR B O 1
ATOM 4743 N N . LYS B 1 41 ? 25.281 -25.719 -13.867 1 98.69 41 LYS B N 1
ATOM 4744 C CA . LYS B 1 41 ? 25.953 -26.938 -13.445 1 98.69 41 LYS B CA 1
ATOM 4745 C C . LYS B 1 41 ? 25 -28.125 -13.469 1 98.69 41 LYS B C 1
ATOM 4747 O O . LYS B 1 41 ? 23.781 -27.953 -13.461 1 98.69 41 LYS B O 1
ATOM 4752 N N . GLU B 1 42 ? 25.609 -29.281 -13.578 1 98.44 42 GLU B N 1
ATOM 4753 C CA . GLU B 1 42 ? 24.812 -30.5 -13.414 1 98.44 42 GLU B CA 1
ATOM 4754 C C . GLU B 1 42 ? 24.484 -30.75 -11.945 1 98.44 42 GLU B C 1
ATOM 4756 O O . GLU B 1 42 ? 25.344 -30.609 -11.07 1 98.44 42 GLU B O 1
ATOM 4761 N N . VAL B 1 43 ? 23.25 -31 -11.648 1 98.75 43 VAL B N 1
ATOM 4762 C CA . VAL B 1 43 ? 22.812 -31.25 -10.289 1 98.75 43 VAL B CA 1
ATOM 4763 C C . VAL B 1 43 ? 22.953 -32.75 -9.969 1 98.75 43 VAL B C 1
ATOM 4765 O O . VAL B 1 43 ? 22.484 -33.594 -10.719 1 98.75 43 VAL B O 1
ATOM 4768 N N . PRO B 1 44 ? 23.562 -33.094 -8.867 1 98 44 PRO B N 1
ATOM 4769 C CA . PRO B 1 44 ? 23.766 -34.5 -8.539 1 98 44 PRO B CA 1
ATOM 4770 C C . PRO B 1 44 ? 22.469 -35.281 -8.328 1 98 44 PRO B C 1
ATOM 4772 O O . PRO B 1 44 ? 21.516 -34.75 -7.746 1 98 44 PRO B O 1
ATOM 4775 N N . PRO B 1 45 ? 22.484 -36.5 -8.82 1 96.75 45 PRO B N 1
ATOM 4776 C CA . PRO B 1 45 ? 21.328 -37.344 -8.492 1 96.75 45 PRO B CA 1
ATOM 4777 C C . PRO B 1 45 ? 21.047 -37.406 -6.992 1 96.75 45 PRO B C 1
ATOM 4779 O O . PRO B 1 45 ? 21.969 -37.438 -6.188 1 96.75 45 PRO B O 1
ATOM 4782 N N . GLY B 1 46 ? 19.797 -37.375 -6.641 1 96.62 46 GLY B N 1
ATOM 4783 C CA . GLY B 1 46 ? 19.438 -37.469 -5.234 1 96.62 46 GLY B CA 1
ATOM 4784 C C . GLY B 1 46 ? 19.047 -36.125 -4.613 1 96.62 46 GLY B C 1
ATOM 4785 O O . GLY B 1 46 ? 18.359 -36.094 -3.596 1 96.62 46 GLY B O 1
ATOM 4786 N N . ILE B 1 47 ? 19.5 -35.062 -5.227 1 98.44 47 ILE B N 1
ATOM 4787 C CA . ILE B 1 47 ? 19.094 -33.75 -4.73 1 98.44 47 ILE B CA 1
ATOM 4788 C C . ILE B 1 47 ? 17.594 -33.562 -4.969 1 98.44 47 ILE B C 1
ATOM 4790 O O . ILE B 1 47 ? 16.891 -33.031 -4.109 1 98.44 47 ILE B O 1
ATOM 4794 N N . CYS B 1 48 ? 17.125 -33.938 -6.145 1 98.44 48 CYS B N 1
ATOM 4795 C CA . CYS B 1 48 ? 15.711 -34.031 -6.461 1 98.44 48 CYS B CA 1
ATOM 4796 C C . CYS B 1 48 ? 15.43 -35.281 -7.293 1 98.44 48 CYS B C 1
ATOM 4798 O O . CYS B 1 48 ? 15.039 -36.312 -6.758 1 98.44 48 CYS B O 1
ATOM 4800 N N . GLU B 1 49 ? 15.844 -35.25 -8.547 1 97.69 49 GLU B N 1
ATOM 4801 C CA . GLU B 1 49 ? 15.742 -36.438 -9.352 1 97.69 49 GLU B CA 1
ATOM 4802 C C . GLU B 1 49 ? 16.578 -37.594 -8.758 1 97.69 49 GLU B C 1
ATOM 4804 O O . GLU B 1 49 ? 17.781 -37.438 -8.57 1 97.69 49 GLU B O 1
ATOM 4809 N N . GLN B 1 50 ? 15.969 -38.75 -8.516 1 95.31 50 GLN B N 1
ATOM 4810 C CA . GLN B 1 50 ? 16.625 -39.844 -7.809 1 95.31 50 GLN B CA 1
ATOM 4811 C C . GLN B 1 50 ? 17.25 -40.812 -8.781 1 95.31 50 GLN B C 1
ATOM 4813 O O . GLN B 1 50 ? 18.125 -41.594 -8.414 1 95.31 50 GLN B O 1
ATOM 4818 N N . ASP B 1 51 ? 16.766 -40.844 -9.977 1 96.25 51 ASP B N 1
ATOM 4819 C CA . ASP B 1 51 ? 17.312 -41.75 -11 1 96.25 51 ASP B CA 1
ATOM 4820 C C . ASP B 1 51 ? 18.672 -41.219 -11.508 1 96.25 51 ASP B C 1
ATOM 4822 O O . ASP B 1 51 ? 18.734 -40.188 -12.172 1 96.25 51 ASP B O 1
ATOM 4826 N N . PRO B 1 52 ? 19.734 -41.938 -11.32 1 95.88 52 PRO B N 1
ATOM 4827 C CA . PRO B 1 52 ? 21.047 -41.438 -11.727 1 95.88 52 PRO B CA 1
ATOM 4828 C C . PRO B 1 52 ? 21.219 -41.375 -13.242 1 95.88 52 PRO B C 1
ATOM 4830 O O . PRO B 1 52 ? 22.172 -40.781 -13.734 1 95.88 52 PRO B O 1
ATOM 4833 N N . ASN B 1 53 ? 20.375 -42 -13.961 1 95.69 53 ASN B N 1
ATOM 4834 C CA . ASN B 1 53 ? 20.469 -42 -15.414 1 95.69 53 ASN B CA 1
ATOM 4835 C C . ASN B 1 53 ? 19.703 -40.812 -16.031 1 95.69 53 ASN B C 1
ATOM 4837 O O . ASN B 1 53 ? 19.75 -40.625 -17.25 1 95.69 53 ASN B O 1
ATOM 4841 N N . VAL B 1 54 ? 19 -40.125 -15.305 1 97.56 54 VAL B N 1
ATOM 4842 C CA . VAL B 1 54 ? 18.266 -38.938 -15.742 1 97.56 54 VAL B CA 1
ATOM 4843 C C . VAL B 1 54 ? 19 -37.656 -15.273 1 97.56 54 VAL B C 1
ATOM 4845 O O . VAL B 1 54 ? 19.109 -37.406 -14.07 1 97.56 54 VAL B O 1
ATOM 4848 N N . LYS B 1 55 ? 19.406 -36.844 -16.156 1 98 55 LYS B N 1
ATOM 4849 C CA . LYS B 1 55 ? 20.234 -35.688 -15.805 1 98 55 LYS B CA 1
ATOM 4850 C C . LYS B 1 55 ? 19.375 -34.5 -15.398 1 98 55 LYS B C 1
ATOM 4852 O O . LYS B 1 55 ? 18.219 -34.375 -15.828 1 98 55 LYS B O 1
ATOM 4857 N N . SER B 1 56 ? 19.938 -33.719 -14.609 1 98.5 56 SER B N 1
ATOM 4858 C CA . SER B 1 56 ? 19.375 -32.438 -14.18 1 98.5 56 SER B CA 1
ATOM 4859 C C . SER B 1 56 ? 20.438 -31.344 -14.141 1 98.5 56 SER B C 1
ATOM 4861 O O . SER B 1 56 ? 21.594 -31.609 -13.828 1 98.5 56 SER B O 1
ATOM 4863 N N . TYR B 1 57 ? 20.031 -30.156 -14.578 1 98.69 57 TYR B N 1
ATOM 4864 C CA . TYR B 1 57 ? 20.875 -28.984 -14.547 1 98.69 57 TYR B CA 1
ATOM 4865 C C . TYR B 1 57 ? 20.172 -27.812 -13.875 1 98.69 57 TYR B C 1
ATOM 4867 O O . TYR B 1 57 ? 18.938 -27.719 -13.922 1 98.69 57 TYR B O 1
ATOM 4875 N N . SER B 1 58 ? 20.875 -27 -13.227 1 98.81 58 SER B N 1
ATOM 4876 C CA . SER B 1 58 ? 20.375 -25.719 -12.719 1 98.81 58 SER B CA 1
ATOM 4877 C C . SER B 1 58 ? 21.375 -24.594 -12.992 1 98.81 58 SER B C 1
ATOM 4879 O O . SER B 1 58 ? 22.547 -24.844 -13.258 1 98.81 58 SER B O 1
ATOM 4881 N N . GLY B 1 59 ? 20.812 -23.391 -13.016 1 98.44 59 GLY B N 1
ATOM 4882 C CA . GLY B 1 59 ? 21.672 -22.25 -13.266 1 98.44 59 GLY B CA 1
ATOM 4883 C C . GLY B 1 59 ? 20.922 -20.953 -13.469 1 98.44 59 GLY B C 1
ATOM 4884 O O . GLY B 1 59 ? 19.844 -20.75 -12.883 1 98.44 59 GLY B O 1
ATOM 4885 N N . TYR B 1 60 ? 21.594 -20.016 -14.172 1 98.81 60 TYR B N 1
ATOM 4886 C CA . TYR B 1 60 ? 21.062 -18.672 -14.344 1 98.81 60 TYR B CA 1
ATOM 4887 C C . TYR B 1 60 ? 21.141 -18.234 -15.805 1 98.81 60 TYR B C 1
ATOM 4889 O O . TYR B 1 60 ? 22.125 -18.531 -16.5 1 98.81 60 TYR B O 1
ATOM 4897 N N . ALA B 1 61 ? 20.125 -17.656 -16.297 1 98.88 61 ALA B N 1
ATOM 4898 C CA . ALA B 1 61 ? 20.203 -16.828 -17.5 1 98.88 61 ALA B CA 1
ATOM 4899 C C . ALA B 1 61 ? 20.422 -15.359 -17.156 1 98.88 61 ALA B C 1
ATOM 4901 O O . ALA B 1 61 ? 19.641 -14.773 -16.406 1 98.88 61 ALA B O 1
ATOM 4902 N N . ASP B 1 62 ? 21.469 -14.758 -17.625 1 98.62 62 ASP B N 1
ATOM 4903 C CA . ASP B 1 62 ? 21.781 -13.359 -17.344 1 98.62 62 ASP B CA 1
ATOM 4904 C C . ASP B 1 62 ? 21.109 -12.438 -18.359 1 98.62 62 ASP B C 1
ATOM 4906 O O . ASP B 1 62 ? 21.703 -12.062 -19.359 1 98.62 62 ASP B O 1
ATOM 4910 N N . VAL B 1 63 ? 19.938 -11.984 -18.062 1 98.5 63 VAL B N 1
ATOM 4911 C CA . VAL B 1 63 ? 19.062 -11.383 -19.062 1 98.5 63 VAL B CA 1
ATOM 4912 C C . VAL B 1 63 ? 19.266 -9.867 -19.094 1 98.5 63 VAL B C 1
ATOM 4914 O O . VAL B 1 63 ? 18.719 -9.18 -19.953 1 98.5 63 VAL B O 1
ATOM 4917 N N . GLY B 1 64 ? 20.031 -9.367 -18.25 1 97.12 64 GLY B N 1
ATOM 4918 C CA . GLY B 1 64 ? 20.391 -7.957 -18.172 1 97.12 64 GLY B CA 1
ATOM 4919 C C . GLY B 1 64 ? 21.406 -7.668 -17.078 1 97.12 64 GLY B C 1
ATOM 4920 O O . GLY B 1 64 ? 21.797 -8.57 -16.328 1 97.12 64 GLY B O 1
ATOM 4921 N N . GLU B 1 65 ? 21.797 -6.379 -17.016 1 96.44 65 GLU B N 1
ATOM 4922 C CA . GLU B 1 65 ? 22.703 -5.996 -15.953 1 96.44 65 GLU B CA 1
ATOM 4923 C C . GLU B 1 65 ? 22.078 -6.219 -14.578 1 96.44 65 GLU B C 1
ATOM 4925 O O . GLU B 1 65 ? 21.016 -5.652 -14.273 1 96.44 65 GLU B O 1
ATOM 4930 N N . ASP B 1 66 ? 22.594 -7.121 -13.797 1 97.31 66 ASP B N 1
ATOM 4931 C CA . ASP B 1 66 ? 22.172 -7.488 -12.445 1 97.31 66 ASP B CA 1
ATOM 4932 C C . ASP B 1 66 ? 20.812 -8.164 -12.453 1 97.31 66 ASP B C 1
ATOM 4934 O O . ASP B 1 66 ? 20.031 -8.016 -11.508 1 97.31 66 ASP B O 1
ATOM 4938 N N . GLU B 1 67 ? 20.438 -8.695 -13.492 1 98.31 67 GLU B N 1
ATOM 4939 C CA . GLU B 1 67 ? 19.219 -9.5 -13.609 1 98.31 67 GLU B CA 1
ATOM 4940 C C . GLU B 1 67 ? 19.547 -10.938 -13.992 1 98.31 67 GLU B C 1
ATOM 4942 O O . GLU B 1 67 ? 19.734 -11.25 -15.172 1 98.31 67 GLU B O 1
ATOM 4947 N N . HIS B 1 68 ? 19.516 -11.844 -13.055 1 98.69 68 HIS B N 1
ATOM 4948 C CA . HIS B 1 68 ? 19.906 -13.234 -13.211 1 98.69 68 HIS B CA 1
ATOM 4949 C C . HIS B 1 68 ? 18.766 -14.172 -12.875 1 98.69 68 HIS B C 1
ATOM 4951 O O . HIS B 1 68 ? 18.391 -14.328 -11.711 1 98.69 68 HIS B O 1
ATOM 4957 N N . ILE B 1 69 ? 18.234 -14.797 -13.859 1 98.88 69 ILE B N 1
ATOM 4958 C CA . ILE B 1 69 ? 17.031 -15.602 -13.703 1 98.88 69 ILE B CA 1
ATOM 4959 C C . ILE B 1 69 ? 17.406 -17.062 -13.469 1 98.88 69 ILE B C 1
ATOM 4961 O O . ILE B 1 69 ? 18.016 -17.688 -14.336 1 98.88 69 ILE B O 1
ATOM 4965 N N . PHE B 1 70 ? 17.016 -17.578 -12.312 1 98.88 70 PHE B N 1
ATOM 4966 C CA . PHE B 1 70 ? 17.312 -18.969 -11.945 1 98.88 70 PHE B CA 1
ATOM 4967 C C . PHE B 1 70 ? 16.375 -19.922 -12.656 1 98.88 70 PHE B C 1
ATOM 4969 O O . PHE B 1 70 ? 15.172 -19.641 -12.797 1 98.88 70 PHE B O 1
ATOM 4976 N N . TRP B 1 71 ? 16.922 -21.016 -13.102 1 98.88 71 TRP B N 1
ATOM 4977 C CA . TRP B 1 71 ? 16.125 -22.109 -13.664 1 98.88 71 TRP B CA 1
ATOM 4978 C C . TRP B 1 71 ? 16.656 -23.453 -13.219 1 98.88 71 TRP B C 1
ATOM 4980 O O . TRP B 1 71 ? 17.844 -23.594 -12.898 1 98.88 71 TRP B O 1
ATOM 4990 N N . TRP B 1 72 ? 15.828 -24.406 -13.102 1 98.94 72 TRP B N 1
ATOM 4991 C CA . TRP B 1 72 ? 16.141 -25.797 -12.766 1 98.94 72 TRP B CA 1
ATOM 4992 C C . TRP B 1 72 ? 15.523 -26.75 -13.789 1 98.94 72 TRP B C 1
ATOM 4994 O O . TRP B 1 72 ? 14.305 -26.812 -13.93 1 98.94 72 TRP B O 1
ATOM 5004 N N . PHE B 1 73 ? 16.406 -27.484 -14.516 1 98.88 73 PHE B N 1
ATOM 5005 C CA . PHE B 1 73 ? 16.031 -28.312 -15.648 1 98.88 73 PHE B CA 1
ATOM 5006 C C . PHE B 1 73 ? 16.109 -29.797 -15.281 1 98.88 73 PHE B C 1
ATOM 5008 O O . PHE B 1 73 ? 17.031 -30.219 -14.578 1 98.88 73 PHE B O 1
ATOM 5015 N N . PHE B 1 74 ? 15.133 -30.609 -15.828 1 98.81 74 PHE B N 1
ATOM 5016 C CA . PHE B 1 74 ? 15.125 -32.062 -15.695 1 98.81 74 PHE B CA 1
ATOM 5017 C C . PHE B 1 74 ? 14.875 -32.75 -17.047 1 98.81 74 PHE B C 1
ATOM 5019 O O . PHE B 1 74 ? 13.922 -32.406 -17.75 1 98.81 74 PHE B O 1
ATOM 5026 N N . GLU B 1 75 ? 15.68 -33.719 -17.391 1 98.62 75 GLU B N 1
ATOM 5027 C CA . GLU B 1 75 ? 15.461 -34.531 -18.578 1 98.62 75 GLU B CA 1
ATOM 5028 C C . GLU B 1 75 ? 14.188 -35.375 -18.438 1 98.62 75 GLU B C 1
ATOM 5030 O O . GLU B 1 75 ? 13.797 -35.719 -17.328 1 98.62 75 GLU B O 1
ATOM 5035 N N . ALA B 1 76 ? 13.641 -35.625 -19.562 1 98.38 76 ALA B N 1
ATOM 5036 C CA . ALA B 1 76 ? 12.531 -36.562 -19.594 1 98.38 76 ALA B CA 1
ATOM 5037 C C . ALA B 1 76 ? 12.977 -37.938 -19.094 1 98.38 76 ALA B C 1
ATOM 5039 O O . ALA B 1 76 ? 14.07 -38.406 -19.422 1 98.38 76 ALA B O 1
ATOM 5040 N N . ARG B 1 77 ? 12.086 -38.594 -18.328 1 97.69 77 ARG B N 1
ATOM 5041 C CA . ARG B 1 77 ? 12.391 -39.906 -17.766 1 97.69 77 ARG B CA 1
ATOM 5042 C C . ARG B 1 77 ? 12.188 -41 -18.781 1 97.69 77 ARG B C 1
ATOM 5044 O O . ARG B 1 77 ? 12.945 -41.969 -18.812 1 97.69 77 ARG B O 1
ATOM 5051 N N . ASN B 1 78 ? 11.125 -40.844 -19.5 1 96.06 78 ASN B N 1
ATOM 5052 C CA . ASN B 1 78 ? 10.797 -41.875 -20.469 1 96.06 78 ASN B CA 1
ATOM 5053 C C . ASN B 1 78 ? 11.219 -41.5 -21.891 1 96.06 78 ASN B C 1
ATOM 5055 O O . ASN B 1 78 ? 10.836 -40.438 -22.375 1 96.06 78 ASN B O 1
ATOM 5059 N N . GLY B 1 79 ? 12 -42.344 -22.531 1 92.94 79 GLY B N 1
ATOM 5060 C CA . GLY B 1 79 ? 12.508 -42.062 -23.859 1 92.94 79 GLY B CA 1
ATOM 5061 C C . GLY B 1 79 ? 13.812 -41.281 -23.844 1 92.94 79 GLY B C 1
ATOM 5062 O O . GLY B 1 79 ? 14.383 -41.062 -22.781 1 92.94 79 GLY B O 1
ATOM 5063 N N . ASP B 1 80 ? 14.273 -40.906 -25.062 1 96.19 80 ASP B N 1
ATOM 5064 C CA . ASP B 1 80 ? 15.461 -40.062 -25.203 1 96.19 80 ASP B CA 1
ATOM 5065 C C . ASP B 1 80 ? 15.133 -38.594 -24.953 1 96.19 80 ASP B C 1
ATOM 5067 O O . ASP B 1 80 ? 14.336 -38 -25.672 1 96.19 80 ASP B O 1
ATOM 5071 N N . PRO B 1 81 ? 15.734 -38.031 -23.953 1 97.44 81 PRO B N 1
ATOM 5072 C CA . PRO B 1 81 ? 15.461 -36.625 -23.641 1 97.44 81 PRO B CA 1
ATOM 5073 C C . PRO B 1 81 ? 15.688 -35.719 -24.844 1 97.44 81 PRO B C 1
ATOM 5075 O O . PRO B 1 81 ? 15.055 -34.656 -24.953 1 97.44 81 PRO B O 1
ATOM 5078 N N . LYS B 1 82 ? 16.5 -36.062 -25.766 1 96.75 82 LYS B N 1
ATOM 5079 C CA . LYS B 1 82 ? 16.797 -35.25 -26.938 1 96.75 82 LYS B CA 1
ATOM 5080 C C . LYS B 1 82 ? 15.617 -35.25 -27.906 1 96.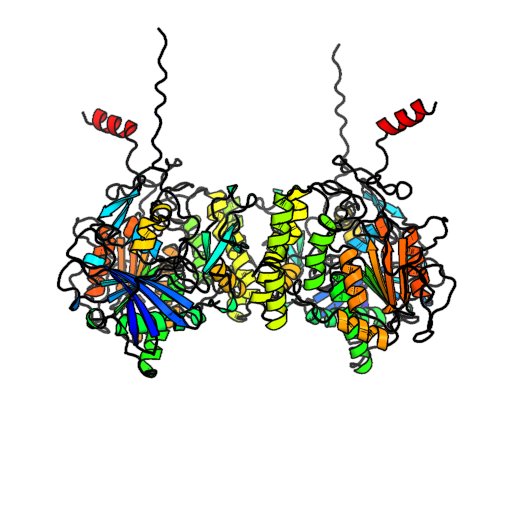75 82 LYS B C 1
ATOM 5082 O O . LYS B 1 82 ? 15.516 -34.344 -28.766 1 96.75 82 LYS B O 1
ATOM 5087 N N . ASP B 1 83 ? 14.812 -36.25 -27.766 1 95.81 83 ASP B N 1
ATOM 5088 C CA . ASP B 1 83 ? 13.648 -36.344 -28.641 1 95.81 83 ASP B CA 1
ATOM 5089 C C . ASP B 1 83 ? 12.391 -35.844 -27.938 1 95.81 83 ASP B C 1
ATOM 5091 O O . ASP B 1 83 ? 11.336 -35.688 -28.562 1 95.81 83 ASP B O 1
ATOM 5095 N N . ALA B 1 84 ? 12.5 -35.594 -26.641 1 97.56 84 ALA B N 1
ATOM 5096 C CA . ALA B 1 84 ? 11.352 -35.188 -25.859 1 97.56 84 ALA B CA 1
ATOM 5097 C C . ALA B 1 84 ? 11.086 -33.688 -26.031 1 97.56 84 ALA B C 1
ATOM 5099 O O . ALA B 1 84 ? 12.016 -32.906 -26.281 1 97.56 84 ALA B O 1
ATOM 5100 N N . PRO B 1 85 ? 9.836 -33.281 -25.969 1 97.81 85 PRO B N 1
ATOM 5101 C CA . PRO B 1 85 ? 9.562 -31.828 -25.984 1 97.81 85 PRO B CA 1
ATOM 5102 C C . PRO B 1 85 ? 10.078 -31.125 -24.734 1 97.81 85 PRO B C 1
ATOM 5104 O O . PRO B 1 85 ? 10.438 -31.781 -23.75 1 97.81 85 PRO B O 1
ATOM 5107 N N . LEU B 1 86 ? 10.18 -29.797 -24.812 1 98.69 86 LEU B N 1
ATOM 5108 C CA . LEU B 1 86 ? 10.555 -28.969 -23.672 1 98.69 86 LEU B CA 1
ATOM 5109 C C . LEU B 1 86 ? 9.336 -28.234 -23.109 1 98.69 86 LEU B C 1
ATOM 5111 O O . LEU B 1 86 ? 8.602 -27.578 -23.844 1 98.69 86 LEU B O 1
ATOM 5115 N N . THR B 1 87 ? 9.078 -28.422 -21.875 1 98.81 87 THR B N 1
ATOM 5116 C CA . THR B 1 87 ? 8.008 -27.703 -21.188 1 98.81 87 THR B CA 1
ATOM 5117 C C . THR B 1 87 ? 8.578 -26.797 -20.094 1 98.81 87 THR B C 1
ATOM 5119 O O . THR B 1 87 ? 9.375 -27.25 -19.266 1 98.81 87 THR B O 1
ATOM 5122 N N . VAL B 1 88 ? 8.156 -25.578 -20.109 1 98.81 88 VAL B N 1
ATOM 5123 C CA . VAL B 1 88 ? 8.531 -24.656 -19.047 1 98.81 88 VAL B CA 1
ATOM 5124 C C . VAL B 1 88 ? 7.375 -24.516 -18.062 1 98.81 88 VAL B C 1
ATOM 5126 O O . VAL B 1 88 ? 6.207 -24.5 -18.453 1 98.81 88 VAL B O 1
ATOM 5129 N N . TRP B 1 89 ? 7.742 -24.406 -16.828 1 98.88 89 TRP B N 1
ATOM 5130 C CA . TRP B 1 89 ? 6.797 -24.094 -15.758 1 98.88 89 TRP B CA 1
ATOM 5131 C C . TRP B 1 89 ? 7.191 -22.812 -15.031 1 98.88 89 TRP B C 1
ATOM 5133 O O . TRP B 1 89 ? 8.344 -22.656 -14.617 1 98.88 89 TRP B O 1
ATOM 5143 N N . ILE B 1 90 ? 6.219 -21.891 -14.836 1 98.75 90 ILE B N 1
ATOM 5144 C CA . ILE B 1 90 ? 6.383 -20.75 -13.938 1 98.75 90 ILE B CA 1
ATOM 5145 C C . ILE B 1 90 ? 5.16 -20.641 -13.031 1 98.75 90 ILE B C 1
ATOM 5147 O O . ILE B 1 90 ? 4.035 -20.906 -13.453 1 98.75 90 ILE B O 1
ATOM 5151 N N . ASN B 1 91 ? 5.395 -20.312 -11.789 1 98.5 91 ASN B N 1
ATOM 5152 C CA . ASN B 1 91 ? 4.293 -19.984 -10.883 1 98.5 91 ASN B CA 1
ATOM 5153 C C . ASN B 1 91 ? 3.803 -18.547 -11.086 1 98.5 91 ASN B C 1
ATOM 5155 O O . ASN B 1 91 ? 4.422 -17.781 -11.812 1 98.5 91 ASN B O 1
ATOM 5159 N N . GLY B 1 92 ? 2.682 -18.312 -10.453 1 96.75 92 GLY B N 1
ATOM 5160 C CA . GLY B 1 92 ? 2.098 -16.984 -10.57 1 96.75 92 GLY B CA 1
ATOM 5161 C C . GLY B 1 92 ? 2.604 -16.016 -9.523 1 96.75 92 GLY B C 1
ATOM 5162 O O . GLY B 1 92 ? 3.814 -15.859 -9.344 1 96.75 92 GLY B O 1
ATOM 5163 N N . GLY B 1 93 ? 1.71 -15.453 -8.844 1 93.88 93 GLY B N 1
ATOM 5164 C CA . GLY B 1 93 ? 1.97 -14.414 -7.863 1 93.88 93 GLY B CA 1
ATOM 5165 C C . GLY B 1 93 ? 1.157 -13.156 -8.094 1 93.88 93 GLY B C 1
ATOM 5166 O O . GLY B 1 93 ? -0.072 -13.172 -8.008 1 93.88 93 GLY B O 1
ATOM 5167 N N . PRO B 1 94 ? 1.783 -12.219 -8.688 1 94.88 94 PRO B N 1
ATOM 5168 C CA . PRO B 1 94 ? 3.129 -12.133 -9.258 1 94.88 94 PRO B CA 1
ATOM 5169 C C . PRO B 1 94 ? 4.227 -12.188 -8.195 1 94.88 94 PRO B C 1
ATOM 5171 O O . PRO B 1 94 ? 4.062 -11.641 -7.105 1 94.88 94 PRO B O 1
ATOM 5174 N N . GLY B 1 95 ? 5.203 -12.969 -8.477 1 96.19 95 GLY B N 1
ATOM 5175 C CA . GLY B 1 95 ? 6.367 -13.016 -7.609 1 96.19 95 GLY B CA 1
ATOM 5176 C C . GLY B 1 95 ? 6.504 -14.336 -6.871 1 96.19 95 GLY B C 1
ATOM 5177 O O . GLY B 1 95 ? 7.281 -14.445 -5.922 1 96.19 95 GLY B O 1
ATOM 5178 N N . SER B 1 96 ? 5.75 -15.359 -7.25 1 98 96 SER B N 1
ATOM 5179 C CA . SER B 1 96 ? 5.863 -16.672 -6.621 1 98 96 SER B CA 1
ATOM 5180 C C . SER B 1 96 ? 6.914 -17.531 -7.316 1 98 96 SER B C 1
ATOM 5182 O O . SER B 1 96 ? 7.023 -17.516 -8.547 1 98 96 SER B O 1
ATOM 5184 N N . SER B 1 97 ? 7.602 -18.281 -6.574 1 98.62 97 SER B N 1
ATOM 5185 C CA . SER B 1 97 ? 8.68 -19.125 -7.086 1 98.62 97 SER B CA 1
ATOM 5186 C C . SER B 1 97 ? 8.125 -20.375 -7.773 1 98.62 97 SER B C 1
ATOM 5188 O O . SER B 1 97 ? 7.145 -20.969 -7.309 1 98.62 97 SER B O 1
ATOM 5190 N N . SER B 1 98 ? 8.844 -20.828 -8.75 1 98.81 98 SER B N 1
ATOM 5191 C CA . SER B 1 98 ? 8.477 -22.047 -9.477 1 98.81 98 SER B CA 1
ATOM 5192 C C . SER B 1 98 ? 8.891 -23.297 -8.711 1 98.81 98 SER B C 1
ATOM 5194 O O . SER B 1 98 ? 8.484 -24.406 -9.062 1 98.81 98 SER B O 1
ATOM 5196 N N . MET B 1 99 ? 9.633 -23.078 -7.613 1 98.81 99 MET B N 1
ATOM 5197 C CA . MET B 1 99 ? 9.961 -24.219 -6.758 1 98.81 99 MET B CA 1
ATOM 5198 C C . MET B 1 99 ? 8.711 -24.75 -6.066 1 98.81 99 MET B C 1
ATOM 5200 O O . MET B 1 99 ? 8.68 -25.906 -5.652 1 98.81 99 MET B O 1
ATOM 5204 N N . ILE B 1 100 ? 7.703 -23.922 -6.02 1 98.69 100 ILE B N 1
ATOM 5205 C CA . ILE B 1 100 ? 6.422 -24.406 -5.523 1 98.69 100 ILE B CA 1
ATOM 5206 C C . ILE B 1 100 ? 5.918 -25.531 -6.422 1 98.69 100 ILE B C 1
ATOM 5208 O O . ILE B 1 100 ? 5.652 -26.641 -5.945 1 98.69 100 ILE B O 1
ATOM 5212 N N . GLY B 1 101 ? 5.848 -25.266 -7.711 1 98.69 101 GLY B N 1
ATOM 5213 C CA . GLY B 1 101 ? 5.438 -26.297 -8.656 1 98.69 101 GLY B CA 1
ATOM 5214 C C . GLY B 1 101 ? 6.371 -27.5 -8.68 1 98.69 101 GLY B C 1
ATOM 5215 O O . GLY B 1 101 ? 5.918 -28.641 -8.781 1 98.69 101 GLY B O 1
ATOM 5216 N N . LEU B 1 102 ? 7.625 -27.25 -8.539 1 98.88 102 LEU B N 1
ATOM 5217 C CA . LEU B 1 102 ? 8.633 -28.297 -8.609 1 98.88 102 LEU B CA 1
ATOM 5218 C C . LEU B 1 102 ? 8.477 -29.266 -7.445 1 98.88 102 LEU B C 1
ATOM 5220 O O . LEU B 1 102 ? 8.484 -30.484 -7.645 1 98.88 102 LEU B O 1
ATOM 5224 N N . PHE B 1 103 ? 8.273 -28.734 -6.285 1 98.69 103 PHE B N 1
ATOM 5225 C CA . PHE B 1 103 ? 8.391 -29.609 -5.113 1 98.69 103 PHE B CA 1
ATOM 5226 C C . PHE B 1 103 ? 7.012 -30.016 -4.613 1 98.69 103 PHE B C 1
ATOM 5228 O O . PHE B 1 103 ? 6.867 -31.062 -3.975 1 98.69 103 PHE B O 1
ATOM 5235 N N . GLN B 1 104 ? 5.98 -29.234 -4.895 1 98.12 104 GLN B N 1
ATOM 5236 C CA . GLN B 1 104 ? 4.656 -29.547 -4.363 1 98.12 104 GLN B CA 1
ATOM 5237 C C . GLN B 1 104 ? 3.787 -30.219 -5.418 1 98.12 104 GLN B C 1
ATOM 5239 O O . GLN B 1 104 ? 2.832 -30.922 -5.082 1 98.12 104 GLN B O 1
ATOM 5244 N N . GLU B 1 105 ? 4.148 -30.031 -6.684 1 98.38 105 GLU B N 1
ATOM 5245 C CA . GLU B 1 105 ? 3.166 -30.375 -7.703 1 98.38 105 GLU B CA 1
ATOM 5246 C C . GLU B 1 105 ? 3.748 -31.344 -8.727 1 98.38 105 GLU B C 1
ATOM 5248 O O . GLU B 1 105 ? 3.771 -32.562 -8.5 1 98.38 105 GLU B O 1
ATOM 5253 N N . LEU B 1 106 ? 4.367 -30.938 -9.75 1 98.25 106 LEU B N 1
ATOM 5254 C CA . LEU B 1 106 ? 4.551 -31.734 -10.953 1 98.25 106 LEU B CA 1
ATOM 5255 C C . LEU B 1 106 ? 6.023 -32.062 -11.164 1 98.25 106 LEU B C 1
ATOM 5257 O O . LEU B 1 106 ? 6.391 -32.656 -12.18 1 98.25 106 LEU B O 1
ATOM 5261 N N . GLY B 1 107 ? 6.898 -31.703 -10.242 1 98.62 107 GLY B N 1
ATOM 5262 C CA . GLY B 1 107 ? 8.312 -32.031 -10.344 1 98.62 107 GLY B CA 1
ATOM 5263 C C . GLY B 1 107 ? 8.617 -33.469 -10.031 1 98.62 107 GLY B C 1
ATOM 5264 O O . GLY B 1 107 ? 7.723 -34.25 -9.648 1 98.62 107 GLY B O 1
ATOM 5265 N N . PRO B 1 108 ? 9.875 -33.844 -10.188 1 98.62 108 PRO B N 1
ATOM 5266 C CA . PRO B 1 108 ? 10.234 -35.281 -10.07 1 98.62 108 PRO B CA 1
ATOM 5267 C C . PRO B 1 108 ? 10.414 -35.719 -8.617 1 98.62 108 PRO B C 1
ATOM 5269 O O . PRO B 1 108 ? 10.57 -36.906 -8.352 1 98.62 108 PRO B O 1
ATOM 5272 N N . CYS B 1 109 ? 10.352 -34.812 -7.676 1 98.56 109 CYS B N 1
ATOM 5273 C CA . CYS B 1 109 ? 10.609 -35.156 -6.285 1 98.56 109 CYS B CA 1
ATOM 5274 C C . CYS B 1 109 ? 9.75 -34.344 -5.336 1 98.56 109 CYS B C 1
ATOM 5276 O O . CYS B 1 109 ? 9.078 -33.406 -5.762 1 98.56 109 CYS B O 1
ATOM 5278 N N . GLY B 1 110 ? 9.648 -34.719 -4.082 1 97.88 110 GLY B N 1
ATOM 5279 C CA . GLY B 1 110 ? 9.164 -34 -2.928 1 97.88 110 GLY B CA 1
ATOM 5280 C C . GLY B 1 110 ? 10.047 -34.156 -1.705 1 97.88 110 GLY B C 1
ATOM 5281 O O . GLY B 1 110 ? 11.031 -34.875 -1.735 1 97.88 110 GLY B O 1
ATOM 5282 N N . VAL B 1 111 ? 9.742 -33.375 -0.722 1 97.69 111 VAL B N 1
ATOM 5283 C CA . VAL B 1 111 ? 10.477 -33.438 0.535 1 97.69 111 VAL B CA 1
ATOM 5284 C C . VAL B 1 111 ? 9.508 -33.719 1.682 1 97.69 111 VAL B C 1
ATOM 5286 O O . VAL B 1 111 ? 8.461 -33.094 1.793 1 97.69 111 VAL B O 1
ATOM 5289 N N . ASP B 1 112 ? 9.82 -34.719 2.506 1 95.5 112 ASP B N 1
ATOM 5290 C CA . ASP B 1 112 ? 8.914 -35.062 3.602 1 95.5 112 ASP B CA 1
ATOM 5291 C C . ASP B 1 112 ? 9.281 -34.281 4.871 1 95.5 112 ASP B C 1
ATOM 5293 O O . ASP B 1 112 ? 10.148 -33.406 4.848 1 95.5 112 ASP B O 1
ATOM 5297 N N . GLN B 1 113 ? 8.562 -34.469 5.965 1 94.06 113 GLN B N 1
ATOM 5298 C CA . GLN B 1 113 ? 8.68 -33.719 7.211 1 94.06 113 GLN B CA 1
ATOM 5299 C C . GLN B 1 113 ? 10.07 -33.875 7.828 1 94.06 113 GLN B C 1
ATOM 5301 O O . GLN B 1 113 ? 10.539 -33 8.555 1 94.06 113 GLN B O 1
ATOM 5306 N N . ASP B 1 114 ? 10.75 -35.031 7.527 1 94.69 114 ASP B N 1
ATOM 5307 C CA . ASP B 1 114 ? 12.062 -35.312 8.102 1 94.69 114 ASP B CA 1
ATOM 5308 C C . ASP B 1 114 ? 13.18 -34.781 7.211 1 94.69 114 ASP B C 1
ATOM 5310 O O . ASP B 1 114 ? 14.359 -34.938 7.508 1 94.69 114 ASP B O 1
ATOM 5314 N N . GLY B 1 115 ? 12.82 -34.188 6.043 1 94.81 115 GLY B N 1
ATOM 5315 C CA . GLY B 1 115 ? 13.805 -33.625 5.141 1 94.81 115 GLY B CA 1
ATOM 5316 C C . GLY B 1 115 ? 14.289 -34.594 4.082 1 94.81 115 GLY B C 1
ATOM 5317 O O . GLY B 1 115 ? 15.227 -34.281 3.344 1 94.81 115 GLY B O 1
ATOM 5318 N N . ASN B 1 116 ? 13.664 -35.688 4.039 1 96.38 116 ASN B N 1
ATOM 5319 C CA . ASN B 1 116 ? 14.047 -36.688 3.029 1 96.38 116 ASN B CA 1
ATOM 5320 C C . ASN B 1 116 ? 13.359 -36.406 1.695 1 96.38 116 ASN B C 1
ATOM 5322 O O . ASN B 1 116 ? 12.18 -36.031 1.661 1 96.38 116 ASN B O 1
ATOM 5326 N N . VAL B 1 117 ? 14.156 -36.625 0.675 1 98.06 117 VAL B N 1
ATOM 5327 C CA . VAL B 1 117 ? 13.633 -36.438 -0.676 1 98.06 117 VAL B CA 1
ATOM 5328 C C . VAL B 1 117 ? 12.992 -37.75 -1.15 1 98.06 117 VAL B C 1
ATOM 5330 O O . VAL B 1 117 ? 13.539 -38.844 -0.926 1 98.06 117 VAL B O 1
ATOM 5333 N N . TYR B 1 118 ? 11.836 -37.688 -1.709 1 96.94 118 TYR B N 1
ATOM 5334 C CA . TYR B 1 118 ? 11.188 -38.875 -2.256 1 96.94 118 TYR B CA 1
ATOM 5335 C C . TYR B 1 118 ? 10.828 -38.688 -3.723 1 96.94 118 TYR B C 1
ATOM 5337 O O . TYR B 1 118 ? 10.664 -37.531 -4.18 1 96.94 118 TYR B O 1
ATOM 5345 N N . ASN B 1 119 ? 10.711 -39.75 -4.48 1 97.75 119 ASN B N 1
ATOM 5346 C CA . ASN B 1 119 ? 10.359 -39.75 -5.895 1 97.75 119 ASN B CA 1
ATOM 5347 C C . ASN B 1 119 ? 8.883 -39.469 -6.109 1 97.75 119 ASN B C 1
ATOM 5349 O O . ASN B 1 119 ? 8.023 -40 -5.398 1 97.75 119 ASN B O 1
ATOM 5353 N N . ASN B 1 120 ? 8.586 -38.625 -7.074 1 98.25 120 ASN B N 1
ATOM 5354 C CA . ASN B 1 120 ? 7.223 -38.406 -7.543 1 98.25 120 ASN B CA 1
ATOM 5355 C C . ASN B 1 120 ? 6.922 -39.25 -8.797 1 98.25 120 ASN B C 1
ATOM 5357 O O . ASN B 1 120 ? 7.32 -38.875 -9.898 1 98.25 120 ASN B O 1
ATOM 5361 N N . PRO B 1 121 ? 6.211 -40.25 -8.633 1 97.62 121 PRO B N 1
ATOM 5362 C CA . PRO B 1 121 ? 5.957 -41.094 -9.805 1 97.62 121 PRO B CA 1
ATOM 5363 C C . PRO B 1 121 ? 5.027 -40.438 -10.82 1 97.62 121 PRO B C 1
ATOM 5365 O O . PRO B 1 121 ? 4.902 -40.906 -11.953 1 97.62 121 PRO B O 1
ATOM 5368 N N . TYR B 1 122 ? 4.426 -39.344 -10.477 1 98.25 122 TYR B N 1
ATOM 5369 C CA . TYR B 1 122 ? 3.486 -38.688 -11.367 1 98.25 122 TYR B CA 1
ATOM 5370 C C . TYR B 1 122 ? 4.078 -37.375 -11.914 1 98.25 122 TYR B C 1
ATOM 5372 O O . TYR B 1 122 ? 3.346 -36.5 -12.328 1 98.25 122 TYR B O 1
ATOM 5380 N N . SER B 1 123 ? 5.371 -37.281 -11.898 1 98.62 123 SER B N 1
ATOM 5381 C CA . SER B 1 123 ? 6.074 -36.125 -12.43 1 98.62 123 SER B CA 1
ATOM 5382 C C . SER B 1 123 ? 5.77 -35.906 -13.906 1 98.62 123 SER B C 1
ATOM 5384 O O . SER B 1 123 ? 5.672 -36.875 -14.672 1 98.62 123 SER B O 1
ATOM 5386 N N . TRP B 1 124 ? 5.648 -34.688 -14.305 1 98.88 124 TRP B N 1
ATOM 5387 C CA . TRP B 1 124 ? 5.473 -34.344 -15.711 1 98.88 124 TRP B CA 1
ATOM 5388 C C . TRP B 1 124 ? 6.742 -34.656 -16.5 1 98.88 124 TRP B C 1
ATOM 5390 O O . TRP B 1 124 ? 6.699 -34.844 -17.719 1 98.88 124 TRP B O 1
ATOM 5400 N N . SER B 1 125 ? 7.902 -34.875 -15.812 1 98.69 125 SER B N 1
ATOM 5401 C CA . SER B 1 125 ? 9.148 -35.219 -16.484 1 98.69 125 SER B CA 1
ATOM 5402 C C . SER B 1 125 ? 9.102 -36.656 -17.016 1 98.69 125 SER B C 1
ATOM 5404 O O . SER B 1 125 ? 9.992 -37.062 -17.75 1 98.69 125 SER B O 1
ATOM 5406 N N . ASN B 1 126 ? 8.039 -37.344 -16.672 1 98.5 126 ASN B N 1
ATOM 5407 C CA . ASN B 1 126 ? 7.863 -38.656 -17.297 1 98.5 126 ASN B CA 1
ATOM 5408 C C . ASN B 1 126 ? 7.77 -38.531 -18.812 1 98.5 126 ASN B C 1
ATOM 5410 O O . ASN B 1 126 ? 8.164 -39.469 -19.516 1 98.5 126 ASN B O 1
ATOM 5414 N N . VAL B 1 127 ? 7.297 -37.406 -19.344 1 97.94 127 VAL B N 1
ATOM 5415 C CA . VAL B 1 127 ? 6.973 -37.406 -20.766 1 97.94 127 VAL B CA 1
ATOM 5416 C C . VAL B 1 127 ? 7.531 -36.125 -21.406 1 97.94 127 VAL B C 1
ATOM 5418 O O . VAL B 1 127 ? 7.383 -35.938 -22.625 1 97.94 127 VAL B O 1
ATOM 5421 N N . SER B 1 128 ? 8.172 -35.312 -20.688 1 98.5 128 SER B N 1
ATOM 5422 C CA . SER B 1 128 ? 8.734 -34.062 -21.203 1 98.5 128 SER B CA 1
ATOM 5423 C C . SER B 1 128 ? 10 -33.688 -20.453 1 98.5 128 SER B C 1
ATOM 5425 O O . SER B 1 128 ? 10.156 -34 -19.281 1 98.5 128 SER B O 1
ATOM 5427 N N . ASN B 1 129 ? 11 -33.031 -21.203 1 98.75 129 ASN B N 1
ATOM 5428 C CA . ASN B 1 129 ? 11.953 -32.219 -20.484 1 98.75 129 ASN B CA 1
ATOM 5429 C C . ASN B 1 129 ? 11.258 -31.062 -19.75 1 98.75 129 ASN B C 1
ATOM 5431 O O . ASN B 1 129 ? 10.328 -30.453 -20.281 1 98.75 129 ASN B O 1
ATOM 5435 N N . MET B 1 130 ? 11.648 -30.859 -18.516 1 98.88 130 MET B N 1
ATOM 5436 C CA . MET B 1 130 ? 10.992 -29.828 -17.719 1 98.88 130 MET B CA 1
ATOM 5437 C C . MET B 1 130 ? 11.969 -28.734 -17.328 1 98.88 130 MET B C 1
ATOM 5439 O O . MET B 1 130 ? 13.086 -29.016 -16.891 1 98.88 130 MET B O 1
ATOM 5443 N N . LEU B 1 131 ? 11.555 -27.516 -17.5 1 98.88 131 LEU B N 1
ATOM 5444 C CA . LEU B 1 131 ? 12.312 -26.328 -17.094 1 98.88 131 LEU B CA 1
ATOM 5445 C C . LEU B 1 131 ? 11.508 -25.469 -16.141 1 98.88 131 LEU B C 1
ATOM 5447 O O . LEU B 1 131 ? 10.492 -24.875 -16.531 1 98.88 131 LEU B O 1
ATOM 5451 N N . PHE B 1 132 ? 11.906 -25.422 -14.875 1 98.88 132 PHE B N 1
ATOM 5452 C CA . PHE B 1 132 ? 11.289 -24.562 -13.867 1 98.88 132 PHE B CA 1
ATOM 5453 C C . PHE B 1 132 ? 12.031 -23.25 -13.75 1 98.88 132 PHE B C 1
ATOM 5455 O O . PHE B 1 132 ? 13.242 -23.219 -13.508 1 98.88 132 PHE B O 1
ATOM 5462 N N . VAL B 1 133 ? 11.312 -22.109 -13.883 1 98.94 133 VAL B N 1
ATOM 5463 C CA . VAL B 1 133 ? 11.992 -20.812 -13.953 1 98.94 133 VAL B CA 1
ATOM 5464 C C . VAL B 1 133 ? 11.453 -19.891 -12.867 1 98.94 133 VAL B C 1
ATOM 5466 O O . VAL B 1 133 ? 10.25 -19.625 -12.805 1 98.94 133 VAL B O 1
ATOM 5469 N N . ASP B 1 134 ? 12.328 -19.453 -11.984 1 98.69 134 ASP B N 1
ATOM 5470 C CA . ASP B 1 134 ? 11.992 -18.391 -11.047 1 98.69 134 ASP B CA 1
ATOM 5471 C C . ASP B 1 134 ? 12.031 -17.031 -11.734 1 98.69 134 ASP B C 1
ATOM 5473 O O . ASP B 1 134 ? 13.102 -16.453 -11.938 1 98.69 134 ASP B O 1
ATOM 5477 N N . GLN B 1 135 ? 10.906 -16.562 -12.078 1 97.44 135 GLN B N 1
ATOM 5478 C CA . GLN B 1 135 ? 10.859 -15.281 -12.766 1 97.44 135 GLN B CA 1
ATOM 5479 C C . GLN B 1 135 ? 9.805 -14.359 -12.148 1 97.44 135 GLN B C 1
ATOM 5481 O O . GLN B 1 135 ? 8.797 -14.836 -11.625 1 97.44 135 GLN B O 1
ATOM 5486 N N . PRO B 1 136 ? 10.039 -12.961 -12.172 1 97.69 136 PRO B N 1
ATOM 5487 C CA . PRO B 1 136 ? 11.211 -12.234 -12.664 1 97.69 136 PRO B CA 1
ATOM 5488 C C . PRO B 1 136 ? 12.352 -12.203 -11.656 1 97.69 136 PRO B C 1
ATOM 5490 O O . PRO B 1 136 ? 12.43 -13.062 -10.773 1 97.69 136 PRO B O 1
ATOM 5493 N N . ALA B 1 137 ? 13.32 -11.273 -11.914 1 97.81 137 ALA B N 1
ATOM 5494 C CA . ALA B 1 137 ? 14.414 -11.133 -10.953 1 97.81 137 ALA B CA 1
ATOM 5495 C C . ALA B 1 137 ? 13.883 -10.922 -9.539 1 97.81 137 ALA B C 1
ATOM 5497 O O . ALA B 1 137 ? 12.836 -10.289 -9.359 1 97.81 137 ALA B O 1
ATOM 5498 N N . THR B 1 138 ? 14.539 -11.508 -8.547 1 97.38 138 THR B N 1
ATOM 5499 C CA . THR B 1 138 ? 14.297 -11.484 -7.113 1 97.38 138 THR B CA 1
ATOM 5500 C C . THR B 1 138 ? 13.32 -12.586 -6.703 1 97.38 138 THR B C 1
ATOM 5502 O O . THR B 1 138 ? 13.133 -12.844 -5.512 1 97.38 138 THR B O 1
ATOM 5505 N N . VAL B 1 139 ? 12.719 -13.297 -7.598 1 98 139 VAL B N 1
ATOM 5506 C CA . VAL B 1 139 ? 11.781 -14.367 -7.273 1 98 139 VAL B CA 1
ATOM 5507 C C . VAL B 1 139 ? 12.547 -15.656 -7 1 98 139 VAL B C 1
ATOM 5509 O O . VAL B 1 139 ? 13.375 -16.078 -7.816 1 98 139 VAL B O 1
ATOM 5512 N N . GLY B 1 140 ? 12.227 -16.25 -5.844 1 98 140 GLY B N 1
ATOM 5513 C CA . GLY B 1 140 ? 12.859 -17.516 -5.492 1 98 140 GLY B CA 1
ATOM 5514 C C . GLY B 1 140 ? 14.367 -17.406 -5.391 1 98 140 GLY B C 1
ATOM 5515 O O . GLY B 1 140 ? 14.891 -16.656 -4.57 1 98 140 GLY B O 1
ATOM 5516 N N . LEU B 1 141 ? 15.023 -18.047 -6.379 1 98.69 141 LEU B N 1
ATOM 5517 C CA . LEU B 1 141 ? 16.484 -18.094 -6.363 1 98.69 141 LEU B CA 1
ATOM 5518 C C . LEU B 1 141 ? 17.062 -17.156 -7.422 1 98.69 141 LEU B C 1
ATOM 5520 O O . LEU B 1 141 ? 18.281 -17.094 -7.594 1 98.69 141 LEU B O 1
ATOM 5524 N N . SER B 1 142 ? 16.188 -16.484 -8.164 1 98.69 142 SER B N 1
ATOM 5525 C CA . SER B 1 142 ? 16.656 -15.43 -9.055 1 98.69 142 SER B CA 1
ATOM 5526 C C . SER B 1 142 ? 17.109 -14.203 -8.273 1 98.69 142 SER B C 1
ATOM 5528 O O . SER B 1 142 ? 16.578 -13.906 -7.207 1 98.69 142 SER B O 1
ATOM 5530 N N . TYR B 1 143 ? 18.125 -13.516 -8.844 1 98.12 143 TYR B N 1
ATOM 5531 C CA . TYR B 1 143 ? 18.625 -12.422 -8.023 1 98.12 143 TYR B CA 1
ATOM 5532 C C . TYR B 1 143 ? 19.047 -11.242 -8.891 1 98.12 143 TYR B C 1
ATOM 5534 O O . TYR B 1 143 ? 19.281 -11.398 -10.094 1 98.12 143 TYR B O 1
ATOM 5542 N N . THR B 1 144 ? 19.078 -10.078 -8.32 1 97.56 144 THR B N 1
ATOM 5543 C CA . THR B 1 144 ? 19.734 -8.898 -8.852 1 97.56 144 THR B CA 1
ATOM 5544 C C . THR B 1 144 ? 21.156 -8.773 -8.305 1 97.56 144 THR B C 1
ATOM 5546 O O . THR B 1 144 ? 22.062 -9.484 -8.75 1 97.56 144 THR B O 1
ATOM 5549 N N . THR B 1 145 ? 21.312 -8.031 -7.223 1 97.44 145 THR B N 1
ATOM 5550 C CA . THR B 1 145 ? 22.578 -7.969 -6.488 1 97.44 145 THR B CA 1
ATOM 5551 C C . THR B 1 145 ? 22.453 -8.648 -5.129 1 97.44 145 THR B C 1
ATOM 5553 O O . THR B 1 145 ? 21.734 -8.156 -4.25 1 97.44 145 THR B O 1
ATOM 5556 N N . PRO B 1 146 ? 23.172 -9.789 -5 1 97.44 146 PRO B N 1
ATOM 5557 C CA . PRO B 1 146 ? 23.125 -10.445 -3.691 1 97.44 146 PRO B CA 1
ATOM 5558 C C . PRO B 1 146 ? 23.75 -9.602 -2.582 1 97.44 146 PRO B C 1
ATOM 5560 O O . PRO B 1 146 ? 24.859 -9.086 -2.748 1 97.44 146 PRO B O 1
ATOM 5563 N N . ILE B 1 147 ? 23.047 -9.461 -1.49 1 97.94 147 ILE B N 1
ATOM 5564 C CA . ILE B 1 147 ? 23.516 -8.672 -0.357 1 97.94 147 ILE B CA 1
ATOM 5565 C C . ILE B 1 147 ? 23.25 -9.43 0.944 1 97.94 147 ILE B C 1
ATOM 5567 O O . ILE B 1 147 ? 22.297 -10.219 1.029 1 97.94 147 ILE B O 1
ATOM 5571 N N . PRO B 1 148 ? 24.141 -9.242 1.994 1 98.06 148 PRO B N 1
ATOM 5572 C CA . PRO B 1 148 ? 23.719 -9.688 3.324 1 98.06 148 PRO B CA 1
ATOM 5573 C C . PRO B 1 148 ? 22.531 -8.891 3.859 1 98.06 148 PRO B C 1
ATOM 5575 O O . PRO B 1 148 ? 22.5 -7.66 3.756 1 98.06 148 PRO B O 1
ATOM 5578 N N . ALA B 1 149 ? 21.5 -9.5 4.305 1 98.25 149 ALA B N 1
ATOM 5579 C CA . ALA B 1 149 ? 20.281 -8.82 4.762 1 98.25 149 ALA B CA 1
ATOM 5580 C C . ALA B 1 149 ? 19.484 -9.711 5.699 1 98.25 149 ALA B C 1
ATOM 5582 O O . ALA B 1 149 ? 19.891 -10.836 6.012 1 98.25 149 ALA B O 1
ATOM 5583 N N . TYR B 1 150 ? 18.484 -9.219 6.277 1 96.75 150 TYR B N 1
ATOM 5584 C CA . TYR B 1 150 ? 17.391 -10 6.875 1 96.75 150 TYR B CA 1
ATOM 5585 C C . TYR B 1 150 ? 16.047 -9.562 6.332 1 96.75 150 TYR B C 1
ATOM 5587 O O . TYR B 1 150 ? 15.922 -8.477 5.758 1 96.75 150 TYR B O 1
ATOM 5595 N N . GLU B 1 151 ? 15.117 -10.422 6.328 1 93.19 151 GLU B N 1
ATOM 5596 C CA . GLU B 1 151 ? 13.727 -10.133 5.992 1 93.19 151 GLU B CA 1
ATOM 5597 C C . GLU B 1 151 ? 12.883 -9.953 7.246 1 93.19 151 GLU B C 1
ATOM 5599 O O . GLU B 1 151 ? 12.883 -10.82 8.125 1 93.19 151 GLU B O 1
ATOM 5604 N N . ASP B 1 152 ? 12.195 -8.859 7.297 1 89.12 152 ASP B N 1
ATOM 5605 C CA . ASP B 1 152 ? 11.359 -8.656 8.477 1 89.12 152 ASP B CA 1
ATOM 5606 C C . ASP B 1 152 ? 9.992 -9.312 8.305 1 89.12 152 ASP B C 1
ATOM 5608 O O . ASP B 1 152 ? 9.75 -9.992 7.309 1 89.12 152 ASP B O 1
ATOM 5612 N N . ASN B 1 153 ? 9.102 -9.125 9.305 1 83 153 ASN B N 1
ATOM 5613 C CA . ASN B 1 153 ? 7.816 -9.82 9.328 1 83 153 ASN B CA 1
ATOM 5614 C C . ASN B 1 153 ? 6.883 -9.297 8.242 1 83 153 ASN B C 1
ATOM 5616 O O . ASN B 1 153 ? 5.941 -9.992 7.84 1 83 153 ASN B O 1
ATOM 5620 N N . ASP B 1 154 ? 7.211 -8.164 7.711 1 76.75 154 ASP B N 1
ATOM 5621 C CA . ASP B 1 154 ? 6.359 -7.578 6.68 1 76.75 154 ASP B CA 1
ATOM 5622 C C . ASP B 1 154 ? 6.918 -7.852 5.285 1 76.75 154 ASP B C 1
ATOM 5624 O O . ASP B 1 154 ? 6.359 -7.391 4.285 1 76.75 154 ASP B O 1
ATOM 5628 N N . GLY B 1 155 ? 8.008 -8.555 5.238 1 80.25 155 GLY B N 1
ATOM 5629 C CA . GLY B 1 155 ? 8.57 -8.953 3.957 1 80.25 155 GLY B CA 1
ATOM 5630 C C . GLY B 1 155 ? 9.602 -7.98 3.426 1 80.25 155 GLY B C 1
ATOM 5631 O O . GLY B 1 155 ? 10.094 -8.141 2.307 1 80.25 155 GLY B O 1
ATOM 5632 N N . ASN B 1 156 ? 9.984 -7.008 4.242 1 85.75 156 ASN B N 1
ATOM 5633 C CA . ASN B 1 156 ? 11.031 -6.07 3.836 1 85.75 156 ASN B CA 1
ATOM 5634 C C . ASN B 1 156 ? 12.414 -6.695 3.945 1 85.75 156 ASN B C 1
ATOM 5636 O O . ASN B 1 156 ? 12.703 -7.41 4.906 1 85.75 156 ASN B O 1
ATOM 5640 N N . ILE B 1 157 ? 13.164 -6.449 2.918 1 94.88 157 ILE B N 1
ATOM 5641 C CA . ILE B 1 157 ? 14.57 -6.832 2.945 1 94.88 157 ILE B CA 1
ATOM 5642 C C . ILE B 1 157 ? 15.414 -5.672 3.465 1 94.88 157 ILE B C 1
ATOM 5644 O O . ILE B 1 157 ? 15.453 -4.605 2.848 1 94.88 157 ILE B O 1
ATOM 5648 N N . VAL B 1 158 ? 16.078 -5.82 4.582 1 96.88 158 VAL B N 1
ATOM 5649 C CA . VAL B 1 158 ? 16.922 -4.793 5.18 1 96.88 158 VAL B CA 1
ATOM 5650 C C . VAL B 1 158 ? 18.391 -5.203 5.074 1 96.88 158 VAL B C 1
ATOM 5652 O O . VAL B 1 158 ? 18.797 -6.211 5.652 1 96.88 158 VAL B O 1
ATOM 5655 N N . GLN B 1 159 ? 19.141 -4.445 4.363 1 98.06 159 GLN B N 1
ATOM 5656 C CA . GLN B 1 159 ? 20.531 -4.789 4.121 1 98.06 159 GLN B CA 1
ATOM 5657 C C . GLN B 1 159 ? 21.359 -4.641 5.395 1 98.06 159 GLN B C 1
ATOM 5659 O O . GLN B 1 159 ? 21.188 -3.688 6.156 1 98.06 159 GLN B O 1
ATOM 5664 N N . LEU B 1 160 ? 22.188 -5.57 5.668 1 98 160 LEU B N 1
ATOM 5665 C CA . LEU B 1 160 ? 23.109 -5.574 6.805 1 98 160 LEU B CA 1
ATOM 5666 C C . LEU B 1 160 ? 24.469 -5.023 6.398 1 98 160 LEU B C 1
ATOM 5668 O O . LEU B 1 160 ? 24.844 -5.055 5.219 1 98 160 LEU B O 1
ATOM 5672 N N . PRO B 1 161 ? 25.25 -4.508 7.371 1 96.19 161 PRO B N 1
ATOM 5673 C CA . PRO B 1 161 ? 26.578 -3.961 7.047 1 96.19 161 PRO B CA 1
ATOM 5674 C C . PRO B 1 161 ? 27.594 -5.047 6.707 1 96.19 161 PRO B C 1
ATOM 5676 O O . PRO B 1 161 ? 28.625 -4.758 6.098 1 96.19 161 PRO B O 1
ATOM 5679 N N . SER B 1 162 ? 27.344 -6.27 7.203 1 96 162 SER B N 1
ATOM 5680 C CA . SER B 1 162 ? 28.25 -7.395 6.969 1 96 162 SER B CA 1
ATOM 5681 C C . SER B 1 162 ? 27.5 -8.719 7.039 1 96 162 SER B C 1
ATOM 5683 O O . SER B 1 162 ? 26.281 -8.742 7.273 1 96 162 SER B O 1
ATOM 5685 N N . GLU B 1 163 ? 28.172 -9.773 6.789 1 96.12 163 GLU B N 1
ATOM 5686 C CA . GLU B 1 163 ? 27.594 -11.109 6.883 1 96.12 163 GLU B CA 1
ATOM 5687 C C . GLU B 1 163 ? 27.578 -11.602 8.328 1 96.12 163 GLU B C 1
ATOM 5689 O O . GLU B 1 163 ? 28.031 -12.711 8.617 1 96.12 163 GLU B O 1
ATOM 5694 N N . GLN B 1 164 ? 27.328 -10.789 9.195 1 96.06 164 GLN B N 1
ATOM 5695 C CA . GLN B 1 164 ? 27.078 -11.094 10.602 1 96.06 164 GLN B CA 1
ATOM 5696 C C . GLN B 1 164 ? 25.656 -10.68 11 1 96.06 164 GLN B C 1
ATOM 5698 O O . GLN B 1 164 ? 25.219 -9.57 10.688 1 96.06 164 GLN B O 1
ATOM 5703 N N . CYS B 1 165 ? 24.969 -11.594 11.586 1 96.94 165 CYS B N 1
ATOM 5704 C CA . CYS B 1 165 ? 23.609 -11.297 12 1 96.94 165 CYS B CA 1
ATOM 5705 C C . CYS B 1 165 ? 23.594 -10.508 13.297 1 96.94 165 CYS B C 1
ATOM 5707 O O . CYS B 1 165 ? 24 -11.016 14.344 1 96.94 165 CYS B O 1
ATOM 5709 N N . PRO B 1 166 ? 23.156 -9.328 13.25 1 97.06 166 PRO B N 1
ATOM 5710 C CA . PRO B 1 166 ? 23.156 -8.523 14.477 1 97.06 166 PRO B CA 1
ATOM 5711 C C . PRO B 1 166 ? 22.094 -8.969 15.469 1 97.06 166 PRO B C 1
ATOM 5713 O O . PRO B 1 166 ? 21.156 -9.695 15.102 1 97.06 166 PRO B O 1
ATOM 5716 N N . ASP B 1 167 ? 22.156 -8.492 16.703 1 96.12 167 ASP B N 1
ATOM 5717 C CA . ASP B 1 167 ? 21.25 -8.867 17.781 1 96.12 167 ASP B CA 1
ATOM 5718 C C . ASP B 1 167 ? 19.812 -8.523 17.422 1 96.12 167 ASP B C 1
ATOM 5720 O O . ASP B 1 167 ? 18.891 -9.305 17.688 1 96.12 167 ASP B O 1
ATOM 5724 N N . TYR B 1 168 ? 19.609 -7.422 16.766 1 95.69 168 TYR B N 1
ATOM 5725 C CA . TYR B 1 168 ? 18.266 -6.926 16.516 1 95.69 168 TYR B CA 1
ATOM 5726 C C . TYR B 1 168 ? 17.578 -7.758 15.438 1 95.69 168 TYR B C 1
ATOM 5728 O O . TYR B 1 168 ? 16.359 -7.648 15.242 1 95.69 168 TYR B O 1
ATOM 5736 N N . ALA B 1 169 ? 18.281 -8.562 14.711 1 95.88 169 ALA B N 1
ATOM 5737 C CA . ALA B 1 169 ? 17.703 -9.352 13.633 1 95.88 169 ALA B CA 1
ATOM 5738 C C . ALA B 1 169 ? 17.797 -10.844 13.938 1 95.88 169 ALA B C 1
ATOM 5740 O O . ALA B 1 169 ? 17.188 -11.664 13.234 1 95.88 169 ALA B O 1
ATOM 5741 N N . ARG B 1 170 ? 18.484 -11.266 14.984 1 93.88 170 ARG B N 1
ATOM 5742 C CA . ARG B 1 170 ? 18.828 -12.656 15.258 1 93.88 170 ARG B CA 1
ATOM 5743 C C . ARG B 1 170 ? 17.578 -13.484 15.547 1 93.88 170 ARG B C 1
ATOM 5745 O O . ARG B 1 170 ? 17.453 -14.609 15.07 1 93.88 170 ARG B O 1
ATOM 5752 N N . ASP B 1 171 ? 16.703 -12.859 16.281 1 92.69 171 ASP B N 1
ATOM 5753 C CA . ASP B 1 171 ? 15.539 -13.609 16.75 1 92.69 171 ASP B CA 1
ATOM 5754 C C . ASP B 1 171 ? 14.555 -13.875 15.617 1 92.69 171 ASP B C 1
ATOM 5756 O O . ASP B 1 171 ? 13.711 -14.766 15.711 1 92.69 171 ASP B O 1
ATOM 5760 N N . LEU B 1 172 ? 14.633 -13.039 14.539 1 92 172 LEU B N 1
ATOM 5761 C CA . LEU B 1 172 ? 13.781 -13.266 13.383 1 92 172 LEU B CA 1
ATOM 5762 C C . LEU B 1 172 ? 14.172 -14.539 12.648 1 92 172 LEU B C 1
ATOM 5764 O O . LEU B 1 172 ? 13.352 -15.141 11.953 1 92 172 LEU B O 1
ATOM 5768 N N . GLY B 1 173 ? 15.469 -14.844 12.695 1 93.88 173 GLY B N 1
ATOM 5769 C CA . GLY B 1 173 ? 15.961 -16.062 12.078 1 93.88 173 GLY B CA 1
ATOM 5770 C C . GLY B 1 173 ? 16.016 -15.984 10.562 1 93.88 173 GLY B C 1
ATOM 5771 O O . GLY B 1 173 ? 16 -17 9.875 1 93.88 173 GLY B O 1
ATOM 5772 N N . THR B 1 174 ? 16.078 -14.758 10 1 95.62 174 THR B N 1
ATOM 5773 C CA . THR B 1 174 ? 15.984 -14.625 8.555 1 95.62 174 THR B CA 1
ATOM 5774 C C . THR B 1 174 ? 17.266 -14.047 7.977 1 95.62 174 THR B C 1
ATOM 5776 O O . THR B 1 174 ? 17.328 -13.719 6.789 1 95.62 174 THR B O 1
ATOM 5779 N N . CYS B 1 175 ? 18.266 -13.797 8.82 1 97.25 175 CYS B N 1
ATOM 5780 C CA . CYS B 1 175 ? 19.516 -13.281 8.266 1 97.25 175 CYS B CA 1
ATOM 5781 C C . CYS B 1 175 ? 20.047 -14.195 7.156 1 97.25 175 CYS B C 1
ATOM 5783 O O . CYS B 1 175 ? 20.047 -15.414 7.305 1 97.25 175 CYS B O 1
ATOM 5785 N N . GLY B 1 176 ? 20.422 -13.602 6.082 1 97.69 176 GLY B N 1
ATOM 5786 C CA . GLY B 1 176 ? 20.906 -14.367 4.949 1 97.69 176 GLY B CA 1
ATOM 5787 C C . GLY B 1 176 ? 21.297 -13.508 3.764 1 97.69 176 GLY B C 1
ATOM 5788 O O . GLY B 1 176 ? 21.531 -12.305 3.914 1 97.69 176 GLY B O 1
ATOM 5789 N N . THR B 1 177 ? 21.516 -14.125 2.668 1 98.25 177 THR B N 1
ATOM 5790 C CA . THR B 1 177 ? 21.812 -13.461 1.401 1 98.25 177 THR B CA 1
ATOM 5791 C C . THR B 1 177 ? 20.531 -13.297 0.577 1 98.25 177 THR B C 1
ATOM 5793 O O . THR B 1 177 ? 19.844 -14.273 0.293 1 98.25 177 THR B O 1
ATOM 5796 N N . TYR B 1 178 ? 20.25 -12.086 0.267 1 97.69 178 TYR B N 1
ATOM 5797 C CA . TYR B 1 178 ? 19.047 -11.773 -0.505 1 97.69 178 TYR B CA 1
ATOM 5798 C C . TYR B 1 178 ? 19.375 -10.867 -1.68 1 97.69 178 TYR B C 1
ATOM 5800 O O . TYR B 1 178 ? 20.469 -10.297 -1.747 1 97.69 178 TYR B O 1
ATOM 5808 N N . SER B 1 179 ? 18.453 -10.805 -2.586 1 97.38 179 SER B N 1
ATOM 5809 C CA . SER B 1 179 ? 18.547 -9.805 -3.643 1 97.38 179 SER B CA 1
ATOM 5810 C C . SER B 1 179 ? 18.344 -8.391 -3.094 1 97.38 179 SER B C 1
ATOM 5812 O O . SER B 1 179 ? 17.422 -8.156 -2.312 1 97.38 179 SER B O 1
ATOM 5814 N N . LYS B 1 180 ? 19.266 -7.492 -3.535 1 96.56 180 LYS B N 1
ATOM 5815 C CA . LYS B 1 180 ? 18.922 -6.09 -3.316 1 96.56 180 LYS B CA 1
ATOM 5816 C C . LYS B 1 180 ? 17.531 -5.777 -3.865 1 96.56 180 LYS B C 1
ATOM 5818 O O . LYS B 1 180 ? 17.219 -6.117 -5.008 1 96.56 180 LYS B O 1
ATOM 5823 N N . PRO B 1 181 ? 16.656 -5.176 -3.002 1 95.12 181 PRO B N 1
ATOM 5824 C CA . PRO B 1 181 ? 15.281 -4.906 -3.451 1 95.12 181 PRO B CA 1
ATOM 5825 C C . PRO B 1 181 ? 15.188 -3.678 -4.352 1 95.12 181 PRO B C 1
ATOM 5827 O O . PRO B 1 181 ? 14.508 -2.705 -4.004 1 95.12 181 PRO B O 1
ATOM 5830 N N . ASP B 1 182 ? 15.75 -3.75 -5.535 1 94.19 182 ASP B N 1
ATOM 5831 C CA . ASP B 1 182 ? 15.789 -2.656 -6.5 1 94.19 182 ASP B CA 1
ATOM 5832 C C . ASP B 1 182 ? 14.562 -2.676 -7.402 1 94.19 182 ASP B C 1
ATOM 5834 O O . ASP B 1 182 ? 14.523 -3.416 -8.391 1 94.19 182 ASP B O 1
ATOM 5838 N N . ILE B 1 183 ? 13.648 -1.791 -7.164 1 93.25 183 ILE B N 1
ATOM 5839 C CA . ILE B 1 183 ? 12.375 -1.732 -7.867 1 93.25 183 ILE B CA 1
ATOM 5840 C C . ILE B 1 183 ? 12.617 -1.465 -9.352 1 93.25 183 ILE B C 1
ATOM 5842 O O . ILE B 1 183 ? 11.859 -1.927 -10.203 1 93.25 183 ILE B O 1
ATOM 5846 N N . ALA B 1 184 ? 13.688 -0.836 -9.688 1 93.25 184 ALA B N 1
ATOM 5847 C CA . ALA B 1 184 ? 13.984 -0.457 -11.062 1 93.25 184 ALA B CA 1
ATOM 5848 C C . ALA B 1 184 ? 14.383 -1.674 -11.891 1 93.25 184 ALA B C 1
ATOM 5850 O O . ALA B 1 184 ? 14.383 -1.621 -13.125 1 93.25 184 ALA B O 1
ATOM 5851 N N . LEU B 1 185 ? 14.711 -2.795 -11.25 1 95.88 185 LEU B N 1
ATOM 5852 C CA . LEU B 1 185 ? 15.234 -3.959 -11.961 1 95.88 185 LEU B CA 1
ATOM 5853 C C . LEU B 1 185 ? 14.18 -5.055 -12.055 1 95.88 185 LEU B C 1
ATOM 5855 O O . LEU B 1 185 ? 14.461 -6.148 -12.555 1 95.88 185 LEU B O 1
ATOM 5859 N N . VAL B 1 186 ? 12.984 -4.797 -11.562 1 96.25 186 VAL B N 1
ATOM 5860 C CA . VAL B 1 186 ? 11.906 -5.773 -11.711 1 96.25 186 VAL B CA 1
ATOM 5861 C C . VAL B 1 186 ? 10.75 -5.156 -12.484 1 96.25 186 VAL B C 1
ATOM 5863 O O . VAL B 1 186 ? 10.539 -3.943 -12.438 1 96.25 186 VAL B O 1
ATOM 5866 N N . PRO B 1 187 ? 10.055 -5.984 -13.234 1 96.88 187 PRO B N 1
ATOM 5867 C CA . PRO B 1 187 ? 8.883 -5.457 -13.938 1 96.88 187 PRO B CA 1
ATOM 5868 C C . PRO B 1 187 ? 7.734 -5.105 -12.992 1 96.88 187 PRO B C 1
ATOM 5870 O O . PRO B 1 187 ? 7.715 -5.559 -11.844 1 96.88 187 PRO B O 1
ATOM 5873 N N . ASN B 1 188 ? 6.785 -4.266 -13.492 1 95.25 188 ASN B N 1
ATOM 5874 C CA . ASN B 1 188 ? 5.676 -3.84 -12.648 1 95.25 188 ASN B CA 1
ATOM 5875 C C . ASN B 1 188 ? 4.328 -4.145 -13.297 1 95.25 188 ASN B C 1
ATOM 5877 O O . ASN B 1 188 ? 3.281 -3.76 -12.773 1 95.25 188 ASN B O 1
ATOM 5881 N N . THR B 1 189 ? 4.301 -4.785 -14.477 1 97.06 189 THR B N 1
ATOM 5882 C CA . THR B 1 189 ? 3.109 -5.293 -15.148 1 97.06 189 THR B CA 1
ATOM 5883 C C . THR B 1 189 ? 3.402 -6.617 -15.844 1 97.06 189 THR B C 1
ATOM 5885 O O . THR B 1 189 ? 4.562 -6.965 -16.062 1 97.06 189 THR B O 1
ATOM 5888 N N . THR B 1 190 ? 2.354 -7.281 -16.203 1 98 190 THR B N 1
ATOM 5889 C CA . THR B 1 190 ? 2.477 -8.531 -16.938 1 98 190 THR B CA 1
ATOM 5890 C C . THR B 1 190 ? 3.189 -8.312 -18.266 1 98 190 THR B C 1
ATOM 5892 O O . THR B 1 190 ? 4.098 -9.062 -18.625 1 98 190 THR B O 1
ATOM 5895 N N . ALA B 1 191 ? 2.838 -7.289 -18.969 1 97.69 191 ALA B N 1
ATOM 5896 C CA . ALA B 1 191 ? 3.436 -7.004 -20.281 1 97.69 191 ALA B CA 1
ATOM 5897 C C . ALA B 1 191 ? 4.926 -6.695 -20.141 1 97.69 191 ALA B C 1
ATOM 5899 O O . ALA B 1 191 ? 5.73 -7.121 -20.969 1 97.69 191 ALA B O 1
ATOM 5900 N N . ASN B 1 192 ? 5.254 -6.012 -19.062 1 97.5 192 ASN B N 1
ATOM 5901 C CA . ASN B 1 192 ? 6.641 -5.617 -18.859 1 97.5 192 ASN B CA 1
ATOM 5902 C C . ASN B 1 192 ? 7.504 -6.805 -18.453 1 97.5 192 ASN B C 1
ATOM 5904 O O . ASN B 1 192 ? 8.734 -6.734 -18.5 1 97.5 192 ASN B O 1
ATOM 5908 N N . ALA B 1 193 ? 6.922 -7.91 -18.062 1 98.06 193 ALA B N 1
ATOM 5909 C CA . ALA B 1 193 ? 7.664 -9.07 -17.578 1 98.06 193 ALA B CA 1
ATOM 5910 C C . ALA B 1 193 ? 7.984 -10.023 -18.734 1 98.06 193 ALA B C 1
ATOM 5912 O O . ALA B 1 193 ? 8.891 -10.852 -18.625 1 98.06 193 ALA B O 1
ATOM 5913 N N . ALA B 1 194 ? 7.32 -9.914 -19.828 1 98.56 194 ALA B N 1
ATOM 5914 C CA . ALA B 1 194 ? 7.367 -10.875 -20.922 1 98.56 194 ALA B CA 1
ATOM 5915 C C . ALA B 1 194 ? 8.742 -10.883 -21.578 1 98.56 194 ALA B C 1
ATOM 5917 O O . ALA B 1 194 ? 9.297 -11.953 -21.859 1 98.56 194 ALA B O 1
ATOM 5918 N N . PRO B 1 195 ? 9.414 -9.742 -21.766 1 98.38 195 PRO B N 1
ATOM 5919 C CA . PRO B 1 195 ? 10.688 -9.742 -22.5 1 98.38 195 PRO B CA 1
ATOM 5920 C C . PRO B 1 195 ? 11.773 -10.539 -21.781 1 98.38 195 PRO B C 1
ATOM 5922 O O . PRO B 1 195 ? 12.508 -11.297 -22.422 1 98.38 195 PRO B O 1
ATOM 5925 N N . ASN B 1 196 ? 11.836 -10.414 -20.5 1 98.25 196 ASN B N 1
ATOM 5926 C CA . ASN B 1 196 ? 12.883 -11.133 -19.781 1 98.25 196 ASN B CA 1
ATOM 5927 C C . ASN B 1 196 ? 12.609 -12.633 -19.75 1 98.25 196 ASN B C 1
ATOM 5929 O O . ASN B 1 196 ? 13.547 -13.438 -19.75 1 98.25 196 ASN B O 1
ATOM 5933 N N . MET B 1 197 ? 11.352 -13.016 -19.719 1 98.69 197 MET B N 1
ATOM 5934 C CA . MET B 1 197 ? 11.039 -14.438 -19.844 1 98.69 197 MET B CA 1
ATOM 5935 C C . MET B 1 197 ? 11.477 -14.969 -21.203 1 98.69 197 MET B C 1
ATOM 5937 O O . MET B 1 197 ? 12.023 -16.062 -21.297 1 98.69 197 MET B O 1
ATOM 5941 N N . TRP B 1 198 ? 11.227 -14.172 -22.234 1 98.81 198 TRP B N 1
ATOM 5942 C CA . TRP B 1 198 ? 11.672 -14.539 -23.578 1 98.81 198 TRP B CA 1
ATOM 5943 C C . TRP B 1 198 ? 13.188 -14.68 -23.641 1 98.81 198 TRP B C 1
ATOM 5945 O O . TRP B 1 198 ? 13.703 -15.656 -24.188 1 98.81 198 TRP B O 1
ATOM 5955 N N . LYS B 1 199 ? 13.898 -13.75 -23.031 1 98.75 199 LYS B N 1
ATOM 5956 C CA . LYS B 1 199 ? 15.352 -13.789 -23 1 98.75 199 LYS B CA 1
ATOM 5957 C C . LYS B 1 199 ? 15.852 -15.023 -22.266 1 98.75 199 LYS B C 1
ATOM 5959 O O . LYS B 1 199 ? 16.844 -15.648 -22.672 1 98.75 199 LYS B O 1
ATOM 59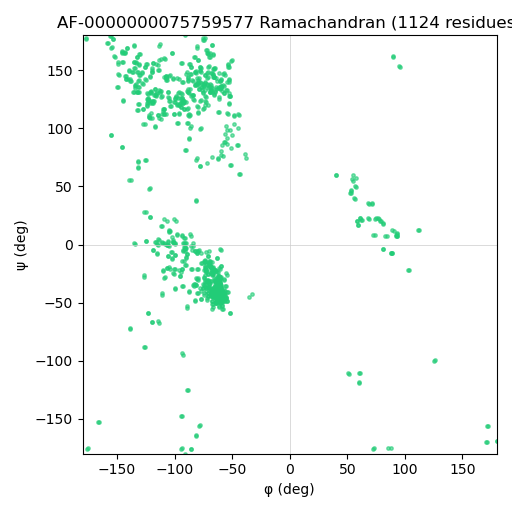64 N N . THR B 1 200 ? 15.211 -15.336 -21.188 1 98.88 200 THR B N 1
ATOM 5965 C CA . THR B 1 200 ? 15.578 -16.516 -20.406 1 98.88 200 THR B CA 1
ATOM 5966 C C . THR B 1 200 ? 15.484 -17.766 -21.266 1 98.88 200 THR B C 1
ATOM 5968 O O . THR B 1 200 ? 16.406 -18.594 -21.266 1 98.88 200 THR B O 1
ATOM 5971 N N . LEU B 1 201 ? 14.422 -17.859 -22.031 1 98.75 201 LEU B N 1
ATOM 5972 C CA . LEU B 1 201 ? 14.227 -19.031 -22.891 1 98.75 201 LEU B CA 1
ATOM 5973 C C . LEU B 1 201 ? 15.258 -19.062 -24 1 98.75 201 LEU B C 1
ATOM 5975 O O . LEU B 1 201 ? 15.789 -20.109 -24.344 1 98.75 201 LEU B O 1
ATOM 5979 N N . GLN B 1 202 ? 15.562 -17.891 -24.594 1 98.62 202 GLN B N 1
ATOM 5980 C CA . GLN B 1 202 ? 16.594 -17.812 -25.625 1 98.62 202 GLN B CA 1
ATOM 5981 C C . GLN B 1 202 ? 17.938 -18.281 -25.094 1 98.62 202 GLN B C 1
ATOM 5983 O O . GLN B 1 202 ? 18.656 -19.016 -25.766 1 98.62 202 GLN B O 1
ATOM 5988 N N . GLY B 1 203 ? 18.234 -17.828 -23.906 1 98.75 203 GLY B N 1
ATOM 5989 C CA . GLY B 1 203 ? 19.469 -18.266 -23.266 1 98.75 203 GLY B CA 1
ATOM 5990 C C . GLY B 1 203 ? 19.547 -19.766 -23.094 1 98.75 203 GLY B C 1
ATOM 5991 O O . GLY B 1 203 ? 20.5 -20.406 -23.547 1 98.75 203 GLY B O 1
ATOM 5992 N N . PHE B 1 204 ? 18.594 -20.344 -22.516 1 98.56 204 PHE B N 1
ATOM 5993 C CA . PHE B 1 204 ? 18.578 -21.781 -22.234 1 98.56 204 PHE B CA 1
ATOM 5994 C C . PHE B 1 204 ? 18.656 -22.578 -23.531 1 98.56 204 PHE B C 1
ATOM 5996 O O . PHE B 1 204 ? 19.438 -23.516 -23.641 1 98.56 204 PHE B O 1
ATOM 6003 N N . MET B 1 205 ? 17.797 -22.234 -24.516 1 98.12 205 MET B N 1
ATOM 6004 C CA . MET B 1 205 ? 17.703 -22.969 -25.766 1 98.12 205 MET B CA 1
ATOM 6005 C C . MET B 1 205 ? 19 -22.906 -26.562 1 98.12 205 MET B C 1
ATOM 6007 O O . MET B 1 205 ? 19.344 -23.828 -27.281 1 98.12 205 MET B O 1
ATOM 6011 N N . GLY B 1 206 ? 19.656 -21.812 -26.391 1 97.5 206 GLY B N 1
ATOM 6012 C CA . GLY B 1 206 ? 20.969 -21.703 -27.016 1 97.5 206 GLY B CA 1
ATOM 6013 C C . GLY B 1 206 ? 22.047 -22.5 -26.312 1 97.5 206 GLY B C 1
ATOM 6014 O O . GLY B 1 206 ? 22.906 -23.094 -26.953 1 97.5 206 GLY B O 1
ATOM 6015 N N . ALA B 1 207 ? 21.969 -22.531 -25.047 1 97.94 207 ALA B N 1
ATOM 6016 C CA . ALA B 1 207 ? 22.953 -23.266 -24.25 1 97.94 207 ALA B CA 1
ATOM 6017 C C . ALA B 1 207 ? 22.734 -24.781 -24.359 1 97.94 207 ALA B C 1
ATOM 6019 O O . ALA B 1 207 ? 23.688 -25.562 -24.297 1 97.94 207 ALA B O 1
ATOM 6020 N N . PHE B 1 208 ? 21.484 -25.188 -24.547 1 97.62 208 PHE B N 1
ATOM 6021 C CA . PHE B 1 208 ? 21.141 -26.594 -24.594 1 97.62 208 PHE B CA 1
ATOM 6022 C C . PHE B 1 208 ? 20.266 -26.891 -25.812 1 97.62 208 PHE B C 1
ATOM 6024 O O . PHE B 1 208 ? 19.109 -27.312 -25.656 1 97.62 208 PHE B O 1
ATOM 6031 N N . PRO B 1 209 ? 20.781 -26.766 -26.953 1 96.19 209 PRO B N 1
ATOM 6032 C CA . PRO B 1 209 ? 19.984 -26.922 -28.172 1 96.19 209 PRO B CA 1
ATOM 6033 C C . PRO B 1 209 ? 19.406 -28.328 -28.312 1 96.19 209 PRO B C 1
ATOM 6035 O O . PRO B 1 209 ? 18.344 -28.516 -28.922 1 96.19 209 PRO B O 1
ATOM 6038 N N . GLN B 1 210 ? 20 -29.359 -27.688 1 96.06 210 GLN B N 1
ATOM 6039 C CA . GLN B 1 210 ? 19.547 -30.734 -27.812 1 96.06 210 GLN B CA 1
ATOM 6040 C C . GLN B 1 210 ? 18.203 -30.938 -27.141 1 96.06 210 GLN B C 1
ATOM 6042 O O . GLN B 1 210 ? 17.484 -31.906 -27.453 1 96.06 210 GLN B O 1
ATOM 6047 N N . TYR B 1 211 ? 17.812 -30.031 -26.234 1 96.56 211 TYR B N 1
ATOM 6048 C CA . TYR B 1 211 ? 16.562 -30.203 -25.5 1 96.56 211 TYR B CA 1
ATOM 6049 C C . TYR B 1 211 ? 15.477 -29.297 -26.078 1 96.56 211 TYR B C 1
ATOM 6051 O O . TYR B 1 211 ? 14.383 -29.203 -25.531 1 96.56 211 TYR B O 1
ATOM 6059 N N . SER B 1 212 ? 15.727 -28.609 -27.172 1 90.12 212 SER B N 1
ATOM 6060 C CA . SER B 1 212 ? 14.805 -27.594 -27.656 1 90.12 212 SER B CA 1
ATOM 6061 C C . SER B 1 212 ? 14.422 -27.844 -29.109 1 90.12 212 SER B C 1
ATOM 6063 O O . SER B 1 212 ? 14.055 -26.906 -29.828 1 90.12 212 SER B O 1
ATOM 6065 N N . ARG B 1 213 ? 14.438 -29.016 -29.531 1 87.75 213 ARG B N 1
ATOM 6066 C CA . ARG B 1 213 ? 14.312 -29.312 -30.953 1 87.75 213 ARG B CA 1
ATOM 6067 C C . ARG B 1 213 ? 12.922 -29.844 -31.281 1 87.75 213 ARG B C 1
ATOM 6069 O O . ARG B 1 213 ? 12.508 -29.844 -32.438 1 87.75 213 ARG B O 1
ATOM 6076 N N . ASN B 1 214 ? 12.258 -30.297 -30.312 1 89.38 214 ASN B N 1
ATOM 6077 C CA . ASN B 1 214 ? 11.055 -31.078 -30.594 1 89.38 214 ASN B CA 1
ATOM 6078 C C . ASN B 1 214 ? 9.82 -30.469 -29.938 1 89.38 214 ASN B C 1
ATOM 6080 O O . ASN B 1 214 ? 9.086 -31.172 -29.234 1 89.38 214 ASN B O 1
ATOM 6084 N N . GLY B 1 215 ? 9.664 -29.125 -30.125 1 94.31 215 GLY B N 1
ATOM 6085 C CA . GLY B 1 215 ? 8.453 -28.484 -29.625 1 94.31 215 GLY B CA 1
ATOM 6086 C C . GLY B 1 215 ? 8.625 -27.859 -28.25 1 94.31 215 GLY B C 1
ATOM 6087 O O . GLY B 1 215 ? 9.445 -28.312 -27.453 1 94.31 215 GLY B O 1
ATOM 6088 N N . PHE B 1 216 ? 7.844 -26.844 -28 1 98.25 216 PHE B N 1
ATOM 6089 C CA . PHE B 1 216 ? 7.906 -26.078 -26.75 1 98.25 216 PHE B CA 1
ATOM 6090 C C . PHE B 1 216 ? 6.516 -25.906 -26.156 1 98.25 216 PHE B C 1
ATOM 6092 O O . PHE B 1 216 ? 5.555 -25.625 -26.875 1 98.25 216 PHE B O 1
ATOM 6099 N N . ASN B 1 217 ? 6.414 -26.203 -24.891 1 98.75 217 ASN B N 1
ATOM 6100 C CA . ASN B 1 217 ? 5.18 -26.016 -24.141 1 98.75 217 ASN B CA 1
ATOM 6101 C C . ASN B 1 217 ? 5.387 -25.078 -22.938 1 98.75 217 ASN B C 1
ATOM 6103 O O . ASN B 1 217 ? 6.469 -25.047 -22.359 1 98.75 217 ASN B O 1
ATOM 6107 N N . PHE B 1 218 ? 4.355 -24.297 -22.672 1 98.88 218 PHE B N 1
ATOM 6108 C CA . PHE B 1 218 ? 4.363 -23.359 -21.562 1 98.88 218 PHE B CA 1
ATOM 6109 C C . PHE B 1 218 ? 3.252 -23.688 -20.562 1 98.88 218 PHE B C 1
ATOM 6111 O O . PHE B 1 218 ? 2.076 -23.719 -20.938 1 98.88 218 PHE B O 1
ATOM 6118 N N . ALA B 1 219 ? 3.654 -23.922 -19.328 1 98.94 219 ALA B N 1
ATOM 6119 C CA . ALA B 1 219 ? 2.668 -24.219 -18.297 1 98.94 219 ALA B CA 1
ATOM 6120 C C . ALA B 1 219 ? 2.824 -23.266 -17.109 1 98.94 219 ALA B C 1
ATOM 6122 O O . ALA B 1 219 ? 3.943 -22.891 -16.75 1 98.94 219 ALA B O 1
ATOM 6123 N N . THR B 1 220 ? 1.737 -22.859 -16.531 1 98.81 220 THR B N 1
ATOM 6124 C CA . THR B 1 220 ? 1.718 -21.922 -15.406 1 98.81 220 THR B CA 1
ATOM 6125 C C . THR B 1 220 ? 0.438 -22.094 -14.594 1 98.81 220 THR B C 1
ATOM 6127 O O . THR B 1 220 ? -0.339 -23.016 -14.82 1 98.81 220 THR B O 1
ATOM 6130 N N . GLU B 1 221 ? 0.318 -21.297 -13.531 1 98.44 221 GLU B N 1
ATOM 6131 C CA . GLU B 1 221 ? -0.821 -21.391 -12.625 1 98.44 221 GLU B CA 1
ATOM 6132 C C . GLU B 1 221 ? -1.104 -20.062 -11.945 1 98.44 221 GLU B C 1
ATOM 6134 O O . GLU B 1 221 ? -0.254 -19.172 -11.945 1 98.44 221 GLU B O 1
ATOM 6139 N N . SER B 1 222 ? -2.35 -19.906 -11.375 1 98.38 222 SER B N 1
ATOM 6140 C CA . SER B 1 222 ? -2.693 -18.734 -10.578 1 98.38 222 SER B CA 1
ATOM 6141 C C . SER B 1 222 ? -2.562 -17.453 -11.383 1 98.38 222 SER B C 1
ATOM 6143 O O . SER B 1 222 ? -3.148 -17.328 -12.461 1 98.38 222 SER B O 1
ATOM 6145 N N . TYR B 1 223 ? -1.657 -16.516 -10.945 1 98.38 223 TYR B N 1
ATOM 6146 C CA . TYR B 1 223 ? -1.411 -15.305 -11.719 1 98.38 223 TYR B CA 1
ATOM 6147 C C . TYR B 1 223 ? -0.891 -15.648 -13.117 1 98.38 223 TYR B C 1
ATOM 6149 O O . TYR B 1 223 ? -0.805 -14.781 -13.984 1 98.38 223 TYR B O 1
ATOM 6157 N N . GLY B 1 224 ? -0.681 -16.938 -13.32 1 98.5 224 GLY B N 1
ATOM 6158 C CA . GLY B 1 224 ? -0.365 -17.438 -14.641 1 98.5 224 GLY B CA 1
ATOM 6159 C C . GLY B 1 224 ? -1.458 -17.172 -15.656 1 98.5 224 GLY B C 1
ATOM 6160 O O . GLY B 1 224 ? -1.212 -17.219 -16.859 1 98.5 224 GLY B O 1
ATOM 6161 N N . GLY B 1 225 ? -2.652 -16.938 -15.164 1 98.69 225 GLY B N 1
ATOM 6162 C CA . GLY B 1 225 ? -3.701 -16.5 -16.062 1 98.69 225 GLY B CA 1
ATOM 6163 C C . GLY B 1 225 ? -3.387 -15.18 -16.75 1 98.69 225 GLY B C 1
ATOM 6164 O O . GLY B 1 225 ? -3.879 -14.906 -17.859 1 98.69 225 GLY B O 1
ATOM 6165 N N . HIS B 1 226 ? -2.596 -14.352 -16.078 1 98.56 226 HIS B N 1
ATOM 6166 C CA . HIS B 1 226 ? -2.051 -13.156 -16.703 1 98.56 226 HIS B CA 1
ATOM 6167 C C . HIS B 1 226 ? -0.804 -13.477 -17.531 1 98.56 226 HIS B C 1
ATOM 6169 O O . HIS B 1 226 ? -0.726 -13.133 -18.703 1 98.56 226 HIS B O 1
ATOM 6175 N N . TYR B 1 227 ? 0.117 -14.195 -16.969 1 98.56 227 TYR B N 1
ATOM 6176 C CA . TYR B 1 227 ? 1.424 -14.445 -17.562 1 98.56 227 TYR B CA 1
ATOM 6177 C C . TYR B 1 227 ? 1.293 -15.297 -18.828 1 98.56 227 TYR B C 1
ATOM 6179 O O . TYR B 1 227 ? 1.803 -14.93 -19.891 1 98.56 227 TYR B O 1
ATOM 6187 N N . GLY B 1 228 ? 0.582 -16.406 -18.703 1 98.69 228 GLY B N 1
ATOM 6188 C CA . GLY B 1 228 ? 0.52 -17.406 -19.766 1 98.69 228 GLY B CA 1
ATOM 6189 C C . GLY B 1 228 ? 0.147 -16.812 -21.109 1 98.69 228 GLY B C 1
ATOM 6190 O O . GLY B 1 228 ? 0.941 -16.859 -22.062 1 98.69 228 GLY B O 1
ATOM 6191 N N . PRO B 1 229 ? -1.005 -16.188 -21.156 1 98.81 229 PRO B N 1
ATOM 6192 C CA . PRO B 1 229 ? -1.437 -15.648 -22.438 1 98.81 229 PRO B CA 1
ATOM 6193 C C . PRO B 1 229 ? -0.528 -14.523 -22.938 1 98.81 229 PRO B C 1
ATOM 6195 O O . PRO B 1 229 ? -0.104 -14.539 -24.094 1 98.81 229 PRO B O 1
ATOM 6198 N N . VAL B 1 230 ? -0.154 -13.648 -22.062 1 98.75 230 VAL B N 1
ATOM 6199 C CA . VAL B 1 230 ? 0.549 -12.438 -22.469 1 98.75 230 VAL B CA 1
ATOM 6200 C C . VAL B 1 230 ? 1.99 -12.781 -22.844 1 98.75 230 VAL B C 1
ATOM 6202 O O . VAL B 1 230 ? 2.512 -12.289 -23.844 1 98.75 230 VAL B O 1
ATOM 6205 N N . PHE B 1 231 ? 2.631 -13.602 -22.062 1 98.81 231 PHE B N 1
ATOM 6206 C CA . PHE B 1 231 ? 3.996 -14.008 -22.391 1 98.81 231 PHE B CA 1
ATOM 6207 C C . PHE B 1 231 ? 4.051 -14.727 -23.734 1 98.81 231 PHE B C 1
ATOM 6209 O O . PHE B 1 231 ? 4.898 -14.422 -24.562 1 98.81 231 PHE B O 1
ATOM 6216 N N . ASN B 1 232 ? 3.189 -15.625 -23.922 1 98.88 232 ASN B N 1
ATOM 6217 C CA . ASN B 1 232 ? 3.283 -16.469 -25.109 1 98.88 232 ASN B CA 1
ATOM 6218 C C . ASN B 1 232 ? 2.854 -15.727 -26.375 1 98.88 232 ASN B C 1
ATOM 6220 O O . ASN B 1 232 ? 3.377 -15.984 -27.453 1 98.88 232 ASN B O 1
ATOM 6224 N N . GLU B 1 233 ? 1.851 -14.828 -26.219 1 98.75 233 GLU B N 1
ATOM 6225 C CA . GLU B 1 233 ? 1.616 -13.953 -27.359 1 98.75 233 GLU B CA 1
ATOM 6226 C C . GLU B 1 233 ? 2.875 -13.172 -27.719 1 98.75 233 GLU B C 1
ATOM 6228 O O . GLU B 1 233 ? 3.178 -12.984 -28.906 1 98.75 233 GLU B O 1
ATOM 6233 N N . TYR B 1 234 ? 3.547 -12.68 -26.719 1 98.69 234 TYR B N 1
ATOM 6234 C CA . TYR B 1 234 ? 4.805 -11.977 -26.953 1 98.69 234 TYR B CA 1
ATOM 6235 C C . TYR B 1 234 ? 5.801 -12.867 -27.688 1 98.69 234 TYR B C 1
ATOM 6237 O O . TYR B 1 234 ? 6.484 -12.414 -28.609 1 98.69 234 TYR B O 1
ATOM 6245 N N . PHE B 1 235 ? 5.906 -14.164 -27.297 1 98.62 235 PHE B N 1
ATOM 6246 C CA . PHE B 1 235 ? 6.812 -15.102 -27.969 1 98.62 235 PHE B CA 1
ATOM 6247 C C . PHE B 1 235 ? 6.453 -15.242 -29.438 1 98.62 235 PHE B C 1
ATOM 6249 O O . PHE B 1 235 ? 7.336 -15.227 -30.297 1 98.62 235 PHE B O 1
ATOM 6256 N N . VAL B 1 236 ? 5.191 -15.391 -29.703 1 98.31 236 VAL B N 1
ATOM 6257 C CA . VAL B 1 236 ? 4.723 -15.531 -31.078 1 98.31 236 VAL B CA 1
ATOM 6258 C C . VAL B 1 236 ? 5.078 -14.281 -31.875 1 98.31 236 VAL B C 1
ATOM 6260 O O . VAL B 1 236 ? 5.527 -14.375 -33.031 1 98.31 236 VAL B O 1
ATOM 6263 N N . LYS B 1 237 ? 4.887 -13.125 -31.25 1 98.12 237 LYS B N 1
ATOM 6264 C CA . LYS B 1 237 ? 5.223 -11.867 -31.906 1 98.12 237 LYS B CA 1
ATOM 6265 C C . LYS B 1 237 ? 6.723 -11.773 -32.156 1 98.12 237 LYS B C 1
ATOM 6267 O O . LYS B 1 237 ? 7.141 -11.289 -33.219 1 98.12 237 LYS B O 1
ATOM 6272 N N . GLN B 1 238 ? 7.5 -12.211 -31.234 1 98.25 238 GLN B N 1
ATOM 6273 C CA . GLN B 1 238 ? 8.945 -12.188 -31.422 1 98.25 238 GLN B CA 1
ATOM 6274 C C . GLN B 1 238 ? 9.383 -13.148 -32.531 1 98.25 238 GLN B C 1
ATOM 6276 O O . GLN B 1 238 ? 10.32 -12.867 -33.25 1 98.25 238 GLN B O 1
ATOM 6281 N N . ASN B 1 239 ? 8.758 -14.297 -32.594 1 97.81 239 ASN B N 1
ATOM 6282 C CA . ASN B 1 239 ? 9.031 -15.219 -33.688 1 97.81 239 ASN B CA 1
ATOM 6283 C C . ASN B 1 239 ? 8.859 -14.547 -35.062 1 97.81 239 ASN B C 1
ATOM 6285 O O . ASN B 1 239 ? 9.625 -14.812 -35.969 1 97.81 239 ASN B O 1
ATOM 6289 N N . ALA B 1 240 ? 7.82 -13.742 -35.125 1 97.12 240 ALA B N 1
ATOM 6290 C CA . ALA B 1 240 ? 7.535 -13.047 -36.375 1 97.12 240 ALA B CA 1
ATOM 6291 C C . ALA B 1 240 ? 8.586 -11.969 -36.656 1 97.12 240 ALA B C 1
ATOM 6293 O O . ALA B 1 240 ? 8.953 -11.734 -37.812 1 97.12 240 ALA B O 1
ATOM 6294 N N . LYS B 1 241 ? 9.094 -11.352 -35.594 1 97.44 241 LYS B N 1
ATOM 6295 C CA . LYS B 1 241 ? 10.047 -10.258 -35.719 1 97.44 241 LYS B CA 1
ATOM 6296 C C . LYS B 1 241 ? 11.461 -10.789 -35.969 1 97.44 241 LYS B C 1
ATOM 6298 O O . LYS B 1 241 ? 12.297 -10.094 -36.531 1 97.44 241 LYS B O 1
ATOM 6303 N N . LYS B 1 242 ? 11.75 -11.891 -35.5 1 95.38 242 LYS B N 1
ATOM 6304 C CA . LYS B 1 242 ? 13.039 -12.57 -35.688 1 95.38 242 LYS B CA 1
ATOM 6305 C C . LYS B 1 242 ? 14.188 -11.688 -35.188 1 95.38 242 LYS B C 1
ATOM 6307 O O . LYS B 1 242 ? 15.125 -11.414 -35.969 1 95.38 242 LYS B O 1
ATOM 6312 N N . PRO B 1 243 ? 14.117 -11.32 -33.938 1 94.56 243 PRO B N 1
ATOM 6313 C CA . PRO B 1 243 ? 15.234 -10.516 -33.438 1 94.56 243 PRO B CA 1
ATOM 6314 C C . PRO B 1 243 ? 16.594 -11.133 -33.75 1 94.56 243 PRO B C 1
ATOM 6316 O O . PRO B 1 243 ? 16.703 -12.359 -33.875 1 94.56 243 PRO B O 1
ATOM 6319 N N . HIS B 1 244 ? 17.641 -10.344 -33.75 1 94.44 244 HIS B N 1
ATOM 6320 C CA . HIS B 1 244 ? 18.984 -10.766 -34.125 1 94.44 244 HIS B CA 1
ATOM 6321 C C . HIS B 1 244 ? 19.5 -11.859 -33.188 1 94.44 244 HIS B C 1
ATOM 6323 O O . HIS B 1 244 ? 19.359 -11.766 -31.969 1 94.44 244 HIS B O 1
ATOM 6329 N N . ASN B 1 245 ? 20.094 -12.922 -33.812 1 96.25 245 ASN B N 1
ATOM 6330 C CA . ASN B 1 245 ? 20.75 -14.023 -33.094 1 96.25 245 ASN B CA 1
ATOM 6331 C C . ASN B 1 245 ? 19.781 -14.781 -32.219 1 96.25 245 ASN B C 1
ATOM 6333 O O . ASN B 1 245 ? 20.172 -15.328 -31.172 1 96.25 245 ASN B O 1
ATOM 6337 N N . SER B 1 246 ? 18.516 -14.703 -32.469 1 97.31 246 SER B N 1
ATOM 6338 C CA . SER B 1 246 ? 17.516 -15.438 -31.719 1 97.31 246 SER B CA 1
ATOM 6339 C C . SER B 1 246 ? 17.016 -16.656 -32.5 1 97.31 246 SER B C 1
ATOM 6341 O O . SER B 1 246 ? 17.297 -16.797 -33.688 1 97.31 246 SER B O 1
ATOM 6343 N N . ILE B 1 247 ? 16.344 -17.547 -31.781 1 97.06 247 ILE B N 1
ATOM 6344 C CA . ILE B 1 247 ? 15.727 -18.688 -32.438 1 97.06 247 ILE B CA 1
ATOM 6345 C C . ILE B 1 247 ? 14.211 -18.609 -32.281 1 97.06 247 ILE B C 1
ATOM 6347 O O . ILE B 1 247 ? 13.703 -17.922 -31.391 1 97.06 247 ILE B O 1
ATOM 6351 N N . ARG B 1 248 ? 13.586 -19.25 -33.219 1 96.94 248 ARG B N 1
ATOM 6352 C CA . ARG B 1 248 ? 12.133 -19.375 -33.094 1 96.94 248 ARG B CA 1
ATOM 6353 C C . ARG B 1 248 ? 11.758 -20.297 -31.938 1 96.94 248 ARG B C 1
ATOM 6355 O O . ARG B 1 248 ? 12.352 -21.359 -31.766 1 96.94 248 ARG B O 1
ATOM 6362 N N . ILE B 1 249 ? 10.883 -19.875 -31.125 1 97.94 249 ILE B N 1
ATOM 6363 C CA . ILE B 1 249 ? 10.273 -20.734 -30.125 1 97.94 249 ILE B CA 1
ATOM 6364 C C . ILE B 1 249 ? 9.062 -21.453 -30.719 1 97.94 249 ILE B C 1
ATOM 6366 O O . ILE B 1 249 ? 8.062 -20.812 -31.062 1 97.94 249 ILE B O 1
ATOM 6370 N N . ASP B 1 250 ? 9.203 -22.719 -30.875 1 97.31 250 ASP B N 1
ATOM 6371 C CA . ASP B 1 250 ? 8.148 -23.516 -31.484 1 97.31 250 ASP B CA 1
ATOM 6372 C C . ASP B 1 250 ? 7.047 -23.844 -30.469 1 97.31 250 ASP B C 1
ATOM 6374 O O . ASP B 1 250 ? 6.871 -25 -30.094 1 97.31 250 ASP B O 1
ATOM 6378 N N . LEU B 1 251 ? 6.242 -22.844 -30.172 1 98.44 251 LEU B N 1
ATOM 6379 C CA . LEU B 1 251 ? 5.199 -22.938 -29.141 1 98.44 251 LEU B CA 1
ATOM 6380 C C . LEU B 1 251 ? 4.039 -23.797 -29.625 1 98.44 251 LEU B C 1
ATOM 6382 O O . LEU B 1 251 ? 3.383 -23.469 -30.625 1 98.44 251 LEU B O 1
ATOM 6386 N N . GLU B 1 252 ? 3.789 -24.859 -28.891 1 97.94 252 GLU B N 1
ATOM 6387 C CA . GLU B 1 252 ? 2.748 -25.812 -29.297 1 97.94 252 GLU B CA 1
ATOM 6388 C C . GLU B 1 252 ? 1.555 -25.75 -28.344 1 97.94 252 GLU B C 1
ATOM 6390 O O . GLU B 1 252 ? 0.403 -25.781 -28.781 1 97.94 252 GLU B O 1
ATOM 6395 N N . ASN B 1 253 ? 1.832 -25.688 -27.078 1 98.62 253 ASN B N 1
ATOM 6396 C CA . ASN B 1 253 ? 0.775 -25.797 -26.078 1 98.62 253 ASN B CA 1
ATOM 6397 C C . ASN B 1 253 ? 0.988 -24.812 -24.938 1 98.62 253 ASN B C 1
ATOM 6399 O O . ASN B 1 253 ? 2.125 -24.562 -24.531 1 98.62 253 ASN B O 1
ATOM 6403 N N . VAL B 1 254 ? -0.108 -24.25 -24.438 1 98.94 254 VAL B N 1
ATOM 6404 C CA . VAL B 1 254 ? -0.123 -23.469 -23.203 1 98.94 254 VAL B CA 1
ATOM 6405 C C . VAL B 1 254 ? -1.128 -24.062 -22.219 1 98.94 254 VAL B C 1
ATOM 6407 O O . VAL B 1 254 ? -2.301 -24.234 -22.547 1 98.94 254 VAL B O 1
ATOM 6410 N N . LEU B 1 255 ? -0.645 -24.422 -21.047 1 98.94 255 LEU B N 1
ATOM 6411 C CA . LEU B 1 255 ? -1.484 -24.953 -19.969 1 98.94 255 LEU B CA 1
ATOM 6412 C C . LEU B 1 255 ? -1.538 -23.984 -18.797 1 98.94 255 LEU B C 1
ATOM 6414 O O . LEU B 1 255 ? -0.499 -23.516 -18.312 1 98.94 255 LEU B O 1
ATOM 6418 N N . ILE B 1 256 ? -2.732 -23.688 -18.312 1 98.94 256 ILE B N 1
ATOM 6419 C CA . ILE B 1 256 ? -2.889 -22.719 -17.219 1 98.94 256 ILE B CA 1
ATOM 6420 C C . ILE B 1 256 ? -3.799 -23.297 -16.141 1 98.94 256 ILE B C 1
ATOM 6422 O O . ILE B 1 256 ? -4.988 -23.516 -16.375 1 98.94 256 ILE B O 1
ATOM 6426 N N . GLY B 1 257 ? -3.248 -23.5 -14.977 1 98.88 257 GLY B N 1
ATOM 6427 C CA . GLY B 1 257 ? -3.998 -24.016 -13.844 1 98.88 257 GLY B CA 1
ATOM 6428 C C . GLY B 1 257 ? -4.547 -22.938 -12.945 1 98.88 257 GLY B C 1
ATOM 6429 O O . GLY B 1 257 ? -3.812 -22.047 -12.523 1 98.88 257 GLY B O 1
ATOM 6430 N N . ASN B 1 258 ? -5.828 -23.047 -12.664 1 98.75 258 ASN B N 1
ATOM 6431 C CA . ASN B 1 258 ? -6.461 -22.078 -11.773 1 98.75 258 ASN B CA 1
ATOM 6432 C C . ASN B 1 258 ? -5.961 -20.672 -12.023 1 98.75 258 ASN B C 1
ATOM 6434 O O . ASN B 1 258 ? -5.516 -19.984 -11.102 1 98.75 258 ASN B O 1
ATOM 6438 N N . GLY B 1 259 ? -6.16 -20.219 -13.203 1 98.75 259 GLY B N 1
ATOM 6439 C CA . GLY B 1 259 ? -5.566 -18.969 -13.648 1 98.75 259 GLY B CA 1
ATOM 6440 C C . GLY B 1 259 ? -6.402 -17.766 -13.297 1 98.75 259 GLY B C 1
ATOM 6441 O O . GLY B 1 259 ? -7.633 -17.812 -13.312 1 98.75 259 GLY B O 1
ATOM 6442 N N . TRP B 1 260 ? -5.758 -16.656 -13.023 1 98.69 260 TRP B N 1
ATOM 6443 C CA . TRP B 1 260 ? -6.355 -15.344 -12.867 1 98.69 260 TRP B CA 1
ATOM 6444 C C . TRP B 1 260 ? -6.27 -14.547 -14.164 1 98.69 260 TRP B C 1
ATOM 6446 O O . TRP B 1 260 ? -5.184 -14.141 -14.578 1 98.69 260 TRP B O 1
ATOM 6456 N N . PHE B 1 261 ? -7.445 -14.266 -14.812 1 98.5 261 PHE B N 1
ATOM 6457 C CA . PHE B 1 261 ? -7.484 -13.656 -16.141 1 98.5 261 PHE B CA 1
ATOM 6458 C C . PHE B 1 261 ? -8.109 -12.266 -16.078 1 98.5 261 PHE B C 1
ATOM 6460 O O . PHE B 1 261 ? -7.422 -11.258 -16.25 1 98.5 261 PHE B O 1
ATOM 6467 N N . ASP B 1 262 ? -9.359 -12.266 -15.75 1 98.44 262 ASP B N 1
ATOM 6468 C CA . ASP B 1 262 ? -10.18 -11.055 -15.773 1 98.44 262 ASP B CA 1
ATOM 6469 C C . ASP B 1 262 ? -10.781 -10.773 -14.391 1 98.44 262 ASP B C 1
ATOM 6471 O O . ASP B 1 262 ? -11.727 -11.445 -13.977 1 98.44 262 ASP B O 1
ATOM 6475 N N . PRO B 1 263 ? -10.312 -9.719 -13.797 1 98.38 263 PRO B N 1
ATOM 6476 C CA . PRO B 1 263 ? -10.797 -9.422 -12.453 1 98.38 263 PRO B CA 1
ATOM 6477 C C . PRO B 1 263 ? -12.297 -9.156 -12.406 1 98.38 263 PRO B C 1
ATOM 6479 O O . PRO B 1 263 ? -12.969 -9.523 -11.438 1 98.38 263 PRO B O 1
ATOM 6482 N N . LEU B 1 264 ? -12.859 -8.492 -13.391 1 98.38 264 LEU B N 1
ATOM 6483 C CA . LEU B 1 264 ? -14.289 -8.188 -13.383 1 98.38 264 LEU B CA 1
ATOM 6484 C C . LEU B 1 264 ? -15.117 -9.469 -13.328 1 98.38 264 LEU B C 1
ATOM 6486 O O . LEU B 1 264 ? -16.156 -9.508 -12.672 1 98.38 264 LEU B O 1
ATOM 6490 N N . ILE B 1 265 ? -14.695 -10.492 -13.977 1 98.5 265 ILE B N 1
ATOM 6491 C CA . ILE B 1 265 ? -15.359 -11.789 -13.961 1 98.5 265 ILE B CA 1
ATOM 6492 C C . ILE B 1 265 ? -15.055 -12.516 -12.648 1 98.5 265 ILE B C 1
ATOM 6494 O O . ILE B 1 265 ? -15.969 -13.008 -11.984 1 98.5 265 ILE B O 1
ATOM 6498 N N . GLN B 1 266 ? -13.844 -12.531 -12.273 1 98.56 266 GLN B N 1
ATOM 6499 C CA . GLN B 1 266 ? -13.422 -13.477 -11.25 1 98.56 266 GLN B CA 1
ATOM 6500 C C . GLN B 1 266 ? -13.664 -12.914 -9.852 1 98.56 266 GLN B C 1
ATOM 6502 O O . GLN B 1 266 ? -13.758 -13.672 -8.883 1 98.56 266 GLN B O 1
ATOM 6507 N N . TYR B 1 267 ? -13.797 -11.609 -9.68 1 98.56 267 TYR B N 1
ATOM 6508 C CA . TYR B 1 267 ? -14.289 -11.094 -8.406 1 98.56 267 TYR B CA 1
ATOM 6509 C C . TYR B 1 267 ? -15.742 -11.508 -8.18 1 98.56 267 TYR B C 1
ATOM 6511 O O . TYR B 1 267 ? -16.141 -11.805 -7.055 1 98.56 267 TYR B O 1
ATOM 6519 N N . GLN B 1 268 ? -16.562 -11.469 -9.219 1 98.62 268 GLN B N 1
ATOM 6520 C CA . GLN B 1 268 ? -17.938 -11.922 -9.109 1 98.62 268 GLN B CA 1
ATOM 6521 C C . GLN B 1 268 ? -18 -13.406 -8.758 1 98.62 268 GLN B C 1
ATOM 6523 O O . GLN B 1 268 ? -18.891 -13.844 -8.023 1 98.62 268 GLN B O 1
ATOM 6528 N N . ALA B 1 269 ? -17.062 -14.141 -9.25 1 98.69 269 ALA B N 1
ATOM 6529 C CA . ALA B 1 269 ? -17.031 -15.578 -9.023 1 98.69 269 ALA B CA 1
ATOM 6530 C C . ALA B 1 269 ? -16.781 -15.898 -7.547 1 98.69 269 ALA B C 1
ATOM 6532 O O . ALA B 1 269 ? -17.141 -16.969 -7.07 1 98.69 269 ALA B O 1
ATOM 6533 N N . TYR B 1 270 ? -16.109 -14.945 -6.801 1 98.69 270 TYR B N 1
ATOM 6534 C CA . TYR B 1 270 ? -15.953 -15.148 -5.363 1 98.69 270 TYR B CA 1
ATOM 6535 C C . TYR B 1 270 ? -17.312 -15.25 -4.68 1 98.69 270 TYR B C 1
ATOM 6537 O O . TYR B 1 270 ? -17.516 -16.109 -3.826 1 98.69 270 TYR B O 1
ATOM 6545 N N . TYR B 1 271 ? -18.203 -14.336 -5.047 1 98.31 271 TYR B N 1
ATOM 6546 C CA . TYR B 1 271 ? -19.562 -14.375 -4.512 1 98.31 271 TYR B CA 1
ATOM 6547 C C . TYR B 1 271 ? -20.297 -15.617 -5 1 98.31 271 TYR B C 1
ATOM 6549 O O . TYR B 1 271 ? -20.984 -16.281 -4.223 1 98.31 271 TYR B O 1
ATOM 6557 N N . ASN B 1 272 ? -20.203 -15.969 -6.266 1 98.12 272 ASN B N 1
ATOM 6558 C CA . ASN B 1 272 ? -20.875 -17.125 -6.84 1 98.12 272 ASN B CA 1
ATOM 6559 C C . ASN B 1 272 ? -20.422 -18.422 -6.172 1 98.12 272 ASN B C 1
ATOM 6561 O O . ASN B 1 272 ? -21.25 -19.281 -5.883 1 98.12 272 ASN B O 1
ATOM 6565 N N . PHE B 1 273 ? -19.141 -18.547 -5.934 1 98.25 273 PHE B N 1
ATOM 6566 C CA . PHE B 1 273 ? -18.562 -19.75 -5.336 1 98.25 273 PHE B CA 1
ATOM 6567 C C . PHE B 1 273 ? -18.969 -19.875 -3.873 1 98.25 273 PHE B C 1
ATOM 6569 O O . PHE B 1 273 ? -19.203 -20.984 -3.379 1 98.25 273 PHE B O 1
ATOM 6576 N N . SER B 1 274 ? -19.109 -18.75 -3.184 1 97.81 274 SER B N 1
ATOM 6577 C CA . SER B 1 274 ? -19.312 -18.766 -1.738 1 97.81 274 SER B CA 1
ATOM 6578 C C . SER B 1 274 ? -20.797 -18.766 -1.382 1 97.81 274 SER B C 1
ATOM 6580 O O . SER B 1 274 ? -21.203 -19.422 -0.414 1 97.81 274 SER B O 1
ATOM 6582 N N . ILE B 1 275 ? -21.609 -18.062 -2.176 1 96.81 275 ILE B N 1
ATOM 6583 C CA . ILE B 1 275 ? -22.969 -17.766 -1.746 1 96.81 275 ILE B CA 1
ATOM 6584 C C . ILE B 1 275 ? -23.969 -18.375 -2.732 1 96.81 275 ILE B C 1
ATOM 6586 O O . ILE B 1 275 ? -24.734 -19.266 -2.375 1 96.81 275 ILE B O 1
ATOM 6590 N N . PHE B 1 276 ? -23.984 -17.875 -3.943 1 94.94 276 PHE B N 1
ATOM 6591 C CA . PHE B 1 276 ? -24.938 -18.359 -4.93 1 94.94 276 PHE B CA 1
ATOM 6592 C C . PHE B 1 276 ? -24.328 -18.359 -6.324 1 94.94 276 PHE B C 1
ATOM 6594 O O . PHE B 1 276 ? -23.906 -17.312 -6.816 1 94.94 276 PHE B O 1
ATOM 6601 N N . PRO B 1 277 ? -24.328 -19.578 -7.012 1 94.94 277 PRO B N 1
ATOM 6602 C CA . PRO B 1 277 ? -25.031 -20.812 -6.684 1 94.94 277 PRO B CA 1
ATOM 6603 C C . PRO B 1 277 ? -24.312 -21.625 -5.613 1 94.94 277 PRO B C 1
ATOM 6605 O O . PRO B 1 277 ? -24.859 -22.609 -5.109 1 94.94 277 PRO B O 1
ATOM 6608 N N . GLY B 1 278 ? -23.109 -21.141 -5.227 1 96 278 GLY B N 1
ATOM 6609 C CA . GLY B 1 278 ? -22.359 -21.844 -4.188 1 96 278 GLY B CA 1
ATOM 6610 C C . GLY B 1 278 ? -21.438 -22.906 -4.73 1 96 278 GLY B C 1
ATOM 6611 O O . GLY B 1 278 ? -21.594 -23.359 -5.867 1 96 278 GLY B O 1
ATOM 6612 N N . ASN B 1 279 ? -20.484 -23.266 -3.85 1 96.62 279 ASN B N 1
ATOM 6613 C CA . ASN B 1 279 ? -19.562 -24.328 -4.223 1 96.62 279 ASN B CA 1
ATOM 6614 C C . ASN B 1 279 ? -20.25 -25.703 -4.254 1 96.62 279 ASN B C 1
ATOM 6616 O O . ASN B 1 279 ? -21.328 -25.859 -3.68 1 96.62 279 ASN B O 1
ATOM 6620 N N . THR B 1 280 ? -19.594 -26.625 -4.879 1 96.31 280 THR B N 1
ATOM 6621 C CA . THR B 1 280 ? -20.203 -27.922 -5.117 1 96.31 280 THR B CA 1
ATOM 6622 C C . THR B 1 280 ? -19.906 -28.891 -3.967 1 96.31 280 THR B C 1
ATOM 6624 O O . THR B 1 280 ? -20.297 -30.047 -4.004 1 96.31 280 THR B O 1
ATOM 6627 N N . TYR B 1 281 ? -19.219 -28.406 -3 1 97.38 281 TYR B N 1
ATOM 6628 C CA . TYR B 1 281 ? -18.953 -29.172 -1.791 1 97.38 281 TYR B CA 1
ATOM 6629 C C . TYR B 1 281 ? -20.016 -28.922 -0.736 1 97.38 281 TYR B C 1
ATOM 6631 O O . TYR B 1 281 ? -19.891 -29.375 0.406 1 97.38 281 TYR B O 1
ATOM 6639 N N . ASP B 1 282 ? -21.031 -28.156 -1.134 1 94.81 282 ASP B N 1
ATOM 6640 C CA . ASP B 1 282 ? -22.219 -27.875 -0.326 1 94.81 282 ASP B CA 1
ATOM 6641 C C . ASP B 1 282 ? -21.828 -27.25 1.017 1 94.81 282 ASP B C 1
ATOM 6643 O O . ASP B 1 282 ? -22.328 -27.672 2.064 1 94.81 282 ASP B O 1
ATOM 6647 N N . PHE B 1 283 ? -20.922 -26.438 1.03 1 93.5 283 PHE B N 1
ATOM 6648 C CA . PHE B 1 283 ? -20.469 -25.703 2.211 1 93.5 283 PHE B CA 1
ATOM 6649 C C . PHE B 1 283 ? -20.891 -24.234 2.133 1 93.5 283 PHE B C 1
ATOM 6651 O O . PHE B 1 283 ? -20.469 -23.516 1.233 1 93.5 283 PHE B O 1
ATOM 6658 N N . ASN B 1 284 ? -21.781 -23.75 2.951 1 92.12 284 ASN B N 1
ATOM 6659 C CA . ASN B 1 284 ? -22.25 -22.375 3.025 1 92.12 284 ASN B CA 1
ATOM 6660 C C . ASN B 1 284 ? -22.578 -21.969 4.457 1 92.12 284 ASN B C 1
ATOM 6662 O O . ASN B 1 284 ? -23.734 -21.938 4.848 1 92.12 284 ASN B O 1
ATOM 6666 N N . PRO B 1 285 ? -21.484 -21.547 5.156 1 94.94 285 PRO B N 1
ATOM 6667 C CA . PRO B 1 285 ? -21.703 -21.203 6.562 1 94.94 285 PRO B CA 1
ATOM 6668 C C . PRO B 1 285 ? -22.141 -19.75 6.758 1 94.94 285 PRO B C 1
ATOM 6670 O O . PRO B 1 285 ? -22.234 -19.281 7.895 1 94.94 285 PRO B O 1
ATOM 6673 N N . TYR B 1 286 ? -22.438 -19.047 5.789 1 97.38 286 TYR B N 1
ATOM 6674 C CA . TYR B 1 286 ? -22.594 -17.594 5.859 1 97.38 286 TYR B CA 1
ATOM 6675 C C . TYR B 1 286 ? -24.047 -17.219 6.156 1 97.38 286 TYR B C 1
ATOM 6677 O O . TYR B 1 286 ? -24.953 -17.625 5.43 1 97.38 286 TYR B O 1
ATOM 6685 N N . ASN B 1 287 ? -24.281 -16.484 7.203 1 97.25 287 ASN B N 1
ATOM 6686 C CA . ASN B 1 287 ? -25.625 -16.031 7.523 1 97.25 287 ASN B CA 1
ATOM 6687 C C . ASN B 1 287 ? -26.062 -14.891 6.605 1 97.25 287 ASN B C 1
ATOM 6689 O O . ASN B 1 287 ? -25.297 -14.469 5.727 1 97.25 287 ASN B O 1
ATOM 6693 N N . GLU B 1 288 ? -27.25 -14.438 6.77 1 97.25 288 GLU B N 1
ATOM 6694 C CA . GLU B 1 288 ? -27.859 -13.453 5.875 1 97.25 288 GLU B CA 1
ATOM 6695 C C . GLU B 1 288 ? -27.062 -12.148 5.871 1 97.25 288 GLU B C 1
ATOM 6697 O O . GLU B 1 288 ? -26.938 -11.492 4.836 1 97.25 288 GLU B O 1
ATOM 6702 N N . SER B 1 289 ? -26.594 -11.75 6.996 1 97.31 289 SER B N 1
ATOM 6703 C CA . SER B 1 289 ? -25.844 -10.5 7.137 1 97.31 289 SER B CA 1
ATOM 6704 C C . SER B 1 289 ? -24.547 -10.547 6.344 1 97.31 289 SER B C 1
ATOM 6706 O O . SER B 1 289 ? -24.203 -9.586 5.648 1 97.31 289 SER B O 1
ATOM 6708 N N . VAL B 1 290 ? -23.828 -11.602 6.453 1 97.5 290 VAL B N 1
ATOM 6709 C CA . VAL B 1 290 ? -22.578 -11.781 5.73 1 97.5 290 VAL B CA 1
ATOM 6710 C C . VAL B 1 290 ? -22.844 -11.812 4.23 1 97.5 290 VAL B C 1
ATOM 6712 O O . VAL B 1 290 ? -22.109 -11.211 3.447 1 97.5 290 VAL B O 1
ATOM 6715 N N . GLN B 1 291 ? -23.906 -12.5 3.809 1 98.12 291 GLN B N 1
ATOM 6716 C CA . GLN B 1 291 ? -24.266 -12.57 2.396 1 98.12 291 GLN B CA 1
ATOM 6717 C C . GLN B 1 291 ? -24.594 -11.18 1.848 1 98.12 291 GLN B C 1
ATOM 6719 O O . GLN B 1 291 ? -24.188 -10.836 0.736 1 98.12 291 GLN B O 1
ATOM 6724 N N . ALA B 1 292 ? -25.297 -10.438 2.654 1 97.94 292 ALA B N 1
ATOM 6725 C CA . ALA B 1 292 ? -25.641 -9.078 2.254 1 97.94 292 ALA B CA 1
ATOM 6726 C C . ALA B 1 292 ? -24.406 -8.203 2.129 1 97.94 292 ALA B C 1
ATOM 6728 O O . ALA B 1 292 ? -24.297 -7.391 1.209 1 97.94 292 ALA B O 1
ATOM 6729 N N . GLU B 1 293 ? -23.484 -8.32 3.096 1 97.75 293 GLU B N 1
ATOM 6730 C CA . GLU B 1 293 ? -22.219 -7.598 3.043 1 97.75 293 GLU B CA 1
ATOM 6731 C C . GLU B 1 293 ? -21.453 -7.914 1.761 1 97.75 293 GLU B C 1
ATOM 6733 O O . GLU B 1 293 ? -20.984 -7.008 1.067 1 97.75 293 GLU B O 1
ATOM 6738 N N . TRP B 1 294 ? -21.344 -9.18 1.463 1 98.25 294 TRP B N 1
ATOM 6739 C CA . TRP B 1 294 ? -20.625 -9.656 0.287 1 98.25 294 TRP B CA 1
ATOM 6740 C C . TRP B 1 294 ? -21.234 -9.094 -0.991 1 98.25 294 TRP B C 1
ATOM 6742 O O . TRP B 1 294 ? -20.516 -8.594 -1.864 1 98.25 294 TRP B O 1
ATOM 6752 N N . TYR B 1 295 ? -22.547 -9.188 -1.067 1 98.56 295 TYR B N 1
ATOM 6753 C CA . TYR B 1 295 ? -23.266 -8.703 -2.24 1 98.56 295 TYR B CA 1
ATOM 6754 C C . TYR B 1 295 ? -23.047 -7.207 -2.434 1 98.56 295 TYR B C 1
ATOM 6756 O O . TYR B 1 295 ? -22.75 -6.754 -3.543 1 98.56 295 TYR B O 1
ATOM 6764 N N . ASN B 1 296 ? -23.188 -6.469 -1.387 1 98.44 296 ASN B N 1
ATOM 6765 C CA . ASN B 1 296 ? -23.016 -5.023 -1.478 1 98.44 296 ASN B CA 1
ATOM 6766 C C . ASN B 1 296 ? -21.578 -4.656 -1.854 1 98.44 296 ASN B C 1
ATOM 6768 O O . ASN B 1 296 ? -21.359 -3.789 -2.699 1 98.44 296 ASN B O 1
ATOM 6772 N N . ASN B 1 297 ? -20.609 -5.246 -1.165 1 98.31 297 ASN B N 1
ATOM 6773 C CA . ASN B 1 297 ? -19.203 -4.957 -1.438 1 98.31 297 ASN B CA 1
ATOM 6774 C C . ASN B 1 297 ? -18.844 -5.242 -2.895 1 98.31 297 ASN B C 1
ATOM 6776 O O . ASN B 1 297 ? -18 -4.562 -3.473 1 98.31 297 ASN B O 1
ATOM 6780 N N . LEU B 1 298 ? -19.531 -6.172 -3.453 1 98.75 298 LEU B N 1
ATOM 6781 C CA . LEU B 1 298 ? -19.234 -6.578 -4.82 1 98.75 298 LEU B CA 1
ATOM 6782 C C . LEU B 1 298 ? -20.031 -5.758 -5.824 1 98.75 298 LEU B C 1
ATOM 6784 O O . LEU B 1 298 ? -19.453 -5.168 -6.746 1 98.75 298 LEU B O 1
ATOM 6788 N N . TYR B 1 299 ? -21.391 -5.734 -5.648 1 98.62 299 TYR B N 1
ATOM 6789 C CA . TYR B 1 299 ? -22.281 -5.25 -6.699 1 98.62 299 TYR B CA 1
ATOM 6790 C C . TYR B 1 299 ? -22.844 -3.881 -6.344 1 98.62 299 TYR B C 1
ATOM 6792 O O . TYR B 1 299 ? -23.406 -3.191 -7.203 1 98.62 299 TYR B O 1
ATOM 6800 N N . GLY B 1 300 ? -22.797 -3.562 -5.035 1 98.25 300 GLY B N 1
ATOM 6801 C CA . GLY B 1 300 ? -23.328 -2.264 -4.656 1 98.25 300 GLY B CA 1
ATOM 6802 C C . GLY B 1 300 ? -22.719 -1.115 -5.438 1 98.25 300 GLY B C 1
ATOM 6803 O O . GLY B 1 300 ? -21.562 -1.178 -5.836 1 98.25 300 GLY B O 1
ATOM 6804 N N . GLU B 1 301 ? -23.469 -0.075 -5.523 1 97.5 301 GLU B N 1
ATOM 6805 C CA . GLU B 1 301 ? -23.016 1.102 -6.262 1 97.5 301 GLU B CA 1
ATOM 6806 C C . GLU B 1 301 ? -21.703 1.627 -5.711 1 97.5 301 GLU B C 1
ATOM 6808 O O . GLU B 1 301 ? -21.531 1.742 -4.496 1 97.5 301 GLU B O 1
ATOM 6813 N N . GLY B 1 302 ? -20.719 1.87 -6.633 1 96.88 302 GLY B N 1
ATOM 6814 C CA . GLY B 1 302 ? -19.453 2.479 -6.277 1 96.88 302 GLY B CA 1
ATOM 6815 C C . GLY B 1 302 ? -18.469 1.496 -5.676 1 96.88 302 GLY B C 1
ATOM 6816 O O . GLY B 1 302 ? -17.328 1.862 -5.355 1 96.88 302 GLY B O 1
ATOM 6817 N N . ASN B 1 303 ? -18.875 0.295 -5.48 1 98.12 303 ASN B N 1
ATOM 6818 C CA . ASN B 1 303 ? -18.016 -0.686 -4.832 1 98.12 303 ASN B CA 1
ATOM 6819 C C . ASN B 1 303 ? -17.234 -1.516 -5.852 1 98.12 303 ASN B C 1
ATOM 6821 O O . ASN B 1 303 ? -16.828 -1.001 -6.891 1 98.12 303 ASN B O 1
ATOM 6825 N N . CYS B 1 304 ? -16.906 -2.723 -5.672 1 98.44 304 CYS B N 1
ATOM 6826 C CA . CYS B 1 304 ? -15.844 -3.459 -6.359 1 98.44 304 CYS B CA 1
ATOM 6827 C C . CYS B 1 304 ? -16.078 -3.465 -7.863 1 98.44 304 CYS B C 1
ATOM 6829 O O . CYS B 1 304 ? -15.195 -3.084 -8.633 1 98.44 304 CYS B O 1
ATOM 6831 N N . VAL B 1 305 ? -17.234 -3.916 -8.352 1 98.75 305 VAL B N 1
ATOM 6832 C CA . VAL B 1 305 ? -17.516 -4.016 -9.781 1 98.75 305 VAL B CA 1
ATOM 6833 C C . VAL B 1 305 ? -17.344 -2.648 -10.43 1 98.75 305 VAL B C 1
ATOM 6835 O O . VAL B 1 305 ? -16.719 -2.527 -11.484 1 98.75 305 VAL B O 1
ATOM 6838 N N . ASP B 1 306 ? -17.906 -1.628 -9.797 1 98.31 306 ASP B N 1
ATOM 6839 C CA . ASP B 1 306 ? -17.812 -0.273 -10.328 1 98.31 306 ASP B CA 1
ATOM 6840 C C . ASP B 1 306 ? -16.359 0.205 -10.344 1 98.31 306 ASP B C 1
ATOM 6842 O O . ASP B 1 306 ? -15.922 0.847 -11.297 1 98.31 306 ASP B O 1
ATOM 6846 N N . ARG B 1 307 ? -15.617 -0.056 -9.32 1 97.81 307 ARG B N 1
ATOM 6847 C CA . ARG B 1 307 ? -14.227 0.368 -9.227 1 97.81 307 ARG B CA 1
ATOM 6848 C C . ARG B 1 307 ? -13.367 -0.335 -10.273 1 97.81 307 ARG B C 1
ATOM 6850 O O . ARG B 1 307 ? -12.508 0.288 -10.898 1 97.81 307 ARG B O 1
ATOM 6857 N N . THR B 1 308 ? -13.555 -1.59 -10.453 1 98.56 308 THR B N 1
ATOM 6858 C CA . THR B 1 308 ? -12.828 -2.334 -11.477 1 98.56 308 THR B CA 1
ATOM 6859 C C . THR B 1 308 ? -13.156 -1.801 -12.867 1 98.56 308 THR B C 1
ATOM 6861 O O . THR B 1 308 ? -12.266 -1.676 -13.719 1 98.56 308 THR B O 1
ATOM 6864 N N . ARG B 1 309 ? -14.414 -1.509 -13.109 1 98.44 309 ARG B N 1
ATOM 6865 C CA . ARG B 1 309 ? -14.812 -0.933 -14.391 1 98.44 309 ARG B CA 1
ATOM 6866 C C . ARG B 1 309 ? -14.117 0.404 -14.625 1 98.44 309 ARG B C 1
ATOM 6868 O O . ARG B 1 309 ? -13.719 0.712 -15.75 1 98.44 309 ARG B O 1
ATOM 6875 N N . GLU B 1 310 ? -14.008 1.192 -13.562 1 97.69 310 GLU B N 1
ATOM 6876 C CA . GLU B 1 310 ? -13.297 2.459 -13.695 1 97.69 310 GLU B CA 1
ATOM 6877 C C . GLU B 1 310 ? -11.82 2.23 -14.031 1 97.69 310 GLU B C 1
ATOM 6879 O O . GLU B 1 310 ? -11.242 2.971 -14.82 1 97.69 310 GLU B O 1
ATOM 6884 N N . CYS B 1 311 ? -11.219 1.272 -13.406 1 97.75 311 CYS B N 1
ATOM 6885 C CA . CYS B 1 311 ? -9.859 0.887 -13.758 1 97.75 311 CYS B CA 1
ATOM 6886 C C . CYS B 1 311 ? -9.75 0.562 -15.242 1 97.75 311 CYS B C 1
ATOM 6888 O O . CYS B 1 311 ? -8.859 1.073 -15.93 1 97.75 311 CYS B O 1
ATOM 6890 N N . TYR B 1 312 ? -10.672 -0.25 -15.734 1 97.88 312 TYR B N 1
ATOM 6891 C CA . TYR B 1 312 ? -10.672 -0.622 -17.141 1 97.88 312 TYR B CA 1
ATOM 6892 C C . TYR B 1 312 ? -10.812 0.609 -18.031 1 97.88 312 TYR B C 1
ATOM 6894 O O . TYR B 1 312 ? -10.156 0.712 -19.062 1 97.88 312 TYR B O 1
ATOM 6902 N N . ALA B 1 313 ? -11.656 1.507 -17.641 1 97.38 313 ALA B N 1
ATOM 6903 C CA . ALA B 1 313 ? -12 2.662 -18.453 1 97.38 313 ALA B CA 1
ATOM 6904 C C . ALA B 1 313 ? -10.852 3.664 -18.5 1 97.38 313 ALA B C 1
ATOM 6906 O O . ALA B 1 313 ? -10.602 4.289 -19.547 1 97.38 313 ALA B O 1
ATOM 6907 N N . THR B 1 314 ? -10.109 3.85 -17.406 1 95.88 314 THR B N 1
ATOM 6908 C CA . THR B 1 314 ? -9.133 4.93 -17.312 1 95.88 314 THR B CA 1
ATOM 6909 C C . THR B 1 314 ? -7.727 4.406 -17.594 1 95.88 314 THR B C 1
ATOM 6911 O O . THR B 1 314 ? -6.875 5.141 -18.094 1 95.88 314 THR B O 1
ATOM 6914 N N . GLY B 1 315 ? -7.465 3.215 -17.109 1 95.31 315 GLY B N 1
ATOM 6915 C CA . GLY B 1 315 ? -6.129 2.652 -17.234 1 95.31 315 GLY B CA 1
ATOM 6916 C C . GLY B 1 315 ? -5.125 3.305 -16.297 1 95.31 315 GLY B C 1
ATOM 6917 O O . GLY B 1 315 ? -3.926 3.031 -16.375 1 95.31 315 GLY B O 1
ATOM 6918 N N . ARG B 1 316 ? -5.598 4.156 -15.398 1 92.81 316 ARG B N 1
ATOM 6919 C CA . ARG B 1 316 ? -4.691 4.867 -14.5 1 92.81 316 ARG B CA 1
ATOM 6920 C C . ARG B 1 316 ? -4.176 3.941 -13.398 1 92.81 316 ARG B C 1
ATOM 6922 O O . ARG B 1 316 ? -4.949 3.199 -12.789 1 92.81 316 ARG B O 1
ATOM 6929 N N . ASN B 1 317 ? -2.885 4.055 -13.094 1 92.88 317 ASN B N 1
ATOM 6930 C CA . ASN B 1 317 ? -2.264 3.172 -12.109 1 92.88 317 ASN B CA 1
ATOM 6931 C C . ASN B 1 317 ? -2.867 3.369 -10.719 1 92.88 317 ASN B C 1
ATOM 6933 O O . ASN B 1 317 ? -3.168 2.395 -10.031 1 92.88 317 ASN B O 1
ATOM 6937 N N . ASP B 1 318 ? -3.049 4.602 -10.266 1 92.25 318 ASP B N 1
ATOM 6938 C CA . ASP B 1 318 ? -3.545 4.879 -8.922 1 92.25 318 ASP B CA 1
ATOM 6939 C C . ASP B 1 318 ? -4.988 4.398 -8.758 1 92.25 318 ASP B C 1
ATOM 6941 O O . ASP B 1 318 ? -5.363 3.885 -7.707 1 92.25 318 ASP B O 1
ATOM 6945 N N . ILE B 1 319 ? -5.84 4.531 -9.805 1 95 319 ILE B N 1
ATOM 6946 C CA . ILE B 1 319 ? -7.23 4.086 -9.781 1 95 319 ILE B CA 1
ATOM 6947 C C . ILE B 1 319 ? -7.285 2.561 -9.734 1 95 319 ILE B C 1
ATOM 6949 O O . ILE B 1 319 ? -8.023 1.981 -8.938 1 95 319 ILE B O 1
ATOM 6953 N N . CYS B 1 320 ? -6.441 1.928 -10.562 1 96.94 320 CYS B N 1
ATOM 6954 C CA . CYS B 1 320 ? -6.434 0.47 -10.625 1 96.94 320 CYS B CA 1
ATOM 6955 C C . CYS B 1 320 ? -5.895 -0.123 -9.328 1 96.94 320 CYS B C 1
ATOM 6957 O O . CYS B 1 320 ? -6.41 -1.133 -8.844 1 96.94 320 CYS B O 1
ATOM 6959 N N . SER B 1 321 ? -4.82 0.502 -8.797 1 96 321 SER B N 1
ATOM 6960 C CA . SER B 1 321 ? -4.273 0.051 -7.523 1 96 321 SER B CA 1
ATOM 6961 C C . SER B 1 321 ? -5.309 0.151 -6.41 1 96 321 SER B C 1
ATOM 6963 O O . SER B 1 321 ? -5.457 -0.771 -5.605 1 96 321 SER B O 1
ATOM 6965 N N . ALA B 1 322 ? -6.062 1.218 -6.387 1 94.56 322 ALA B N 1
ATOM 6966 C CA . ALA B 1 322 ? -7.09 1.41 -5.367 1 94.56 322 ALA B CA 1
ATOM 6967 C C . ALA B 1 322 ? -8.227 0.403 -5.535 1 94.56 322 ALA B C 1
ATOM 6969 O O . ALA B 1 322 ? -8.773 -0.098 -4.551 1 94.56 322 ALA B O 1
ATOM 6970 N N . ALA B 1 323 ? -8.609 0.16 -6.754 1 97.06 323 ALA B N 1
ATOM 6971 C CA . ALA B 1 323 ? -9.648 -0.83 -7.027 1 97.06 323 ALA B CA 1
ATOM 6972 C C . ALA B 1 323 ? -9.219 -2.217 -6.555 1 97.06 323 ALA B C 1
ATOM 6974 O O . ALA B 1 323 ? -10 -2.934 -5.922 1 97.06 323 ALA B O 1
ATOM 6975 N N . ASP B 1 324 ? -7.992 -2.52 -6.859 1 97.19 324 ASP B N 1
ATOM 6976 C CA . ASP B 1 324 ? -7.449 -3.811 -6.445 1 97.19 324 ASP B CA 1
ATOM 6977 C C . ASP B 1 324 ? -7.492 -3.963 -4.926 1 97.19 324 ASP B C 1
ATOM 6979 O O . ASP B 1 324 ? -7.926 -4.996 -4.414 1 97.19 324 ASP B O 1
ATOM 6983 N N . ASP B 1 325 ? -7.023 -2.945 -4.27 1 95.62 325 ASP B N 1
ATOM 6984 C CA . ASP B 1 325 ? -6.98 -2.975 -2.811 1 95.62 325 ASP B CA 1
ATOM 6985 C C . ASP B 1 325 ? -8.375 -3.152 -2.221 1 95.62 325 ASP B C 1
ATOM 6987 O O . ASP B 1 325 ? -8.57 -3.938 -1.288 1 95.62 325 ASP B O 1
ATOM 6991 N N . PHE B 1 326 ? -9.336 -2.422 -2.732 1 96.69 326 PHE B N 1
ATOM 6992 C CA . PHE B 1 326 ? -10.703 -2.492 -2.227 1 96.69 326 PHE B CA 1
ATOM 6993 C C . PHE B 1 326 ? -11.297 -3.875 -2.463 1 96.69 326 PHE B C 1
ATOM 6995 O O . PHE B 1 326 ? -11.867 -4.477 -1.55 1 96.69 326 PHE B O 1
ATOM 7002 N N . CYS B 1 327 ? -11.203 -4.379 -3.678 1 98.25 327 CYS B N 1
ATOM 7003 C CA . CYS B 1 327 ? -11.828 -5.645 -4.043 1 98.25 327 CYS B CA 1
ATOM 7004 C C . CYS B 1 327 ? -11.18 -6.809 -3.307 1 98.25 327 CYS B C 1
ATOM 7006 O O . CYS B 1 327 ? -11.859 -7.742 -2.883 1 98.25 327 CYS B O 1
ATOM 7008 N N . ALA B 1 328 ? -9.859 -6.73 -3.164 1 97.44 328 ALA B N 1
ATOM 7009 C CA . ALA B 1 328 ? -9.164 -7.762 -2.4 1 97.44 328 ALA B CA 1
ATOM 7010 C C . ALA B 1 328 ? -9.633 -7.773 -0.946 1 97.44 328 ALA B C 1
ATOM 7012 O O . ALA B 1 328 ? -9.93 -8.836 -0.392 1 97.44 328 ALA B O 1
ATOM 7013 N N . SER B 1 329 ? -9.773 -6.613 -0.36 1 96.56 329 SER B N 1
ATOM 7014 C CA . SER B 1 329 ? -10.047 -6.504 1.069 1 96.56 329 SER B CA 1
ATOM 7015 C C . SER B 1 329 ? -11.531 -6.711 1.364 1 96.56 329 SER B C 1
ATOM 7017 O O . SER B 1 329 ? -11.891 -7.266 2.404 1 96.56 329 SER B O 1
ATOM 7019 N N . LYS B 1 330 ? -12.406 -6.27 0.475 1 97.44 330 LYS B N 1
ATOM 7020 C CA . LYS B 1 330 ? -13.828 -6.191 0.811 1 97.44 330 LYS B CA 1
ATOM 7021 C C . LYS B 1 330 ? -14.617 -7.301 0.121 1 97.44 330 LYS B C 1
ATOM 7023 O O . LYS B 1 330 ? -15.773 -7.543 0.458 1 97.44 330 LYS B O 1
ATOM 7028 N N . VAL B 1 331 ? -13.945 -8 -0.804 1 98.12 331 VAL B N 1
ATOM 7029 C CA . VAL B 1 331 ? -14.664 -9.078 -1.482 1 98.12 331 VAL B CA 1
ATOM 7030 C C . VAL B 1 331 ? -13.922 -10.398 -1.293 1 98.12 331 VAL B C 1
ATOM 7032 O O . VAL B 1 331 ? -14.438 -11.32 -0.652 1 98.12 331 VAL B O 1
ATOM 7035 N N . GLU B 1 332 ? -12.688 -10.438 -1.733 1 98.06 332 GLU B N 1
ATOM 7036 C CA . GLU B 1 332 ? -11.914 -11.672 -1.666 1 98.06 332 GLU B CA 1
ATOM 7037 C C . GLU B 1 332 ? -11.688 -12.109 -0.22 1 98.06 332 GLU B C 1
ATOM 7039 O O . GLU B 1 332 ? -11.883 -13.281 0.12 1 98.06 332 GLU B O 1
ATOM 7044 N N . SER B 1 333 ? -11.32 -11.18 0.631 1 97 333 SER B N 1
ATOM 7045 C CA . SER B 1 333 ? -10.891 -11.484 1.991 1 97 333 SER B CA 1
ATOM 7046 C C . SER B 1 333 ? -12.062 -11.961 2.848 1 97 333 SER B C 1
ATOM 7048 O O . SER B 1 333 ? -11.859 -12.523 3.926 1 97 333 SER B O 1
ATOM 7050 N N . LEU B 1 334 ? -13.312 -11.727 2.428 1 97.06 334 LEU B N 1
ATOM 7051 C CA . LEU B 1 334 ? -14.469 -12.125 3.225 1 97.06 334 LEU B CA 1
ATOM 7052 C C . LEU B 1 334 ? -14.484 -13.633 3.445 1 97.06 334 LEU B C 1
ATOM 7054 O O . LEU B 1 334 ? -14.93 -14.109 4.496 1 97.06 334 LEU B O 1
ATOM 7058 N N . PHE B 1 335 ? -13.969 -14.352 2.438 1 97.88 335 PHE B N 1
ATOM 7059 C CA . PHE B 1 335 ? -13.875 -15.797 2.602 1 97.88 335 PHE B CA 1
ATOM 7060 C C . PHE B 1 335 ? -12.984 -16.141 3.791 1 97.88 335 PHE B C 1
ATOM 7062 O O . PHE B 1 335 ? -13.375 -16.953 4.645 1 97.88 335 PHE B O 1
ATOM 7069 N N . ASP B 1 336 ? -11.828 -15.531 3.881 1 96.31 336 ASP B N 1
ATOM 7070 C CA . ASP B 1 336 ? -10.891 -15.797 4.961 1 96.31 336 ASP B CA 1
ATOM 7071 C C . ASP B 1 336 ? -11.461 -15.352 6.309 1 96.31 336 ASP B C 1
ATOM 7073 O O . ASP B 1 336 ? -11.258 -16.016 7.324 1 96.31 336 ASP B O 1
ATOM 7077 N N . ILE B 1 337 ? -12.133 -14.266 6.285 1 94.44 337 ILE B N 1
ATOM 7078 C CA . ILE B 1 337 ? -12.641 -13.656 7.512 1 94.44 337 ILE B CA 1
ATOM 7079 C C . ILE B 1 337 ? -13.758 -14.516 8.094 1 94.44 337 ILE B C 1
ATOM 7081 O O . ILE B 1 337 ? -13.812 -14.742 9.305 1 94.44 337 ILE B O 1
ATOM 7085 N N . TYR B 1 338 ? -14.602 -15.078 7.25 1 96.44 338 TYR B N 1
ATOM 7086 C CA . TYR B 1 338 ? -15.836 -15.641 7.777 1 96.44 338 TYR B CA 1
ATOM 7087 C C . TYR B 1 338 ? -15.82 -17.172 7.707 1 96.44 338 TYR B C 1
ATOM 7089 O O . TYR B 1 338 ? -16.609 -17.828 8.375 1 96.44 338 TYR B O 1
ATOM 7097 N N . SER B 1 339 ? -14.984 -17.766 6.812 1 95.81 339 SER B N 1
ATOM 7098 C CA . SER B 1 339 ? -15.039 -19.219 6.66 1 95.81 339 SER B CA 1
ATOM 7099 C C . SER B 1 339 ? -13.977 -19.906 7.516 1 95.81 339 SER B C 1
ATOM 7101 O O . SER B 1 339 ? -14.117 -21.078 7.863 1 95.81 339 SER B O 1
ATOM 7103 N N . GLU B 1 340 ? -12.852 -19.203 7.812 1 94 340 GLU B N 1
ATOM 7104 C CA . GLU B 1 340 ? -11.688 -19.75 8.523 1 94 340 GLU B CA 1
ATOM 7105 C C . GLU B 1 340 ? -11.062 -20.906 7.758 1 94 340 GLU B C 1
ATOM 7107 O O . GLU B 1 340 ? -10.5 -21.812 8.359 1 94 340 GLU B O 1
ATOM 7112 N N . ARG B 1 341 ? -11.266 -20.984 6.488 1 97.25 341 ARG B N 1
ATOM 7113 C CA . ARG B 1 341 ? -10.797 -22.078 5.645 1 97.25 341 ARG B CA 1
ATOM 7114 C C . ARG B 1 341 ? -9.75 -21.594 4.652 1 97.25 341 ARG B C 1
ATOM 7116 O O . ARG B 1 341 ? -9.633 -20.391 4.406 1 97.25 341 ARG B O 1
ATOM 7123 N N . ASP B 1 342 ? -8.969 -22.547 4.16 1 97.81 342 ASP B N 1
ATOM 7124 C CA . ASP B 1 342 ? -7.867 -22.219 3.252 1 97.81 342 ASP B CA 1
ATOM 7125 C C . ASP B 1 342 ? -8.391 -21.828 1.875 1 97.81 342 ASP B C 1
ATOM 7127 O O . ASP B 1 342 ? -9.102 -22.594 1.225 1 97.81 342 ASP B O 1
ATOM 7131 N N . GLU B 1 343 ? -7.992 -20.719 1.393 1 97.75 343 GLU B N 1
ATOM 7132 C CA . GLU B 1 343 ? -8.484 -20.219 0.118 1 97.75 343 GLU B CA 1
ATOM 7133 C C . GLU B 1 343 ? -7.98 -21.047 -1.05 1 97.75 343 GLU B C 1
ATOM 7135 O O . GLU B 1 343 ? -8.539 -21 -2.146 1 97.75 343 GLU B O 1
ATOM 7140 N N . TYR B 1 344 ? -6.922 -21.859 -0.841 1 98.31 344 TYR B N 1
ATOM 7141 C CA . TYR B 1 344 ? -6.367 -22.672 -1.91 1 98.31 344 TYR B CA 1
ATOM 7142 C C . TYR B 1 344 ? -6.988 -24.062 -1.907 1 98.31 344 TYR B C 1
ATOM 7144 O O . TYR B 1 344 ? -6.824 -24.828 -2.863 1 98.31 344 TYR B O 1
ATOM 7152 N N . ASP B 1 345 ? -7.648 -24.406 -0.877 1 98.5 345 ASP B N 1
ATOM 7153 C CA . ASP B 1 345 ? -8.484 -25.594 -0.748 1 98.5 345 ASP B CA 1
ATOM 7154 C C . ASP B 1 345 ? -9.562 -25.391 0.32 1 98.5 345 ASP B C 1
ATOM 7156 O O . ASP B 1 345 ? -9.352 -25.719 1.488 1 98.5 345 ASP B O 1
ATOM 7160 N N . MET B 1 346 ? -10.664 -25 -0.094 1 98.06 346 MET B N 1
ATOM 7161 C CA . MET B 1 346 ? -11.727 -24.594 0.826 1 98.06 346 MET B CA 1
ATOM 7162 C C . MET B 1 346 ? -12.164 -25.766 1.694 1 98.06 346 MET B C 1
ATOM 7164 O O . MET B 1 346 ? -12.859 -25.578 2.693 1 98.06 346 MET B O 1
ATOM 7168 N N . ARG B 1 347 ? -11.758 -26.984 1.404 1 97.75 347 ARG B N 1
ATOM 7169 C CA . ARG B 1 347 ? -12.148 -28.141 2.197 1 97.75 347 ARG B CA 1
ATOM 7170 C C . ARG B 1 347 ? -11.414 -28.172 3.533 1 97.75 347 ARG B C 1
ATOM 7172 O O . ARG B 1 347 ? -11.844 -28.844 4.473 1 97.75 347 ARG B O 1
ATOM 7179 N N . GLU B 1 348 ? -10.328 -27.422 3.594 1 98.06 348 GLU B N 1
ATOM 7180 C CA . GLU B 1 348 ? -9.445 -27.5 4.754 1 98.06 348 GLU B CA 1
ATOM 7181 C C . GLU B 1 348 ? -9.562 -26.25 5.617 1 98.06 348 GLU B C 1
ATOM 7183 O O . GLU B 1 348 ? -9.664 -25.125 5.094 1 98.06 348 GLU B O 1
ATOM 7188 N N . LEU B 1 349 ? -9.508 -26.469 6.914 1 97.19 349 LEU B N 1
ATOM 7189 C CA . LEU B 1 349 ? -9.398 -25.359 7.848 1 97.19 349 LEU B CA 1
ATOM 7190 C C . LEU B 1 349 ? -7.973 -24.828 7.895 1 97.19 349 LEU B C 1
ATOM 7192 O O . LEU B 1 349 ? -7.027 -25.547 7.586 1 97.19 349 LEU B O 1
ATOM 7196 N N . THR B 1 350 ? -7.82 -23.594 8.219 1 96.75 350 THR B N 1
ATOM 7197 C CA . THR B 1 350 ? -6.5 -23 8.422 1 96.75 350 THR B CA 1
ATOM 7198 C C . THR B 1 350 ? -6.051 -23.172 9.867 1 96.75 350 THR B C 1
ATOM 7200 O O . THR B 1 350 ? -6.848 -23.016 10.797 1 96.75 350 THR B O 1
ATOM 7203 N N . PRO B 1 351 ? -4.785 -23.453 10.172 1 96.69 351 PRO B N 1
ATOM 7204 C CA . PRO B 1 351 ? -3.74 -23.688 9.172 1 96.69 351 PRO B CA 1
ATOM 7205 C C . PRO B 1 351 ? -3.91 -25.031 8.453 1 96.69 351 PRO B C 1
ATOM 7207 O O . PRO B 1 351 ? -4.305 -26.016 9.07 1 96.69 351 PRO B O 1
ATOM 7210 N N . ASP B 1 352 ? -3.713 -25.031 7.172 1 96.94 352 ASP B N 1
ATOM 7211 C CA . ASP B 1 352 ? -3.768 -26.188 6.297 1 96.94 352 ASP B CA 1
ATOM 7212 C C . ASP B 1 352 ? -2.367 -26.734 6.016 1 96.94 352 ASP B C 1
ATOM 7214 O O . ASP B 1 352 ? -1.529 -26.031 5.445 1 96.94 352 ASP B O 1
ATOM 7218 N N . PRO B 1 353 ? -2.096 -27.953 6.348 1 96.56 353 PRO B N 1
ATOM 7219 C CA . PRO B 1 353 ? -0.75 -28.484 6.141 1 96.56 353 PRO B CA 1
ATOM 7220 C C . PRO B 1 353 ? -0.484 -28.875 4.688 1 96.56 353 PRO B C 1
ATOM 7222 O O . PRO B 1 353 ? 0.636 -29.25 4.34 1 96.56 353 PRO B O 1
ATOM 7225 N N . PHE B 1 354 ? -1.519 -28.797 3.762 1 97.06 354 PHE B N 1
ATOM 7226 C CA . PHE B 1 354 ? -1.364 -29.234 2.381 1 97.06 354 PHE B CA 1
ATOM 7227 C C . PHE B 1 354 ? -1.352 -28.047 1.429 1 97.06 354 PHE B C 1
ATOM 7229 O O . PHE B 1 354 ? -2.123 -27.109 1.6 1 97.06 354 PHE B O 1
ATOM 7236 N N . PRO B 1 355 ? -0.548 -28.094 0.337 1 97.31 355 PRO B N 1
ATOM 7237 C CA . PRO B 1 355 ? 0.535 -29.062 0.132 1 97.31 355 PRO B CA 1
ATOM 7238 C C . PRO B 1 355 ? 1.692 -28.859 1.107 1 97.31 355 PRO B C 1
ATOM 7240 O O . PRO B 1 355 ? 1.743 -27.844 1.816 1 97.31 355 PRO B O 1
ATOM 7243 N N . TYR B 1 356 ? 2.631 -29.75 1.123 1 96.62 356 TYR B N 1
ATOM 7244 C CA . TYR B 1 356 ? 3.713 -29.719 2.102 1 96.62 356 TYR B CA 1
ATOM 7245 C C . TYR B 1 356 ? 4.699 -28.609 1.79 1 96.62 356 TYR B C 1
ATOM 7247 O O . TYR B 1 356 ? 5.039 -28.375 0.627 1 96.62 356 TYR B O 1
ATOM 7255 N N . ALA B 1 357 ? 5.16 -27.938 2.822 1 95.81 357 ALA B N 1
ATOM 7256 C CA . ALA B 1 357 ? 6.086 -26.812 2.613 1 95.81 357 ALA B CA 1
ATOM 7257 C C . ALA B 1 357 ? 7.48 -27.156 3.139 1 95.81 357 ALA B C 1
ATOM 7259 O O . ALA B 1 357 ? 8.336 -26.281 3.26 1 95.81 357 ALA B O 1
ATOM 7260 N N . PHE B 1 358 ? 7.848 -28.375 3.414 1 97.25 358 PHE B N 1
ATOM 7261 C CA . PHE B 1 358 ? 9.102 -28.828 4.012 1 97.25 358 PHE B CA 1
ATOM 7262 C C . PHE B 1 358 ? 10.273 -28.531 3.084 1 97.25 358 PHE B C 1
ATOM 7264 O O . PHE B 1 358 ? 11.422 -28.438 3.533 1 97.25 358 PHE B O 1
ATOM 7271 N N . TYR B 1 359 ? 10 -28.359 1.817 1 98.06 359 TYR B N 1
ATOM 7272 C CA . TYR B 1 359 ? 11.047 -28.109 0.829 1 98.06 359 TYR B CA 1
ATOM 7273 C C . TYR B 1 359 ? 11.711 -26.766 1.056 1 98.06 359 TYR B C 1
ATOM 7275 O O . TYR B 1 359 ? 12.828 -26.531 0.601 1 98.06 359 TYR B O 1
ATOM 7283 N N . VAL B 1 360 ? 11.062 -25.844 1.7 1 97.56 360 VAL B N 1
ATOM 7284 C CA . VAL B 1 360 ? 11.617 -24.516 1.941 1 97.56 360 VAL B CA 1
ATOM 7285 C C . VAL B 1 360 ? 12.883 -24.625 2.781 1 97.56 360 VAL B C 1
ATOM 7287 O O . VAL B 1 360 ? 13.922 -24.047 2.432 1 97.56 360 VAL B O 1
ATOM 7290 N N . ASP B 1 361 ? 12.797 -25.375 3.895 1 96.56 361 ASP B N 1
ATOM 7291 C CA . ASP B 1 361 ? 13.977 -25.625 4.715 1 96.56 361 ASP B CA 1
ATOM 7292 C C . ASP B 1 361 ? 15.039 -26.391 3.938 1 96.56 361 ASP B C 1
ATOM 7294 O O . ASP B 1 361 ? 16.234 -26.141 4.074 1 96.56 361 ASP B O 1
ATOM 7298 N N . TYR B 1 362 ? 14.594 -27.359 3.166 1 97.62 362 TYR B N 1
ATOM 7299 C CA . TYR B 1 362 ? 15.484 -28.188 2.357 1 97.62 362 TYR B CA 1
ATOM 7300 C C . TYR B 1 362 ? 16.297 -27.328 1.398 1 97.62 362 TYR B C 1
ATOM 7302 O O . TYR B 1 362 ? 17.516 -27.453 1.327 1 97.62 362 TYR B O 1
ATOM 7310 N N . LEU B 1 363 ? 15.633 -26.375 0.687 1 98.31 363 LEU B N 1
ATOM 7311 C CA . LEU B 1 363 ? 16.281 -25.531 -0.301 1 98.31 363 LEU B CA 1
ATOM 7312 C C . LEU B 1 363 ? 17.219 -24.531 0.375 1 98.31 363 LEU B C 1
ATOM 7314 O O . LEU B 1 363 ? 18.094 -23.953 -0.276 1 98.31 363 LEU B O 1
ATOM 7318 N N . ASN B 1 364 ? 17.047 -24.312 1.654 1 97.5 364 ASN B N 1
ATOM 7319 C CA . ASN B 1 364 ? 17.891 -23.359 2.367 1 97.5 364 ASN B CA 1
ATOM 7320 C C . ASN B 1 364 ? 19.016 -24.047 3.111 1 97.5 364 ASN B C 1
ATOM 7322 O O . ASN B 1 364 ? 19.75 -23.422 3.887 1 97.5 364 ASN B O 1
ATOM 7326 N N . SER B 1 365 ? 19.203 -25.328 2.896 1 96.81 365 SER B N 1
ATOM 7327 C CA . SER B 1 365 ? 20.375 -26.031 3.439 1 96.81 365 SER B CA 1
ATOM 7328 C C . SER B 1 365 ? 21.609 -25.797 2.586 1 96.81 365 SER B C 1
ATOM 7330 O O . SER B 1 365 ? 21.516 -25.719 1.358 1 96.81 365 SER B O 1
ATOM 7332 N N . PRO B 1 366 ? 22.781 -25.688 3.236 1 96.38 366 PRO B N 1
ATOM 7333 C CA . PRO B 1 366 ? 24.016 -25.438 2.482 1 96.38 366 PRO B CA 1
ATOM 7334 C C . PRO B 1 366 ? 24.281 -26.484 1.415 1 96.38 366 PRO B C 1
ATOM 7336 O O . PRO B 1 366 ? 24.734 -26.156 0.314 1 96.38 366 PRO B O 1
ATOM 7339 N N . LYS B 1 367 ? 24.016 -27.719 1.744 1 96.44 367 LYS B N 1
ATOM 7340 C CA . LYS B 1 367 ? 24.25 -28.828 0.809 1 96.44 367 LYS B CA 1
ATOM 7341 C C . LYS B 1 367 ? 23.453 -28.625 -0.476 1 96.44 367 LYS B C 1
ATOM 7343 O O . LYS B 1 367 ? 23.984 -28.766 -1.576 1 96.44 367 LYS B O 1
ATOM 7348 N N . VAL B 1 368 ? 22.203 -28.328 -0.346 1 98.06 368 VAL B N 1
ATOM 7349 C CA . VAL B 1 368 ? 21.328 -28.188 -1.51 1 98.06 368 VAL B CA 1
ATOM 7350 C C . VAL B 1 368 ? 21.672 -26.922 -2.273 1 98.06 368 VAL B C 1
ATOM 7352 O O . VAL B 1 368 ? 21.719 -26.922 -3.506 1 98.06 368 VAL B O 1
ATOM 7355 N N . GLN B 1 369 ? 21.938 -25.828 -1.555 1 98.19 369 GLN B N 1
ATOM 7356 C CA . GLN B 1 369 ? 22.312 -24.562 -2.201 1 98.19 369 GLN B CA 1
ATOM 7357 C C . GLN B 1 369 ? 23.578 -24.734 -3.037 1 98.19 369 GLN B C 1
ATOM 7359 O O . GLN B 1 369 ? 23.656 -24.234 -4.156 1 98.19 369 GLN B O 1
ATOM 7364 N N . ALA B 1 370 ? 24.516 -25.438 -2.48 1 97.62 370 ALA B N 1
ATOM 7365 C CA . ALA B 1 370 ? 25.734 -25.719 -3.236 1 97.62 370 ALA B CA 1
ATOM 7366 C C . ALA B 1 370 ? 25.438 -26.609 -4.445 1 97.62 370 ALA B C 1
ATOM 7368 O O . ALA B 1 370 ? 25.984 -26.391 -5.527 1 97.62 370 ALA B O 1
ATOM 7369 N N . ALA B 1 371 ? 24.609 -27.578 -4.273 1 98.31 371 ALA B N 1
ATOM 7370 C CA . ALA B 1 371 ? 24.312 -28.562 -5.316 1 98.31 371 ALA B CA 1
ATOM 7371 C C . ALA B 1 371 ? 23.609 -27.906 -6.504 1 98.31 371 ALA B C 1
ATOM 7373 O O . ALA B 1 371 ? 23.797 -28.328 -7.648 1 98.31 371 ALA B O 1
ATOM 7374 N N . ILE B 1 372 ? 22.844 -26.859 -6.238 1 98.69 372 ILE B N 1
ATOM 7375 C CA . ILE B 1 372 ? 22.062 -26.281 -7.324 1 98.69 372 ILE B CA 1
ATOM 7376 C C . ILE B 1 372 ? 22.688 -24.953 -7.746 1 98.69 372 ILE B C 1
ATOM 7378 O O . ILE B 1 372 ? 22.188 -24.266 -8.641 1 98.69 372 ILE B O 1
ATOM 7382 N N . GLY B 1 373 ? 23.75 -24.562 -7.117 1 98.25 373 GLY B N 1
ATOM 7383 C CA . GLY B 1 373 ? 24.453 -23.344 -7.465 1 98.25 373 GLY B CA 1
ATOM 7384 C C . GLY B 1 373 ? 23.688 -22.094 -7.082 1 98.25 373 GLY B C 1
ATOM 7385 O O . GLY B 1 373 ? 23.703 -21.094 -7.82 1 98.25 373 GLY B O 1
ATOM 7386 N N . ALA B 1 374 ? 22.984 -22.125 -5.992 1 98.06 374 ALA B N 1
ATOM 7387 C CA . ALA B 1 374 ? 22.219 -20.969 -5.527 1 98.06 374 ALA B CA 1
ATOM 7388 C C . ALA B 1 374 ? 23.156 -19.891 -4.965 1 98.06 374 ALA B C 1
ATOM 7390 O O . ALA B 1 374 ? 24.172 -20.219 -4.34 1 98.06 374 ALA B O 1
ATOM 7391 N N . TYR B 1 375 ? 22.766 -18.609 -5.176 1 97.75 375 TYR B N 1
ATOM 7392 C CA . TYR B 1 375 ? 23.578 -17.516 -4.664 1 97.75 375 TYR B CA 1
ATOM 7393 C C . TYR B 1 375 ? 22.828 -16.719 -3.598 1 97.75 375 TYR B C 1
ATOM 7395 O O . TYR B 1 375 ? 23.297 -15.68 -3.139 1 97.75 375 TYR B O 1
ATOM 7403 N N . GLN B 1 376 ? 21.625 -17.109 -3.299 1 97.69 376 GLN B N 1
ATOM 7404 C CA . GLN B 1 376 ? 20.859 -16.469 -2.24 1 97.69 376 GLN B CA 1
ATOM 7405 C C . GLN B 1 376 ? 19.969 -17.469 -1.506 1 97.69 376 GLN B C 1
ATOM 7407 O O . GLN B 1 376 ? 19.797 -18.594 -1.971 1 97.69 376 GLN B O 1
ATOM 7412 N N . ASN B 1 377 ? 19.484 -17.031 -0.334 1 97.5 377 ASN B N 1
ATOM 7413 C CA . ASN B 1 377 ? 18.5 -17.828 0.384 1 97.5 377 ASN B CA 1
ATOM 7414 C C . ASN B 1 377 ? 17.172 -17.906 -0.384 1 97.5 377 ASN B C 1
ATOM 7416 O O . ASN B 1 377 ? 16.828 -16.984 -1.112 1 97.5 377 ASN B O 1
ATOM 7420 N N . PHE B 1 378 ? 16.578 -19.031 -0.224 1 97.38 378 PHE B N 1
ATOM 7421 C CA . PHE B 1 378 ? 15.32 -19.266 -0.928 1 97.38 378 PHE B CA 1
ATOM 7422 C C . PHE B 1 378 ? 14.148 -18.656 -0.172 1 97.38 378 PHE B C 1
ATOM 7424 O O . PHE B 1 378 ? 14.086 -18.734 1.056 1 97.38 378 PHE B O 1
ATOM 7431 N N . SER B 1 379 ? 13.242 -18.016 -0.912 1 95 379 SER B N 1
ATOM 7432 C CA . SER B 1 379 ? 11.914 -17.594 -0.454 1 95 379 SER B CA 1
ATOM 7433 C C . SER B 1 379 ? 10.844 -17.938 -1.488 1 95 379 SER B C 1
ATOM 7435 O O . SER B 1 379 ? 11.109 -17.906 -2.693 1 95 379 SER B O 1
ATOM 7437 N N . GLU B 1 380 ? 9.656 -18.141 -1.019 1 96 380 GLU B N 1
ATOM 7438 C CA . GLU B 1 380 ? 8.57 -18.578 -1.903 1 96 380 GLU B CA 1
ATOM 7439 C C . GLU B 1 380 ? 7.98 -17.391 -2.662 1 96 380 GLU B C 1
ATOM 7441 O O . GLU B 1 380 ? 7.324 -17.562 -3.689 1 96 380 GLU B O 1
ATOM 7446 N N . SER B 1 381 ? 8.188 -16.219 -2.131 1 95.31 381 SER B N 1
ATOM 7447 C CA . SER B 1 381 ? 7.59 -15.047 -2.754 1 95.31 381 SER B CA 1
ATOM 7448 C C . SER B 1 381 ? 8.523 -13.844 -2.678 1 95.31 381 SER B C 1
ATOM 7450 O O . SER B 1 381 ? 9.32 -13.727 -1.742 1 95.31 381 SER B O 1
ATOM 7452 N N . SER B 1 382 ? 8.469 -13.031 -3.732 1 95.75 382 SER B N 1
ATOM 7453 C CA . SER B 1 382 ? 9.242 -11.797 -3.77 1 95.75 382 SER B CA 1
ATOM 7454 C C . SER B 1 382 ? 8.367 -10.594 -3.434 1 95.75 382 SER B C 1
ATOM 7456 O O . SER B 1 382 ? 7.512 -10.195 -4.227 1 95.75 382 SER B O 1
ATOM 7458 N N . GLY B 1 383 ? 8.641 -9.984 -2.299 1 93.31 383 GLY B N 1
ATOM 7459 C CA . GLY B 1 383 ? 7.953 -8.758 -1.949 1 93.31 383 GLY B CA 1
ATOM 7460 C C . GLY B 1 383 ? 8.25 -7.613 -2.9 1 93.31 383 GLY B C 1
ATOM 7461 O O . GLY B 1 383 ? 7.383 -6.781 -3.166 1 93.31 383 GLY B O 1
ATOM 7462 N N . THR B 1 384 ? 9.484 -7.555 -3.465 1 94 384 THR B N 1
ATOM 7463 C CA . THR B 1 384 ? 9.883 -6.516 -4.406 1 94 384 THR B CA 1
ATOM 7464 C C . THR B 1 384 ? 8.992 -6.535 -5.645 1 94 384 THR B C 1
ATOM 7466 O O . THR B 1 384 ? 8.5 -5.492 -6.078 1 94 384 THR B O 1
ATOM 7469 N N . VAL B 1 385 ? 8.766 -7.719 -6.133 1 95.69 385 VAL B N 1
ATOM 7470 C CA . VAL B 1 385 ? 7.949 -7.879 -7.328 1 95.69 385 VAL B CA 1
ATOM 7471 C C . VAL B 1 385 ? 6.484 -7.582 -7.004 1 95.69 385 VAL B C 1
ATOM 7473 O O . VAL B 1 385 ? 5.809 -6.867 -7.746 1 95.69 385 VAL B O 1
ATOM 7476 N N . SER B 1 386 ? 6.008 -8.109 -5.887 1 94.25 386 SER B N 1
ATOM 7477 C CA . SER B 1 386 ? 4.621 -7.883 -5.496 1 94.25 386 SER B CA 1
ATOM 7478 C C . SER B 1 386 ? 4.328 -6.395 -5.332 1 94.25 386 SER B C 1
ATOM 7480 O O . SER B 1 386 ? 3.262 -5.918 -5.73 1 94.25 386 SER B O 1
ATOM 7482 N N . ASN B 1 387 ? 5.258 -5.707 -4.758 1 91.19 387 ASN B N 1
ATOM 7483 C CA . ASN B 1 387 ? 5.086 -4.27 -4.555 1 91.19 387 ASN B CA 1
ATOM 7484 C C . ASN B 1 387 ? 5.062 -3.518 -5.883 1 91.19 387 ASN B C 1
ATOM 7486 O O . ASN B 1 387 ? 4.277 -2.584 -6.059 1 91.19 387 ASN B O 1
ATOM 7490 N N . ALA B 1 388 ? 5.965 -3.855 -6.75 1 93.88 388 ALA B N 1
ATOM 7491 C CA . ALA B 1 388 ? 6.02 -3.205 -8.055 1 93.88 388 ALA B CA 1
ATOM 7492 C C . ALA B 1 388 ? 4.711 -3.389 -8.82 1 93.88 388 ALA B C 1
ATOM 7494 O O . ALA B 1 388 ? 4.172 -2.432 -9.375 1 93.88 388 ALA B O 1
ATOM 7495 N N . PHE B 1 389 ? 4.195 -4.621 -8.797 1 96.19 389 PHE B N 1
ATOM 7496 C CA . PHE B 1 389 ? 2.941 -4.906 -9.477 1 96.19 389 PHE B CA 1
ATOM 7497 C C . PHE B 1 389 ? 1.771 -4.246 -8.758 1 96.19 389 PHE B C 1
ATOM 7499 O O . PHE B 1 389 ? 0.822 -3.787 -9.398 1 96.19 389 PHE B O 1
ATOM 7506 N N . GLY B 1 390 ? 1.806 -4.203 -7.449 1 94.81 390 GLY B N 1
ATOM 7507 C CA . GLY B 1 390 ? 0.771 -3.539 -6.672 1 94.81 390 GLY B CA 1
ATOM 7508 C C . GLY B 1 390 ? 0.648 -2.059 -6.98 1 94.81 390 GLY B C 1
ATOM 7509 O O . GLY B 1 390 ? -0.455 -1.508 -6.977 1 94.81 390 GLY B O 1
ATOM 7510 N N . ASN B 1 391 ? 1.728 -1.402 -7.281 1 94.31 391 ASN B N 1
ATOM 7511 C CA . ASN B 1 391 ? 1.746 0.032 -7.543 1 94.31 391 ASN B CA 1
ATOM 7512 C C . ASN B 1 391 ? 0.995 0.377 -8.828 1 94.31 391 ASN B C 1
ATOM 7514 O O . ASN B 1 391 ? 0.441 1.471 -8.953 1 94.31 391 ASN B O 1
ATOM 7518 N N . THR B 1 392 ? 0.884 -0.573 -9.773 1 96 392 THR B N 1
ATOM 7519 C CA . THR B 1 392 ? 0.197 -0.308 -11.039 1 96 392 THR B CA 1
ATOM 7520 C C . THR B 1 392 ? -1.203 -0.914 -11.023 1 96 392 THR B C 1
ATOM 7522 O O . THR B 1 392 ? -2 -0.664 -11.93 1 96 392 THR B O 1
ATOM 7525 N N . GLY B 1 393 ? -1.506 -1.758 -10.039 1 97 393 GLY B N 1
ATOM 7526 C CA . GLY B 1 393 ? -2.795 -2.43 -9.984 1 97 393 GLY B CA 1
ATOM 7527 C C . GLY B 1 393 ? -2.984 -3.443 -11.102 1 97 393 GLY B C 1
ATOM 7528 O O . GLY B 1 393 ? -4.094 -3.609 -11.609 1 97 393 GLY B O 1
ATOM 7529 N N . ASP B 1 394 ? -1.902 -4.094 -11.445 1 97.69 394 ASP B N 1
ATOM 7530 C CA . ASP B 1 394 ? -1.969 -5.035 -12.562 1 97.69 394 ASP B CA 1
ATOM 7531 C C . ASP B 1 394 ? -2.971 -6.152 -12.281 1 97.69 394 ASP B C 1
ATOM 7533 O O . ASP B 1 394 ? -3.625 -6.652 -13.195 1 97.69 394 ASP B O 1
ATOM 7537 N N . ASP B 1 395 ? -3.139 -6.484 -11.047 1 97.62 395 ASP B N 1
ATOM 7538 C CA . ASP B 1 395 ? -4.012 -7.57 -10.609 1 97.62 395 ASP B CA 1
ATOM 7539 C C . ASP B 1 395 ? -5.48 -7.223 -10.844 1 97.62 395 ASP B C 1
ATOM 7541 O O . ASP B 1 395 ? -6.34 -8.102 -10.859 1 97.62 395 ASP B O 1
ATOM 7545 N N . ASP B 1 396 ? -5.793 -5.98 -11.008 1 98.19 396 ASP B N 1
ATOM 7546 C CA . ASP B 1 396 ? -7.172 -5.555 -11.234 1 98.19 396 ASP B CA 1
ATOM 7547 C C . ASP B 1 396 ? -7.398 -5.191 -12.695 1 98.19 396 ASP B C 1
ATOM 7549 O O . ASP B 1 396 ? -8.438 -4.633 -13.047 1 98.19 396 ASP B O 1
ATOM 7553 N N . ARG B 1 397 ? -6.441 -5.543 -13.523 1 97.44 397 ARG B N 1
ATOM 7554 C CA . ARG B 1 397 ? -6.547 -5.301 -14.961 1 97.44 397 ARG B CA 1
ATOM 7555 C C . ARG B 1 397 ? -6.797 -6.602 -15.719 1 97.44 397 ARG B C 1
ATOM 7557 O O . ARG B 1 397 ? -6.312 -7.664 -15.312 1 97.44 397 ARG B O 1
ATOM 7564 N N . GLU B 1 398 ? -7.578 -6.445 -16.766 1 92 398 GLU B N 1
ATOM 7565 C CA . GLU B 1 398 ? -7.699 -7.609 -17.641 1 92 398 GLU B CA 1
ATOM 7566 C C . GLU B 1 398 ? -6.41 -7.855 -18.406 1 92 398 GLU B C 1
ATOM 7568 O O . GLU B 1 398 ? -6.039 -9.008 -18.656 1 92 398 GLU B O 1
ATOM 7573 N N . SER B 1 399 ? -5.695 -6.844 -18.703 1 88.88 399 SER B N 1
ATOM 7574 C CA . SER B 1 399 ? -4.344 -6.859 -19.266 1 88.88 399 SER B CA 1
ATOM 7575 C C . SER B 1 399 ? -4.309 -7.586 -20.609 1 88.88 399 SER B C 1
ATOM 7577 O O . SER B 1 399 ? -3.285 -8.172 -20.969 1 88.88 399 SER B O 1
ATOM 7579 N N . GLY B 1 400 ? -5.473 -7.805 -21.281 1 96.25 400 GLY B N 1
ATOM 7580 C CA . GLY B 1 400 ? -5.527 -8.383 -22.625 1 96.25 400 GLY B CA 1
ATOM 7581 C C . GLY B 1 400 ? -5.418 -9.898 -22.625 1 96.25 400 GLY B C 1
ATOM 7582 O O . GLY B 1 400 ? -5.125 -10.5 -23.656 1 96.25 400 GLY B O 1
ATOM 7583 N N . THR B 1 401 ? -5.629 -10.523 -21.562 1 98.38 401 THR B N 1
ATOM 7584 C CA . THR B 1 401 ? -5.414 -11.961 -21.406 1 98.38 401 THR B CA 1
ATOM 7585 C C . THR B 1 401 ? -6.352 -12.742 -22.328 1 98.38 401 THR B C 1
ATOM 7587 O O . THR B 1 401 ? -5.926 -13.695 -22.984 1 98.38 401 THR B O 1
ATOM 7590 N N . ILE B 1 402 ? -7.59 -12.305 -22.422 1 98.31 402 ILE B N 1
ATOM 7591 C CA . ILE B 1 402 ? -8.594 -13.008 -23.219 1 98.31 402 ILE B CA 1
ATOM 7592 C C . ILE B 1 402 ? -8.234 -12.914 -24.703 1 98.31 402 ILE B C 1
ATOM 7594 O O . ILE B 1 402 ? -8.203 -13.93 -25.406 1 98.31 402 ILE B O 1
ATOM 7598 N N . GLU B 1 403 ? -7.934 -11.727 -25.141 1 98.31 403 GLU B N 1
ATOM 7599 C CA . GLU B 1 403 ? -7.543 -11.531 -26.531 1 98.31 403 GLU B CA 1
ATOM 7600 C C . GLU B 1 403 ? -6.258 -12.281 -26.859 1 98.31 403 GLU B C 1
ATOM 7602 O O . GLU B 1 403 ? -6.094 -12.797 -27.969 1 98.31 403 GLU B O 1
ATOM 7607 N N . SER B 1 404 ? -5.402 -12.312 -25.875 1 98.75 404 SER B N 1
ATOM 7608 C CA . SER B 1 404 ? -4.145 -13.031 -26.078 1 98.75 404 SER B CA 1
ATOM 7609 C C . SER B 1 404 ? -4.387 -14.523 -26.297 1 98.75 404 SER B C 1
ATOM 7611 O O . SER B 1 404 ? -3.725 -15.156 -27.125 1 98.75 404 SER B O 1
ATOM 7613 N N . VAL B 1 405 ? -5.289 -15.102 -25.562 1 98.81 405 VAL B N 1
ATOM 7614 C CA . VAL B 1 405 ? -5.609 -16.516 -25.75 1 98.81 405 VAL B CA 1
ATOM 7615 C C . VAL B 1 405 ? -6.168 -16.719 -27.156 1 98.81 405 VAL B C 1
ATOM 7617 O O . VAL B 1 405 ? -5.801 -17.688 -27.844 1 98.81 405 VAL B O 1
ATOM 7620 N N . ARG B 1 406 ? -7.035 -15.82 -27.625 1 98.5 406 ARG B N 1
ATOM 7621 C CA . ARG B 1 406 ? -7.598 -15.93 -28.969 1 98.5 406 ARG B CA 1
ATOM 7622 C C . ARG B 1 406 ? -6.5 -15.898 -30.016 1 98.5 406 ARG B C 1
ATOM 7624 O O . ARG B 1 406 ? -6.523 -16.688 -30.969 1 98.5 406 ARG B O 1
ATOM 7631 N N . LYS B 1 407 ? -5.578 -15.008 -29.797 1 98.31 407 LYS B N 1
ATOM 7632 C CA . LYS B 1 407 ? -4.48 -14.875 -30.75 1 98.31 407 LYS B CA 1
ATOM 7633 C C . LYS B 1 407 ? -3.609 -16.125 -30.766 1 98.31 407 LYS B C 1
ATOM 7635 O O . LYS B 1 407 ? -3.109 -16.531 -31.812 1 98.31 407 LYS B O 1
ATOM 7640 N N . LEU B 1 408 ? -3.42 -16.734 -29.625 1 98.62 408 LEU B N 1
ATOM 7641 C CA . LEU B 1 408 ? -2.652 -17.969 -29.562 1 98.62 408 LEU B CA 1
ATOM 7642 C C . LEU B 1 408 ? -3.365 -19.094 -30.312 1 98.62 408 LEU B C 1
ATOM 7644 O O . LEU B 1 408 ? -2.736 -19.828 -31.078 1 98.62 408 LEU B O 1
ATOM 7648 N N . LEU B 1 409 ? -4.629 -19.188 -30.141 1 97.69 409 LEU B N 1
ATOM 7649 C CA . LEU B 1 409 ? -5.414 -20.203 -30.828 1 97.69 409 LEU B CA 1
ATOM 7650 C C . LEU B 1 409 ? -5.371 -19.984 -32.344 1 97.69 409 LEU B C 1
ATOM 7652 O O . LEU B 1 409 ? -5.25 -20.953 -33.094 1 97.69 409 LEU B O 1
ATOM 7656 N N . GLU B 1 410 ? -5.461 -18.75 -32.75 1 96.25 410 GLU B N 1
ATOM 7657 C CA . GLU B 1 410 ? -5.367 -18.422 -34.156 1 96.25 410 GLU B CA 1
ATOM 7658 C C . GLU B 1 410 ? -4.016 -18.828 -34.75 1 96.25 410 GLU B C 1
ATOM 7660 O O . GLU B 1 410 ? -3.922 -19.203 -35.906 1 96.25 410 GLU B O 1
ATOM 7665 N N . ALA B 1 411 ? -3.021 -18.797 -33.906 1 96.31 411 ALA B N 1
ATOM 7666 C CA . ALA B 1 411 ? -1.668 -19.141 -34.344 1 96.31 411 ALA B CA 1
ATOM 7667 C C . ALA B 1 411 ? -1.45 -20.656 -34.312 1 96.31 411 ALA B C 1
ATOM 7669 O O . ALA B 1 411 ? -0.355 -21.125 -34.625 1 96.31 411 ALA B O 1
ATOM 7670 N N . GLY B 1 412 ? -2.455 -21.406 -33.938 1 95.94 412 GLY B N 1
ATOM 7671 C CA . GLY B 1 412 ? -2.369 -22.844 -33.938 1 95.94 412 GLY B CA 1
ATOM 7672 C C . GLY B 1 412 ? -1.839 -23.422 -32.625 1 95.94 412 GLY B C 1
ATOM 7673 O O . GLY B 1 412 ? -1.475 -24.594 -32.562 1 95.94 412 GLY B O 1
ATOM 7674 N N . VAL B 1 413 ? -1.772 -22.609 -31.625 1 97.94 413 VAL B N 1
ATOM 7675 C CA . VAL B 1 413 ? -1.323 -23.047 -30.297 1 97.94 413 VAL B CA 1
ATOM 7676 C C . VAL B 1 413 ? -2.498 -23.625 -29.516 1 97.94 413 VAL B C 1
ATOM 7678 O O . VAL B 1 413 ? -3.584 -23.047 -29.5 1 97.94 413 VAL B O 1
ATOM 7681 N N . GLN B 1 414 ? -2.322 -24.828 -29 1 98.19 414 GLN B N 1
ATOM 7682 C CA . GLN B 1 414 ? -3.328 -25.406 -28.109 1 98.19 414 GLN B CA 1
ATOM 7683 C C . GLN B 1 414 ? -3.305 -24.75 -26.734 1 98.19 414 GLN B C 1
ATOM 7685 O O . GLN B 1 414 ? -2.234 -24.5 -26.172 1 98.19 414 GLN B O 1
ATOM 7690 N N . VAL B 1 415 ? -4.492 -24.375 -26.203 1 98.81 415 VAL B N 1
ATOM 7691 C CA . VAL B 1 415 ? -4.586 -23.781 -24.875 1 98.81 415 VAL B CA 1
ATOM 7692 C C . VAL B 1 415 ? -5.527 -24.609 -24 1 98.81 415 VAL B C 1
ATOM 7694 O O . VAL B 1 415 ? -6.668 -24.875 -24.391 1 98.81 415 VAL B O 1
ATOM 7697 N N . LEU B 1 416 ? -5.043 -25.031 -22.891 1 98.88 416 LEU B N 1
ATOM 7698 C CA . LEU B 1 416 ? -5.836 -25.766 -21.906 1 98.88 416 LEU B CA 1
ATOM 7699 C C . LEU B 1 416 ? -5.918 -25 -20.594 1 98.88 416 LEU B C 1
ATOM 7701 O O . LEU B 1 416 ? -4.891 -24.641 -20.016 1 98.88 416 LEU B O 1
ATOM 7705 N N . LEU B 1 417 ? -7.102 -24.719 -20.141 1 98.94 417 LEU B N 1
ATOM 7706 C CA . LEU B 1 417 ? -7.371 -24.203 -18.812 1 98.94 417 LEU B CA 1
ATOM 7707 C C . LEU B 1 417 ? -7.848 -25.312 -17.875 1 98.94 417 LEU B C 1
ATOM 7709 O O . LEU B 1 417 ? -8.828 -26 -18.172 1 98.94 417 LEU B O 1
ATOM 7713 N N . TYR B 1 418 ? -7.176 -25.516 -16.797 1 98.94 418 TYR B N 1
ATOM 7714 C CA . TYR B 1 418 ? -7.641 -26.531 -15.844 1 98.94 418 TYR B CA 1
ATOM 7715 C C . TYR B 1 418 ? -7.75 -25.938 -14.438 1 98.94 418 TYR B C 1
ATOM 7717 O O . TYR B 1 418 ? -6.93 -25.109 -14.039 1 98.94 418 TYR B O 1
ATOM 7725 N N . PHE B 1 419 ? -8.82 -26.281 -13.727 1 98.88 419 PHE B N 1
ATOM 7726 C CA . PHE B 1 419 ? -9.141 -25.719 -12.422 1 98.88 419 PHE B CA 1
ATOM 7727 C C . PHE B 1 419 ? -9.469 -26.812 -11.414 1 98.88 419 PHE B C 1
ATOM 7729 O O . PHE B 1 419 ? -10.359 -27.641 -11.656 1 98.88 419 PHE B O 1
ATOM 7736 N N . GLY B 1 420 ? -8.68 -26.859 -10.289 1 98.88 420 GLY B N 1
ATOM 7737 C CA . GLY B 1 420 ? -9.195 -27.578 -9.141 1 98.88 420 GLY B CA 1
ATOM 7738 C C . GLY B 1 420 ? -10.453 -26.953 -8.555 1 98.88 420 GLY B C 1
ATOM 7739 O O . GLY B 1 420 ? -10.516 -25.75 -8.344 1 98.88 420 GLY B O 1
ATOM 7740 N N . ASP B 1 421 ? -11.414 -27.766 -8.281 1 98.44 421 ASP B N 1
ATOM 7741 C CA . ASP B 1 421 ? -12.742 -27.203 -8.062 1 98.44 421 ASP B CA 1
ATOM 7742 C C . ASP B 1 421 ? -12.977 -26.891 -6.582 1 98.44 421 ASP B C 1
ATOM 7744 O O . ASP B 1 421 ? -14.039 -26.391 -6.207 1 98.44 421 ASP B O 1
ATOM 7748 N N . ALA B 1 422 ? -11.945 -27.141 -5.723 1 98.62 422 ALA B N 1
ATOM 7749 C CA . ALA B 1 422 ? -12.031 -26.734 -4.32 1 98.62 422 ALA B CA 1
ATOM 7750 C C . ALA B 1 422 ? -11.242 -25.469 -4.066 1 98.62 422 ALA B C 1
ATOM 7752 O O . ALA B 1 422 ? -11.172 -24.984 -2.93 1 98.62 422 ALA B O 1
ATOM 7753 N N . ASP B 1 423 ? -10.68 -24.938 -5.051 1 98.69 423 ASP B N 1
ATOM 7754 C CA . ASP B 1 423 ? -9.945 -23.672 -4.965 1 98.69 423 ASP B CA 1
ATOM 7755 C C . ASP B 1 423 ? -10.898 -22.484 -4.922 1 98.69 423 ASP B C 1
ATOM 7757 O O . ASP B 1 423 ? -11.688 -22.281 -5.848 1 98.69 423 ASP B O 1
ATOM 7761 N N . TYR B 1 424 ? -10.758 -21.703 -3.914 1 98.44 424 TYR B N 1
ATOM 7762 C CA . TYR B 1 424 ? -11.523 -20.469 -3.834 1 98.44 424 TYR B CA 1
ATOM 7763 C C . TYR B 1 424 ? -10.805 -19.328 -4.543 1 98.44 424 TYR B C 1
ATOM 7765 O O . TYR B 1 424 ? -11.445 -18.484 -5.176 1 98.44 424 TYR B O 1
ATOM 7773 N N . ASN B 1 425 ? -9.562 -19.203 -4.445 1 98.12 425 ASN B N 1
ATOM 7774 C CA . ASN B 1 425 ? -8.742 -18.062 -4.836 1 98.12 425 ASN B CA 1
ATOM 7775 C C . ASN B 1 425 ? -8.859 -17.781 -6.332 1 98.12 425 ASN B C 1
ATOM 7777 O O . ASN B 1 425 ? -9.008 -16.625 -6.738 1 98.12 425 ASN B O 1
ATOM 7781 N N . CYS B 1 426 ? -8.734 -18.781 -7.172 1 98.38 426 CYS B N 1
ATOM 7782 C CA . CYS B 1 426 ? -9.016 -18.781 -8.602 1 98.38 426 CYS B CA 1
ATOM 7783 C C . CYS B 1 426 ? -10 -19.891 -8.961 1 98.38 426 CYS B C 1
ATOM 7785 O O . CYS B 1 426 ? -9.648 -20.828 -9.68 1 98.38 426 CYS B O 1
ATOM 7787 N N . ASN B 1 427 ? -11.242 -19.641 -8.57 1 98.62 427 ASN B N 1
ATOM 7788 C CA . ASN B 1 427 ? -12.172 -20.766 -8.578 1 98.62 427 ASN B CA 1
ATOM 7789 C C . ASN B 1 427 ? -12.703 -21.047 -9.977 1 98.62 427 ASN B C 1
ATOM 7791 O O . ASN B 1 427 ? -12.648 -20.188 -10.852 1 98.62 427 ASN B O 1
ATOM 7795 N N . TRP B 1 428 ? -13.18 -22.281 -10.125 1 98.62 428 TRP B N 1
ATOM 7796 C CA . TRP B 1 428 ? -13.5 -22.812 -11.445 1 98.62 428 TRP B CA 1
ATOM 7797 C C . TRP B 1 428 ? -14.742 -22.141 -12.023 1 98.62 428 TRP B C 1
ATOM 7799 O O . TRP B 1 428 ? -14.914 -22.109 -13.242 1 98.62 428 TRP B O 1
ATOM 7809 N N . LEU B 1 429 ? -15.641 -21.625 -11.211 1 98.44 429 LEU B N 1
ATOM 7810 C CA . LEU B 1 429 ? -16.812 -20.938 -11.727 1 98.44 429 LEU B CA 1
ATOM 7811 C C . LEU B 1 429 ? -16.406 -19.703 -12.539 1 98.44 429 LEU B C 1
ATOM 7813 O O . LEU B 1 429 ? -16.938 -19.469 -13.625 1 98.44 429 LEU B O 1
ATOM 7817 N N . GLY B 1 430 ? -15.453 -18.953 -11.961 1 98.44 430 GLY B N 1
ATOM 7818 C CA . GLY B 1 430 ? -14.906 -17.844 -12.727 1 98.44 430 GLY B CA 1
ATOM 7819 C C . GLY B 1 430 ? -14.164 -18.297 -13.969 1 98.44 430 GLY B C 1
ATOM 7820 O O . GLY B 1 430 ? -14.266 -17.656 -15.023 1 98.44 430 GLY B O 1
ATOM 7821 N N . GLY B 1 431 ? -13.414 -19.359 -13.844 1 98.31 431 GLY B N 1
ATOM 7822 C CA . GLY B 1 431 ? -12.703 -19.906 -14.984 1 98.31 431 GLY B CA 1
ATOM 7823 C C . GLY B 1 431 ? -13.617 -20.312 -16.125 1 98.31 431 GLY B C 1
ATOM 7824 O O . GLY B 1 431 ? -13.281 -20.109 -17.297 1 98.31 431 GLY B O 1
ATOM 7825 N N . GLN B 1 432 ? -14.695 -20.875 -15.773 1 98 432 GLN B N 1
ATOM 7826 C CA . GLN B 1 432 ? -15.664 -21.281 -16.781 1 98 432 GLN B CA 1
ATOM 7827 C C . GLN B 1 432 ? -16.188 -20.078 -17.578 1 98 432 GLN B C 1
ATOM 7829 O O . GLN B 1 432 ? -16.328 -20.156 -18.797 1 98 432 GLN B O 1
ATOM 7834 N N . VAL B 1 433 ? -16.531 -19 -16.859 1 98.25 433 VAL B N 1
ATOM 7835 C CA . VAL B 1 433 ? -17 -17.781 -17.531 1 98.25 433 VAL B CA 1
ATOM 7836 C C . VAL B 1 433 ? -15.898 -17.219 -18.406 1 98.25 433 VAL B C 1
ATOM 7838 O O . VAL B 1 433 ? -16.172 -16.734 -19.516 1 98.25 433 VAL B O 1
ATOM 7841 N N . VAL B 1 434 ? -14.664 -17.234 -17.953 1 98.56 434 VAL B N 1
ATOM 7842 C CA . VAL B 1 434 ? -13.523 -16.781 -18.75 1 98.56 434 VAL B CA 1
ATOM 7843 C C . VAL B 1 434 ? -13.453 -17.594 -20.047 1 98.56 434 VAL B C 1
ATOM 7845 O O . VAL B 1 434 ? -13.234 -17.031 -21.125 1 98.56 434 VAL B O 1
ATOM 7848 N N . ALA B 1 435 ? -13.594 -18.891 -19.938 1 98.56 435 ALA B N 1
ATOM 7849 C CA . ALA B 1 435 ? -13.562 -19.75 -21.109 1 98.56 435 ALA B CA 1
ATOM 7850 C C . ALA B 1 435 ? -14.656 -19.359 -22.109 1 98.56 435 ALA B C 1
ATOM 7852 O O . ALA B 1 435 ? -14.422 -19.359 -23.328 1 98.56 435 ALA B O 1
ATOM 7853 N N . GLU B 1 436 ? -15.82 -19.078 -21.594 1 98.06 436 GLU B N 1
ATOM 7854 C CA . GLU B 1 436 ? -16.906 -18.641 -22.438 1 98.06 436 GLU B CA 1
ATOM 7855 C C . GLU B 1 436 ? -16.578 -17.312 -23.125 1 98.06 436 GLU B C 1
ATOM 7857 O O . GLU B 1 436 ? -16.922 -17.094 -24.281 1 98.06 436 GLU B O 1
ATOM 7862 N N . GLU B 1 437 ? -15.938 -16.438 -22.391 1 97.94 437 GLU B N 1
ATOM 7863 C CA . GLU B 1 437 ? -15.555 -15.141 -22.938 1 97.94 437 GLU B CA 1
ATOM 7864 C C . GLU B 1 437 ? -14.5 -15.297 -24.031 1 97.94 437 GLU B C 1
ATOM 7866 O O . GLU B 1 437 ? -14.484 -14.531 -25 1 97.94 437 GLU B O 1
ATOM 7871 N N . ILE B 1 438 ? -13.555 -16.172 -23.781 1 98.25 438 ILE B N 1
ATOM 7872 C CA . ILE B 1 438 ? -12.57 -16.453 -24.812 1 98.25 438 ILE B CA 1
ATOM 7873 C C . ILE B 1 438 ? -13.273 -16.875 -26.109 1 98.25 438 ILE B C 1
ATOM 7875 O O . ILE B 1 438 ? -12.93 -16.406 -27.188 1 98.25 438 ILE B O 1
ATOM 7879 N N . ASN B 1 439 ? -14.242 -17.766 -25.969 1 95.94 439 ASN B N 1
ATOM 7880 C CA . ASN B 1 439 ? -15.133 -18.188 -27.047 1 95.94 439 ASN B CA 1
ATOM 7881 C C . ASN B 1 439 ? -14.344 -18.688 -28.25 1 95.94 439 ASN B C 1
ATOM 7883 O O . ASN B 1 439 ? -14.539 -18.188 -29.359 1 95.94 439 ASN B O 1
ATOM 7887 N N . ALA B 1 440 ? -13.469 -19.656 -28.031 1 96.5 440 ALA B N 1
ATOM 7888 C CA . ALA B 1 440 ? -12.75 -20.297 -29.125 1 96.5 440 ALA B CA 1
ATOM 7889 C C . ALA B 1 440 ? -13.719 -20.797 -30.203 1 96.5 440 ALA B C 1
ATOM 7891 O O . ALA B 1 440 ? -14.883 -21.078 -29.906 1 96.5 440 ALA B O 1
ATOM 7892 N N . PRO B 1 441 ? -13.266 -20.891 -31.484 1 94.88 441 PRO B N 1
ATOM 7893 C CA . PRO B 1 441 ? -14.156 -21.359 -32.531 1 94.88 441 PRO B CA 1
ATOM 7894 C C . PRO B 1 441 ? -14.82 -22.703 -32.188 1 94.88 441 PRO B C 1
ATOM 7896 O O . PRO B 1 441 ? -14.133 -23.672 -31.875 1 94.88 441 PRO B O 1
ATOM 7899 N N . GLY B 1 442 ? -16.125 -22.703 -32.156 1 95.44 442 GLY B N 1
ATOM 7900 C CA . GLY B 1 442 ? -16.891 -23.922 -31.938 1 95.44 442 GLY B CA 1
ATOM 7901 C C . GLY B 1 442 ? -17.141 -24.203 -30.469 1 95.44 442 GLY B C 1
ATOM 7902 O O . GLY B 1 442 ? -17.922 -25.109 -30.125 1 95.44 442 GLY B O 1
ATOM 7903 N N . TYR B 1 443 ? -16.562 -23.453 -29.609 1 97.44 443 TYR B N 1
ATOM 7904 C CA . TYR B 1 443 ? -16.656 -23.734 -28.188 1 97.44 443 TYR B CA 1
ATOM 7905 C C . TYR B 1 443 ? -18.094 -23.609 -27.688 1 97.44 443 TYR B C 1
ATOM 7907 O O . TYR B 1 443 ? -18.516 -24.359 -26.812 1 97.44 443 TYR B O 1
ATOM 7915 N N . GLU B 1 444 ? -18.844 -22.656 -28.234 1 96.31 444 GLU B N 1
ATOM 7916 C CA . GLU B 1 444 ? -20.234 -22.438 -27.828 1 96.31 444 GLU B CA 1
ATOM 7917 C C . GLU B 1 444 ? -21.078 -23.672 -28.062 1 96.31 444 GLU B C 1
ATOM 7919 O O . GLU B 1 444 ? -22.141 -23.828 -27.453 1 96.31 444 GLU B O 1
ATOM 7924 N N . HIS B 1 445 ? -20.609 -24.578 -28.891 1 96.75 445 HIS B N 1
ATOM 7925 C CA . HIS B 1 445 ? -21.375 -25.766 -29.234 1 96.75 445 HIS B CA 1
ATOM 7926 C C . HIS B 1 445 ? -20.844 -26.984 -28.5 1 96.75 445 HIS B C 1
ATOM 7928 O O . HIS B 1 445 ? -21.406 -28.078 -28.594 1 96.75 445 HIS B O 1
ATOM 7934 N N . ALA B 1 446 ? -19.766 -26.844 -27.812 1 98.12 446 ALA B N 1
ATOM 7935 C CA . ALA B 1 446 ? -19.203 -27.953 -27.031 1 98.12 446 ALA B CA 1
ATOM 7936 C C . ALA B 1 446 ? -19.891 -28.078 -25.688 1 98.12 446 ALA B C 1
ATOM 7938 O O . ALA B 1 446 ? -20.594 -27.172 -25.234 1 98.12 446 ALA B O 1
ATOM 7939 N N . GLY B 1 447 ? -19.734 -29.266 -25.062 1 98.31 447 GLY B N 1
ATOM 7940 C CA . GLY B 1 447 ? -20.281 -29.516 -23.734 1 98.31 447 GLY B CA 1
ATOM 7941 C C . GLY B 1 447 ? -19.375 -30.328 -22.859 1 98.31 447 GLY B C 1
ATOM 7942 O O . GLY B 1 447 ? -18.391 -30.922 -23.344 1 98.31 447 GLY B O 1
ATOM 7943 N N . PHE B 1 448 ? -19.75 -30.375 -21.609 1 98.62 448 PHE B N 1
ATOM 7944 C CA . PHE B 1 448 ? -18.906 -31.047 -20.625 1 98.62 448 PHE B CA 1
ATOM 7945 C C . PHE B 1 448 ? -19.094 -32.562 -20.703 1 98.62 448 PHE B C 1
ATOM 7947 O O . PHE B 1 448 ? -20.219 -33.062 -20.781 1 98.62 448 PHE B O 1
ATOM 7954 N N . VAL B 1 449 ? -18 -33.312 -20.703 1 98.62 449 VAL B N 1
ATOM 7955 C CA . VAL B 1 449 ? -17.984 -34.781 -20.625 1 98.62 449 VAL B CA 1
ATOM 7956 C C . VAL B 1 449 ? -16.953 -35.219 -19.578 1 98.62 449 VAL B C 1
ATOM 7958 O O . VAL B 1 449 ? -16.062 -34.438 -19.219 1 98.62 449 VAL B O 1
ATOM 7961 N N . ASN B 1 450 ? -17.094 -36.375 -19.156 1 98.25 450 ASN B N 1
ATOM 7962 C CA . ASN B 1 450 ? -16.188 -36.938 -18.156 1 98.25 450 ASN B CA 1
ATOM 7963 C C . ASN B 1 450 ? -14.789 -37.125 -18.719 1 98.25 450 ASN B C 1
ATOM 7965 O O . ASN B 1 450 ? -14.633 -37.469 -19.891 1 98.25 450 ASN B O 1
ATOM 7969 N N . ILE B 1 451 ? -13.852 -36.969 -17.875 1 98.31 451 ILE B N 1
ATOM 7970 C CA . ILE B 1 451 ? -12.484 -37.375 -18.203 1 98.31 451 ILE B CA 1
ATOM 7971 C C . ILE B 1 451 ? -12.242 -38.812 -17.703 1 98.31 451 ILE B C 1
ATOM 7973 O O . ILE B 1 451 ? -12.414 -39.094 -16.516 1 98.31 451 ILE B O 1
ATOM 7977 N N . THR B 1 452 ? -11.883 -39.656 -18.5 1 94.31 452 THR B N 1
ATOM 7978 C CA . THR B 1 452 ? -11.539 -41.031 -18.156 1 94.31 452 THR B CA 1
ATOM 7979 C C . THR B 1 452 ? -10.031 -41.156 -17.953 1 94.31 452 THR B C 1
ATOM 7981 O O . THR B 1 452 ? -9.242 -40.812 -18.828 1 94.31 452 THR B O 1
ATOM 7984 N N . THR B 1 453 ? -9.641 -41.688 -16.797 1 96.75 453 THR B N 1
ATOM 7985 C CA . THR B 1 453 ? -8.227 -41.938 -16.516 1 96.75 453 THR B CA 1
ATOM 7986 C C . THR B 1 453 ? -7.93 -43.406 -16.406 1 96.75 453 THR B C 1
ATOM 7988 O O . THR B 1 453 ? -8.852 -44.25 -16.422 1 96.75 453 THR B O 1
ATOM 7991 N N . SER B 1 454 ? -6.695 -43.75 -16.344 1 97 454 SER B N 1
ATOM 7992 C CA . SER B 1 454 ? -6.254 -45.156 -16.422 1 97 454 SER B CA 1
ATOM 7993 C C . SER B 1 454 ? -6.699 -45.938 -15.211 1 97 454 SER B C 1
ATOM 7995 O O . SER B 1 454 ? -6.773 -47.188 -15.258 1 97 454 SER B O 1
ATOM 7997 N N . ASP B 1 455 ? -6.977 -45.281 -14.172 1 96.12 455 ASP B N 1
ATOM 7998 C CA . ASP B 1 455 ? -7.422 -45.969 -12.969 1 96.12 455 ASP B CA 1
ATOM 7999 C C . ASP B 1 455 ? -8.93 -46.219 -13 1 96.12 455 ASP B C 1
ATOM 8001 O O . ASP B 1 455 ? -9.492 -46.781 -12.062 1 96.12 455 ASP B O 1
ATOM 8005 N N . GLY B 1 456 ? -9.555 -45.75 -13.945 1 95.75 456 GLY B N 1
ATOM 8006 C CA . GLY B 1 456 ? -10.977 -46 -14.117 1 95.75 456 GLY B CA 1
ATOM 8007 C C . GLY B 1 456 ? -11.836 -45.031 -13.312 1 95.75 456 GLY B C 1
ATOM 8008 O O . GLY B 1 456 ? -13.062 -45.188 -13.266 1 95.75 456 GLY B O 1
ATOM 8009 N N . VAL B 1 457 ? -11.258 -44.062 -12.719 1 95.75 457 VAL B N 1
ATOM 8010 C CA . VAL B 1 457 ? -11.969 -43.094 -11.914 1 95.75 457 VAL B CA 1
ATOM 8011 C C . VAL B 1 457 ? -12.25 -41.844 -12.742 1 95.75 457 VAL B C 1
ATOM 8013 O O . VAL B 1 457 ? -11.438 -41.438 -13.578 1 95.75 457 VAL B O 1
ATOM 8016 N N . VAL B 1 458 ? -13.391 -41.188 -12.57 1 96.75 458 VAL B N 1
ATOM 8017 C CA . VAL B 1 458 ? -13.719 -39.875 -13.172 1 96.75 458 VAL B CA 1
ATOM 8018 C C . VAL B 1 458 ? -13.211 -38.75 -12.273 1 96.75 458 VAL B C 1
ATOM 8020 O O . VAL B 1 458 ? -13.891 -38.344 -11.336 1 96.75 458 VAL B O 1
ATOM 8023 N N . HIS B 1 459 ? -12.141 -38.219 -12.617 1 97.25 459 HIS B N 1
ATOM 8024 C CA . HIS B 1 459 ? -11.5 -37.219 -11.797 1 97.25 459 HIS B CA 1
ATOM 8025 C C . HIS B 1 459 ? -11.969 -35.812 -12.172 1 97.25 459 HIS B C 1
ATOM 8027 O O . HIS B 1 459 ? -11.555 -34.812 -11.562 1 97.25 459 HIS B O 1
ATOM 8033 N N . GLY B 1 460 ? -12.773 -35.656 -13.164 1 98.31 460 GLY B N 1
ATOM 8034 C CA . GLY B 1 460 ? -13.234 -34.344 -13.602 1 98.31 460 GLY B CA 1
ATOM 8035 C C . GLY B 1 460 ? -13.977 -34.406 -14.93 1 98.31 460 GLY B C 1
ATOM 8036 O O . GLY B 1 460 ? -14.336 -35.469 -15.414 1 98.31 460 GLY B O 1
ATOM 8037 N N . GLN B 1 461 ? -14.227 -33.188 -15.453 1 98.81 461 GLN B N 1
ATOM 8038 C CA . GLN B 1 461 ? -14.891 -33.031 -16.734 1 98.81 461 GLN B CA 1
ATOM 8039 C C . GLN B 1 461 ? -14.172 -32.031 -17.609 1 98.81 461 GLN B C 1
ATOM 8041 O O . GLN B 1 461 ? -13.445 -31.172 -17.109 1 98.81 461 GLN B O 1
ATOM 8046 N N . VAL B 1 462 ? -14.398 -32.188 -18.906 1 98.81 462 VAL B N 1
ATOM 8047 C CA . VAL B 1 462 ? -13.781 -31.266 -19.859 1 98.81 462 VAL B CA 1
ATOM 8048 C C . VAL B 1 462 ? -14.828 -30.797 -20.875 1 98.81 462 VAL B C 1
ATOM 8050 O O . VAL B 1 462 ? -15.734 -31.547 -21.234 1 98.81 462 VAL B O 1
ATOM 8053 N N . ARG B 1 463 ? -14.812 -29.578 -21.188 1 98.75 463 ARG B N 1
ATOM 8054 C CA . ARG B 1 463 ? -15.43 -28.984 -22.375 1 98.75 463 ARG B CA 1
ATOM 8055 C C . ARG B 1 463 ? -14.375 -28.531 -23.375 1 98.75 463 ARG B C 1
ATOM 8057 O O . ARG B 1 463 ? -13.555 -27.656 -23.062 1 98.75 463 ARG B O 1
ATOM 8064 N N . GLN B 1 464 ? -14.398 -29.172 -24.578 1 98.44 464 GLN B N 1
ATOM 8065 C CA . GLN B 1 464 ? -13.289 -28.969 -25.5 1 98.44 464 GLN B CA 1
ATOM 8066 C C . GLN B 1 464 ? -13.805 -28.719 -26.922 1 98.44 464 GLN B C 1
ATOM 8068 O O . GLN B 1 464 ? -14.773 -29.344 -27.359 1 98.44 464 GLN B O 1
ATOM 8073 N N . SER B 1 465 ? -13.266 -27.766 -27.562 1 97.56 465 SER B N 1
ATOM 8074 C CA . SER B 1 465 ? -13.406 -27.516 -28.984 1 97.56 465 SER B CA 1
ATOM 8075 C C . SER B 1 465 ? -12.047 -27.422 -29.672 1 97.56 465 SER B C 1
ATOM 8077 O O . SER B 1 465 ? -11.344 -26.422 -29.531 1 97.56 465 SER B O 1
ATOM 8079 N N . ASP B 1 466 ? -11.68 -28.5 -30.391 1 97 466 ASP B N 1
ATOM 8080 C CA . ASP B 1 466 ? -10.383 -28.594 -31.047 1 97 466 ASP B CA 1
ATOM 8081 C C . ASP B 1 466 ? -9.25 -28.281 -30.078 1 97 466 ASP B C 1
ATOM 8083 O O . ASP B 1 466 ? -9.102 -28.953 -29.047 1 97 466 ASP B O 1
ATOM 8087 N N . LEU B 1 467 ? -8.562 -27.141 -30.281 1 97.62 467 LEU B N 1
ATOM 8088 C CA . LEU B 1 467 ? -7.312 -26.875 -29.562 1 97.62 467 LEU B CA 1
ATOM 8089 C C . LEU B 1 467 ? -7.574 -26.078 -28.297 1 97.62 467 LEU B C 1
ATOM 8091 O O . LEU B 1 467 ? -6.633 -25.641 -27.625 1 97.62 467 LEU B O 1
ATOM 8095 N N . PHE B 1 468 ? -8.852 -25.891 -27.938 1 98.44 468 PHE B N 1
ATOM 8096 C CA . PHE B 1 468 ? -9.172 -25.172 -26.719 1 98.44 468 PHE B CA 1
ATOM 8097 C C . PHE B 1 468 ? -9.984 -26.047 -25.766 1 98.44 468 PHE B C 1
ATOM 8099 O O . PHE B 1 468 ? -10.969 -26.656 -26.188 1 98.44 468 PHE B O 1
ATOM 8106 N N . SER B 1 469 ? -9.57 -26.094 -24.547 1 98.62 469 SER B N 1
ATOM 8107 C CA . SER B 1 469 ? -10.297 -26.906 -23.578 1 98.62 469 SER B CA 1
ATOM 8108 C C . SER B 1 469 ? -10.352 -26.219 -22.219 1 98.62 469 SER B C 1
ATOM 8110 O O . SER B 1 469 ? -9.398 -25.562 -21.812 1 98.62 469 SER B O 1
ATOM 8112 N N . PHE B 1 470 ? -11.453 -26.344 -21.547 1 98.81 470 PHE B N 1
ATOM 8113 C CA . PHE B 1 470 ? -11.664 -26.031 -20.141 1 98.81 470 PHE B CA 1
ATOM 8114 C C . PHE B 1 470 ? -11.898 -27.297 -19.328 1 98.81 470 PHE B C 1
ATOM 8116 O O . PHE B 1 470 ? -12.797 -28.078 -19.641 1 98.81 470 PHE B O 1
ATOM 8123 N N . VAL B 1 471 ? -11.117 -27.422 -18.266 1 98.94 471 VAL B N 1
ATOM 8124 C CA . VAL B 1 471 ? -11.172 -28.656 -17.484 1 98.94 471 VAL B CA 1
ATOM 8125 C C . VAL B 1 471 ? -11.492 -28.312 -16.016 1 98.94 471 VAL B C 1
ATOM 8127 O O . VAL B 1 471 ? -10.828 -27.453 -15.422 1 98.94 471 VAL B O 1
ATOM 8130 N N . ARG B 1 472 ? -12.492 -28.875 -15.438 1 98.88 472 ARG B N 1
ATOM 8131 C CA . ARG B 1 472 ? -12.773 -28.906 -14.008 1 98.88 472 ARG B CA 1
ATOM 8132 C C . ARG B 1 472 ? -12.266 -30.203 -13.375 1 98.88 472 ARG B C 1
ATOM 8134 O O . ARG B 1 472 ? -12.672 -31.297 -13.773 1 98.88 472 ARG B O 1
ATOM 8141 N N . ILE B 1 473 ? -11.398 -30.125 -12.445 1 98.81 473 ILE B N 1
ATOM 8142 C CA . ILE B 1 473 ? -10.867 -31.297 -11.758 1 98.81 473 ILE B CA 1
ATOM 8143 C C . ILE B 1 473 ? -11.477 -31.391 -10.359 1 98.81 473 ILE B C 1
ATOM 8145 O O . ILE B 1 473 ? -11.359 -30.453 -9.562 1 98.81 473 ILE B O 1
ATOM 8149 N N . TYR B 1 474 ? -12.062 -32.562 -10.039 1 98.31 474 TYR B N 1
ATOM 8150 C CA . TYR B 1 474 ? -12.781 -32.781 -8.789 1 98.31 474 TYR B CA 1
ATOM 8151 C C . TYR B 1 474 ? -11.812 -33 -7.629 1 98.31 474 TYR B C 1
ATOM 8153 O O . TYR B 1 474 ? -10.695 -33.469 -7.832 1 98.31 474 TYR B O 1
ATOM 8161 N N . GLU B 1 475 ? -12.266 -32.594 -6.398 1 97.94 475 GLU B N 1
ATOM 8162 C CA . GLU B 1 475 ? -11.586 -32.844 -5.133 1 97.94 475 GLU B CA 1
ATOM 8163 C C . GLU B 1 475 ? -10.141 -32.375 -5.172 1 97.94 475 GLU B C 1
ATOM 8165 O O . GLU B 1 475 ? -9.227 -33.094 -4.777 1 97.94 475 GLU B O 1
ATOM 8170 N N . SER B 1 476 ? -10.023 -31.203 -5.719 1 98.44 476 SER B N 1
ATOM 8171 C CA . SER B 1 476 ? -8.695 -30.625 -5.906 1 98.44 476 SER B CA 1
ATOM 8172 C C . SER B 1 476 ? -8.672 -29.156 -5.5 1 98.44 476 SER B C 1
ATOM 8174 O O . SER B 1 476 ? -9.555 -28.375 -5.891 1 98.44 476 SER B O 1
ATOM 8176 N N . GLY B 1 477 ? -7.66 -28.828 -4.684 1 98.44 477 GLY B N 1
ATOM 8177 C CA . GLY B 1 477 ? -7.383 -27.422 -4.426 1 98.44 477 GLY B CA 1
ATOM 8178 C C . GLY B 1 477 ? -6.641 -26.734 -5.562 1 98.44 477 GLY B C 1
ATOM 8179 O O . GLY B 1 477 ? -6.773 -27.141 -6.723 1 98.44 477 GLY B O 1
ATOM 8180 N N . HIS B 1 478 ? -5.926 -25.672 -5.258 1 98.56 478 HIS B N 1
ATOM 8181 C CA . HIS B 1 478 ? -5.242 -24.797 -6.191 1 98.56 478 HIS B CA 1
ATOM 8182 C C . HIS B 1 478 ? -4.152 -25.531 -6.957 1 98.56 478 HIS B C 1
ATOM 8184 O O . HIS B 1 478 ? -3.986 -25.328 -8.164 1 98.56 478 HIS B O 1
ATOM 8190 N N . GLU B 1 479 ? -3.4 -26.359 -6.211 1 98.69 479 GLU B N 1
ATOM 8191 C CA . GLU B 1 479 ? -2.283 -27.109 -6.793 1 98.69 479 GLU B CA 1
ATOM 8192 C C . GLU B 1 479 ? -2.734 -28.469 -7.316 1 98.69 479 GLU B C 1
ATOM 8194 O O . GLU B 1 479 ? -2.357 -29.5 -6.77 1 98.69 479 GLU B O 1
ATOM 8199 N N . VAL B 1 480 ? -3.279 -28.531 -8.445 1 98.88 480 VAL B N 1
ATOM 8200 C CA . VAL B 1 480 ? -3.977 -29.688 -9.008 1 98.88 480 VAL B CA 1
ATOM 8201 C C . VAL B 1 480 ? -3.037 -30.891 -9.047 1 98.88 480 VAL B C 1
ATOM 8203 O O . VAL B 1 480 ? -3.41 -31.984 -8.633 1 98.88 480 VAL B O 1
ATOM 8206 N N . PRO B 1 481 ? -1.783 -30.766 -9.492 1 98.81 481 PRO B N 1
ATOM 8207 C CA . PRO B 1 481 ? -0.943 -31.969 -9.57 1 98.81 481 PRO B CA 1
ATOM 8208 C C . PRO B 1 481 ? -0.668 -32.562 -8.195 1 98.81 481 PRO B C 1
ATOM 8210 O O . PRO B 1 481 ? -0.318 -33.75 -8.102 1 98.81 481 PRO B O 1
ATOM 8213 N N . PHE B 1 482 ? -0.792 -31.75 -7.137 1 98.5 482 PHE B N 1
ATOM 8214 C CA . PHE B 1 482 ? -0.644 -32.281 -5.793 1 98.5 482 PHE B CA 1
ATOM 8215 C C . PHE B 1 482 ? -1.854 -33.156 -5.418 1 98.5 482 PHE B C 1
ATOM 8217 O O . PHE B 1 482 ? -1.704 -34.281 -4.949 1 98.5 482 PHE B O 1
ATOM 8224 N N . TYR B 1 483 ? -3.043 -32.656 -5.66 1 98.56 483 TYR B N 1
ATOM 8225 C CA . TYR B 1 483 ? -4.277 -33.281 -5.168 1 98.56 483 TYR B CA 1
ATOM 8226 C C . TYR B 1 483 ? -4.727 -34.406 -6.074 1 98.56 483 TYR B C 1
ATOM 8228 O O . TYR B 1 483 ? -5.344 -35.375 -5.613 1 98.56 483 TYR B O 1
ATOM 8236 N N . GLN B 1 484 ? -4.492 -34.25 -7.371 1 98.38 484 GLN B N 1
ATOM 8237 C CA . GLN B 1 484 ? -4.867 -35.25 -8.367 1 98.38 484 GLN B CA 1
ATOM 8238 C C . GLN B 1 484 ? -3.703 -35.531 -9.312 1 98.38 484 GLN B C 1
ATOM 8240 O O . GLN B 1 484 ? -3.777 -35.25 -10.508 1 98.38 484 GLN B O 1
ATOM 8245 N N . PRO B 1 485 ? -2.686 -36.219 -8.805 1 98.38 485 PRO B N 1
ATOM 8246 C CA . PRO B 1 485 ? -1.44 -36.375 -9.562 1 98.38 485 PRO B CA 1
ATOM 8247 C C . PRO B 1 485 ? -1.623 -37.219 -10.828 1 98.38 485 PRO B C 1
ATOM 8249 O O . PRO B 1 485 ? -1.094 -36.844 -11.883 1 98.38 485 PRO B O 1
ATOM 8252 N N . LEU B 1 486 ? -2.402 -38.312 -10.781 1 98.31 486 LEU B N 1
ATOM 8253 C CA . LEU B 1 486 ? -2.602 -39.156 -11.961 1 98.31 486 LEU B CA 1
ATOM 8254 C C . LEU B 1 486 ? -3.328 -38.375 -13.055 1 98.31 486 LEU B C 1
ATOM 8256 O O . LEU B 1 486 ? -2.9 -38.375 -14.219 1 98.31 486 LEU B O 1
ATOM 8260 N N . ALA B 1 487 ? -4.43 -37.75 -12.695 1 98.44 487 ALA B N 1
ATOM 8261 C CA . ALA B 1 487 ? -5.211 -37 -13.664 1 98.44 487 ALA B CA 1
ATOM 8262 C C . ALA B 1 487 ? -4.371 -35.906 -14.297 1 98.44 487 ALA B C 1
ATOM 8264 O O . ALA B 1 487 ? -4.484 -35.625 -15.492 1 98.44 487 ALA B O 1
ATOM 8265 N N . SER B 1 488 ? -3.6 -35.281 -13.469 1 98.75 488 SER B N 1
ATOM 8266 C CA . SER B 1 488 ? -2.734 -34.188 -13.938 1 98.75 488 SER B CA 1
ATOM 8267 C C . SER B 1 488 ? -1.749 -34.688 -14.984 1 98.75 488 SER B C 1
ATOM 8269 O O . SER B 1 488 ? -1.608 -34.094 -16.047 1 98.75 488 SER B O 1
ATOM 8271 N N . LEU B 1 489 ? -1.055 -35.75 -14.734 1 98.81 489 LEU B N 1
ATOM 8272 C CA . LEU B 1 489 ? -0.053 -36.281 -15.656 1 98.81 489 LEU B CA 1
ATOM 8273 C C . LEU B 1 489 ? -0.701 -36.75 -16.953 1 98.81 489 LEU B C 1
ATOM 8275 O O . LEU B 1 489 ? -0.2 -36.469 -18.047 1 98.81 489 LEU B O 1
ATOM 8279 N N . GLU B 1 490 ? -1.803 -37.469 -16.844 1 98.62 490 GLU B N 1
ATOM 8280 C CA . GLU B 1 490 ? -2.443 -37.969 -18.047 1 98.62 490 GLU B CA 1
ATOM 8281 C C . GLU B 1 490 ? -3.033 -36.844 -18.891 1 98.62 490 GLU B C 1
ATOM 8283 O O . GLU B 1 490 ? -3.014 -36.906 -20.125 1 98.62 490 GLU B O 1
ATOM 8288 N N . MET B 1 491 ? -3.639 -35.844 -18.234 1 98.75 491 MET B N 1
ATOM 8289 C CA . MET B 1 491 ? -4.082 -34.656 -18.953 1 98.75 491 MET B CA 1
ATOM 8290 C C . MET B 1 491 ? -2.924 -34.031 -19.719 1 98.75 491 MET B C 1
ATOM 8292 O O . MET B 1 491 ? -3.068 -33.688 -20.891 1 98.75 491 MET B O 1
ATOM 8296 N N . PHE B 1 492 ? -1.792 -33.906 -19.109 1 98.75 492 PHE B N 1
ATOM 8297 C CA . PHE B 1 492 ? -0.604 -33.312 -19.719 1 98.75 492 PHE B CA 1
ATOM 8298 C C . PHE B 1 492 ? -0.134 -34.125 -20.906 1 98.75 492 PHE B C 1
ATOM 8300 O O . PHE B 1 492 ? 0.195 -33.594 -21.969 1 98.75 492 PHE B O 1
ATOM 8307 N N . GLU B 1 493 ? -0.126 -35.406 -20.75 1 98.38 493 GLU B N 1
ATOM 8308 C CA . GLU B 1 493 ? 0.259 -36.312 -21.828 1 98.38 493 GLU B CA 1
ATOM 8309 C C . GLU B 1 493 ? -0.641 -36.125 -23.047 1 98.38 493 GLU B C 1
ATOM 8311 O O . GLU B 1 493 ? -0.16 -36.062 -24.188 1 98.38 493 GLU B O 1
ATOM 8316 N N . ARG B 1 494 ? -1.864 -36.062 -22.797 1 98.69 494 ARG B N 1
ATOM 8317 C CA . ARG B 1 494 ? -2.82 -35.875 -23.875 1 98.69 494 ARG B CA 1
ATOM 8318 C C . ARG B 1 494 ? -2.611 -34.562 -24.594 1 98.69 494 ARG B C 1
ATOM 8320 O O . ARG B 1 494 ? -2.738 -34.469 -25.812 1 98.69 494 ARG B O 1
ATOM 8327 N N . VAL B 1 495 ? -2.334 -33.5 -23.828 1 98.5 495 VAL B N 1
ATOM 8328 C CA . VAL B 1 495 ? -2.051 -32.188 -24.391 1 98.5 495 VAL B CA 1
ATOM 8329 C C . VAL B 1 495 ? -0.829 -32.281 -25.312 1 98.5 495 VAL B C 1
ATOM 8331 O O . VAL B 1 495 ? -0.851 -31.781 -26.438 1 98.5 495 VAL B O 1
ATOM 8334 N N . LEU B 1 496 ? 0.25 -32.906 -24.844 1 97.69 496 LEU B N 1
ATOM 8335 C CA . LEU B 1 496 ? 1.491 -33 -25.594 1 97.69 496 LEU B CA 1
ATOM 8336 C C . LEU B 1 496 ? 1.264 -33.719 -26.922 1 97.69 496 LEU B C 1
ATOM 8338 O O . LEU B 1 496 ? 1.88 -33.375 -27.938 1 97.69 496 LEU B O 1
ATOM 8342 N N . LEU B 1 497 ? 0.368 -34.688 -26.859 1 96.31 497 LEU B N 1
ATOM 8343 C CA . LEU B 1 497 ? 0.126 -35.5 -28.031 1 96.31 497 LEU B CA 1
ATOM 8344 C C . LEU B 1 497 ? -0.992 -34.906 -28.891 1 96.31 497 LEU B C 1
ATOM 8346 O O . LEU B 1 497 ? -1.363 -35.5 -29.922 1 96.31 497 LEU B O 1
ATOM 8350 N N . ARG B 1 498 ? -1.61 -33.844 -28.484 1 96.44 498 ARG B N 1
ATOM 8351 C CA . ARG B 1 498 ? -2.732 -33.188 -29.156 1 96.44 498 ARG B CA 1
ATOM 8352 C C . ARG B 1 498 ? -3.895 -34.156 -29.344 1 96.44 498 ARG B C 1
ATOM 8354 O O . ARG B 1 498 ? -4.402 -34.312 -30.453 1 96.44 498 ARG B O 1
ATOM 8361 N N . LYS B 1 499 ? -4.164 -34.75 -28.281 1 97.88 499 LYS B N 1
ATOM 8362 C CA . LYS B 1 499 ? -5.316 -35.625 -28.203 1 97.88 499 LYS B CA 1
ATOM 8363 C C . LYS B 1 499 ? -6.438 -35.031 -27.375 1 97.88 499 LYS B C 1
ATOM 8365 O O . LYS B 1 499 ? -6.203 -34.094 -26.609 1 97.88 499 LYS B O 1
ATOM 8370 N N . ASP B 1 500 ? -7.633 -35.562 -27.609 1 98.19 500 ASP B N 1
ATOM 8371 C CA . ASP B 1 500 ? -8.742 -35.094 -26.797 1 98.19 500 ASP B CA 1
ATOM 8372 C C . ASP B 1 500 ? -8.492 -35.312 -25.312 1 98.19 500 ASP B C 1
ATOM 8374 O O . ASP B 1 500 ? -7.93 -36.344 -24.938 1 98.19 500 ASP B O 1
ATOM 8378 N N . ILE B 1 501 ? -8.984 -34.438 -24.5 1 98.69 501 ILE B N 1
ATOM 8379 C CA . ILE B 1 501 ? -8.688 -34.469 -23.078 1 98.69 501 ILE B CA 1
ATOM 8380 C C . ILE B 1 501 ? -9.57 -35.531 -22.391 1 98.69 501 ILE B C 1
ATOM 8382 O O . ILE B 1 501 ? -9.156 -36.156 -21.422 1 98.69 501 ILE B O 1
ATOM 8386 N N . ALA B 1 502 ? -10.727 -35.781 -22.875 1 98.56 502 ALA B N 1
ATOM 8387 C CA . ALA B 1 502 ? -11.711 -36.656 -22.234 1 98.56 502 ALA B CA 1
ATOM 8388 C C . ALA B 1 502 ? -11.211 -38.094 -22.188 1 98.56 502 ALA B C 1
ATOM 8390 O O . ALA B 1 502 ? -11.305 -38.75 -21.141 1 98.56 502 ALA B O 1
ATOM 8391 N N . THR B 1 503 ? -10.633 -38.594 -23.344 1 97.06 503 THR B N 1
ATOM 8392 C CA . THR B 1 503 ? -10.32 -40 -23.453 1 97.06 503 THR B CA 1
ATOM 8393 C C . THR B 1 503 ? -8.859 -40.188 -23.844 1 97.06 503 THR B C 1
ATOM 8395 O O . THR B 1 503 ? -8.281 -41.25 -23.594 1 97.06 503 THR B O 1
ATOM 8398 N N . GLY B 1 504 ? -8.32 -39.25 -24.516 1 97.25 504 GLY B N 1
ATOM 8399 C CA . GLY B 1 504 ? -6.973 -39.375 -25.062 1 97.25 504 GLY B CA 1
ATOM 8400 C C . GLY B 1 504 ? -6.906 -40.25 -26.297 1 97.25 504 GLY B C 1
ATOM 8401 O O . GLY B 1 504 ? -5.836 -40.75 -26.672 1 97.25 504 GLY B O 1
ATOM 8402 N N . LYS B 1 505 ? -7.984 -40.438 -27.016 1 96.19 505 LYS B N 1
ATOM 8403 C CA . LYS B 1 505 ? -8.016 -41.375 -28.141 1 96.19 505 LYS B CA 1
ATOM 8404 C C . LYS B 1 505 ? -8.078 -40.656 -29.469 1 96.19 505 LYS B C 1
ATOM 8406 O O . LYS B 1 505 ? -7.609 -41.156 -30.484 1 96.19 505 LYS B O 1
ATOM 8411 N N . GLU B 1 506 ? -8.648 -39.469 -29.438 1 95.44 506 GLU B N 1
ATOM 8412 C CA . GLU B 1 506 ? -8.844 -38.719 -30.688 1 95.44 506 GLU B CA 1
ATOM 8413 C C . GLU B 1 506 ? -7.719 -37.719 -30.906 1 95.44 506 GLU B C 1
ATOM 8415 O O . GLU B 1 506 ? -7.406 -36.938 -30.016 1 95.44 506 GLU B O 1
ATOM 8420 N N . HIS B 1 507 ? -7.152 -37.719 -32.094 1 95.81 507 HIS B N 1
ATOM 8421 C CA . HIS B 1 507 ? -6.164 -36.719 -32.469 1 95.81 507 HIS B CA 1
ATOM 8422 C C . HIS B 1 507 ? -6.844 -35.406 -32.875 1 95.81 507 HIS B C 1
ATOM 8424 O O . HIS B 1 507 ? -7.859 -35.438 -33.594 1 95.81 507 HIS B O 1
ATOM 8430 N N . LEU B 1 508 ? -6.266 -34.375 -32.469 1 95.19 508 LEU B N 1
ATOM 8431 C CA . LEU B 1 508 ? -6.844 -33.062 -32.781 1 95.19 508 LEU B CA 1
ATOM 8432 C C . LEU B 1 508 ? -6.086 -32.375 -33.875 1 95.19 508 LEU B C 1
ATOM 8434 O O . LEU B 1 508 ? -4.867 -32.531 -34 1 95.19 508 LEU B O 1
ATOM 8438 N N . LYS B 1 509 ? -6.84 -31.625 -34.688 1 87 509 LYS B N 1
ATOM 8439 C CA . LYS B 1 509 ? -6.297 -30.734 -35.719 1 87 509 LYS B CA 1
ATOM 8440 C C . LYS B 1 509 ? -6.715 -29.281 -35.438 1 87 509 LYS B C 1
ATOM 8442 O O . LYS B 1 509 ? -7.672 -29.031 -34.719 1 87 509 LYS B O 1
ATOM 8447 N N . THR B 1 510 ? -6.012 -28.281 -35.906 1 82.19 510 THR B N 1
ATOM 8448 C CA . THR B 1 510 ? -6.309 -26.859 -35.719 1 82.19 510 THR B CA 1
ATOM 8449 C C . THR B 1 510 ? -7.719 -26.531 -36.188 1 82.19 510 THR B C 1
ATOM 8451 O O . THR B 1 510 ? -8.445 -25.781 -35.531 1 82.19 510 THR B O 1
ATOM 8454 N N . LEU B 1 511 ? -8.273 -27 -37.094 1 82.5 511 LEU B N 1
ATOM 8455 C CA . LEU B 1 511 ? -9.625 -26.812 -37.625 1 82.5 511 LEU B CA 1
ATOM 8456 C C . LEU B 1 511 ? -10.227 -28.141 -38.062 1 82.5 511 LEU B C 1
ATOM 8458 O O . LEU B 1 511 ? -10.711 -28.266 -39.188 1 82.5 511 LEU B O 1
ATOM 8462 N N . GLY B 1 512 ? -10.18 -28.953 -37 1 88.12 512 GLY B N 1
ATOM 8463 C CA . GLY B 1 512 ? -10.609 -30.297 -37.344 1 88.12 512 GLY B CA 1
ATOM 8464 C C . GLY B 1 512 ? -12.086 -30.531 -37.094 1 88.12 512 GLY B C 1
ATOM 8465 O O . GLY B 1 512 ? -12.664 -31.5 -37.562 1 88.12 512 GLY B O 1
ATOM 8466 N N . GLY B 1 513 ? -12.672 -29.688 -36.219 1 92.25 513 GLY B N 1
ATOM 8467 C CA . GLY B 1 513 ? -14.102 -29.781 -35.969 1 92.25 513 GLY B CA 1
ATOM 8468 C C . GLY B 1 513 ? -14.445 -30.672 -34.781 1 92.25 513 GLY B C 1
ATOM 8469 O O . GLY B 1 513 ? -15.617 -30.938 -34.531 1 92.25 513 GLY B O 1
ATOM 8470 N N . TYR B 1 514 ? -13.445 -31.062 -34.031 1 96.75 514 TYR B N 1
ATOM 8471 C CA . TYR B 1 514 ? -13.711 -31.859 -32.844 1 96.75 514 TYR B CA 1
ATOM 8472 C C . TYR B 1 514 ? -14.414 -31.016 -31.766 1 96.75 514 TYR B C 1
ATOM 8474 O O . TYR B 1 514 ? -14.047 -29.875 -31.531 1 96.75 514 TYR B O 1
ATOM 8482 N N . ARG B 1 515 ? -15.438 -31.641 -31.109 1 96.88 515 ARG B N 1
ATOM 8483 C CA . ARG B 1 515 ? -16.141 -31.031 -29.984 1 96.88 515 ARG B CA 1
ATOM 8484 C C . ARG B 1 515 ? -16.656 -32.094 -29.016 1 96.88 515 ARG B C 1
ATOM 8486 O O . ARG B 1 515 ? -17.125 -33.156 -29.438 1 96.88 515 ARG B O 1
ATOM 8493 N N . THR B 1 516 ? -16.438 -31.797 -27.812 1 98.06 516 THR B N 1
ATOM 8494 C CA . THR B 1 516 ? -17.094 -32.688 -26.844 1 98.06 516 THR B CA 1
ATOM 8495 C C . THR B 1 516 ? -18.594 -32.469 -26.844 1 98.06 516 THR B C 1
ATOM 8497 O O . THR B 1 516 ? -19.062 -31.328 -27 1 98.06 516 THR B O 1
ATOM 8500 N N . ARG B 1 517 ? -19.312 -33.531 -26.656 1 97.5 517 ARG B N 1
ATOM 8501 C CA . ARG B 1 517 ? -20.766 -33.469 -26.625 1 97.5 517 ARG B CA 1
ATOM 8502 C C . ARG B 1 517 ? -21.297 -33.812 -25.234 1 97.5 517 ARG B C 1
ATOM 8504 O O . ARG B 1 517 ? -21.266 -34.969 -24.828 1 97.5 517 ARG B O 1
ATOM 8511 N N . GLY B 1 518 ? -21.734 -32.875 -24.656 1 97.25 518 GLY B N 1
ATOM 8512 C CA . GLY B 1 518 ? -22.25 -33 -23.312 1 97.25 518 GLY B CA 1
ATOM 8513 C C . GLY B 1 518 ? -23.078 -31.812 -22.859 1 97.25 518 GLY B C 1
ATOM 8514 O O . GLY B 1 518 ? -23.766 -31.203 -23.672 1 97.25 518 GLY B O 1
ATOM 8515 N N . THR B 1 519 ? -23.125 -31.562 -21.578 1 95.81 519 THR B N 1
ATOM 8516 C CA . THR B 1 519 ? -23.906 -30.469 -21.016 1 95.81 519 THR B CA 1
ATOM 8517 C C . THR B 1 519 ? -23.141 -29.156 -21.109 1 95.81 519 THR B C 1
ATOM 8519 O O . THR B 1 519 ? -21.906 -29.141 -21.031 1 95.81 519 THR B O 1
ATOM 8522 N N . PRO B 1 520 ? -23.797 -28.156 -21.25 1 92 520 PRO B N 1
ATOM 8523 C CA . PRO B 1 520 ? -23.125 -26.859 -21.344 1 92 520 PRO B CA 1
ATOM 8524 C C . PRO B 1 520 ? -22.484 -26.438 -20.031 1 92 520 PRO B C 1
ATOM 8526 O O . PRO B 1 520 ? -21.594 -25.578 -20.031 1 92 520 PRO B O 1
ATOM 8529 N N . THR B 1 521 ? -23 -26.984 -18.906 1 92.94 521 THR B N 1
ATOM 8530 C CA . THR B 1 521 ? -22.438 -26.703 -17.594 1 92.94 521 THR B CA 1
ATOM 8531 C C . THR B 1 521 ? -21.938 -27.969 -16.922 1 92.94 521 THR B C 1
ATOM 8533 O O . THR B 1 521 ? -22.344 -29.078 -17.297 1 92.94 521 THR B O 1
ATOM 8536 N N . SER B 1 522 ? -20.938 -27.766 -16.109 1 95.81 522 SER B N 1
ATOM 8537 C CA . SER B 1 522 ? -20.5 -28.859 -15.25 1 95.81 522 SER B CA 1
ATOM 8538 C C . SER B 1 522 ? -21.281 -28.891 -13.945 1 95.81 522 SER B C 1
ATOM 8540 O O . SER B 1 522 ? -21.078 -28.031 -13.078 1 95.81 522 SER B O 1
ATOM 8542 N N . ASP B 1 523 ? -22.141 -29.891 -13.727 1 92.5 523 ASP B N 1
ATOM 8543 C CA . ASP B 1 523 ? -23.125 -29.828 -12.648 1 92.5 523 ASP B CA 1
ATOM 8544 C C . ASP B 1 523 ? -22.812 -30.828 -11.547 1 92.5 523 ASP B C 1
ATOM 8546 O O . ASP B 1 523 ? -23.578 -30.969 -10.586 1 92.5 523 ASP B O 1
ATOM 8550 N N . TYR B 1 524 ? -21.734 -31.547 -11.727 1 94.94 524 TYR B N 1
ATOM 8551 C CA . TYR B 1 524 ? -21.406 -32.531 -10.711 1 94.94 524 TYR B CA 1
ATOM 8552 C C . TYR B 1 524 ? -21.203 -31.875 -9.352 1 94.94 524 TYR B C 1
ATOM 8554 O O . TYR B 1 524 ? -20.578 -30.828 -9.25 1 94.94 524 TYR B O 1
ATOM 8562 N N . ARG B 1 525 ? -21.734 -32.438 -8.312 1 95.56 525 ARG B N 1
ATOM 8563 C CA . ARG B 1 525 ? -21.594 -31.984 -6.934 1 95.56 525 ARG B CA 1
ATOM 8564 C C . ARG B 1 525 ? -20.984 -33.062 -6.051 1 95.56 525 ARG B C 1
ATOM 8566 O O . ARG B 1 525 ? -21.531 -34.156 -5.93 1 95.56 525 ARG B O 1
ATOM 8573 N N . GLU B 1 526 ? -19.922 -32.844 -5.422 1 94.06 526 GLU B N 1
ATOM 8574 C CA . GLU B 1 526 ? -19.203 -33.781 -4.57 1 94.06 526 GLU B CA 1
ATOM 8575 C C . GLU B 1 526 ? -19.922 -34 -3.248 1 94.06 526 GLU B C 1
ATOM 8577 O O . GLU B 1 526 ? -19.844 -35.062 -2.656 1 94.06 526 GLU B O 1
ATOM 8582 N N . GLY B 1 527 ? -20.703 -32.938 -2.859 1 94.38 527 GLY B N 1
ATOM 8583 C CA . GLY B 1 527 ? -21.188 -32.938 -1.488 1 94.38 527 GLY B CA 1
ATOM 8584 C C . GLY B 1 527 ? -20.094 -32.656 -0.471 1 94.38 527 GLY B C 1
ATOM 8585 O O . GLY B 1 527 ? -18.938 -32.438 -0.837 1 94.38 527 GLY B O 1
ATOM 8586 N N . ASN B 1 528 ? -20.328 -32.688 0.771 1 93.94 528 ASN B N 1
ATOM 8587 C CA . ASN B 1 528 ? -19.391 -32.219 1.777 1 93.94 528 ASN B CA 1
ATOM 8588 C C . ASN B 1 528 ? -18.609 -33.375 2.402 1 93.94 528 ASN B C 1
ATOM 8590 O O . ASN B 1 528 ? -18.109 -33.25 3.521 1 93.94 528 ASN B O 1
ATOM 8594 N N . GLY B 1 529 ? -18.562 -34.469 1.745 1 93.56 529 GLY B N 1
ATOM 8595 C CA . GLY B 1 529 ? -17.906 -35.625 2.293 1 93.56 529 GLY B CA 1
ATOM 8596 C C . GLY B 1 529 ? -16.422 -35.438 2.494 1 93.56 529 GLY B C 1
ATOM 8597 O O . GLY B 1 529 ? -15.82 -36.094 3.357 1 93.56 529 GLY B O 1
ATOM 8598 N N . THR B 1 530 ? -15.781 -34.625 1.716 1 95.5 530 THR B N 1
ATOM 8599 C CA . THR B 1 530 ? -14.336 -34.469 1.811 1 95.5 530 THR B CA 1
ATOM 8600 C C . THR B 1 530 ? -13.992 -33.188 2.57 1 95.5 530 THR B C 1
ATOM 8602 O O . THR B 1 530 ? -12.82 -32.812 2.693 1 95.5 530 THR B O 1
ATOM 8605 N N . VAL B 1 531 ? -14.984 -32.438 3.068 1 96.88 531 VAL B N 1
ATOM 8606 C CA . VAL B 1 531 ? -14.75 -31.234 3.838 1 96.88 531 VAL B CA 1
ATOM 8607 C C . VAL B 1 531 ? -14.25 -31.594 5.234 1 96.88 531 VAL B C 1
ATOM 8609 O O . VAL B 1 531 ? -14.906 -32.344 5.965 1 96.88 531 VAL B O 1
ATOM 8612 N N . VAL B 1 532 ? -13.133 -31.094 5.586 1 96.69 532 VAL B N 1
ATOM 8613 C CA . VAL B 1 532 ? -12.492 -31.391 6.863 1 96.69 532 VAL B CA 1
ATOM 8614 C C . VAL B 1 532 ? -12.984 -30.422 7.934 1 96.69 532 VAL B C 1
ATOM 8616 O O . VAL B 1 532 ? -12.906 -29.203 7.762 1 96.69 532 VAL B O 1
ATOM 8619 N N . LEU B 1 533 ? -13.383 -30.891 9.07 1 94.88 533 LEU B N 1
ATOM 8620 C CA . LEU B 1 533 ? -14.094 -30.062 10.047 1 94.88 533 LEU B CA 1
ATOM 8621 C C . LEU B 1 533 ? -13.211 -29.75 11.242 1 94.88 533 LEU B C 1
ATOM 8623 O O . LEU B 1 533 ? -13.633 -29.062 12.172 1 94.88 533 LEU B O 1
ATOM 8627 N N . LYS B 1 534 ? -11.977 -30.219 11.258 1 95.38 534 LYS B N 1
ATOM 8628 C CA . LYS B 1 534 ? -11.031 -29.875 12.32 1 95.38 534 LYS B CA 1
ATOM 8629 C C . LYS B 1 534 ? -9.695 -29.422 11.734 1 95.38 534 LYS B C 1
ATOM 8631 O O . LYS B 1 534 ? -9.344 -29.797 10.617 1 95.38 534 LYS B O 1
ATOM 8636 N N . VAL B 1 535 ? -8.961 -28.625 12.508 1 96.56 535 VAL B N 1
ATOM 8637 C CA . VAL B 1 535 ? -7.613 -28.234 12.102 1 96.56 535 VAL B CA 1
ATOM 8638 C C . VAL B 1 535 ? -6.688 -29.453 12.172 1 96.56 535 VAL B C 1
ATOM 8640 O O . VAL B 1 535 ? -6.668 -30.156 13.18 1 96.56 535 VAL B O 1
ATOM 8643 N N . LEU B 1 536 ? -5.949 -29.688 11.172 1 96.12 536 LEU B N 1
ATOM 8644 C CA . LEU B 1 536 ? -5.09 -30.859 11.078 1 96.12 536 LEU B CA 1
ATOM 8645 C C . LEU B 1 536 ? -3.736 -30.609 11.727 1 96.12 536 LEU B C 1
ATOM 8647 O O . LEU B 1 536 ? -3.295 -29.453 11.82 1 96.12 536 LEU B O 1
ATOM 8651 N N . ASP B 1 537 ? -3.193 -31.719 12.109 1 93.94 537 ASP B N 1
ATOM 8652 C CA . ASP B 1 537 ? -1.816 -31.641 12.586 1 93.94 537 ASP B CA 1
ATOM 8653 C C . ASP B 1 537 ? -0.87 -31.219 11.461 1 93.94 537 ASP B C 1
ATOM 8655 O O . ASP B 1 537 ? -1.081 -31.578 10.297 1 93.94 537 ASP B O 1
ATOM 8659 N N . SER B 1 538 ? 0.226 -30.578 11.797 1 91.25 538 SER B N 1
ATOM 8660 C CA . SER B 1 538 ? 1.169 -30.062 10.812 1 91.25 538 SER B CA 1
ATOM 8661 C C . SER B 1 538 ? 1.857 -31.188 10.047 1 91.25 538 SER B C 1
ATOM 8663 O O . SER B 1 538 ? 2.385 -30.969 8.953 1 91.25 538 SER B O 1
ATOM 8665 N N . ASN B 1 539 ? 1.868 -32.375 10.57 1 89.44 539 ASN B N 1
ATOM 8666 C CA . ASN B 1 539 ? 2.543 -33.5 9.914 1 89.44 539 ASN B CA 1
ATOM 8667 C C . ASN B 1 539 ? 1.546 -34.438 9.25 1 89.44 539 ASN B C 1
ATOM 8669 O O . ASN B 1 539 ? 1.891 -35.562 8.898 1 89.44 539 ASN B O 1
ATOM 8673 N N . ALA B 1 540 ? 0.278 -33.969 9.156 1 94.25 540 ALA B N 1
ATOM 8674 C CA . ALA B 1 540 ? -0.716 -34.781 8.445 1 94.25 540 ALA B CA 1
ATOM 8675 C C . ALA B 1 540 ? -0.267 -35.062 7.016 1 94.25 540 ALA B C 1
ATOM 8677 O O . ALA B 1 540 ? 0.456 -34.25 6.41 1 94.25 540 ALA B O 1
ATOM 8678 N N . THR B 1 541 ? -0.601 -36.188 6.461 1 95.19 541 THR B N 1
ATOM 8679 C CA . THR B 1 541 ? -0.265 -36.562 5.094 1 95.19 541 THR B CA 1
ATOM 8680 C C . THR B 1 541 ? -1.524 -36.688 4.238 1 95.19 541 THR B C 1
ATOM 8682 O O . THR B 1 541 ? -2.6 -37 4.75 1 95.19 541 THR B O 1
ATOM 8685 N N . TYR B 1 542 ? -1.399 -36.438 3.043 1 96.12 542 TYR B N 1
ATOM 8686 C CA . TYR B 1 542 ? -2.521 -36.406 2.111 1 96.12 542 TYR B CA 1
ATOM 8687 C C . TYR B 1 542 ? -2.676 -37.781 1.44 1 96.12 542 TYR B C 1
ATOM 8689 O O . TYR B 1 542 ? -1.685 -38.438 1.093 1 96.12 542 TYR B O 1
ATOM 8697 N N . ASN B 1 543 ? -3.916 -38.281 1.248 1 95.94 543 ASN B N 1
ATOM 8698 C CA . ASN B 1 543 ? -4.281 -39.531 0.599 1 95.94 543 ASN B CA 1
ATOM 8699 C C . ASN B 1 543 ? -5.059 -39.281 -0.691 1 95.94 543 ASN B C 1
ATOM 8701 O O . ASN B 1 543 ? -6.234 -38.938 -0.651 1 95.94 543 ASN B O 1
ATOM 8705 N N . THR B 1 544 ? -4.469 -39.594 -1.861 1 95.06 544 THR B N 1
ATOM 8706 C CA . THR B 1 544 ? -5.078 -39.281 -3.152 1 95.06 544 THR B CA 1
ATOM 8707 C C . THR B 1 544 ? -6.195 -40.281 -3.471 1 95.06 544 THR B C 1
ATOM 8709 O O . THR B 1 544 ? -7.012 -40.031 -4.363 1 95.06 544 THR B O 1
ATOM 8712 N N . THR B 1 545 ? -6.195 -41.375 -2.754 1 93.06 545 THR B N 1
ATOM 8713 C CA . THR B 1 545 ? -7.293 -42.312 -2.914 1 93.06 545 THR B CA 1
ATOM 8714 C C . THR B 1 545 ? -8.539 -41.844 -2.191 1 93.06 545 THR B C 1
ATOM 8716 O O . THR B 1 545 ? -9.648 -41.906 -2.725 1 93.06 545 THR B O 1
ATOM 8719 N N . LEU B 1 546 ? -8.32 -41.25 -1.044 1 93.88 546 LEU B N 1
ATOM 8720 C CA . LEU B 1 546 ? -9.43 -40.719 -0.25 1 93.88 546 LEU B CA 1
ATOM 8721 C C . LEU B 1 546 ? -9.734 -39.281 -0.618 1 93.88 546 LEU B C 1
ATOM 8723 O O . LEU B 1 546 ? -10.773 -38.75 -0.231 1 93.88 546 LEU B O 1
ATOM 8727 N N . ASN B 1 547 ? -8.797 -38.75 -1.385 1 96 547 ASN B N 1
ATOM 8728 C CA . ASN B 1 547 ? -8.883 -37.312 -1.711 1 96 547 ASN B CA 1
ATOM 8729 C C . ASN B 1 547 ? -9.008 -36.469 -0.455 1 96 547 ASN B C 1
ATOM 8731 O O . ASN B 1 547 ? -9.883 -35.594 -0.38 1 96 547 ASN B O 1
ATOM 8735 N N . GLY B 1 548 ? -8.219 -36.719 0.542 1 95.69 548 GLY B N 1
ATOM 8736 C CA . GLY B 1 548 ? -8.211 -36.062 1.847 1 95.69 548 GLY B CA 1
ATOM 8737 C C . GLY B 1 548 ? -7.07 -36.531 2.734 1 95.69 548 GLY B C 1
ATOM 8738 O O . GLY B 1 548 ? -6.168 -37.219 2.277 1 95.69 548 GLY B O 1
ATOM 8739 N N . PRO B 1 549 ? -7.102 -36.031 3.943 1 96.19 549 PRO B N 1
ATOM 8740 C CA . PRO B 1 549 ? -6.031 -36.438 4.855 1 96.19 549 PRO B CA 1
ATOM 8741 C C . PRO B 1 549 ? -6.098 -37.938 5.215 1 96.19 549 PRO B C 1
ATOM 8743 O O . PRO B 1 549 ? -7.188 -38.5 5.312 1 96.19 549 PRO B O 1
ATOM 8746 N N . ASN B 1 550 ? -4.867 -38.531 5.363 1 94.06 550 ASN B N 1
ATOM 8747 C CA . ASN B 1 550 ? -4.84 -39.875 5.934 1 94.06 550 ASN B CA 1
ATOM 8748 C C . ASN B 1 550 ? -5.438 -39.906 7.336 1 94.06 550 ASN B C 1
ATOM 8750 O O . ASN B 1 550 ? -5.219 -38.969 8.125 1 94.06 550 ASN B O 1
ATOM 8754 N N . PRO B 1 551 ? -6.238 -40.906 7.543 1 86.19 551 PRO B N 1
ATOM 8755 C CA . PRO B 1 551 ? -6.805 -41.031 8.891 1 86.19 551 PRO B CA 1
ATOM 8756 C C . PRO B 1 551 ? -5.738 -41.156 9.977 1 86.19 551 PRO B C 1
ATOM 8758 O O . PRO B 1 551 ? -4.672 -41.719 9.727 1 86.19 551 PRO B O 1
ATOM 8761 N N . SER B 1 552 ? -5.859 -40.375 11.078 1 68.25 552 SER B N 1
ATOM 8762 C CA . SER B 1 552 ? -4.91 -40.469 12.18 1 68.25 552 SER B CA 1
ATOM 8763 C C . SER B 1 552 ? -4.777 -41.906 12.664 1 68.25 552 SER B C 1
ATOM 8765 O O . SER B 1 552 ? -5.711 -42.688 12.523 1 68.25 552 SER B O 1
ATOM 8767 N N . ASP B 1 553 ? -3.521 -42.5 12.781 1 53.09 553 ASP B N 1
ATOM 8768 C CA . ASP B 1 553 ? -3.244 -43.844 13.281 1 53.09 553 ASP B CA 1
ATOM 8769 C C . ASP B 1 553 ? -4.25 -44.25 14.359 1 53.09 553 ASP B C 1
ATOM 8771 O O . ASP B 1 553 ? -4.621 -45.406 14.461 1 53.09 553 ASP B O 1
ATOM 8775 N N . LEU B 1 554 ? -4.711 -43.438 15.383 1 46.28 554 LEU B N 1
ATOM 8776 C CA . LEU B 1 554 ? -5.645 -43.906 16.406 1 46.28 554 LEU B CA 1
ATOM 8777 C C . LEU B 1 554 ? -6.996 -44.25 15.781 1 46.28 554 LEU B C 1
ATOM 8779 O O . LEU B 1 554 ? -7.73 -45.094 16.312 1 46.28 554 LEU B O 1
ATOM 8783 N N . ALA B 1 555 ? -7.477 -43.656 14.805 1 45.03 555 ALA B N 1
ATOM 8784 C CA . ALA B 1 555 ? -8.766 -43.938 14.188 1 45.03 555 ALA B CA 1
ATOM 8785 C C . ALA B 1 555 ? -8.656 -45.094 13.203 1 45.03 555 ALA B C 1
ATOM 8787 O O . ALA B 1 555 ? -9.625 -45.812 12.977 1 45.03 555 ALA B O 1
ATOM 8788 N N . SER B 1 556 ? -7.562 -45.25 12.508 1 40.31 556 SER B N 1
ATOM 8789 C CA . SER B 1 556 ? -7.355 -46.344 11.594 1 40.31 556 SER B CA 1
ATOM 8790 C C . SER B 1 556 ? -7.352 -47.688 12.352 1 40.31 556 SER B C 1
ATOM 8792 O O . SER B 1 556 ? -7.668 -48.719 11.773 1 40.31 556 SER B O 1
ATOM 8794 N N . ALA B 1 557 ? -6.84 -47.688 13.422 1 42.06 557 ALA B N 1
ATOM 8795 C CA . ALA B 1 557 ? -7.016 -48.844 14.281 1 42.06 557 ALA B CA 1
ATOM 8796 C C . ALA B 1 557 ? -8.492 -49.094 14.555 1 42.06 557 ALA B C 1
ATOM 8798 O O . ALA B 1 557 ? -8.922 -50.25 14.633 1 42.06 557 ALA B O 1
ATOM 8799 N N . ARG B 1 558 ? -9.203 -48.062 14.734 1 41.81 558 ARG B N 1
ATOM 8800 C CA . ARG B 1 558 ? -10.617 -48.281 15.016 1 41.81 558 ARG B CA 1
ATOM 8801 C C . ARG B 1 558 ? -11.352 -48.781 13.773 1 41.81 558 ARG B C 1
ATOM 8803 O O . ARG B 1 558 ? -12.336 -49.531 13.875 1 41.81 558 ARG B O 1
ATOM 8810 N N . LEU B 1 559 ? -11 -48.312 12.672 1 36.94 559 LEU B N 1
ATOM 8811 C CA . LEU B 1 559 ? -11.656 -48.781 11.453 1 36.94 559 LEU B CA 1
ATOM 8812 C C . LEU B 1 559 ? -11.219 -50.188 11.117 1 36.94 559 LEU B C 1
ATOM 8814 O O . LEU B 1 559 ? -12.016 -51 10.609 1 36.94 559 LEU B O 1
ATOM 8818 N N . ARG B 1 560 ? -10.047 -50.531 11.32 1 45.5 560 ARG B N 1
ATOM 8819 C CA . ARG B 1 560 ? -9.672 -51.938 11.164 1 45.5 560 ARG B CA 1
ATOM 8820 C C . ARG B 1 560 ? -10.406 -52.812 12.172 1 45.5 560 ARG B C 1
ATOM 8822 O O . ARG B 1 560 ? -10.664 -53.969 11.906 1 45.5 560 ARG B O 1
ATOM 8829 N N . ARG B 1 561 ? -10.664 -52.219 13.414 1 41.97 561 ARG B N 1
ATOM 8830 C CA . ARG B 1 561 ? -11.328 -53.062 14.398 1 41.97 561 ARG B CA 1
ATOM 8831 C C . ARG B 1 561 ? -12.805 -53.25 14.055 1 41.97 561 ARG B C 1
ATOM 8833 O O . ARG B 1 561 ? -13.438 -54.219 14.531 1 41.97 561 ARG B O 1
ATOM 8840 N N . ARG B 1 562 ? -13.328 -52.188 13.5 1 38.53 562 ARG B N 1
ATOM 8841 C CA . ARG B 1 562 ? -14.742 -52.438 13.227 1 38.53 562 ARG B CA 1
ATOM 8842 C C . ARG B 1 562 ? -14.914 -53.406 12.078 1 38.53 562 ARG B C 1
ATOM 8844 O O . ARG B 1 562 ? -16.031 -53.875 11.805 1 38.53 562 ARG B O 1
ATOM 8851 N N . GLY B 1 563 ? -13.906 -53.344 11.109 1 29.84 563 GLY B N 1
ATOM 8852 C CA . GLY B 1 563 ? -14.062 -54.344 10.078 1 29.84 563 GLY B CA 1
ATOM 8853 C C . GLY B 1 563 ? -13.695 -55.75 10.555 1 29.84 563 GLY B C 1
ATOM 8854 O O . GLY B 1 563 ? -13.781 -56.719 9.781 1 29.84 563 GLY B O 1
ATOM 8855 N N . ASN B 1 564 ? -12.891 -55.875 11.625 1 29.58 564 ASN B N 1
ATOM 8856 C CA . ASN B 1 564 ? -12.914 -57.25 12.094 1 29.58 564 ASN B CA 1
ATOM 8857 C C . ASN B 1 564 ? -14.148 -57.562 12.938 1 29.58 564 ASN B C 1
ATOM 8859 O O . ASN B 1 564 ? -14.539 -56.75 13.773 1 29.58 564 ASN B O 1
#

Organism: Penicillium rubens (strain ATCC 28089 / DSM 1075 / NRRL 1951 / Wisconsin 54-1255) (NCBI:txid500485)

pLDDT: mean 93.7, std 13.82, range [24.55, 98.94]